Protein AF-0000000076349095 (afdb_homodimer)

Sequence (798 aa):
MYQVDDKGFFGKFGGAYVPEILYKCVTELQQAYKPIIESEEFKKEYHQLLRDYVGRPSPLYYAKRMSEKYGCQLYLKREDLNHTGAHKINNTIGQILMAKKMGKTRIIAETGAGQHGVATATVCALMDMKCEIFMGATDVERQHTNVERMKMLGAKVNPVRTGNMTLSDACSEAIRDWCCHPQDTFYIVGSTMGPHPYPDIVAKMQSVISEELKWQLQEKVGRDYPDYLIACVGGGSNAAGTIYHYIDDERVQIYLAEAAGHGIDTNYTAATMHCGTEGIIHGARTLVMQTEDGQIEEAFTISAGLDYPGIGPMHADLATRGRSHVLAIKDDEAIYAGYELTRMEGIIPAIESAHAVAALKKMKFKKDDVVVLTVSGRGDKDVETYLSHKEMAKEYGNFMYQVDDKGFFGKFGGAYVPEILYKCVTELQQAYKPIIESEEFKKEYHQLLRDYVGRPSPLYYAKRMSEKYGCQLYLKREDLNHTGAHKINNTIGQILMAKKMGKTRIIAETGAGQHGVATATVCALMDMKCEIFMGATDVERQHTNVERMKMLGAKVNPVRTGNMTLSDACSEAIRDWCCHPQDTFYIVGSTMGPHPYPDIVAKMQSVISEELKWQLQEKVGRDYPDYLIACVGGGSNAAGTIYHYIDDERVQIYLAEAAGHGIDTNYTAATMHCGTEGIIHGARTLVMQTEDGQIEEAFTISAGLDYPGIGPMHADLATRGRSHVLAIKDDEAIYAGYELTRMEGIIPAIESAHAVAALKKMKFKKDDVVVLTVSGRGDKDVETYLSHKEMAKEYGNF

InterPro domains:
  IPR001926 Tryptophan synthase beta chain-like, PALP domain [PF00291] (55-377)
  IPR006653 Tryptophan synthase, beta chain, conserved site [PS00168] (81-95)
  IPR006654 Tryptophan synthase, beta chain [TIGR00263] (8-386)
  IPR006654 Tryptophan synthase, beta chain [cd06446] (25-386)
  IPR023026 Tryptophan synthase beta chain/beta chain-like [MF_00133] (3-390)
  IPR023026 Tryptophan synthase beta chain/beta chain-like [PIRSF001413] (11-393)
  IPR023026 Tryptophan synthase beta chain/beta chain-like [PTHR48077] (6-392)
  IPR036052 Tryptophan synthase beta chain-like, PALP domain superfamily [G3DSA:3.40.50.1100] (10-206)
  IPR036052 Tryptophan synthase beta chain-like, PALP domain superfamily [G3DSA:3.40.50.1100] (55-384)
  IPR036052 Tryptophan synthase beta chain-like, PALP domain superfamily [SSF53686] (6-387)

Secondary structure (DSSP, 8-state):
-----TTSEETTEE-----HHHHHHHHHHHHHHHHHHHSHHHHHHHHHHIIIII-PSPPEEE-HHHHHHHTSEEEEE-GGGSGGGBTHHHHHHHHHHHHHHTT--EEEEEESSSHHHHHHHHHHHHHT-EEEEEEEHHHHHHTHHHHHHHHHTTPEEEEE-STT-SHHHHHHHHHHHHHH-TTTEEE---SS-SSTTHHHHHHHHHTHHHHHHHHHHHHHHSSS--SEEEEE-SSSHHHHHHHGGGTT-TTSEEEEEEEEET-TTSSS---HHHH-EEEEETTEEEEE-B-TT-PBPPP--S-GGG--SB--HHHHHHHHTTSEEEEEEEHHHHHHHHHHHHHHHS--B-HHHHHHHHHGGG----TT-EEEEE--BBGGGGHHHHHHTGGGGGGGG--/-----TTSEETTEE-----HHHHHHHHHHHHHHHHHHHSHHHHHHHHHHIIIII-PSPPEEE-HHHHHHHTSEEEEE-GGGSGGGBTHHHHHHHHHHHHHHTT--EEEEEESSSHHHHHHHHHHHHHT-EEEEEEEHHHHHHTHHHHHHHHHTTPEEEEE-STT-SHHHHHHHHHHHHHH-TTTEEE---SS-SSTTHHHHHHHHHTHHHHHHHHHHHHHHSSS--SEEEEE-SSSHHHHHHHGGGTT-TTSEEEEEEEEET-TTSSS---HHHH-EEEEETTEEEEE-B-TT-PBPPP--S-GGG--SB--HHHHHHHHTTSEEEEEEEHHHHHHHHHHHHHHHS--B-HHHHHHHHHGGG----TT-EEEEE--BBGGGGHHHHHHTGGGGGGGG--

Structure (mmCIF, N/CA/C/O backbone):
data_AF-0000000076349095-model_v1
#
loop_
_entity.id
_entity.type
_entity.pdbx_description
1 polymer 'Tryptophan synthase beta chain'
#
loop_
_atom_site.group_PDB
_atom_site.id
_atom_site.type_symbol
_atom_site.label_atom_id
_atom_site.label_alt_id
_atom_site.label_comp_id
_atom_site.label_asym_id
_atom_site.label_entity_id
_atom_site.label_seq_id
_atom_site.pdbx_PDB_ins_code
_atom_site.Cartn_x
_atom_site.Cartn_y
_atom_site.Cartn_z
_atom_site.occupancy
_atom_site.B_iso_or_equiv
_atom_site.auth_seq_id
_atom_site.auth_comp_id
_atom_site.auth_asym_id
_atom_site.auth_atom_id
_atom_site.pdbx_PDB_model_num
ATOM 1 N N . MET A 1 1 ? -1.872 -17.422 -30.031 1 79.12 1 MET A N 1
ATOM 2 C CA . MET A 1 1 ? -1.549 -17.078 -28.641 1 79.12 1 MET A CA 1
ATOM 3 C C . MET A 1 1 ? -1.496 -18.328 -27.781 1 79.12 1 MET A C 1
ATOM 5 O O . MET A 1 1 ? -2.334 -19.219 -27.922 1 79.12 1 MET A O 1
ATOM 9 N N . TYR A 1 2 ? -0.405 -18.5 -27.062 1 90.69 2 TYR A N 1
ATOM 10 C CA . TYR A 1 2 ? -0.243 -19.609 -26.125 1 90.69 2 TYR A CA 1
ATOM 11 C C . TYR A 1 2 ? -1.417 -19.672 -25.156 1 90.69 2 TYR A C 1
ATOM 13 O O . TYR A 1 2 ? -1.713 -18.703 -24.469 1 90.69 2 TYR A O 1
ATOM 21 N N . GLN A 1 3 ? -2.137 -20.797 -25.234 1 91.94 3 GLN A N 1
ATOM 22 C CA . GLN A 1 3 ? -3.303 -20.969 -24.391 1 91.94 3 GLN A CA 1
ATOM 23 C C . GLN A 1 3 ? -3.447 -22.422 -23.953 1 91.94 3 GLN A C 1
ATOM 25 O O . GLN A 1 3 ? -2.893 -23.328 -24.594 1 91.94 3 GLN A O 1
ATOM 30 N N . VAL A 1 4 ? -4.176 -22.531 -22.938 1 95.19 4 VAL A N 1
ATOM 31 C CA . VAL A 1 4 ? -4.543 -23.875 -22.484 1 95.19 4 VAL A CA 1
ATOM 32 C C . VAL A 1 4 ? -5.48 -24.531 -23.5 1 95.19 4 VAL A C 1
ATOM 34 O O . VAL A 1 4 ? -6.289 -23.844 -24.141 1 95.19 4 VAL A O 1
ATOM 37 N N . ASP A 1 5 ? -5.359 -25.844 -23.719 1 95.5 5 ASP A N 1
ATOM 38 C CA . ASP A 1 5 ? -6.258 -26.516 -24.656 1 95.5 5 ASP A CA 1
ATOM 39 C C . ASP A 1 5 ? -7.594 -26.844 -24 1 95.5 5 ASP A C 1
ATOM 41 O O . ASP A 1 5 ? -7.816 -26.516 -22.828 1 95.5 5 ASP A O 1
ATOM 45 N N . ASP A 1 6 ? -8.5 -27.406 -24.672 1 92.75 6 ASP A N 1
ATOM 46 C CA . ASP A 1 6 ? -9.867 -27.625 -24.219 1 92.75 6 ASP A CA 1
ATOM 47 C C . ASP A 1 6 ? -9.914 -28.625 -23.062 1 92.75 6 ASP A C 1
ATOM 49 O O . ASP A 1 6 ? -10.875 -28.641 -22.281 1 92.75 6 ASP A O 1
ATOM 53 N N . LYS A 1 7 ? -8.875 -29.438 -22.969 1 94.12 7 LYS A N 1
ATOM 54 C CA . LYS A 1 7 ? -8.828 -30.438 -21.906 1 94.12 7 LYS A CA 1
ATOM 55 C C . LYS A 1 7 ? -8.055 -29.922 -20.688 1 94.12 7 LYS A C 1
ATOM 57 O O . LYS A 1 7 ? -7.887 -30.625 -19.703 1 94.12 7 LYS A O 1
ATOM 62 N N . GLY A 1 8 ? -7.57 -28.688 -20.781 1 96.38 8 GLY A N 1
ATOM 63 C CA . GLY A 1 8 ? -6.934 -28.047 -19.656 1 96.38 8 GLY A CA 1
ATOM 64 C C . GLY A 1 8 ? -5.438 -28.297 -19.594 1 96.38 8 GLY A C 1
ATOM 65 O O . GLY A 1 8 ? -4.836 -28.234 -18.516 1 96.38 8 GLY A O 1
ATOM 66 N N . PHE A 1 9 ? -4.84 -28.578 -20.75 1 97.75 9 PHE A N 1
ATOM 67 C CA . PHE A 1 9 ? -3.422 -28.922 -20.734 1 97.75 9 PHE A CA 1
ATOM 68 C C . PHE A 1 9 ? -2.596 -27.844 -21.406 1 97.75 9 PHE A C 1
ATOM 70 O O . PHE A 1 9 ? -3.002 -27.281 -22.438 1 97.75 9 PHE A O 1
ATOM 77 N N . PHE A 1 10 ? -1.54 -27.469 -20.766 1 97.88 10 PHE A N 1
ATOM 78 C CA . PHE A 1 10 ? -0.397 -26.781 -21.344 1 97.88 10 PHE A CA 1
ATOM 79 C C . PHE A 1 10 ? 0.678 -27.766 -21.781 1 97.88 10 PHE A C 1
ATOM 81 O O . PHE A 1 10 ? 1.476 -28.219 -20.953 1 97.88 10 PHE A O 1
ATOM 88 N N . GLY A 1 11 ? 0.688 -28.047 -23.047 1 96.69 11 GLY A N 1
ATOM 89 C CA . GLY A 1 11 ? 1.479 -29.219 -23.406 1 96.69 11 GLY A CA 1
ATOM 90 C C . GLY A 1 11 ? 1.032 -30.484 -22.688 1 96.69 11 GLY A C 1
ATOM 91 O O . GLY A 1 11 ? -0.142 -30.844 -22.75 1 96.69 11 GLY A O 1
ATOM 92 N N . LYS A 1 12 ? 1.898 -31.125 -21.953 1 97.25 12 LYS A N 1
ATOM 93 C CA . LYS A 1 12 ? 1.544 -32.344 -21.234 1 97.25 12 LYS A CA 1
ATOM 94 C C . LYS A 1 12 ? 1.128 -32.062 -19.797 1 97.25 12 LYS A C 1
ATOM 96 O O . LYS A 1 12 ? 0.716 -32.969 -19.078 1 97.25 12 LYS A O 1
ATOM 101 N N . PHE A 1 13 ? 1.267 -30.828 -19.406 1 98.5 13 PHE A N 1
ATOM 102 C CA . PHE A 1 13 ? 0.995 -30.453 -18.031 1 98.5 13 PHE A CA 1
ATOM 103 C C . PHE A 1 13 ? -0.41 -29.891 -17.891 1 98.5 13 PHE A C 1
ATOM 105 O O . PHE A 1 13 ? -0.925 -29.266 -18.828 1 98.5 13 PHE A O 1
ATOM 112 N N . GLY A 1 14 ? -1.011 -30.016 -16.75 1 98.06 14 GLY A N 1
ATOM 113 C CA . GLY A 1 14 ? -2.348 -29.5 -16.5 1 98.06 14 GLY A CA 1
ATOM 114 C C . GLY A 1 14 ? -3.373 -30.594 -16.25 1 98.06 14 GLY A C 1
ATOM 115 O O . GLY A 1 14 ? -3.098 -31.562 -15.547 1 98.06 14 GLY A O 1
ATOM 116 N N . GLY A 1 15 ? -4.531 -30.406 -16.766 1 96.94 15 GLY A N 1
ATOM 117 C CA . GLY A 1 15 ? -5.629 -31.328 -16.547 1 96.94 15 GLY A CA 1
ATOM 118 C C . GLY A 1 15 ? -6.387 -31.078 -15.258 1 96.94 15 GLY A C 1
ATOM 119 O O . GLY A 1 15 ? -6.203 -30.031 -14.617 1 96.94 15 GLY A O 1
ATOM 120 N N . ALA A 1 16 ? -7.363 -31.922 -15.008 1 96.12 16 ALA A N 1
ATOM 121 C CA . ALA A 1 16 ? -8.18 -31.859 -13.797 1 96.12 16 ALA A CA 1
ATOM 122 C C . ALA A 1 16 ? -8.273 -33.219 -13.125 1 96.12 16 ALA A C 1
ATOM 124 O O . ALA A 1 16 ? -9.172 -34.031 -13.43 1 96.12 16 ALA A O 1
ATOM 125 N N . TYR A 1 17 ? -7.395 -33.406 -12.211 1 95.44 17 TYR A N 1
ATOM 126 C CA . TYR A 1 17 ? -7.344 -34.656 -11.469 1 95.44 17 TYR A CA 1
ATOM 127 C C . TYR A 1 17 ? -7.984 -34.5 -10.094 1 95.44 17 TYR A C 1
ATOM 129 O O . TYR A 1 17 ? -7.289 -34.25 -9.109 1 95.44 17 TYR A O 1
ATOM 137 N N . VAL A 1 18 ? -9.297 -34.688 -10.055 1 92.06 18 VAL A N 1
ATOM 138 C CA . VAL A 1 18 ? -10.047 -34.406 -8.828 1 92.06 18 VAL A CA 1
ATOM 139 C C . VAL A 1 18 ? -10.859 -35.656 -8.453 1 92.06 18 VAL A C 1
ATOM 141 O O . VAL A 1 18 ? -11.164 -36.5 -9.312 1 92.06 18 VAL A O 1
ATOM 144 N N . PRO A 1 19 ? -11.18 -35.75 -7.176 1 90.19 19 PRO A N 1
ATOM 145 C CA . PRO A 1 19 ? -12.102 -36.812 -6.785 1 90.19 19 PRO A CA 1
ATOM 146 C C . PRO A 1 19 ? -13.469 -36.688 -7.457 1 90.19 19 PRO A C 1
ATOM 148 O O . PRO A 1 19 ? -13.867 -35.594 -7.863 1 90.19 19 PRO A O 1
ATOM 151 N N . GLU A 1 20 ? -14.172 -37.75 -7.445 1 90.12 20 GLU A N 1
ATOM 152 C CA . GLU A 1 20 ? -15.477 -37.812 -8.109 1 90.12 20 GLU A CA 1
ATOM 153 C C . GLU A 1 20 ? -16.453 -36.781 -7.52 1 90.12 20 GLU A C 1
ATOM 155 O O . GLU A 1 20 ? -17.234 -36.188 -8.25 1 90.12 20 GLU A O 1
ATOM 160 N N . ILE A 1 21 ? -16.297 -36.594 -6.332 1 88.62 21 ILE A N 1
ATOM 161 C CA . ILE A 1 21 ? -17.234 -35.75 -5.605 1 88.62 21 ILE A CA 1
ATOM 162 C C . ILE A 1 21 ? -17.109 -34.312 -6.09 1 88.62 21 ILE A C 1
ATOM 164 O O . ILE A 1 21 ? -18.062 -33.531 -6 1 88.62 21 ILE A O 1
ATOM 168 N N . LEU A 1 22 ? -15.938 -33.906 -6.637 1 90.94 22 LEU A N 1
ATOM 169 C CA . LEU A 1 22 ? -15.711 -32.531 -7.086 1 90.94 22 LEU A CA 1
ATOM 170 C C . LEU A 1 22 ? -15.906 -32.406 -8.594 1 90.94 22 LEU A C 1
ATOM 172 O O . LEU A 1 22 ? -15.812 -31.328 -9.148 1 90.94 22 LEU A O 1
ATOM 176 N N . TYR A 1 23 ? -16.203 -33.5 -9.18 1 91.5 23 TYR A N 1
ATOM 177 C CA . TYR A 1 23 ? -16.266 -33.531 -10.633 1 91.5 23 TYR A CA 1
ATOM 178 C C . TYR A 1 23 ? -17.312 -32.531 -11.156 1 91.5 23 TYR A C 1
ATOM 180 O O . TYR A 1 23 ? -17.047 -31.781 -12.086 1 91.5 23 TYR A O 1
ATOM 188 N N . LYS A 1 24 ? -18.422 -32.625 -10.562 1 90.88 24 LYS A N 1
ATOM 189 C CA . LYS A 1 24 ? -19.484 -31.734 -11 1 90.88 24 LYS A CA 1
ATOM 190 C C . LYS A 1 24 ? -19.109 -30.281 -10.805 1 90.88 24 LYS A C 1
ATOM 192 O O . LYS A 1 24 ? -19.312 -29.453 -11.688 1 90.88 24 LYS A O 1
ATOM 197 N N . CYS A 1 25 ? -18.547 -29.969 -9.648 1 90.69 25 CYS A N 1
ATOM 198 C CA . CYS A 1 25 ? -18.156 -28.594 -9.336 1 90.69 25 CYS A CA 1
ATOM 199 C C . CYS A 1 25 ? -17.109 -28.094 -10.32 1 90.69 25 CYS A C 1
ATOM 201 O O . CYS A 1 25 ? -17.219 -26.969 -10.82 1 90.69 25 CYS A O 1
ATOM 203 N N . VAL A 1 26 ? -16.188 -28.906 -10.602 1 93.69 26 VAL A N 1
ATOM 204 C CA . VAL A 1 26 ? -15.086 -28.547 -11.492 1 93.69 26 VAL A CA 1
ATOM 205 C C . VAL A 1 26 ? -15.602 -28.406 -12.922 1 93.69 26 VAL A C 1
ATOM 207 O O . VAL A 1 26 ? -15.234 -27.469 -13.633 1 93.69 26 VAL A O 1
ATOM 210 N N . THR A 1 27 ? -16.453 -29.297 -13.305 1 94.75 27 THR A N 1
ATOM 211 C CA . THR A 1 27 ? -17.016 -29.25 -14.656 1 94.75 27 THR A CA 1
ATOM 212 C C . THR A 1 27 ? -17.875 -28.016 -14.844 1 94.75 27 THR A C 1
ATOM 214 O O . THR A 1 27 ? -17.844 -27.375 -15.898 1 94.75 27 THR A O 1
ATOM 217 N N . GLU A 1 28 ? -18.625 -27.703 -13.859 1 94.5 28 GLU A N 1
ATOM 218 C CA . GLU A 1 28 ? -19.453 -26.5 -13.922 1 94.5 28 GLU A CA 1
ATOM 219 C C . GLU A 1 28 ? -18.594 -25.25 -14.062 1 94.5 28 GLU A C 1
ATOM 221 O O . GLU A 1 28 ? -18.938 -24.344 -14.82 1 94.5 28 GLU A O 1
ATOM 226 N N . LEU A 1 29 ? -17.516 -25.234 -13.305 1 96.12 29 LEU A N 1
ATOM 227 C CA . LEU A 1 29 ? -16.594 -24.094 -13.398 1 96.12 29 LEU A CA 1
ATOM 228 C C . LEU A 1 29 ? -15.969 -24.031 -14.781 1 96.12 29 LEU A C 1
ATOM 230 O O . LEU A 1 29 ? -15.836 -22.938 -15.352 1 96.12 29 LEU A O 1
ATOM 234 N N . GLN A 1 30 ? -15.586 -25.172 -15.328 1 96.69 30 GLN A N 1
ATOM 235 C CA . GLN A 1 30 ? -14.992 -25.234 -16.656 1 96.69 30 GLN A CA 1
ATOM 236 C C . GLN A 1 30 ? -15.93 -24.672 -17.719 1 96.69 30 GLN A C 1
ATOM 238 O O . GLN A 1 30 ? -15.492 -23.984 -18.641 1 96.69 30 GLN A O 1
ATOM 243 N N . GLN A 1 31 ? -17.156 -24.922 -17.562 1 96.38 31 GLN A N 1
ATOM 244 C CA . GLN A 1 31 ? -18.141 -24.5 -18.547 1 96.38 31 GLN A CA 1
ATOM 245 C C . GLN A 1 31 ? -18.5 -23.031 -18.359 1 96.38 31 GLN A C 1
ATOM 247 O O . GLN A 1 31 ? -18.797 -22.344 -19.344 1 96.38 31 GLN A O 1
ATOM 252 N N . ALA A 1 32 ? -18.344 -22.562 -17.172 1 96.62 32 ALA A N 1
ATOM 253 C CA . ALA A 1 32 ? -18.906 -21.25 -16.844 1 96.62 32 ALA A CA 1
ATOM 254 C C . ALA A 1 32 ? -17.859 -20.156 -17 1 96.62 32 ALA A C 1
ATOM 256 O O . ALA A 1 32 ? -18.203 -19 -17.281 1 96.62 32 ALA A O 1
ATOM 257 N N . TYR A 1 33 ? -16.562 -20.453 -16.75 1 97.12 33 TYR A N 1
ATOM 258 C CA . TYR A 1 33 ? -15.617 -19.375 -16.484 1 97.12 33 TYR A CA 1
ATOM 259 C C . TYR A 1 33 ? -15.391 -18.531 -17.719 1 97.12 33 TYR A C 1
ATOM 261 O O . TYR A 1 33 ? -15.375 -17.297 -17.641 1 97.12 33 TYR A O 1
ATOM 269 N N . LYS A 1 34 ? -15.281 -19.109 -18.938 1 96.94 34 LYS A N 1
ATOM 270 C CA . LYS A 1 34 ? -14.977 -18.328 -20.141 1 96.94 34 LYS A CA 1
ATOM 271 C C . LYS A 1 34 ? -16.141 -17.422 -20.5 1 96.94 34 LYS A C 1
ATOM 273 O O . LYS A 1 34 ? -15.953 -16.219 -20.734 1 96.94 34 LYS A O 1
ATOM 278 N N . PRO A 1 35 ? -17.391 -18 -20.578 1 97.75 35 PRO A N 1
ATOM 279 C CA . PRO A 1 35 ? -18.531 -17.125 -20.844 1 97.75 35 PRO A CA 1
ATOM 280 C C . PRO A 1 35 ? -18.641 -15.969 -19.859 1 97.75 35 PRO A C 1
ATOM 282 O O . PRO A 1 35 ? -19.016 -14.859 -20.234 1 97.75 35 PRO A O 1
ATOM 285 N N . ILE A 1 36 ? -18.297 -16.188 -18.641 1 98.19 36 ILE A N 1
ATOM 286 C CA . ILE A 1 36 ? -18.422 -15.164 -17.625 1 98.19 36 ILE A CA 1
ATOM 287 C C . ILE A 1 36 ? -17.328 -14.102 -17.828 1 98.19 36 ILE A C 1
ATOM 289 O O . ILE A 1 36 ? -17.641 -12.922 -17.984 1 98.19 36 ILE A O 1
ATOM 293 N N . ILE A 1 37 ? -16.047 -14.508 -17.938 1 97.81 37 ILE A N 1
ATOM 294 C CA . ILE A 1 37 ? -14.953 -13.547 -17.891 1 97.81 37 ILE A CA 1
ATOM 295 C C . ILE A 1 37 ? -14.852 -12.82 -19.234 1 97.81 37 ILE A C 1
ATOM 297 O O . ILE A 1 37 ? -14.25 -11.75 -19.312 1 97.81 37 ILE A O 1
ATOM 301 N N . GLU A 1 38 ? -15.469 -13.359 -20.281 1 97.38 38 GLU A N 1
ATOM 302 C CA . GLU A 1 38 ? -15.438 -12.719 -21.594 1 97.38 38 GLU A CA 1
ATOM 303 C C . GLU A 1 38 ? -16.656 -11.828 -21.812 1 97.38 38 GLU A C 1
ATOM 305 O O . GLU A 1 38 ? -16.703 -11.039 -22.766 1 97.38 38 GLU A O 1
ATOM 310 N N . SER A 1 39 ? -17.641 -11.875 -20.953 1 98.19 39 SER A N 1
ATOM 311 C CA . SER A 1 39 ? -18.828 -11.031 -21.078 1 98.19 39 SER A CA 1
ATOM 312 C C . SER A 1 39 ? -18.5 -9.562 -20.828 1 98.19 39 SER A C 1
ATOM 314 O O . SER A 1 39 ? -17.594 -9.25 -20.047 1 98.19 39 SER A O 1
ATOM 316 N N . GLU A 1 40 ? -19.234 -8.688 -21.453 1 98.19 40 GLU A N 1
ATOM 317 C CA . GLU A 1 40 ? -19.031 -7.25 -21.297 1 98.19 40 GLU A CA 1
ATOM 318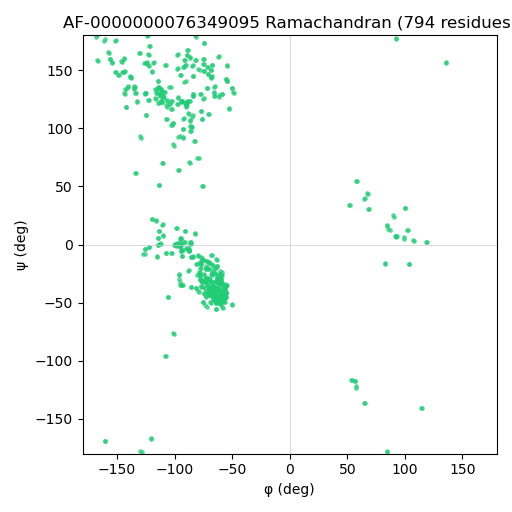 C C . GLU A 1 40 ? -19.344 -6.801 -19.875 1 98.19 40 GLU A C 1
ATOM 320 O O . GLU A 1 40 ? -18.688 -5.914 -19.328 1 98.19 40 GLU A O 1
ATOM 325 N N . GLU A 1 41 ? -20.359 -7.395 -19.344 1 97.75 41 GLU A N 1
ATOM 326 C CA . GLU A 1 41 ? -20.75 -7.062 -17.984 1 97.75 41 GLU A CA 1
ATOM 327 C C . GLU A 1 41 ? -19.625 -7.355 -16.984 1 97.75 41 GLU A C 1
ATOM 329 O O . GLU A 1 41 ? -19.312 -6.516 -16.156 1 97.75 41 GLU A O 1
ATOM 334 N N . PHE A 1 42 ? -19.031 -8.508 -17.141 1 98.06 42 PHE A N 1
ATOM 335 C CA . PHE A 1 42 ? -17.922 -8.883 -16.266 1 98.06 42 PHE A CA 1
ATOM 336 C C . PHE A 1 42 ? -16.734 -7.941 -16.469 1 98.06 42 PHE A C 1
ATOM 338 O O . PHE A 1 42 ? -16.172 -7.434 -15.5 1 98.06 42 PHE A O 1
ATOM 345 N N . LYS A 1 43 ? -16.375 -7.719 -17.688 1 98.31 43 LYS A N 1
ATOM 346 C CA . LYS A 1 43 ? -15.219 -6.883 -17.984 1 98.31 43 LYS A CA 1
ATOM 347 C C . LYS A 1 43 ? -15.391 -5.473 -17.438 1 98.31 43 LYS A C 1
ATOM 349 O O . LYS A 1 43 ? -14.453 -4.898 -16.875 1 98.31 43 LYS A O 1
ATOM 354 N N . LYS A 1 44 ? -16.547 -4.969 -17.562 1 98.19 44 LYS A N 1
ATOM 355 C CA . LYS A 1 44 ? -16.828 -3.621 -17.078 1 98.19 44 LYS A CA 1
ATOM 356 C C . LYS A 1 44 ? -16.672 -3.535 -15.562 1 98.19 44 LYS A C 1
ATOM 358 O O . LYS A 1 44 ? -15.992 -2.646 -15.055 1 98.19 44 LYS A O 1
ATOM 363 N N . GLU A 1 45 ? -17.281 -4.445 -14.836 1 98.12 45 GLU A N 1
ATOM 364 C CA . GLU A 1 45 ? -17.219 -4.445 -13.383 1 98.12 45 GLU A CA 1
ATOM 365 C C . GLU A 1 45 ? -15.805 -4.73 -12.883 1 98.12 45 GLU A C 1
ATOM 367 O O . GLU A 1 45 ? -15.336 -4.102 -11.93 1 98.12 45 GLU A O 1
ATOM 372 N N . TYR A 1 46 ? -15.18 -5.648 -13.547 1 98.5 46 TYR A N 1
ATOM 373 C CA . TYR A 1 46 ? -13.812 -6.023 -13.195 1 98.5 46 TYR A CA 1
ATOM 374 C C . TYR A 1 46 ? -12.867 -4.84 -13.336 1 98.5 46 TYR A C 1
ATOM 376 O O . TYR A 1 46 ? -12.133 -4.508 -12.406 1 98.5 46 TYR A O 1
ATOM 384 N N . HIS A 1 47 ? -12.938 -4.141 -14.453 1 98.06 47 HIS A N 1
ATOM 385 C CA . HIS A 1 47 ? -12.016 -3.039 -14.727 1 98.06 47 HIS A CA 1
ATOM 386 C C . HIS A 1 47 ? -12.336 -1.827 -13.859 1 98.06 47 HIS A C 1
ATOM 388 O O . HIS A 1 47 ? -11.438 -1.085 -13.461 1 98.06 47 HIS A O 1
ATOM 394 N N . GLN A 1 48 ? -13.602 -1.67 -13.547 1 97.94 48 GLN A N 1
ATOM 395 C CA . GLN A 1 48 ? -13.969 -0.595 -12.633 1 97.94 48 GLN A CA 1
ATOM 396 C C . GLN A 1 48 ? -13.375 -0.824 -11.25 1 97.94 48 GLN A C 1
ATOM 398 O O . GLN A 1 48 ? -12.867 0.108 -10.625 1 97.94 48 GLN A O 1
ATOM 403 N N . LEU A 1 49 ? -13.43 -2.051 -10.727 1 98.69 49 LEU A N 1
ATOM 404 C CA . LEU A 1 49 ? -12.883 -2.377 -9.422 1 98.69 49 LEU A CA 1
ATOM 405 C C . LEU A 1 49 ? -11.359 -2.285 -9.43 1 98.69 49 LEU A C 1
ATOM 407 O O . LEU A 1 49 ? -10.758 -1.826 -8.461 1 98.69 49 LEU A O 1
ATOM 411 N N . LEU A 1 50 ? -10.75 -2.717 -10.539 1 98.75 50 LEU A N 1
ATOM 412 C CA . LEU A 1 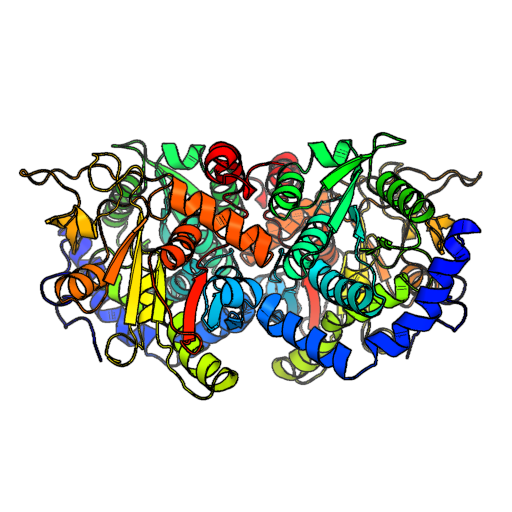50 ? -9.305 -2.578 -10.648 1 98.75 50 LEU A CA 1
ATOM 413 C C . LEU A 1 50 ? -8.891 -1.112 -10.57 1 98.75 50 LEU A C 1
ATOM 415 O O . LEU A 1 50 ? -7.938 -0.768 -9.867 1 98.75 50 LEU A O 1
ATOM 419 N N . ARG A 1 51 ? -9.633 -0.242 -11.211 1 98 51 ARG A N 1
ATOM 420 C CA . ARG A 1 51 ? -9.289 1.175 -11.281 1 98 51 ARG A CA 1
ATOM 421 C C . ARG A 1 51 ? -9.586 1.88 -9.961 1 98 51 ARG A C 1
ATOM 423 O O . ARG A 1 51 ? -8.719 2.555 -9.406 1 98 51 ARG A O 1
ATOM 430 N N . ASP A 1 52 ? -10.781 1.695 -9.422 1 97.94 52 ASP A N 1
ATOM 431 C CA . ASP A 1 52 ? -11.273 2.551 -8.344 1 97.94 52 ASP A CA 1
ATOM 432 C C . ASP A 1 52 ? -11.016 1.92 -6.977 1 97.94 52 ASP A C 1
ATOM 434 O O . ASP A 1 52 ? -10.953 2.623 -5.969 1 97.94 52 ASP A O 1
ATOM 438 N N . TYR A 1 53 ? -10.922 0.624 -6.949 1 98.69 53 TYR A N 1
ATOM 439 C CA . TYR A 1 53 ? -10.797 -0.074 -5.676 1 98.69 53 TYR A CA 1
ATOM 440 C C . TYR A 1 53 ? -9.375 -0.569 -5.457 1 98.69 53 TYR A C 1
ATOM 442 O O . TYR A 1 53 ? -8.797 -0.359 -4.391 1 98.69 53 TYR A O 1
ATOM 450 N N . VAL A 1 54 ? -8.773 -1.148 -6.445 1 98.75 54 VAL A N 1
ATOM 451 C CA . VAL A 1 54 ? -7.438 -1.723 -6.355 1 98.75 54 VAL A CA 1
ATOM 452 C C . VAL A 1 54 ? -6.391 -0.621 -6.504 1 98.75 54 VAL A C 1
ATOM 454 O O . VAL A 1 54 ? -5.348 -0.654 -5.848 1 98.75 54 VAL A O 1
ATOM 457 N N . GLY A 1 55 ? -6.629 0.348 -7.352 1 98.5 55 GLY A N 1
ATOM 458 C CA . GLY A 1 55 ? -5.707 1.45 -7.578 1 98.5 55 GLY A CA 1
ATOM 459 C C . GLY A 1 55 ? -4.871 1.279 -8.828 1 98.5 55 GLY A C 1
ATOM 460 O O . GLY A 1 55 ? -3.73 1.747 -8.891 1 98.5 55 GLY A O 1
ATOM 461 N N . ARG A 1 56 ? -5.395 0.616 -9.891 1 98.5 56 ARG A N 1
ATOM 462 C CA . ARG A 1 56 ? -4.66 0.438 -11.141 1 98.5 56 ARG A CA 1
ATOM 463 C C . ARG A 1 56 ? -4.922 1.598 -12.094 1 98.5 56 ARG A C 1
ATOM 465 O O . ARG A 1 56 ? -5.91 2.32 -11.953 1 98.5 56 ARG A O 1
ATOM 472 N N . PRO A 1 57 ? -4.02 1.729 -13.148 1 98.5 57 PRO A N 1
ATOM 473 C CA . PRO A 1 57 ? -2.84 0.899 -13.406 1 98.5 57 PRO A CA 1
ATOM 474 C C . PRO A 1 57 ? -1.744 1.086 -12.359 1 98.5 57 PRO A C 1
ATOM 476 O O . PRO A 1 57 ? -1.596 2.176 -11.805 1 98.5 57 PRO A O 1
ATOM 479 N N . SER A 1 58 ? -1.069 0.002 -12.047 1 98.56 58 SER A N 1
ATOM 480 C CA . SER A 1 58 ? 0.138 0.151 -11.234 1 98.56 58 SER A CA 1
ATOM 481 C C . SER A 1 58 ? 1.268 0.784 -12.047 1 98.56 58 SER A C 1
ATOM 483 O O . SER A 1 58 ? 1.338 0.611 -13.266 1 98.56 58 SER A O 1
ATOM 485 N N . PRO A 1 59 ? 2.182 1.466 -11.445 1 98.62 59 PRO A N 1
ATOM 486 C CA . PRO A 1 59 ? 3.209 2.213 -12.18 1 98.62 59 PRO A CA 1
ATOM 487 C C . PRO A 1 59 ? 4.277 1.307 -12.789 1 98.62 59 PRO A C 1
ATOM 489 O O . PRO A 1 59 ? 4.488 0.189 -12.312 1 98.62 59 PRO A O 1
ATOM 492 N N . LEU A 1 60 ? 4.801 1.754 -13.875 1 98.81 60 LEU A N 1
ATOM 493 C CA . LEU A 1 60 ? 6.086 1.305 -14.398 1 98.81 60 LEU A CA 1
ATOM 494 C C . LEU A 1 60 ? 7.18 2.32 -14.086 1 98.81 60 LEU A C 1
ATOM 496 O O . LEU A 1 60 ? 7.273 3.359 -14.75 1 98.81 60 LEU A O 1
ATOM 500 N N . TYR A 1 61 ? 8.031 1.999 -13.102 1 98.81 61 TYR A N 1
ATOM 501 C CA . TYR A 1 61 ? 8.961 2.949 -12.508 1 98.81 61 TYR A CA 1
ATOM 502 C C . TYR A 1 61 ? 10.375 2.729 -13.031 1 98.81 61 TYR A C 1
ATOM 504 O O . TYR A 1 61 ? 10.906 1.62 -12.945 1 98.81 61 TYR A O 1
ATOM 512 N N . TYR A 1 62 ? 10.969 3.777 -13.602 1 98.81 62 TYR A N 1
ATOM 513 C CA . TYR A 1 62 ? 12.367 3.721 -14.016 1 98.81 62 TYR A CA 1
ATOM 514 C C . TYR A 1 62 ? 13.297 3.84 -12.812 1 98.81 62 TYR A C 1
ATOM 516 O O . TYR A 1 62 ? 13.414 4.914 -12.219 1 98.81 62 TYR A O 1
ATOM 524 N N . ALA A 1 63 ? 13.93 2.766 -12.445 1 98.69 63 ALA A N 1
ATOM 525 C CA . ALA A 1 63 ? 14.836 2.732 -11.297 1 98.69 63 ALA A CA 1
ATOM 526 C C . ALA A 1 63 ? 16.219 3.244 -11.688 1 98.69 63 ALA A C 1
ATOM 528 O O . ALA A 1 63 ? 17.125 2.453 -11.953 1 98.69 63 ALA A O 1
ATOM 529 N N . LYS A 1 64 ? 16.422 4.473 -11.586 1 98 64 LYS A N 1
ATOM 530 C CA . LYS A 1 64 ? 17.609 5.148 -12.125 1 98 64 LYS A CA 1
ATOM 531 C C . LYS A 1 64 ? 18.891 4.617 -11.5 1 98 64 LYS A C 1
ATOM 533 O O . LYS A 1 64 ? 19.828 4.27 -12.211 1 98 64 LYS A O 1
ATOM 538 N N . ARG A 1 65 ? 18.969 4.523 -10.18 1 98.19 65 ARG A N 1
ATOM 539 C CA . ARG A 1 65 ? 20.203 4.145 -9.5 1 98.19 65 ARG A CA 1
ATOM 540 C C . ARG A 1 65 ? 20.531 2.678 -9.742 1 98.19 65 ARG A C 1
ATOM 542 O O . ARG A 1 65 ? 21.688 2.328 -9.969 1 98.19 65 ARG A O 1
ATOM 549 N N . MET A 1 66 ? 19.531 1.836 -9.727 1 98.62 66 MET A N 1
ATOM 550 C CA . MET A 1 66 ? 19.766 0.425 -10.031 1 98.62 66 MET A CA 1
ATOM 551 C C . MET A 1 66 ? 20.109 0.231 -11.5 1 98.62 66 MET A C 1
ATOM 553 O O . MET A 1 66 ? 20.891 -0.66 -11.844 1 98.62 66 MET A O 1
ATOM 557 N N . SER A 1 67 ? 19.5 1.037 -12.406 1 98.75 67 SER A N 1
ATOM 558 C CA . SER A 1 67 ? 19.859 1.009 -13.82 1 98.75 67 SER A CA 1
ATOM 559 C C . SER A 1 67 ? 21.344 1.286 -14.016 1 98.75 67 SER A C 1
ATOM 561 O O . SER A 1 67 ? 22.016 0.594 -14.789 1 98.75 67 SER A O 1
ATOM 563 N N . GLU A 1 68 ? 21.781 2.291 -13.32 1 98.38 68 GLU A N 1
ATOM 564 C CA . GLU A 1 68 ? 23.203 2.645 -13.406 1 98.38 68 GLU A CA 1
ATOM 565 C C . GLU A 1 68 ? 24.078 1.518 -12.883 1 98.38 68 GLU A C 1
ATOM 567 O O . GLU A 1 68 ? 25.094 1.17 -13.5 1 98.38 68 GLU A O 1
ATOM 572 N N . LYS A 1 69 ? 23.719 0.951 -11.828 1 98.12 69 LYS A N 1
ATOM 573 C CA . LYS A 1 69 ? 24.531 -0.096 -11.195 1 98.12 69 LYS A CA 1
ATOM 574 C C . LYS A 1 69 ? 24.625 -1.325 -12.094 1 98.12 69 LYS A C 1
ATOM 576 O O . LYS A 1 69 ? 25.703 -1.916 -12.234 1 98.12 69 LYS A O 1
ATOM 581 N N . TYR A 1 70 ? 23.5 -1.73 -12.68 1 98.56 70 TYR A N 1
ATOM 582 C CA . TYR A 1 70 ? 23.453 -2.99 -13.414 1 98.56 70 TYR A CA 1
ATOM 583 C C . TYR A 1 70 ? 23.672 -2.76 -14.906 1 98.56 70 TYR A C 1
ATOM 585 O O . TYR A 1 70 ? 23.75 -3.715 -15.68 1 98.56 70 TYR A O 1
ATOM 593 N N . GLY A 1 71 ? 23.844 -1.543 -15.344 1 98.31 71 GLY A N 1
ATOM 594 C CA . GLY A 1 71 ? 24.203 -1.211 -16.719 1 98.31 71 GLY A CA 1
ATOM 595 C C . GLY A 1 71 ? 23.109 -1.531 -17.703 1 98.31 71 GLY A C 1
ATOM 596 O O . GLY A 1 71 ? 23.359 -2.152 -18.75 1 98.31 71 GLY A O 1
ATOM 597 N N . CYS A 1 72 ? 21.844 -1.197 -17.391 1 98.75 72 CYS A N 1
ATOM 598 C CA . CYS A 1 72 ? 20.672 -1.378 -18.234 1 98.75 72 CYS A CA 1
ATOM 599 C C . CYS A 1 72 ? 19.609 -0.333 -17.922 1 98.75 72 CYS A C 1
ATOM 601 O O . CYS A 1 72 ? 19.828 0.568 -17.109 1 98.75 72 CYS A O 1
ATOM 603 N N . GLN A 1 73 ? 18.531 -0.3 -18.656 1 98.81 73 GLN A N 1
ATOM 604 C CA . GLN A 1 73 ? 17.328 0.469 -18.312 1 98.81 73 GLN A CA 1
ATOM 605 C C . GLN A 1 73 ? 16.328 -0.383 -17.531 1 98.81 73 GLN A C 1
ATOM 607 O O . GLN A 1 73 ? 15.469 -1.031 -18.125 1 98.81 73 GLN A O 1
ATOM 612 N N . LEU A 1 74 ? 16.469 -0.315 -16.25 1 98.88 74 LEU A N 1
ATOM 613 C CA . LEU A 1 74 ? 15.664 -1.165 -15.375 1 98.88 74 LEU A CA 1
ATOM 614 C C . LEU A 1 74 ? 14.352 -0.475 -15.008 1 98.88 74 LEU A C 1
ATOM 616 O O . LEU A 1 74 ? 14.367 0.623 -14.445 1 98.88 74 LEU A O 1
ATOM 620 N N . TYR A 1 75 ? 13.273 -1.085 -15.352 1 98.94 75 TYR A N 1
ATOM 621 C CA . TYR A 1 75 ? 11.938 -0.644 -14.969 1 98.94 75 TYR A CA 1
ATOM 622 C C . TYR A 1 75 ? 11.297 -1.624 -13.984 1 98.94 75 TYR A C 1
ATOM 624 O O . TYR A 1 75 ? 11.422 -2.84 -14.148 1 98.94 75 TYR A O 1
ATOM 632 N N . LEU A 1 76 ? 10.727 -1.1 -12.945 1 98.94 76 LEU A N 1
ATOM 633 C CA . LEU A 1 76 ? 9.992 -1.9 -11.969 1 98.94 76 LEU A CA 1
ATOM 634 C C . LEU A 1 76 ? 8.492 -1.765 -12.172 1 98.94 76 LEU A C 1
ATOM 636 O O . LEU A 1 76 ? 7.949 -0.656 -12.148 1 98.94 76 LEU A O 1
ATOM 640 N N . LYS A 1 77 ? 7.793 -2.877 -12.516 1 98.94 77 LYS A N 1
ATOM 641 C CA . LYS A 1 77 ? 6.332 -2.908 -12.484 1 98.94 77 LYS A CA 1
ATOM 642 C C . LYS A 1 77 ? 5.812 -3.047 -11.055 1 98.94 77 LYS A C 1
ATOM 644 O O . LYS A 1 77 ? 5.984 -4.094 -10.43 1 98.94 77 LYS A O 1
ATOM 649 N N . ARG A 1 78 ? 5.102 -2.047 -10.508 1 98.81 78 ARG A N 1
ATOM 650 C CA . ARG A 1 78 ? 4.91 -1.821 -9.078 1 98.81 78 ARG A CA 1
ATOM 651 C C . ARG A 1 78 ? 3.588 -2.41 -8.602 1 98.81 78 ARG A C 1
ATOM 653 O O . ARG A 1 78 ? 2.762 -1.705 -8.023 1 98.81 78 ARG A O 1
ATOM 660 N N . GLU A 1 79 ? 3.461 -3.725 -8.695 1 98.75 79 GLU A N 1
ATOM 661 C CA . GLU A 1 79 ? 2.268 -4.414 -8.211 1 98.75 79 GLU A CA 1
ATOM 662 C C . GLU A 1 79 ? 2.156 -4.328 -6.695 1 98.75 79 GLU A C 1
ATOM 664 O O . GLU A 1 79 ? 1.088 -4.574 -6.129 1 98.75 79 GLU A O 1
ATOM 669 N N . ASP A 1 80 ? 3.273 -3.994 -6.012 1 98.31 80 ASP A N 1
ATOM 670 C CA . ASP A 1 80 ? 3.297 -3.797 -4.566 1 98.31 80 ASP A CA 1
ATOM 671 C C . ASP A 1 80 ? 2.416 -2.617 -4.156 1 98.31 80 ASP A C 1
ATOM 673 O O . ASP A 1 80 ? 2.064 -2.475 -2.984 1 98.31 80 ASP A O 1
ATOM 677 N N . LEU A 1 81 ? 1.987 -1.797 -5.102 1 98.38 81 LEU A N 1
ATOM 678 C CA . LEU A 1 81 ? 1.231 -0.591 -4.781 1 98.38 81 LEU A CA 1
ATOM 679 C C . LEU A 1 81 ? -0.269 -0.846 -4.883 1 98.38 81 LEU A C 1
ATOM 681 O O . LEU A 1 81 ? -1.075 0.026 -4.551 1 98.38 81 LEU A O 1
ATOM 685 N N . ASN A 1 82 ? -0.661 -2.061 -5.27 1 98.56 82 ASN A N 1
ATOM 686 C CA . ASN A 1 82 ? -2.08 -2.395 -5.309 1 98.56 82 ASN A CA 1
ATOM 687 C C . ASN A 1 82 ? -2.688 -2.438 -3.91 1 98.56 82 ASN A C 1
ATOM 689 O O . ASN A 1 82 ? -1.978 -2.65 -2.928 1 98.56 82 ASN A O 1
ATOM 693 N N . HIS A 1 83 ? -4.027 -2.203 -3.865 1 98.44 83 HIS A N 1
ATOM 694 C CA . HIS A 1 83 ? -4.738 -2.475 -2.621 1 98.44 83 HIS A CA 1
ATOM 695 C C . HIS A 1 83 ? -4.418 -3.871 -2.096 1 98.44 83 HIS A C 1
ATOM 697 O O . HIS A 1 83 ? -4.25 -4.809 -2.879 1 98.44 83 HIS A O 1
ATOM 703 N N . THR A 1 84 ? -4.16 -3.975 -0.838 1 97.12 84 THR A N 1
ATOM 704 C CA . THR A 1 84 ? -3.746 -5.156 -0.089 1 97.12 84 THR A CA 1
ATOM 705 C C . THR A 1 84 ? -2.24 -5.371 -0.209 1 97.12 84 THR A C 1
ATOM 707 O O . THR A 1 84 ? -1.664 -6.184 0.517 1 97.12 84 THR A O 1
ATOM 710 N N . GLY A 1 85 ? -1.546 -4.738 -1.206 1 97.06 85 GLY A N 1
ATOM 711 C CA . GLY A 1 85 ? -0.094 -4.672 -1.177 1 97.06 85 GLY A CA 1
ATOM 712 C C . GLY A 1 85 ? 0.567 -5.66 -2.119 1 97.06 85 GLY A C 1
ATOM 713 O O . GLY A 1 85 ? 1.776 -5.887 -2.041 1 97.06 85 GLY A O 1
ATOM 714 N N . ALA A 1 86 ? -0.227 -6.285 -3.053 1 97.75 86 ALA A N 1
ATOM 715 C CA . ALA A 1 86 ? 0.37 -7.277 -3.939 1 97.75 86 ALA A CA 1
ATOM 716 C C . ALA A 1 86 ? -0.504 -7.516 -5.168 1 97.75 86 ALA A C 1
ATOM 718 O O . ALA A 1 86 ? -1.58 -6.926 -5.293 1 97.75 86 ALA A O 1
ATOM 719 N N . HIS A 1 87 ? -0.012 -8.312 -6.062 1 98.38 87 HIS A N 1
ATOM 720 C CA . HIS A 1 87 ? -0.718 -8.672 -7.289 1 98.38 87 HIS A CA 1
ATOM 721 C C . HIS A 1 87 ? -1.908 -9.578 -7 1 98.38 87 HIS A C 1
ATOM 723 O O . HIS A 1 87 ? -2.789 -9.742 -7.844 1 98.38 87 HIS A O 1
ATOM 729 N N . LYS A 1 88 ? -2.02 -10.203 -5.773 1 98.06 88 LYS A N 1
ATOM 730 C CA . LYS A 1 88 ? -3.025 -11.211 -5.465 1 98.06 88 LYS A CA 1
ATOM 731 C C . LYS A 1 88 ? -4.438 -10.656 -5.617 1 98.06 88 LYS A C 1
ATOM 733 O O . LYS A 1 88 ? -5.363 -11.383 -5.984 1 98.06 88 LYS A O 1
ATOM 738 N N . ILE A 1 89 ? -4.566 -9.375 -5.41 1 98.69 89 ILE A N 1
ATOM 739 C CA . ILE A 1 89 ? -5.883 -8.75 -5.391 1 98.69 89 ILE A CA 1
ATOM 740 C C . ILE A 1 89 ? -6.469 -8.734 -6.801 1 98.69 89 ILE A C 1
ATOM 742 O O . ILE A 1 89 ? -7.688 -8.797 -6.973 1 98.69 89 ILE A O 1
ATOM 746 N N . ASN A 1 90 ? -5.613 -8.688 -7.91 1 98.62 90 ASN A N 1
ATOM 747 C CA . ASN A 1 90 ? -6.113 -8.758 -9.281 1 98.62 90 ASN A CA 1
ATOM 748 C C . ASN A 1 90 ? -6.957 -10.008 -9.508 1 98.62 90 ASN A C 1
ATOM 750 O O . ASN A 1 90 ? -8.039 -9.938 -10.086 1 98.62 90 ASN A O 1
ATOM 754 N N . ASN A 1 91 ? -6.43 -11.062 -9.016 1 98.5 91 ASN A N 1
ATOM 755 C CA . ASN A 1 91 ? -7.031 -12.391 -9.164 1 98.5 91 ASN A CA 1
ATOM 756 C C . ASN A 1 91 ? -8.273 -12.539 -8.297 1 98.5 91 ASN A C 1
ATOM 758 O O . ASN A 1 91 ? -9.305 -13.031 -8.766 1 98.5 91 ASN A O 1
ATOM 762 N N . THR A 1 92 ? -8.211 -12.109 -7.059 1 98.81 92 THR A N 1
ATOM 763 C CA . THR A 1 92 ? -9.32 -12.32 -6.129 1 98.81 92 THR A CA 1
ATOM 764 C C . THR A 1 92 ? -10.523 -11.469 -6.523 1 98.81 92 THR A C 1
ATOM 766 O O . THR A 1 92 ? -11.672 -11.883 -6.324 1 98.81 92 THR A O 1
ATOM 769 N N . ILE A 1 93 ? -10.312 -10.273 -7.129 1 98.81 93 ILE A N 1
ATOM 770 C CA . ILE A 1 93 ? -11.414 -9.469 -7.645 1 98.81 93 ILE A CA 1
ATOM 771 C C . ILE A 1 93 ? -12.156 -10.242 -8.734 1 98.81 93 ILE A C 1
ATOM 773 O O . ILE A 1 93 ? -13.383 -10.312 -8.727 1 98.81 93 ILE A O 1
ATOM 777 N N . GLY A 1 94 ? -11.375 -10.82 -9.688 1 98.75 94 GLY A N 1
ATOM 778 C CA . GLY A 1 94 ? -11.992 -11.578 -10.758 1 98.75 94 GLY A CA 1
ATOM 779 C C . GLY A 1 94 ? -12.773 -12.781 -10.266 1 98.75 94 GLY A C 1
ATOM 780 O O . GLY A 1 94 ? -13.914 -13 -10.664 1 98.75 94 GLY A O 1
ATOM 781 N N . GLN A 1 95 ? -12.18 -13.547 -9.375 1 98.75 95 GLN A N 1
ATOM 782 C CA . GLN A 1 95 ? -12.789 -14.805 -8.953 1 98.75 95 GLN A CA 1
ATOM 783 C C . GLN A 1 95 ? -13.992 -14.555 -8.047 1 98.75 95 GLN A C 1
ATOM 785 O O . GLN A 1 95 ? -14.961 -15.32 -8.062 1 98.75 95 GLN A O 1
ATOM 790 N N . ILE A 1 96 ? -13.992 -13.484 -7.234 1 98.75 96 ILE A N 1
ATOM 791 C CA . ILE A 1 96 ? -15.156 -13.203 -6.395 1 98.75 96 ILE A CA 1
ATOM 792 C C . ILE A 1 96 ? -16.344 -12.812 -7.273 1 98.75 96 ILE A C 1
ATOM 794 O O . ILE A 1 96 ? -17.484 -13.133 -6.953 1 98.75 96 ILE A O 1
ATOM 798 N N . LEU A 1 97 ? -16.078 -12.031 -8.375 1 98.62 97 LEU A N 1
ATOM 799 C CA . LEU A 1 97 ? -17.141 -11.688 -9.312 1 98.62 97 LEU A CA 1
ATOM 800 C C . LEU A 1 97 ? -17.703 -12.938 -9.984 1 98.62 97 LEU A C 1
ATOM 802 O O . LEU A 1 97 ? -18.906 -13.039 -10.195 1 98.62 97 LEU A O 1
ATOM 806 N N . MET A 1 98 ? -16.797 -13.922 -10.312 1 98.38 98 MET A N 1
ATOM 807 C CA . MET A 1 98 ? -17.234 -15.188 -10.867 1 98.38 98 MET A CA 1
ATOM 808 C C . MET A 1 98 ? -18.109 -15.945 -9.875 1 98.38 98 MET A C 1
ATOM 810 O O . MET A 1 98 ? -19.156 -16.484 -10.242 1 98.38 98 MET A O 1
ATOM 814 N N . ALA A 1 99 ? -17.641 -15.969 -8.625 1 98 99 ALA A N 1
ATOM 815 C CA . ALA A 1 99 ? -18.406 -16.641 -7.574 1 98 99 ALA A CA 1
ATOM 816 C C . ALA A 1 99 ? -19.812 -16.062 -7.457 1 98 99 ALA A C 1
ATOM 818 O O . ALA A 1 99 ? -20.781 -16.797 -7.391 1 98 99 ALA A O 1
ATOM 819 N N . LYS A 1 100 ? -19.891 -14.734 -7.453 1 97.12 100 LYS A N 1
ATOM 820 C CA . LYS A 1 100 ? -21.172 -14.055 -7.367 1 97.12 100 LYS A CA 1
ATOM 821 C C . LYS A 1 100 ? -22.062 -14.414 -8.555 1 97.12 100 LYS A C 1
ATOM 823 O O . LYS A 1 100 ? -23.25 -14.719 -8.375 1 97.12 100 LYS A O 1
ATOM 828 N N . LYS A 1 101 ? -21.531 -14.367 -9.773 1 97.25 101 LYS A N 1
ATOM 829 C CA . LYS A 1 101 ? -22.281 -14.672 -10.984 1 97.25 101 LYS A CA 1
ATOM 830 C C . LYS A 1 101 ? -22.766 -16.125 -10.984 1 97.25 101 LYS A C 1
ATOM 832 O O . LYS A 1 101 ? -23.828 -16.438 -11.547 1 97.25 101 LYS A O 1
ATOM 837 N N . MET A 1 102 ? -22.047 -17.016 -10.352 1 96.5 102 MET A N 1
ATOM 838 C CA . MET A 1 102 ? -22.391 -18.438 -10.305 1 96.5 102 MET A CA 1
ATOM 839 C C . MET A 1 102 ? -23.328 -18.719 -9.141 1 96.5 102 MET A C 1
ATOM 841 O O . MET A 1 102 ? -23.719 -19.875 -8.93 1 96.5 102 MET A O 1
ATOM 845 N N . GLY A 1 103 ? -23.609 -17.719 -8.352 1 95.5 103 GLY A N 1
ATOM 846 C CA . GLY A 1 103 ? -24.609 -17.844 -7.297 1 95.5 103 GLY A CA 1
ATOM 847 C C . GLY A 1 103 ? -24.047 -18.453 -6.02 1 95.5 103 GLY A C 1
ATOM 848 O O . GLY A 1 103 ? -24.812 -18.922 -5.168 1 95.5 103 GLY A O 1
ATOM 849 N N . LYS A 1 104 ? -22.734 -18.453 -5.91 1 96.56 104 LYS A N 1
ATOM 850 C CA . LYS A 1 104 ? -22.109 -18.984 -4.699 1 96.56 104 LYS A CA 1
ATOM 851 C C . LYS A 1 104 ? -22.156 -17.969 -3.568 1 96.56 104 LYS A C 1
ATOM 853 O O . LYS A 1 104 ? -22.125 -16.766 -3.812 1 96.56 104 LYS A O 1
ATOM 858 N N . THR A 1 105 ? -22.188 -18.438 -2.279 1 96.38 105 THR A N 1
ATOM 859 C CA . THR A 1 105 ? -22.375 -17.531 -1.15 1 96.38 105 THR A CA 1
ATOM 860 C C . THR A 1 105 ? -21.281 -17.734 -0.109 1 96.38 105 THR A C 1
ATOM 862 O O . THR A 1 105 ? -21.156 -16.969 0.841 1 96.38 105 THR A O 1
ATOM 865 N N . ARG A 1 106 ? -20.5 -18.766 -0.313 1 97.88 106 ARG A N 1
ATOM 866 C CA . ARG A 1 106 ? -19.406 -19.109 0.589 1 97.88 106 ARG A CA 1
ATOM 867 C C . ARG A 1 106 ? -18.078 -19.234 -0.169 1 97.88 106 ARG A C 1
ATOM 869 O O . ARG A 1 106 ? -18.016 -19.891 -1.212 1 97.88 106 ARG A O 1
ATOM 876 N N . ILE A 1 107 ? -17.109 -18.531 0.4 1 98.5 107 ILE A N 1
ATOM 877 C CA . ILE A 1 107 ? -15.797 -18.531 -0.246 1 98.5 107 ILE A CA 1
ATOM 878 C C . ILE A 1 107 ? -14.773 -19.234 0.653 1 98.5 107 ILE A C 1
ATOM 880 O O . ILE A 1 107 ? -14.742 -19 1.863 1 98.5 107 ILE A O 1
ATOM 884 N N . ILE A 1 108 ? -13.992 -20.078 0.057 1 98.12 108 ILE A N 1
ATOM 885 C CA . ILE A 1 108 ? -12.852 -20.641 0.766 1 98.12 108 ILE A CA 1
ATOM 886 C C . ILE A 1 108 ? -11.562 -20.344 -0.001 1 98.12 108 ILE A C 1
ATOM 888 O O . ILE A 1 108 ? -11.594 -20.094 -1.208 1 98.12 108 ILE A O 1
ATOM 892 N N . ALA A 1 109 ? -10.469 -20.312 0.694 1 97.56 109 ALA A N 1
ATOM 893 C CA . ALA A 1 109 ? -9.141 -20.156 0.111 1 97.56 109 ALA A CA 1
ATOM 894 C C . ALA A 1 109 ? -8.07 -20.719 1.044 1 97.56 109 ALA A C 1
ATOM 896 O O . ALA A 1 109 ? -8.344 -21 2.213 1 97.56 109 ALA A O 1
ATOM 897 N N . GLU A 1 110 ? -6.996 -21 0.521 1 93.88 110 GLU A N 1
ATOM 898 C CA . GLU A 1 110 ? -5.793 -21.344 1.277 1 93.88 110 GLU A CA 1
ATOM 899 C C . GLU A 1 110 ? -4.762 -20.219 1.202 1 93.88 110 GLU A C 1
ATOM 901 O O . GLU A 1 110 ? -4.82 -19.375 0.307 1 93.88 110 GLU A O 1
ATOM 906 N N . THR A 1 111 ? -3.934 -20.188 2.232 1 90.25 111 THR A N 1
ATOM 907 C CA . THR A 1 111 ? -2.859 -19.203 2.15 1 90.25 111 THR A CA 1
ATOM 908 C C . THR A 1 111 ? -1.632 -19.688 2.922 1 90.25 111 THR A C 1
ATOM 910 O O . THR A 1 111 ? -1.745 -20.5 3.842 1 90.25 111 THR A O 1
ATOM 913 N N . GLY A 1 112 ? -0.515 -19.281 2.414 1 85.12 112 GLY A N 1
ATOM 914 C CA . GLY A 1 112 ? 0.754 -19.469 3.102 1 85.12 112 GLY A CA 1
ATOM 915 C C . GLY A 1 112 ? 1.24 -18.219 3.799 1 85.12 112 GLY A C 1
ATOM 916 O O . GLY A 1 112 ? 0.982 -18.016 4.988 1 85.12 112 GLY A O 1
ATOM 917 N N . ALA A 1 113 ? 1.764 -17.281 2.982 1 77 113 ALA A N 1
ATOM 918 C CA . ALA A 1 113 ? 2.314 -16.031 3.49 1 77 113 ALA A CA 1
ATOM 919 C C . ALA A 1 113 ? 1.209 -15.117 4.027 1 77 113 ALA A C 1
ATOM 921 O O . ALA A 1 113 ? 1.484 -14.148 4.734 1 77 113 ALA A O 1
ATOM 922 N N . GLY A 1 114 ? 0.076 -15.398 3.691 1 87.44 114 GLY A N 1
ATOM 923 C CA . GLY A 1 114 ? -1.04 -14.617 4.203 1 87.44 114 GLY A CA 1
ATOM 924 C C . GLY A 1 114 ? -1.598 -13.641 3.188 1 87.44 114 GLY A C 1
ATOM 925 O O . GLY A 1 114 ? -2.74 -13.188 3.311 1 87.44 114 GLY A O 1
ATOM 926 N N . GLN A 1 115 ? -0.874 -13.336 2.131 1 92.88 115 GLN A N 1
ATOM 927 C CA . GLN A 1 115 ? -1.292 -12.289 1.211 1 92.88 115 GLN A CA 1
ATOM 928 C C . GLN A 1 115 ? -2.518 -12.711 0.409 1 92.88 115 GLN A C 1
ATOM 930 O O . GLN A 1 115 ? -3.447 -11.922 0.217 1 92.88 115 GLN A O 1
ATOM 935 N N . HIS A 1 116 ? -2.545 -13.914 -0.084 1 96.25 116 HIS A N 1
ATOM 936 C CA . HIS A 1 116 ? -3.727 -14.383 -0.798 1 96.25 116 HIS A CA 1
ATOM 937 C C . HIS A 1 116 ? -4.945 -14.43 0.121 1 96.25 116 HIS A C 1
ATOM 939 O O . HIS A 1 116 ? -6.059 -14.109 -0.299 1 96.25 116 HIS A O 1
ATOM 945 N N . GLY A 1 117 ? -4.742 -14.914 1.336 1 97.25 117 GLY A N 1
ATOM 946 C CA . GLY A 1 117 ? -5.816 -14.922 2.314 1 97.25 117 GLY A CA 1
ATOM 947 C C . GLY A 1 117 ? -6.391 -13.547 2.586 1 97.25 117 GLY A C 1
ATOM 948 O O . GLY A 1 117 ? -7.609 -13.367 2.605 1 97.25 117 GLY A O 1
ATOM 949 N N . VAL A 1 118 ? -5.484 -12.602 2.781 1 97.56 118 VAL A N 1
ATOM 950 C CA . VAL A 1 118 ? -5.906 -11.227 3.041 1 97.56 118 VAL A CA 1
ATOM 951 C C . VAL A 1 118 ? -6.66 -10.68 1.83 1 97.56 118 VAL A C 1
ATOM 953 O O . VAL A 1 118 ? -7.695 -10.023 1.979 1 97.56 118 VAL A O 1
ATOM 956 N N . ALA A 1 119 ? -6.148 -10.914 0.63 1 98.56 119 ALA A N 1
ATOM 957 C CA . ALA A 1 119 ? -6.816 -10.461 -0.587 1 98.56 119 ALA A CA 1
ATOM 958 C C . ALA A 1 119 ? -8.203 -11.086 -0.712 1 98.56 119 ALA A C 1
ATOM 960 O O . ALA A 1 119 ? -9.164 -10.398 -1.082 1 98.56 119 ALA A O 1
ATOM 961 N N . THR A 1 120 ? -8.305 -12.375 -0.406 1 98.75 120 THR A N 1
ATOM 962 C CA . THR A 1 120 ? -9.594 -13.062 -0.468 1 98.75 120 THR A CA 1
ATOM 963 C C . THR A 1 120 ? -10.555 -12.5 0.572 1 98.75 120 THR A C 1
ATOM 965 O O . THR A 1 120 ? -11.719 -12.219 0.262 1 98.75 120 THR A O 1
ATOM 968 N N . ALA A 1 121 ? -10.07 -12.359 1.782 1 98.75 121 ALA A N 1
ATOM 969 C CA . ALA A 1 121 ? -10.891 -11.773 2.84 1 98.75 121 ALA A CA 1
ATOM 970 C C . ALA A 1 121 ? -11.367 -10.375 2.451 1 98.75 121 ALA A C 1
ATOM 972 O O . ALA A 1 121 ? -12.508 -10.008 2.74 1 98.75 121 ALA A O 1
ATOM 973 N N . THR A 1 122 ? -10.539 -9.633 1.839 1 98.81 122 THR A N 1
ATOM 974 C CA . THR A 1 122 ? -10.836 -8.266 1.414 1 98.81 122 THR A CA 1
ATOM 975 C C . THR A 1 122 ? -12 -8.242 0.433 1 98.81 122 THR A C 1
ATOM 977 O O . THR A 1 122 ? -12.953 -7.48 0.615 1 98.81 122 THR A O 1
ATOM 980 N N . VAL A 1 123 ? -11.93 -9.07 -0.591 1 98.81 123 VAL A N 1
ATOM 981 C CA . VAL A 1 123 ? -12.977 -9.023 -1.613 1 98.81 123 VAL A CA 1
ATOM 982 C C . VAL A 1 123 ? -14.258 -9.641 -1.068 1 98.81 123 VAL A C 1
ATOM 984 O O . VAL A 1 123 ? -15.359 -9.258 -1.475 1 98.81 123 VAL A O 1
ATOM 987 N N . CYS A 1 124 ? -14.133 -10.609 -0.143 1 98.75 124 CYS A N 1
ATOM 988 C CA . CYS A 1 124 ? -15.328 -11.148 0.503 1 98.75 124 CYS A CA 1
ATOM 989 C C . CYS A 1 124 ? -16.031 -10.078 1.333 1 98.75 124 CYS A C 1
ATOM 991 O O . CYS A 1 124 ? -17.25 -9.977 1.319 1 98.75 124 CYS A O 1
ATOM 993 N N . ALA A 1 125 ? -15.258 -9.305 2.094 1 98.44 125 ALA A N 1
ATOM 994 C CA . ALA A 1 125 ? -15.828 -8.18 2.824 1 98.44 125 ALA A CA 1
ATOM 995 C C . ALA A 1 125 ? -16.516 -7.199 1.876 1 98.44 125 ALA A C 1
ATOM 997 O O . ALA A 1 125 ? -17.656 -6.793 2.113 1 98.44 125 ALA A O 1
ATOM 998 N N . LEU A 1 126 ? -15.844 -6.867 0.789 1 98.38 126 LEU A N 1
ATOM 999 C CA . LEU A 1 126 ? -16.359 -5.945 -0.216 1 98.38 126 LEU A CA 1
ATOM 1000 C C . LEU A 1 126 ? -17.703 -6.418 -0.748 1 98.38 126 LEU A C 1
ATOM 1002 O O . LEU A 1 126 ? -18.609 -5.613 -0.955 1 98.38 126 LEU A O 1
ATOM 1006 N N . MET A 1 127 ? -17.828 -7.77 -0.977 1 97.94 127 MET A N 1
ATOM 1007 C CA . MET A 1 127 ? -19.016 -8.328 -1.621 1 97.94 127 MET A CA 1
ATOM 1008 C C . MET A 1 127 ? -19.984 -8.867 -0.584 1 97.94 127 MET A C 1
ATOM 1010 O O . MET A 1 127 ? -21.062 -9.367 -0.936 1 97.94 127 MET A O 1
ATOM 1014 N N . ASP A 1 128 ? -19.656 -8.75 0.68 1 97.12 128 ASP A N 1
ATOM 1015 C CA . ASP A 1 128 ? -20.484 -9.25 1.773 1 97.12 128 ASP A CA 1
ATOM 1016 C C . ASP A 1 128 ? -20.734 -10.75 1.631 1 97.12 128 ASP A C 1
ATOM 1018 O O . ASP A 1 128 ? -21.875 -11.195 1.622 1 97.12 128 ASP A O 1
ATOM 1022 N N . MET A 1 129 ? -19.641 -11.508 1.529 1 97.69 129 MET A N 1
ATOM 1023 C CA . MET A 1 129 ? -19.703 -12.961 1.405 1 97.69 129 MET A CA 1
ATOM 1024 C C . MET A 1 129 ? -18.984 -13.633 2.566 1 97.69 129 MET A C 1
ATOM 1026 O O . MET A 1 129 ? -18 -13.102 3.09 1 97.69 129 MET A O 1
ATOM 1030 N N . LYS A 1 130 ? -19.5 -14.828 2.918 1 97.88 130 LYS A N 1
ATOM 1031 C CA . LYS A 1 130 ? -18.828 -15.633 3.934 1 97.88 130 LYS A CA 1
ATOM 1032 C C . LYS A 1 130 ? -17.453 -16.094 3.449 1 97.88 130 LYS A C 1
ATOM 1034 O O . LYS A 1 130 ? -17.297 -16.469 2.289 1 97.88 130 LYS A O 1
ATOM 1039 N N . CYS A 1 131 ? -16.453 -15.984 4.336 1 98.25 131 CYS A N 1
ATOM 1040 C CA . CYS A 1 131 ? -15.078 -16.266 3.939 1 98.25 131 CYS A CA 1
ATOM 1041 C C . CYS A 1 131 ? -14.391 -17.172 4.953 1 98.25 131 CYS A C 1
ATOM 1043 O O . CYS A 1 131 ? -14.32 -16.844 6.141 1 98.25 131 CYS A O 1
ATOM 1045 N N . GLU A 1 132 ? -13.906 -18.281 4.512 1 98.06 132 GLU A N 1
ATOM 1046 C CA . GLU A 1 132 ? -13.102 -19.188 5.316 1 98.06 132 GLU A CA 1
ATOM 1047 C C . GLU A 1 132 ? -11.734 -19.422 4.684 1 98.06 132 GLU A C 1
ATOM 1049 O O . GLU A 1 132 ? -11.648 -19.875 3.537 1 98.06 132 GLU A O 1
ATOM 1054 N N . ILE A 1 133 ? -10.719 -19.156 5.469 1 98 133 ILE A N 1
ATOM 1055 C CA . ILE A 1 133 ? -9.352 -19.281 4.969 1 98 133 ILE A CA 1
ATOM 1056 C C . ILE A 1 133 ? -8.641 -20.422 5.688 1 98 133 ILE A C 1
ATOM 1058 O O . ILE A 1 133 ? -8.609 -20.484 6.918 1 98 133 ILE A O 1
ATOM 1062 N N . PHE A 1 134 ? -8.07 -21.297 4.914 1 96.19 134 PHE A N 1
ATOM 1063 C CA . PHE A 1 134 ? -7.266 -22.391 5.453 1 96.19 1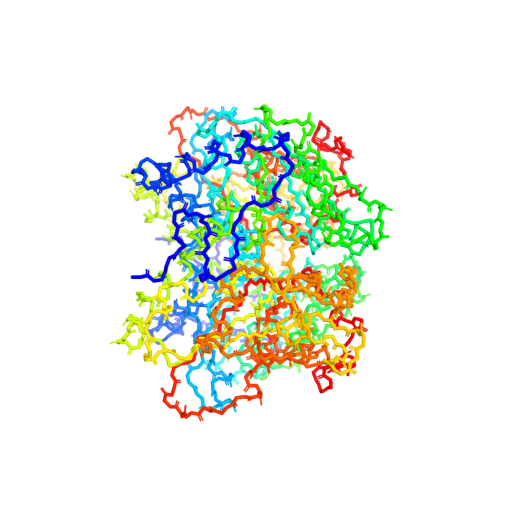34 PHE A CA 1
ATOM 1064 C C . PHE A 1 134 ? -5.785 -22.031 5.414 1 96.19 134 PHE A C 1
ATOM 1066 O O . PHE A 1 134 ? -5.262 -21.656 4.363 1 96.19 134 PHE A O 1
ATOM 1073 N N . MET A 1 135 ? -5.16 -22.156 6.531 1 92.94 135 MET A N 1
ATOM 1074 C CA . MET A 1 135 ? -3.754 -21.781 6.656 1 92.94 135 MET A CA 1
ATOM 1075 C C . MET A 1 135 ? -3.01 -22.781 7.543 1 92.94 135 MET A C 1
ATOM 1077 O O . MET A 1 135 ? -3.545 -23.234 8.555 1 92.94 135 MET A O 1
ATOM 1081 N N . GLY A 1 136 ? -1.795 -23.188 7.09 1 90.31 136 GLY A N 1
ATOM 1082 C CA . GLY A 1 136 ? -1.003 -24.062 7.941 1 90.31 136 GLY A CA 1
ATOM 1083 C C . GLY A 1 136 ? -0.761 -23.484 9.328 1 90.31 136 GLY A C 1
ATOM 1084 O O . GLY A 1 136 ? -0.501 -22.281 9.469 1 90.31 136 GLY A O 1
ATOM 1085 N N . ALA A 1 137 ? -0.783 -24.312 10.312 1 90.25 137 ALA A N 1
ATOM 1086 C CA . ALA A 1 137 ? -0.658 -23.859 11.695 1 90.25 137 ALA A CA 1
ATOM 1087 C C . ALA A 1 137 ? 0.683 -23.156 11.922 1 90.25 137 ALA A C 1
ATOM 1089 O O . ALA A 1 137 ? 0.767 -22.203 12.688 1 90.25 137 ALA A O 1
ATOM 1090 N N . THR A 1 138 ? 1.73 -23.625 11.336 1 86.31 138 THR A N 1
ATOM 1091 C CA . THR A 1 138 ? 3.043 -23 11.422 1 86.31 138 THR A CA 1
ATOM 1092 C C . THR A 1 138 ? 3.01 -21.594 10.82 1 86.31 138 THR A C 1
ATOM 1094 O O . THR A 1 138 ? 3.582 -20.656 11.375 1 86.31 138 THR A O 1
ATOM 1097 N N . ASP A 1 139 ? 2.316 -21.5 9.781 1 83.31 139 ASP A N 1
ATOM 1098 C CA . ASP A 1 139 ? 2.203 -20.219 9.102 1 83.31 139 ASP A CA 1
ATOM 1099 C C . ASP A 1 139 ? 1.33 -19.25 9.898 1 83.31 139 ASP A C 1
ATOM 1101 O O . ASP A 1 139 ? 1.562 -18.031 9.891 1 83.31 139 ASP A O 1
ATOM 1105 N N . VAL A 1 140 ? 0.319 -19.766 10.555 1 87.94 140 VAL A N 1
ATOM 1106 C CA . VAL A 1 140 ? -0.545 -18.953 11.398 1 87.94 140 VAL A CA 1
ATOM 1107 C C . VAL A 1 140 ? 0.288 -18.25 12.477 1 87.94 140 VAL A C 1
ATOM 1109 O O . VAL A 1 140 ? 0.09 -17.062 12.758 1 87.94 140 VAL A O 1
ATOM 1112 N N . GLU A 1 141 ? 1.207 -18.953 13.008 1 84.62 141 GLU A N 1
ATOM 1113 C CA . GLU A 1 141 ? 2.055 -18.406 14.062 1 84.62 141 GLU A CA 1
ATOM 1114 C C . GLU A 1 141 ? 3.037 -17.375 13.5 1 84.62 141 GLU A C 1
ATOM 1116 O O . GLU A 1 141 ? 3.223 -16.312 14.078 1 84.62 141 GLU A O 1
ATOM 1121 N N . ARG A 1 142 ? 3.549 -17.703 12.367 1 78.62 142 ARG A N 1
ATOM 1122 C CA . ARG A 1 142 ? 4.602 -16.891 11.773 1 78.62 142 ARG A CA 1
ATOM 1123 C C . ARG A 1 142 ? 4.02 -15.617 11.148 1 78.62 142 ARG A C 1
ATOM 1125 O O . ARG A 1 142 ? 4.711 -14.602 11.047 1 78.62 142 ARG A O 1
ATOM 1132 N N . GLN A 1 143 ? 2.834 -15.75 10.711 1 82.81 143 GLN A N 1
ATOM 1133 C CA . GLN A 1 143 ? 2.205 -14.648 9.992 1 82.81 143 GLN A CA 1
ATOM 1134 C C . GLN A 1 143 ? 1.026 -14.078 10.781 1 82.81 143 GLN A C 1
ATOM 1136 O O . GLN A 1 143 ? -0.065 -13.906 10.234 1 82.81 143 GLN A O 1
ATOM 1141 N N . HIS A 1 144 ? 1.244 -13.766 11.969 1 84.88 144 HIS A N 1
ATOM 1142 C CA . HIS A 1 144 ? 0.204 -13.367 12.906 1 84.88 144 HIS A CA 1
ATOM 1143 C C . HIS A 1 144 ? -0.509 -12.102 12.438 1 84.88 144 HIS A C 1
ATOM 1145 O O . HIS A 1 144 ? -1.735 -12.008 12.531 1 84.88 144 HIS A O 1
ATOM 1151 N N . THR A 1 145 ? 0.19 -11.148 11.945 1 86.06 145 THR A N 1
ATOM 1152 C CA . THR A 1 145 ? -0.393 -9.883 11.516 1 86.06 145 THR A CA 1
ATOM 1153 C C . THR A 1 145 ? -1.389 -10.102 10.383 1 86.06 145 THR A C 1
ATOM 1155 O O . THR A 1 145 ? -2.486 -9.539 10.398 1 86.06 145 THR A O 1
ATOM 1158 N N . ASN A 1 146 ? -1.03 -10.906 9.414 1 89.75 146 ASN A N 1
ATOM 1159 C CA . ASN A 1 146 ? -1.926 -11.195 8.297 1 89.75 146 ASN A CA 1
ATOM 1160 C C . ASN A 1 146 ? -3.146 -11.992 8.75 1 89.75 146 ASN A C 1
ATOM 1162 O O . ASN A 1 146 ? -4.246 -11.805 8.219 1 89.75 146 ASN A O 1
ATOM 1166 N N . VAL A 1 147 ? -2.957 -12.883 9.703 1 92.88 147 VAL A N 1
ATOM 1167 C CA . VAL A 1 147 ? -4.062 -13.664 10.258 1 92.88 147 VAL A CA 1
ATOM 1168 C C . VAL A 1 147 ? -5.086 -12.727 10.898 1 92.88 147 VAL A C 1
ATOM 1170 O O . VAL A 1 147 ? -6.289 -12.852 10.656 1 92.88 147 VAL A O 1
ATOM 1173 N N . GLU A 1 148 ? -4.586 -11.828 11.664 1 93.38 148 GLU A N 1
ATOM 1174 C CA . GLU A 1 148 ? -5.469 -10.883 12.344 1 93.38 148 GLU A CA 1
ATOM 1175 C C . GLU A 1 148 ? -6.164 -9.961 11.352 1 93.38 148 GLU A C 1
ATOM 1177 O O . GLU A 1 148 ? -7.336 -9.617 11.531 1 93.38 148 GLU A O 1
ATOM 1182 N N . ARG A 1 149 ? -5.469 -9.555 10.336 1 95.44 149 ARG A N 1
ATOM 1183 C CA . ARG A 1 149 ? -6.082 -8.75 9.289 1 95.44 149 ARG A CA 1
ATOM 1184 C C . ARG A 1 149 ? -7.238 -9.492 8.633 1 95.44 149 ARG A C 1
ATOM 1186 O O . ARG A 1 149 ? -8.289 -8.906 8.367 1 95.44 149 ARG A O 1
ATOM 1193 N N . MET A 1 150 ? -7.023 -10.781 8.328 1 97.56 150 MET A N 1
ATOM 1194 C CA . MET A 1 150 ? -8.086 -11.586 7.742 1 97.56 150 MET A CA 1
ATOM 1195 C C . MET A 1 150 ? -9.305 -11.625 8.656 1 97.56 150 MET A C 1
ATOM 1197 O O . MET A 1 150 ? -10.438 -11.453 8.188 1 97.56 150 MET A O 1
ATOM 1201 N N . LYS A 1 151 ? -9.039 -11.773 9.922 1 96.88 151 LYS A N 1
ATOM 1202 C CA . LYS A 1 151 ? -10.133 -11.812 10.891 1 96.88 151 LYS A CA 1
ATOM 1203 C C . LYS A 1 151 ? -10.844 -10.469 10.969 1 96.88 151 LYS A C 1
ATOM 1205 O O . LYS A 1 151 ? -12.078 -10.414 11.039 1 96.88 151 LYS A O 1
ATOM 1210 N N . MET A 1 152 ? -10.086 -9.383 10.984 1 97.44 152 MET A N 1
ATOM 1211 C CA . MET A 1 152 ? -10.664 -8.039 10.984 1 97.44 152 MET A CA 1
ATOM 1212 C C . MET A 1 152 ? -11.594 -7.852 9.789 1 97.44 152 MET A C 1
ATOM 1214 O O . MET A 1 152 ? -12.617 -7.172 9.898 1 97.44 152 MET A O 1
ATOM 1218 N N . LEU A 1 153 ? -11.242 -8.469 8.703 1 98.12 153 LEU A N 1
ATOM 1219 C CA . LEU A 1 153 ? -12 -8.352 7.461 1 98.12 153 LEU A CA 1
ATOM 1220 C C . LEU A 1 153 ? -13.227 -9.258 7.48 1 98.12 153 LEU A C 1
ATOM 1222 O O . LEU A 1 153 ? -14.062 -9.203 6.574 1 98.12 153 LEU A O 1
ATOM 1226 N N . GLY A 1 154 ? -13.336 -10.109 8.453 1 97.5 154 GLY A N 1
ATOM 1227 C CA . GLY A 1 154 ? -14.531 -10.922 8.625 1 97.5 154 GLY A CA 1
ATOM 1228 C C . GLY A 1 154 ? -14.312 -12.383 8.266 1 97.5 154 GLY A C 1
ATOM 1229 O O . GLY A 1 154 ? -15.25 -13.18 8.305 1 97.5 154 GLY A O 1
ATOM 1230 N N . ALA A 1 155 ? -13.102 -12.727 7.926 1 98.12 155 ALA A N 1
ATOM 1231 C CA . ALA A 1 155 ? -12.82 -14.102 7.523 1 98.12 155 ALA A CA 1
ATOM 1232 C C . ALA A 1 155 ? -12.57 -14.992 8.742 1 98.12 155 ALA A C 1
ATOM 1234 O O . ALA A 1 155 ? -12.062 -14.531 9.758 1 98.12 155 ALA A O 1
ATOM 1235 N N . LYS A 1 156 ? -12.992 -16.219 8.656 1 97.5 156 LYS A N 1
ATOM 1236 C CA . LYS A 1 156 ? -12.586 -17.25 9.602 1 97.5 156 LYS A CA 1
ATOM 1237 C C . LYS A 1 156 ? -11.312 -17.953 9.141 1 97.5 156 LYS A C 1
ATOM 1239 O O . LYS A 1 156 ? -11.242 -18.438 8.016 1 97.5 156 LYS A O 1
ATOM 1244 N N . VAL A 1 157 ? -10.305 -17.922 9.969 1 96.75 157 VAL A N 1
ATOM 1245 C CA . VAL A 1 157 ? -9.047 -18.594 9.641 1 96.75 157 VAL A CA 1
ATOM 1246 C C . VAL A 1 157 ? -9.016 -19.969 10.297 1 96.75 157 VAL A C 1
ATOM 1248 O O . VAL A 1 157 ? -9.164 -20.094 11.516 1 96.75 157 VAL A O 1
ATOM 1251 N N . ASN A 1 158 ? -8.891 -20.969 9.516 1 96.12 158 ASN A N 1
ATOM 1252 C CA . ASN A 1 158 ? -8.812 -22.344 9.977 1 96.12 158 ASN A CA 1
ATOM 1253 C C . ASN A 1 158 ? -7.379 -22.875 9.945 1 96.12 158 ASN A C 1
ATOM 1255 O O . ASN A 1 158 ? -6.883 -23.25 8.883 1 96.12 158 ASN A O 1
ATOM 1259 N N . PRO A 1 159 ? -6.75 -22.938 11.109 1 94.88 159 PRO A N 1
ATOM 1260 C CA . PRO A 1 159 ? -5.406 -23.516 11.117 1 94.88 159 PRO A CA 1
ATOM 1261 C C . PRO A 1 159 ? -5.398 -25 10.75 1 94.88 159 PRO A C 1
ATOM 1263 O O . PRO A 1 159 ? -6.18 -25.781 11.305 1 94.88 159 PRO A O 1
ATOM 1266 N N . VAL A 1 160 ? -4.578 -25.328 9.797 1 93.31 160 VAL A N 1
ATOM 1267 C CA . VAL A 1 160 ? -4.43 -26.703 9.367 1 93.31 160 VAL A CA 1
ATOM 1268 C C . VAL A 1 160 ? -3.268 -27.359 10.117 1 93.31 160 VAL A C 1
ATOM 1270 O O . VAL A 1 160 ? -2.129 -26.891 10.031 1 93.31 160 VAL A O 1
ATOM 1273 N N . ARG A 1 161 ? -3.529 -28.422 10.766 1 91.62 161 ARG A N 1
ATOM 1274 C CA . ARG A 1 161 ? -2.525 -29.016 11.641 1 91.62 161 ARG A CA 1
ATOM 1275 C C . ARG A 1 161 ? -2.074 -30.359 11.117 1 91.62 161 ARG A C 1
ATOM 1277 O O . ARG A 1 161 ? -1.389 -31.109 11.812 1 91.62 161 ARG A O 1
ATOM 1284 N N . THR A 1 162 ? -2.393 -30.688 9.992 1 85.56 162 THR A N 1
ATOM 1285 C CA . THR A 1 162 ? -1.968 -31.938 9.391 1 85.56 162 THR A CA 1
ATOM 1286 C C . THR A 1 162 ? -0.667 -31.75 8.609 1 85.56 162 THR A C 1
ATOM 1288 O O . THR A 1 162 ? -0.311 -30.625 8.242 1 85.56 162 THR A O 1
ATOM 1291 N N . GLY A 1 163 ? 0.096 -32.812 8.492 1 83 163 GLY A N 1
ATOM 1292 C CA . GLY A 1 163 ? 1.32 -32.75 7.707 1 83 163 GLY A CA 1
ATOM 1293 C C . GLY A 1 163 ? 2.357 -31.812 8.281 1 83 163 GLY A C 1
ATOM 1294 O O . GLY A 1 163 ? 2.652 -31.859 9.477 1 83 163 GLY A O 1
ATOM 1295 N N . ASN A 1 164 ? 2.961 -31.031 7.34 1 78.38 164 ASN A N 1
ATOM 1296 C CA . ASN A 1 164 ? 3.984 -30.078 7.762 1 78.38 164 ASN A CA 1
ATOM 1297 C C . ASN A 1 164 ? 3.375 -28.734 8.164 1 78.38 164 ASN A C 1
ATOM 1299 O O . ASN A 1 164 ? 4.094 -27.812 8.547 1 78.38 164 ASN A O 1
ATOM 1303 N N . MET A 1 165 ? 2.084 -28.609 7.988 1 86.12 165 MET A N 1
ATOM 1304 C CA . MET A 1 165 ? 1.338 -27.453 8.453 1 86.12 165 MET A CA 1
ATOM 1305 C C . MET A 1 165 ? 1.764 -26.188 7.707 1 86.12 165 MET A C 1
ATOM 1307 O O . MET A 1 165 ? 1.989 -25.156 8.32 1 86.12 165 MET A O 1
ATOM 1311 N N . THR A 1 166 ? 1.986 -26.406 6.352 1 82.75 166 THR A N 1
ATOM 1312 C CA . THR A 1 166 ? 2.381 -25.312 5.469 1 82.75 166 THR A CA 1
ATOM 1313 C C . THR A 1 166 ? 1.36 -25.125 4.352 1 82.75 166 THR A C 1
ATOM 1315 O O . THR A 1 166 ? 0.231 -25.609 4.445 1 82.75 166 THR A O 1
ATOM 1318 N N . LEU A 1 167 ? 1.75 -24.359 3.348 1 81.31 167 LEU A N 1
ATOM 1319 C CA . LEU A 1 167 ? 0.854 -24.016 2.246 1 81.31 167 LEU A CA 1
ATOM 1320 C C . LEU A 1 167 ? 0.306 -25.281 1.587 1 81.31 167 LEU A C 1
ATOM 1322 O O . LEU A 1 167 ? -0.877 -25.344 1.245 1 81.31 167 LEU A O 1
ATOM 1326 N N . SER A 1 168 ? 1.119 -26.266 1.397 1 82 168 SER A N 1
ATOM 1327 C CA . SER A 1 168 ? 0.702 -27.5 0.75 1 82 168 SER A CA 1
ATOM 1328 C C . SER A 1 168 ? -0.444 -28.156 1.509 1 82 168 SER A C 1
ATOM 1330 O O . SER A 1 168 ? -1.428 -28.594 0.905 1 82 168 SER A O 1
ATOM 1332 N N . ASP A 1 169 ? -0.347 -28.219 2.787 1 87.06 169 ASP A N 1
ATOM 1333 C CA . ASP A 1 169 ? -1.378 -28.828 3.629 1 87.06 169 ASP A CA 1
ATOM 1334 C C . ASP A 1 169 ? -2.652 -27.984 3.619 1 87.06 169 ASP A C 1
ATOM 1336 O O . ASP A 1 169 ? -3.76 -28.531 3.635 1 87.06 169 ASP A O 1
ATOM 1340 N N . ALA A 1 170 ? -2.424 -26.703 3.615 1 88.56 170 ALA A N 1
ATOM 1341 C CA . ALA A 1 170 ? -3.568 -25.797 3.547 1 88.56 170 ALA A CA 1
ATOM 1342 C C . ALA A 1 170 ? -4.359 -26.016 2.26 1 88.56 170 ALA A C 1
ATOM 1344 O O . ALA A 1 170 ? -5.594 -25.984 2.27 1 88.56 170 ALA A O 1
ATOM 1345 N N . CYS A 1 171 ? -3.689 -26.188 1.178 1 87.69 171 CYS A N 1
ATOM 1346 C CA . CYS A 1 171 ? -4.328 -26.453 -0.106 1 87.69 171 CYS A CA 1
ATOM 1347 C C . CYS A 1 171 ? -5.16 -27.734 -0.044 1 87.69 171 CYS A C 1
ATOM 1349 O O . CYS A 1 171 ? -6.316 -27.75 -0.475 1 87.69 171 CYS A O 1
ATOM 1351 N N . SER A 1 172 ? -4.598 -28.75 0.511 1 88.38 172 SER A N 1
ATOM 1352 C CA . SER A 1 172 ? -5.289 -30.031 0.63 1 88.38 172 SER A CA 1
ATOM 1353 C C . SER A 1 172 ? -6.551 -29.891 1.475 1 88.38 172 SER A C 1
ATOM 1355 O O . SER A 1 172 ? -7.598 -30.453 1.126 1 88.38 172 SER A O 1
ATOM 1357 N N . GLU A 1 173 ? -6.414 -29.156 2.516 1 91.56 173 GLU A N 1
ATOM 1358 C CA . GLU A 1 173 ? -7.562 -28.984 3.398 1 91.56 173 GLU A CA 1
ATOM 1359 C C . GLU A 1 173 ? -8.656 -28.156 2.727 1 91.56 173 GLU A C 1
ATOM 1361 O O . GLU A 1 173 ? -9.844 -28.406 2.926 1 91.56 173 GLU A O 1
ATOM 1366 N N . ALA A 1 174 ? -8.25 -27.125 2.037 1 92.5 174 ALA A N 1
ATOM 1367 C CA . ALA A 1 174 ? -9.227 -26.328 1.305 1 92.5 174 ALA A CA 1
ATOM 1368 C C . ALA A 1 174 ? -9.992 -27.172 0.297 1 92.5 174 ALA A C 1
ATOM 1370 O O . ALA A 1 174 ? -11.219 -27.062 0.187 1 92.5 174 ALA A O 1
ATOM 1371 N N . ILE A 1 175 ? -9.32 -28.031 -0.419 1 89.44 175 ILE A N 1
ATOM 1372 C CA . ILE A 1 175 ? -9.945 -28.906 -1.411 1 89.44 175 ILE A CA 1
ATOM 1373 C C . ILE A 1 175 ? -10.875 -29.891 -0.717 1 89.44 175 ILE A C 1
ATOM 1375 O O . ILE A 1 175 ? -11.984 -30.141 -1.191 1 89.44 175 ILE A O 1
ATOM 1379 N N . ARG A 1 176 ? -10.422 -30.406 0.366 1 90.25 176 ARG A N 1
ATOM 1380 C CA . ARG A 1 176 ? -11.258 -31.312 1.139 1 90.25 176 ARG A CA 1
ATOM 1381 C C . ARG A 1 176 ? -12.547 -30.625 1.574 1 90.25 176 ARG A C 1
ATOM 1383 O O . ARG A 1 176 ? -13.633 -31.219 1.483 1 90.25 176 ARG A O 1
ATOM 1390 N N . ASP A 1 177 ? -12.406 -29.438 2.09 1 93.19 177 ASP A N 1
ATOM 1391 C CA . ASP A 1 177 ? -13.586 -28.672 2.502 1 93.19 177 ASP A CA 1
ATOM 1392 C C . ASP A 1 177 ? -14.523 -28.438 1.322 1 93.19 177 ASP A C 1
ATOM 1394 O O . ASP A 1 177 ? -15.742 -28.562 1.457 1 93.19 177 ASP A O 1
ATOM 1398 N N . TRP A 1 178 ? -13.938 -28.094 0.242 1 92.4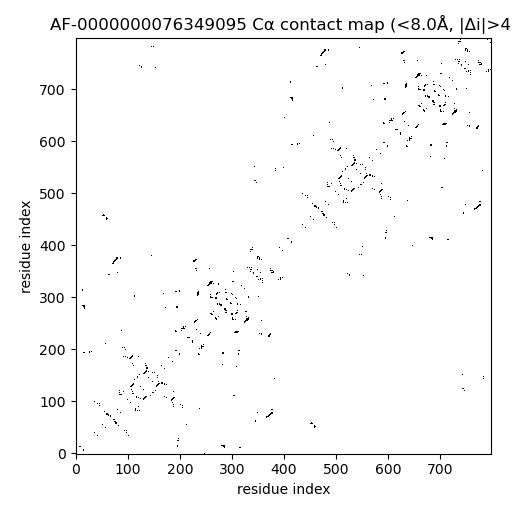4 178 TRP A N 1
ATOM 1399 C CA . TRP A 1 178 ? -14.719 -27.891 -0.974 1 92.44 178 TRP A CA 1
ATOM 1400 C C . TRP A 1 178 ? -15.508 -29.156 -1.325 1 92.44 178 TRP A C 1
ATOM 1402 O O . TRP A 1 178 ? -16.672 -29.062 -1.734 1 92.44 178 TRP A O 1
ATOM 1412 N N . CYS A 1 179 ? -14.953 -30.312 -1.166 1 89.69 179 CYS A N 1
ATOM 1413 C CA . CYS A 1 179 ? -15.594 -31.594 -1.419 1 89.69 179 CYS A CA 1
ATOM 1414 C C . CYS A 1 179 ? -16.797 -31.781 -0.511 1 89.69 179 CYS A C 1
ATOM 1416 O O . CYS A 1 179 ? -17.797 -32.406 -0.913 1 89.69 179 CYS A O 1
ATOM 1418 N N . CYS A 1 180 ? -16.734 -31.203 0.626 1 90.88 180 CYS A N 1
ATOM 1419 C CA . CYS A 1 180 ? -17.781 -31.406 1.623 1 90.88 180 CYS A CA 1
ATOM 1420 C C . CYS A 1 180 ? -18.922 -30.406 1.434 1 90.88 180 CYS A C 1
ATOM 1422 O O . CYS A 1 180 ? -20.047 -30.641 1.896 1 90.88 180 CYS A O 1
ATOM 1424 N N . HIS A 1 181 ? -18.625 -29.281 0.772 1 90.81 181 HIS A N 1
ATOM 1425 C CA . HIS A 1 181 ? -19.625 -28.234 0.594 1 90.81 181 HIS A CA 1
ATOM 1426 C C . HIS A 1 181 ? -19.641 -27.719 -0.843 1 90.81 181 HIS A C 1
ATOM 1428 O O . HIS A 1 181 ? -19.562 -26.516 -1.079 1 90.81 181 HIS A O 1
ATOM 1434 N N . PRO A 1 182 ? -19.938 -28.578 -1.743 1 86.75 182 PRO A N 1
ATOM 1435 C CA . PRO A 1 182 ? -19.766 -28.203 -3.148 1 86.75 182 PRO A CA 1
ATOM 1436 C C . PRO A 1 182 ? -20.875 -27.297 -3.658 1 86.75 182 PRO A C 1
ATOM 1438 O O . PRO A 1 182 ? -20.688 -26.562 -4.629 1 86.75 182 PRO A O 1
ATOM 1441 N N . GLN A 1 183 ? -22 -27.234 -3.076 1 87.94 183 GLN A N 1
ATOM 1442 C CA . GLN A 1 183 ? -23.172 -26.562 -3.635 1 87.94 183 GLN A CA 1
ATOM 1443 C C . GLN A 1 183 ? -23.078 -25.047 -3.441 1 87.94 183 GLN A C 1
ATOM 1445 O O . GLN A 1 183 ? -23.328 -24.281 -4.371 1 87.94 183 GLN A O 1
ATOM 1450 N N . ASP A 1 184 ? -22.625 -24.609 -2.322 1 93.62 184 ASP A N 1
ATOM 1451 C CA . ASP A 1 184 ? -22.703 -23.188 -2.029 1 93.62 184 ASP A CA 1
ATOM 1452 C C . ASP A 1 184 ? -21.312 -22.562 -1.993 1 93.62 184 ASP A C 1
ATOM 1454 O O . ASP A 1 184 ? -21.172 -21.344 -1.849 1 93.62 184 ASP A O 1
ATOM 1458 N N . THR A 1 185 ? -20.25 -23.359 -2.227 1 96.38 185 THR A N 1
ATOM 1459 C CA . THR A 1 185 ? -18.891 -22.938 -1.957 1 96.38 185 THR A CA 1
ATOM 1460 C C . THR A 1 185 ? -18.141 -22.672 -3.26 1 96.38 185 THR A C 1
ATOM 1462 O O . THR A 1 185 ? -18.266 -23.438 -4.219 1 96.38 185 THR A O 1
ATOM 1465 N N . PHE A 1 186 ? -17.469 -21.562 -3.383 1 97.38 186 PHE A N 1
ATOM 1466 C CA . PHE A 1 186 ? -16.5 -21.266 -4.426 1 97.38 186 PHE A CA 1
ATOM 1467 C C . PHE A 1 186 ? -15.086 -21.203 -3.848 1 97.38 186 PHE A C 1
ATOM 1469 O O . PHE A 1 186 ? -14.852 -20.547 -2.838 1 97.38 186 PHE A O 1
ATOM 1476 N N . TYR A 1 187 ? -14.164 -21.953 -4.441 1 97.25 187 TYR A N 1
ATOM 1477 C CA . TYR A 1 187 ? -12.766 -21.969 -4.039 1 97.25 187 TYR A CA 1
ATOM 1478 C C . TYR A 1 187 ? -11.953 -20.953 -4.832 1 97.25 187 TYR A C 1
ATOM 1480 O O . TYR A 1 187 ? -11.758 -21.109 -6.039 1 97.25 187 TYR A O 1
ATOM 1488 N N . ILE A 1 188 ? -11.523 -19.859 -4.152 1 98.19 188 ILE A N 1
ATOM 1489 C CA . ILE A 1 188 ? -10.648 -18.891 -4.805 1 98.19 188 ILE A CA 1
ATOM 1490 C C . ILE A 1 188 ? -9.195 -19.344 -4.695 1 98.19 188 ILE A C 1
ATOM 1492 O O . ILE A 1 188 ? -8.602 -19.281 -3.619 1 98.19 188 ILE A O 1
ATOM 1496 N N . VAL A 1 189 ? -8.641 -19.734 -5.801 1 96.12 189 VAL A N 1
ATOM 1497 C CA . VAL A 1 189 ? -7.258 -20.203 -5.855 1 96.12 189 VAL A CA 1
ATOM 1498 C C . VAL A 1 189 ? -6.324 -19.016 -6.125 1 96.12 189 VAL A C 1
ATOM 1500 O O . VAL A 1 189 ? -6.648 -18.125 -6.918 1 96.12 189 VAL A O 1
ATOM 1503 N N . GLY A 1 190 ? -5.172 -19.047 -5.453 1 95 190 GLY A N 1
ATOM 1504 C CA . GLY A 1 190 ? -4.309 -17.875 -5.484 1 95 190 GLY A CA 1
ATOM 1505 C C . GLY A 1 190 ? -3.117 -18.031 -6.406 1 95 190 GLY A C 1
ATOM 1506 O O . GLY A 1 190 ? -2.357 -17.094 -6.621 1 95 190 GLY A O 1
ATOM 1507 N N . SER A 1 191 ? -2.885 -19.172 -6.957 1 95.25 191 SER A N 1
ATOM 1508 C CA . SER A 1 191 ? -1.762 -19.484 -7.836 1 95.25 191 SER A CA 1
ATOM 1509 C C . SER A 1 191 ? -2.229 -20.172 -9.109 1 95.25 191 SER A C 1
ATOM 1511 O O . SER A 1 191 ? -3.391 -20.578 -9.211 1 95.25 191 SER A O 1
ATOM 1513 N N . THR A 1 192 ? -1.35 -20.219 -10.109 1 97.06 192 THR A N 1
ATOM 1514 C CA . THR A 1 192 ? -1.693 -20.922 -11.336 1 97.06 192 THR A CA 1
ATOM 1515 C C . THR A 1 192 ? -1.602 -22.438 -11.141 1 97.06 192 THR A C 1
ATOM 1517 O O . THR A 1 192 ? -0.981 -23.141 -11.938 1 97.06 192 THR A O 1
ATOM 1520 N N . MET A 1 193 ? -2.256 -22.891 -10.062 1 93.88 193 MET A N 1
ATOM 1521 C CA . MET A 1 193 ? -2.303 -24.312 -9.703 1 93.88 193 MET A CA 1
ATOM 1522 C C . MET A 1 193 ? -3.742 -24.797 -9.594 1 93.88 193 MET A C 1
ATOM 1524 O O . MET A 1 193 ? -4.68 -24.047 -9.867 1 93.88 193 MET A O 1
ATOM 1528 N N . GLY A 1 194 ? -3.871 -26.078 -9.273 1 93.88 194 GLY A N 1
ATOM 1529 C CA . GLY A 1 194 ? -5.199 -26.656 -9.141 1 93.88 194 GLY A CA 1
ATOM 1530 C C . GLY A 1 194 ? -5.719 -27.281 -10.422 1 93.88 194 GLY A C 1
ATOM 1531 O O . GLY A 1 194 ? -5.035 -27.25 -11.453 1 93.88 194 GLY A O 1
ATOM 1532 N N . PRO A 1 195 ? -6.879 -27.844 -10.312 1 96.19 195 PRO A N 1
ATOM 1533 C CA . PRO A 1 195 ? -7.484 -28.438 -11.508 1 96.19 195 PRO A CA 1
ATOM 1534 C C . PRO A 1 195 ? -7.961 -27.391 -12.508 1 96.19 195 PRO A C 1
ATOM 1536 O O . PRO A 1 195 ? -8.383 -26.297 -12.117 1 96.19 195 PRO A O 1
ATOM 1539 N N . HIS A 1 196 ? -7.844 -27.781 -13.773 1 97.25 196 HIS A N 1
ATOM 1540 C CA . HIS A 1 196 ? -8.5 -26.938 -14.766 1 97.25 196 HIS A CA 1
ATOM 1541 C C . HIS A 1 196 ? -9.93 -26.625 -14.359 1 97.25 196 HIS A C 1
ATOM 1543 O O . HIS A 1 196 ? -10.688 -27.516 -13.961 1 97.25 196 HIS A O 1
ATOM 1549 N N . PRO A 1 197 ? -10.266 -25.344 -14.414 1 97.94 197 PRO A N 1
ATOM 1550 C CA . PRO A 1 197 ? -9.68 -24.266 -15.203 1 97.94 197 PRO A CA 1
ATOM 1551 C C . PRO A 1 197 ? -8.93 -23.25 -14.336 1 97.94 197 PRO A C 1
ATOM 1553 O O . PRO A 1 197 ? -8.617 -22.141 -14.797 1 97.94 197 PRO A O 1
ATOM 1556 N N . TYR A 1 198 ? -8.602 -23.594 -13.141 1 97.62 198 TYR A N 1
ATOM 1557 C CA . TYR A 1 198 ? -8.055 -22.625 -12.188 1 97.62 198 TYR A CA 1
ATOM 1558 C C . TYR A 1 198 ? -6.742 -22.047 -12.695 1 97.62 198 TYR A C 1
ATOM 1560 O O . TYR A 1 198 ? -6.551 -20.828 -12.68 1 97.62 198 TYR A O 1
ATOM 1568 N N . PRO A 1 199 ? -5.797 -22.875 -13.219 1 98.31 199 PRO A N 1
ATOM 1569 C CA . PRO A 1 199 ? -4.555 -22.281 -13.711 1 98.31 199 PRO A CA 1
ATOM 1570 C C . PRO A 1 199 ? -4.801 -21.219 -14.789 1 98.31 199 PRO A C 1
ATOM 1572 O O . PRO A 1 199 ? -4.133 -20.188 -14.805 1 98.31 199 PRO A O 1
ATOM 1575 N N . ASP A 1 200 ? -5.766 -21.469 -15.578 1 98.38 200 ASP A N 1
ATOM 1576 C CA . ASP A 1 200 ? -6.074 -20.531 -16.656 1 98.38 200 ASP A CA 1
ATOM 1577 C C . ASP A 1 200 ? -6.766 -19.281 -16.109 1 98.38 200 ASP A C 1
ATOM 1579 O O . ASP A 1 200 ? -6.473 -18.172 -16.547 1 98.38 200 ASP A O 1
ATOM 1583 N N . ILE A 1 201 ? -7.695 -19.484 -15.172 1 98.44 201 ILE A N 1
ATOM 1584 C CA . ILE A 1 201 ? -8.414 -18.375 -14.57 1 98.44 201 ILE A CA 1
ATOM 1585 C C . ILE A 1 201 ? -7.422 -17.406 -13.914 1 98.44 201 ILE A C 1
ATOM 1587 O O . ILE A 1 201 ? -7.453 -16.203 -14.164 1 98.44 201 ILE A O 1
ATOM 1591 N N . VAL A 1 202 ? -6.535 -17.969 -13.141 1 98.5 202 VAL A N 1
ATOM 1592 C CA . VAL A 1 202 ? -5.582 -17.156 -12.391 1 98.5 202 VAL A CA 1
ATOM 1593 C C . VAL A 1 202 ? -4.652 -16.438 -13.359 1 98.5 202 VAL A C 1
ATOM 1595 O O . VAL A 1 202 ? -4.371 -15.242 -13.188 1 98.5 202 VAL A O 1
ATOM 1598 N N . ALA A 1 203 ? -4.18 -17.125 -14.398 1 98.62 203 ALA A N 1
ATOM 1599 C CA . ALA A 1 203 ? -3.301 -16.5 -15.383 1 98.62 203 ALA A CA 1
ATOM 1600 C C . ALA A 1 203 ? -3.994 -15.344 -16.078 1 98.62 203 ALA A C 1
ATOM 1602 O O . ALA A 1 203 ? -3.408 -14.266 -16.25 1 98.62 203 ALA A O 1
ATOM 1603 N N . LYS A 1 204 ? -5.191 -15.539 -16.469 1 98.31 204 LYS A N 1
ATOM 1604 C CA . LYS A 1 204 ? -5.945 -14.523 -17.188 1 98.31 204 LYS A CA 1
ATOM 1605 C C . LYS A 1 204 ? -6.238 -13.32 -16.281 1 98.31 204 LYS A C 1
ATOM 1607 O O . LYS A 1 204 ? -6.152 -12.172 -16.734 1 98.31 204 LYS A O 1
ATOM 1612 N N . MET A 1 205 ? -6.586 -13.578 -15.031 1 98.62 205 MET A N 1
ATOM 1613 C CA . MET A 1 205 ? -6.883 -12.484 -14.109 1 98.62 205 MET A CA 1
ATOM 1614 C C . MET A 1 205 ? -5.629 -11.664 -13.812 1 98.62 205 MET A C 1
ATOM 1616 O O . MET A 1 205 ? -5.707 -10.453 -13.609 1 98.62 205 MET A O 1
ATOM 1620 N N . GLN A 1 206 ? -4.5 -12.312 -13.805 1 98.69 206 GLN A N 1
ATOM 1621 C CA . GLN A 1 206 ? -3.25 -11.625 -13.516 1 98.69 206 GLN A CA 1
ATOM 1622 C C . GLN A 1 206 ? -2.688 -10.953 -14.766 1 98.69 206 GLN A C 1
ATOM 1624 O O . GLN A 1 206 ? -1.797 -10.109 -14.672 1 98.69 206 GLN A O 1
ATOM 1629 N N . SER A 1 207 ? -3.217 -11.211 -15.945 1 98.62 207 SER A N 1
ATOM 1630 C CA . SER A 1 207 ? -2.666 -10.758 -17.219 1 98.62 207 SER A CA 1
ATOM 1631 C C . SER A 1 207 ? -2.779 -9.242 -17.375 1 98.62 207 SER A C 1
ATOM 1633 O O . SER A 1 207 ? -2.15 -8.648 -18.25 1 98.62 207 SER A O 1
ATOM 1635 N N . VAL A 1 208 ? -3.523 -8.602 -16.438 1 98.75 208 VAL A N 1
ATOM 1636 C CA . VAL A 1 208 ? -3.607 -7.145 -16.438 1 98.75 208 VAL A CA 1
ATOM 1637 C C . VAL A 1 208 ? -2.213 -6.547 -16.281 1 98.75 208 VAL A C 1
ATOM 1639 O O . VAL A 1 208 ? -1.931 -5.465 -16.797 1 98.75 208 VAL A O 1
ATOM 1642 N N . ILE A 1 209 ? -1.309 -7.273 -15.672 1 98.88 209 ILE A N 1
ATOM 1643 C CA . ILE A 1 209 ? 0.061 -6.824 -15.453 1 98.88 209 ILE A CA 1
ATOM 1644 C C . ILE A 1 209 ? 0.767 -6.637 -16.797 1 98.88 209 ILE A C 1
ATOM 1646 O O . ILE A 1 209 ? 1.223 -5.539 -17.109 1 98.88 209 ILE A O 1
ATOM 1650 N N . SER A 1 210 ? 0.79 -7.676 -17.625 1 98.81 210 SER A N 1
ATOM 1651 C CA . SER A 1 210 ? 1.476 -7.605 -18.906 1 98.81 210 SER A CA 1
ATOM 1652 C C . SER A 1 210 ? 0.712 -6.723 -19.891 1 98.81 210 SER A C 1
ATOM 1654 O O . SER A 1 210 ? 1.312 -6.109 -20.781 1 98.81 210 SER A O 1
ATOM 1656 N N . GLU A 1 211 ? -0.601 -6.672 -19.719 1 98.75 211 GLU A N 1
ATOM 1657 C CA . GLU A 1 211 ? -1.381 -5.754 -20.547 1 98.75 211 GLU A CA 1
ATOM 1658 C C . GLU A 1 211 ? -0.948 -4.309 -20.328 1 98.75 211 GLU A C 1
ATOM 1660 O O . GLU A 1 211 ? -0.723 -3.566 -21.281 1 98.75 211 GLU A O 1
ATOM 1665 N N . GLU A 1 212 ? -0.837 -3.918 -19.109 1 98.88 212 GLU A N 1
ATOM 1666 C CA . GLU A 1 212 ? -0.399 -2.566 -18.766 1 98.88 212 GLU A CA 1
ATOM 1667 C C . GLU A 1 212 ? 1.039 -2.324 -19.219 1 98.88 212 GLU A C 1
ATOM 1669 O O . GLU A 1 212 ? 1.374 -1.231 -19.672 1 98.88 212 GLU A O 1
ATOM 1674 N N . LEU A 1 213 ? 1.88 -3.355 -19.047 1 98.88 213 LEU A N 1
ATOM 1675 C CA . LEU A 1 213 ? 3.273 -3.227 -19.453 1 98.88 213 LEU A CA 1
ATOM 1676 C C . LEU A 1 213 ? 3.375 -2.818 -20.922 1 98.88 213 LEU A C 1
ATOM 1678 O O . LEU A 1 213 ? 4.207 -1.981 -21.281 1 98.88 213 LEU A O 1
ATOM 1682 N N . LYS A 1 214 ? 2.555 -3.395 -21.75 1 98.81 214 LYS A N 1
ATOM 1683 C CA . LYS A 1 214 ? 2.619 -3.133 -23.172 1 98.81 214 LYS A CA 1
ATOM 1684 C C . LYS A 1 214 ? 2.434 -1.647 -23.469 1 98.81 214 LYS A C 1
ATOM 1686 O O . LYS A 1 214 ? 3.289 -1.025 -24.109 1 98.81 214 LYS A O 1
ATOM 1691 N N . TRP A 1 215 ? 1.347 -1.059 -22.984 1 98.69 215 TRP A N 1
ATOM 1692 C CA . TRP A 1 215 ? 1.097 0.333 -23.344 1 98.69 215 TRP A CA 1
ATOM 1693 C C . TRP A 1 215 ? 1.974 1.274 -22.531 1 98.69 215 TRP A C 1
ATOM 1695 O O . TRP A 1 215 ? 2.332 2.359 -23 1 98.69 215 TRP A O 1
ATOM 1705 N N . GLN A 1 216 ? 2.426 0.918 -21.328 1 98.81 216 GLN A N 1
ATOM 1706 C CA . GLN A 1 216 ? 3.33 1.75 -20.547 1 98.81 216 GLN A CA 1
ATOM 1707 C C . GLN A 1 216 ? 4.711 1.827 -21.188 1 98.81 216 GLN A C 1
ATOM 1709 O O . GLN A 1 216 ? 5.336 2.889 -21.203 1 98.81 216 GLN A O 1
ATOM 1714 N N . LEU A 1 217 ? 5.184 0.669 -21.656 1 98.88 217 LEU A N 1
ATOM 1715 C CA . LEU A 1 217 ? 6.461 0.652 -22.359 1 98.88 217 LEU A CA 1
ATOM 1716 C C . LEU A 1 217 ? 6.383 1.481 -23.641 1 98.88 217 LEU A C 1
ATOM 1718 O O . LEU A 1 217 ? 7.316 2.223 -23.953 1 98.88 217 LEU A O 1
ATOM 1722 N N . GLN A 1 218 ? 5.266 1.334 -24.359 1 98.81 218 GLN A N 1
ATOM 1723 C CA . GLN A 1 218 ? 5.07 2.158 -25.547 1 98.81 218 GLN A CA 1
ATOM 1724 C C . GLN A 1 218 ? 5.184 3.643 -25.219 1 98.81 218 GLN A C 1
ATOM 1726 O O . GLN A 1 218 ? 5.816 4.402 -25.953 1 98.81 218 GLN A O 1
ATOM 1731 N N . GLU A 1 219 ? 4.641 4.035 -24.141 1 98.31 219 GLU A N 1
ATOM 1732 C CA . GLU A 1 219 ? 4.637 5.434 -23.703 1 98.31 219 GLU A CA 1
ATOM 1733 C C . GLU A 1 219 ? 6.031 5.883 -23.281 1 98.31 219 GLU A C 1
ATOM 1735 O O . GLU A 1 219 ? 6.457 6.992 -23.609 1 98.31 219 GLU A O 1
ATOM 1740 N N . LYS A 1 220 ? 6.77 5.039 -22.656 1 98 220 LYS A N 1
ATOM 1741 C CA . LYS A 1 220 ? 7.988 5.469 -21.984 1 98 220 LYS A CA 1
ATOM 1742 C C . LYS A 1 220 ? 9.211 5.273 -22.875 1 98 220 LYS A C 1
ATOM 1744 O O . LYS A 1 220 ? 10.18 6.035 -22.797 1 98 220 LYS A O 1
ATOM 1749 N N . VAL A 1 221 ? 9.164 4.184 -23.672 1 98 221 VAL A N 1
ATOM 1750 C CA . VAL A 1 221 ? 10.398 3.891 -24.391 1 98 221 VAL A CA 1
ATOM 1751 C C . VAL A 1 221 ? 10.117 3.779 -25.875 1 98 221 VAL A C 1
ATOM 1753 O O . VAL A 1 221 ? 11.031 3.551 -26.672 1 98 221 VAL A O 1
ATOM 1756 N N . GLY A 1 222 ? 8.867 3.863 -26.406 1 98.38 222 GLY A N 1
ATOM 1757 C CA . GLY A 1 222 ? 8.531 3.941 -27.828 1 98.38 222 GLY A CA 1
ATOM 1758 C C . GLY A 1 222 ? 8.281 2.584 -28.453 1 98.38 222 GLY A C 1
ATOM 1759 O O . GLY A 1 222 ? 8.172 2.473 -29.672 1 98.38 222 GLY A O 1
ATOM 1760 N N . ARG A 1 223 ? 8.258 1.563 -27.578 1 98.38 223 ARG A N 1
ATOM 1761 C CA . ARG A 1 223 ? 7.898 0.221 -28.031 1 98.38 223 ARG A CA 1
ATOM 1762 C C . ARG A 1 223 ? 7.152 -0.539 -26.938 1 98.38 223 ARG A C 1
ATOM 1764 O O . ARG A 1 223 ? 7.27 -0.213 -25.75 1 98.38 223 ARG A O 1
ATOM 1771 N N . ASP A 1 224 ? 6.383 -1.553 -27.328 1 98.75 224 ASP A N 1
ATOM 1772 C CA . ASP A 1 224 ? 5.453 -2.203 -26.422 1 98.75 224 ASP A CA 1
ATOM 1773 C C . ASP A 1 224 ? 6.043 -3.49 -25.844 1 98.75 224 ASP A C 1
ATOM 1775 O O . ASP A 1 224 ? 5.312 -4.359 -25.375 1 98.75 224 ASP A O 1
ATOM 1779 N N . TYR A 1 225 ? 7.387 -3.689 -26 1 98.81 225 TYR A N 1
ATOM 1780 C CA . TYR A 1 225 ? 8.031 -4.891 -25.469 1 98.81 225 TYR A CA 1
ATOM 1781 C C . TYR A 1 225 ? 9.367 -4.555 -24.828 1 98.81 225 TYR A C 1
ATOM 1783 O O . TYR A 1 225 ? 10.07 -3.643 -25.281 1 98.81 225 TYR A O 1
ATOM 1791 N N . PRO A 1 226 ? 9.75 -5.223 -23.75 1 98.94 226 PRO A N 1
ATOM 1792 C CA . PRO A 1 226 ? 11.102 -5.141 -23.188 1 98.94 226 PRO A CA 1
ATOM 1793 C C . PRO A 1 226 ? 12.055 -6.16 -23.797 1 98.94 226 PRO A C 1
ATOM 1795 O O . PRO A 1 226 ? 11.633 -7.023 -24.578 1 98.94 226 PRO A O 1
ATOM 1798 N N . ASP A 1 227 ? 13.336 -5.938 -23.516 1 98.88 227 ASP A N 1
ATOM 1799 C CA . ASP A 1 227 ? 14.297 -6.977 -23.891 1 98.88 227 ASP A CA 1
ATOM 1800 C C . ASP A 1 227 ? 14.242 -8.148 -22.906 1 98.88 227 ASP A C 1
ATOM 1802 O O . ASP A 1 227 ? 14.398 -9.305 -23.312 1 98.88 227 ASP A O 1
ATOM 1806 N N . TYR A 1 228 ? 14.023 -7.867 -21.672 1 98.94 228 TYR A N 1
ATOM 1807 C CA . TYR A 1 228 ? 13.984 -8.875 -20.609 1 98.94 228 TYR A CA 1
ATOM 1808 C C . TYR A 1 228 ? 12.789 -8.656 -19.688 1 98.94 228 TYR A C 1
ATOM 1810 O O . TYR A 1 228 ? 12.469 -7.512 -19.344 1 98.94 228 TYR A O 1
ATOM 1818 N N . LEU A 1 229 ? 12.102 -9.734 -19.359 1 98.88 229 LEU A N 1
ATOM 1819 C CA . LEU A 1 229 ? 11.125 -9.781 -18.281 1 98.88 229 LEU A CA 1
ATOM 1820 C C . LEU A 1 229 ? 11.617 -10.656 -17.125 1 98.88 229 LEU A C 1
ATOM 1822 O O . LEU A 1 229 ? 12.086 -11.773 -17.359 1 98.88 229 LEU A O 1
ATOM 1826 N N . ILE A 1 230 ? 11.539 -10.109 -15.945 1 98.94 230 ILE A N 1
ATOM 1827 C CA . ILE A 1 230 ? 11.984 -10.844 -14.773 1 98.94 230 ILE A CA 1
ATOM 1828 C C . ILE A 1 230 ? 10.859 -10.898 -13.742 1 98.94 230 ILE A C 1
ATOM 1830 O O . ILE A 1 230 ? 10.25 -9.883 -13.422 1 98.94 230 ILE A O 1
ATOM 1834 N N . ALA A 1 231 ? 10.547 -12.055 -13.211 1 98.88 231 ALA A N 1
ATOM 1835 C CA . ALA A 1 231 ? 9.547 -12.227 -12.156 1 98.88 231 ALA A CA 1
ATOM 1836 C C . ALA A 1 231 ? 9.898 -13.398 -11.25 1 98.88 231 ALA A C 1
ATOM 1838 O O . ALA A 1 231 ? 10.523 -14.367 -11.688 1 98.88 231 ALA A O 1
ATOM 1839 N N . CYS A 1 232 ? 9.57 -13.25 -9.992 1 98.69 232 CYS A N 1
ATOM 1840 C CA . CYS A 1 232 ? 9.68 -14.414 -9.125 1 98.69 232 CYS A CA 1
ATOM 1841 C C . CYS A 1 232 ? 8.547 -15.398 -9.383 1 98.69 232 CYS A C 1
ATOM 1843 O O . CYS A 1 232 ? 7.496 -15.016 -9.914 1 98.69 232 CYS A O 1
ATOM 1845 N N . VAL A 1 233 ? 8.797 -16.672 -9.062 1 97.94 233 VAL A N 1
ATOM 1846 C CA . VAL A 1 233 ? 7.789 -17.672 -9.367 1 97.94 233 VAL A CA 1
ATOM 1847 C C . VAL A 1 233 ? 7.734 -18.703 -8.234 1 97.94 233 VAL A C 1
ATOM 1849 O O . VAL A 1 233 ? 8.758 -19.266 -7.844 1 97.94 233 VAL A O 1
ATOM 1852 N N . GLY A 1 234 ? 6.621 -18.812 -7.59 1 93.44 234 GLY A N 1
ATOM 1853 C CA . GLY A 1 234 ? 6.227 -19.875 -6.691 1 93.44 234 GLY A CA 1
ATOM 1854 C C . GLY A 1 234 ? 5.164 -20.797 -7.277 1 93.44 234 GLY A C 1
ATOM 1855 O O . GLY A 1 234 ? 5.457 -21.625 -8.141 1 93.44 234 GLY A O 1
ATOM 1856 N N . GLY A 1 235 ? 3.865 -20.453 -6.895 1 91.38 235 GLY A N 1
ATOM 1857 C CA . GLY A 1 235 ? 2.773 -21.109 -7.59 1 91.38 235 GLY A CA 1
ATOM 1858 C C . GLY A 1 235 ? 2.559 -20.594 -9 1 91.38 235 GLY A C 1
ATOM 1859 O O . GLY A 1 235 ? 1.944 -21.266 -9.828 1 91.38 235 GLY A O 1
ATOM 1860 N N . GLY A 1 236 ? 2.953 -19.375 -9.219 1 96.56 236 GLY A N 1
ATOM 1861 C CA . GLY A 1 236 ? 3.139 -18.922 -10.594 1 96.56 236 GLY A CA 1
ATOM 1862 C C . GLY A 1 236 ? 2.236 -17.766 -10.969 1 96.56 236 GLY A C 1
ATOM 1863 O O . GLY A 1 236 ? 2.312 -17.25 -12.094 1 96.56 236 GLY A O 1
ATOM 1864 N N . SER A 1 237 ? 1.389 -17.234 -10.023 1 97.62 237 SER A N 1
ATOM 1865 C CA . SER A 1 237 ? 0.404 -16.234 -10.406 1 97.62 237 SER A CA 1
ATOM 1866 C C . SER A 1 237 ? 1.079 -14.938 -10.852 1 97.62 237 SER A C 1
ATOM 1868 O O . SER A 1 237 ? 0.753 -14.398 -11.914 1 97.62 237 SER A O 1
ATOM 1870 N N . ASN A 1 238 ? 2.072 -14.445 -10.078 1 98.19 238 ASN A N 1
ATOM 1871 C CA . ASN A 1 238 ? 2.807 -13.242 -10.438 1 98.19 238 ASN A CA 1
ATOM 1872 C C . ASN A 1 238 ? 3.539 -13.398 -11.766 1 98.19 238 ASN A C 1
ATOM 1874 O O . ASN A 1 238 ? 3.461 -12.531 -12.633 1 98.19 238 ASN A O 1
ATOM 1878 N N . ALA A 1 239 ? 4.199 -14.484 -11.922 1 98.81 239 ALA A N 1
ATOM 1879 C CA . ALA A 1 239 ? 4.953 -14.742 -13.141 1 98.81 239 ALA A CA 1
ATOM 1880 C C . ALA A 1 239 ? 4.027 -14.844 -14.352 1 98.81 239 ALA A C 1
ATOM 1882 O O . ALA A 1 239 ? 4.316 -14.281 -15.414 1 98.81 239 ALA A O 1
ATOM 1883 N N . ALA A 1 240 ? 2.953 -15.562 -14.172 1 98.81 240 ALA A N 1
ATOM 1884 C CA . ALA A 1 240 ? 1.994 -15.703 -15.266 1 98.81 240 ALA A CA 1
ATOM 1885 C C . ALA A 1 240 ? 1.483 -14.336 -15.727 1 98.81 240 ALA A C 1
ATOM 1887 O O . ALA A 1 240 ? 1.426 -14.062 -16.922 1 98.81 240 ALA A O 1
ATOM 1888 N N . GLY A 1 241 ? 1.133 -13.484 -14.773 1 98.81 241 GLY A N 1
ATOM 1889 C CA . GLY A 1 241 ? 0.657 -12.148 -15.117 1 98.81 241 GLY A CA 1
ATOM 1890 C C . GLY A 1 241 ? 1.702 -11.312 -15.828 1 98.81 241 GLY A C 1
ATOM 1891 O O . GLY A 1 241 ? 1.381 -10.555 -16.75 1 98.81 241 GLY A O 1
ATOM 1892 N N . THR A 1 242 ? 2.918 -11.453 -15.422 1 98.88 242 THR A N 1
ATOM 1893 C CA . THR A 1 242 ? 4.023 -10.672 -15.953 1 98.88 242 THR A CA 1
ATOM 1894 C C . THR A 1 242 ? 4.305 -11.039 -17.406 1 98.88 242 THR A C 1
ATOM 1896 O O . THR A 1 242 ? 4.562 -10.172 -18.234 1 98.88 242 THR A O 1
ATOM 1899 N N . ILE A 1 243 ? 4.156 -12.328 -17.766 1 98.81 243 ILE A N 1
ATOM 1900 C CA . ILE A 1 243 ? 4.688 -12.766 -19.062 1 98.81 243 ILE A CA 1
ATOM 1901 C C . ILE A 1 243 ? 3.537 -13.016 -20.031 1 98.81 243 ILE A C 1
ATOM 1903 O O . ILE A 1 243 ? 3.758 -13.188 -21.234 1 98.81 243 ILE A O 1
ATOM 1907 N N . TYR A 1 244 ? 2.289 -12.961 -19.594 1 98.75 244 TYR A N 1
ATOM 1908 C CA . TYR A 1 244 ? 1.13 -13.508 -20.281 1 98.75 244 TYR A CA 1
ATOM 1909 C C . TYR A 1 244 ? 1.095 -13.047 -21.734 1 98.75 244 TYR A C 1
ATOM 1911 O O . TYR A 1 244 ? 1.037 -13.867 -22.656 1 98.75 244 TYR A O 1
ATOM 1919 N N . HIS A 1 245 ? 1.195 -11.766 -22.047 1 98.69 245 HIS A N 1
ATOM 1920 C CA . HIS A 1 245 ? 1.044 -11.219 -23.391 1 98.69 245 HIS A CA 1
ATOM 1921 C C . HIS A 1 245 ? 2.361 -11.273 -24.156 1 98.69 245 HIS A C 1
ATOM 1923 O O . HIS A 1 245 ? 2.418 -10.891 -25.328 1 98.69 245 HIS A O 1
ATOM 1929 N N . TYR A 1 246 ? 3.402 -11.797 -23.5 1 98.75 246 TYR A N 1
ATOM 1930 C CA . TYR A 1 246 ? 4.719 -11.805 -24.141 1 98.75 246 TYR A CA 1
ATOM 1931 C C . TYR A 1 246 ? 5.176 -13.234 -24.422 1 98.75 246 TYR A C 1
ATOM 1933 O O . TYR A 1 246 ? 6.242 -13.445 -25 1 98.75 246 TYR A O 1
ATOM 1941 N N . ILE A 1 247 ? 4.387 -14.195 -24.062 1 98.62 247 ILE A N 1
ATOM 1942 C CA . ILE A 1 247 ? 4.793 -15.594 -24.125 1 98.62 247 ILE A CA 1
ATOM 1943 C C . ILE A 1 247 ? 5.203 -15.953 -25.562 1 98.62 247 ILE A C 1
ATOM 1945 O O . ILE A 1 247 ? 6.211 -16.625 -25.766 1 98.62 247 ILE A O 1
ATOM 1949 N N . ASP A 1 248 ? 4.473 -15.43 -26.562 1 98.19 248 ASP A N 1
ATOM 1950 C CA . ASP A 1 248 ? 4.73 -15.789 -27.953 1 98.19 248 ASP A CA 1
ATOM 1951 C C . ASP A 1 248 ? 5.68 -14.789 -28.609 1 98.19 248 ASP A C 1
ATOM 1953 O O . ASP A 1 248 ? 6.016 -14.922 -29.781 1 98.19 248 ASP A O 1
ATOM 1957 N N . ASP A 1 249 ? 6.055 -13.734 -27.922 1 98.38 249 ASP A N 1
ATOM 1958 C CA . ASP A 1 249 ? 6.938 -12.703 -28.469 1 98.38 249 ASP A CA 1
ATOM 1959 C C . ASP A 1 249 ? 8.406 -13.094 -28.297 1 98.38 249 ASP A C 1
ATOM 1961 O O . ASP A 1 249 ? 9 -12.82 -27.25 1 98.38 249 ASP A O 1
ATOM 1965 N N . GLU A 1 250 ? 9.016 -13.562 -29.281 1 97.19 250 GLU A N 1
ATOM 1966 C CA . GLU A 1 250 ? 10.375 -14.094 -29.219 1 97.19 250 GLU A CA 1
ATOM 1967 C C . GLU A 1 250 ? 11.398 -12.984 -29 1 97.19 250 GLU A C 1
ATOM 1969 O O . GLU A 1 250 ? 12.547 -13.25 -28.656 1 97.19 250 GLU A O 1
ATOM 1974 N N . ARG A 1 251 ? 11.039 -11.734 -29.312 1 98 251 ARG A N 1
ATOM 1975 C CA . ARG A 1 251 ? 11.93 -10.609 -29.062 1 98 251 ARG A CA 1
ATOM 1976 C C . ARG A 1 251 ? 12.203 -10.438 -27.578 1 98 251 ARG A C 1
ATOM 1978 O O . ARG A 1 251 ? 13.188 -9.797 -27.188 1 98 251 ARG A O 1
ATOM 1985 N N . VAL A 1 252 ? 11.312 -11.047 -26.609 1 98.88 252 VAL A N 1
ATOM 1986 C CA . VAL A 1 252 ? 11.375 -10.836 -25.172 1 98.88 252 VAL A CA 1
ATOM 1987 C C . VAL A 1 252 ? 11.969 -12.062 -24.484 1 98.88 252 VAL A C 1
ATOM 1989 O O . VAL A 1 252 ? 11.469 -13.18 -24.656 1 98.88 252 VAL A O 1
ATOM 1992 N N . GLN A 1 253 ? 13.055 -11.867 -23.781 1 98.75 253 GLN A N 1
ATOM 1993 C CA . GLN A 1 253 ? 13.609 -12.93 -22.953 1 98.75 253 GLN A CA 1
ATOM 1994 C C . GLN A 1 253 ? 12.922 -12.984 -21.594 1 98.75 253 GLN A C 1
ATOM 1996 O O . GLN A 1 253 ? 12.805 -11.969 -20.906 1 98.75 253 GLN A O 1
ATOM 2001 N N . ILE A 1 254 ? 12.453 -14.18 -21.234 1 98.88 254 ILE A N 1
ATOM 2002 C CA . ILE A 1 254 ? 11.688 -14.344 -20 1 98.88 254 ILE A CA 1
ATOM 2003 C C . ILE A 1 254 ? 12.539 -15.062 -18.953 1 98.88 254 ILE A C 1
ATOM 2005 O O . ILE A 1 254 ? 12.992 -16.188 -19.188 1 98.88 254 ILE A O 1
ATOM 2009 N N . TYR A 1 255 ? 12.797 -14.414 -17.859 1 98.88 255 TYR A N 1
ATOM 2010 C CA . TYR A 1 255 ? 13.531 -14.984 -16.734 1 98.88 255 TYR A CA 1
ATOM 2011 C C . TYR A 1 255 ? 12.656 -15.086 -15.492 1 98.88 255 TYR A C 1
ATOM 2013 O O . TYR A 1 255 ? 12.016 -14.109 -15.094 1 98.88 255 TYR A O 1
ATOM 2021 N N . LEU A 1 256 ? 12.586 -16.281 -14.953 1 98.81 256 LEU A N 1
ATOM 2022 C CA . LEU A 1 256 ? 11.844 -16.531 -13.727 1 98.81 256 LEU A CA 1
ATOM 2023 C C . LEU A 1 256 ? 12.781 -16.922 -12.586 1 98.81 256 LEU A C 1
ATOM 2025 O O . LEU A 1 256 ? 13.75 -17.656 -12.805 1 98.81 256 LEU A O 1
ATOM 2029 N N . ALA A 1 257 ? 12.547 -16.328 -11.422 1 98.81 257 ALA A N 1
ATOM 2030 C CA . ALA A 1 257 ? 13.367 -16.625 -10.25 1 98.81 257 ALA A CA 1
ATOM 2031 C C . ALA A 1 257 ? 12.594 -17.469 -9.242 1 98.81 257 ALA A C 1
ATOM 2033 O O . ALA A 1 257 ? 11.633 -17 -8.633 1 98.81 257 ALA A O 1
ATOM 2034 N N . GLU A 1 258 ? 12.891 -18.719 -9.078 1 98.5 258 GLU A N 1
ATOM 2035 C CA . GLU A 1 258 ? 12.289 -19.547 -8.031 1 98.5 258 GLU A CA 1
ATOM 2036 C C . GLU A 1 258 ? 13.195 -19.625 -6.812 1 98.5 258 GLU A C 1
ATOM 2038 O O . GLU A 1 258 ? 14.367 -19.25 -6.875 1 98.5 258 GLU A O 1
ATOM 2043 N N . ALA A 1 259 ? 12.68 -20.047 -5.691 1 98.25 259 ALA A N 1
ATOM 2044 C CA . ALA A 1 259 ? 13.383 -20.016 -4.414 1 98.25 259 ALA A CA 1
ATOM 2045 C C . ALA A 1 259 ? 14.219 -21.281 -4.223 1 98.25 259 ALA A C 1
ATOM 2047 O O . ALA A 1 259 ? 13.68 -22.375 -4.176 1 98.25 259 ALA A O 1
ATOM 2048 N N . ALA A 1 260 ? 15.5 -21.047 -4.008 1 98.5 260 ALA A N 1
ATOM 2049 C CA . ALA A 1 260 ? 16.406 -22.172 -3.867 1 98.5 260 ALA A CA 1
ATOM 2050 C C . ALA A 1 260 ? 16.719 -22.469 -2.398 1 98.5 260 ALA A C 1
ATOM 2052 O O . ALA A 1 260 ? 17.453 -23.391 -2.078 1 98.5 260 ALA A O 1
ATOM 2053 N N . GLY A 1 261 ? 16.109 -21.641 -1.487 1 98.06 261 GLY A N 1
ATOM 2054 C CA . GLY A 1 261 ? 16.406 -21.859 -0.079 1 98.06 261 GLY A CA 1
ATOM 2055 C C . GLY A 1 261 ? 17.891 -21.859 0.225 1 98.06 261 GLY A C 1
ATOM 2056 O O . GLY A 1 261 ? 18.578 -20.875 -0.042 1 98.06 261 GLY A O 1
ATOM 2057 N N . HIS A 1 262 ? 18.359 -23.031 0.683 1 98.12 262 HIS A N 1
ATOM 2058 C CA . HIS A 1 262 ? 19.781 -23.172 0.981 1 98.12 262 HIS A CA 1
ATOM 2059 C C . HIS A 1 262 ? 20.562 -23.594 -0.256 1 98.12 262 HIS A C 1
ATOM 2061 O O . HIS A 1 262 ? 21.797 -23.656 -0.224 1 98.12 262 HIS A O 1
ATOM 2067 N N . GLY A 1 263 ? 19.922 -23.875 -1.303 1 98 263 GLY A N 1
ATOM 2068 C CA . GLY A 1 263 ? 20.578 -24.297 -2.537 1 98 263 GLY A CA 1
ATOM 2069 C C . GLY A 1 263 ? 19.875 -25.484 -3.199 1 98 263 GLY A C 1
ATOM 2070 O O . GLY A 1 263 ? 19.266 -26.297 -2.525 1 98 263 GLY A O 1
ATOM 2071 N N . ILE A 1 264 ? 20.047 -25.672 -4.48 1 97.62 264 ILE A N 1
ATOM 2072 C CA . ILE A 1 264 ? 19.375 -26.719 -5.234 1 97.62 264 ILE A CA 1
ATOM 2073 C C . ILE A 1 264 ? 20.062 -28.062 -4.984 1 97.62 264 ILE A C 1
ATOM 2075 O O . ILE A 1 264 ? 19.516 -29.109 -5.316 1 97.62 264 ILE A O 1
ATOM 2079 N N . ASP A 1 265 ? 21.25 -27.969 -4.449 1 96.88 265 ASP A N 1
ATOM 2080 C CA . ASP A 1 265 ? 22 -29.172 -4.16 1 96.88 265 ASP A CA 1
ATOM 2081 C C . ASP A 1 265 ? 21.734 -29.672 -2.742 1 96.88 265 ASP A C 1
ATOM 2083 O O . ASP A 1 265 ? 22.406 -30.578 -2.256 1 96.88 265 ASP A O 1
ATOM 2087 N N . THR A 1 266 ? 20.719 -29.125 -2.082 1 95.5 266 THR A N 1
ATOM 2088 C CA . THR A 1 266 ? 20.344 -29.531 -0.731 1 95.5 266 THR A CA 1
ATOM 2089 C C . THR A 1 266 ? 18.891 -30 -0.694 1 95.5 266 THR A C 1
ATOM 2091 O O . THR A 1 266 ? 18.172 -29.859 -1.682 1 95.5 266 THR A O 1
ATOM 2094 N N . ASN A 1 267 ? 18.516 -30.562 0.442 1 92.38 267 ASN A N 1
ATOM 2095 C CA . ASN A 1 267 ? 17.109 -30.953 0.637 1 92.38 267 ASN A CA 1
ATOM 2096 C C . ASN A 1 267 ? 16.281 -29.781 1.151 1 92.38 267 ASN A C 1
ATOM 2098 O O . ASN A 1 267 ? 15.086 -29.938 1.423 1 92.38 267 ASN A O 1
ATOM 2102 N N . TYR A 1 268 ? 16.859 -28.625 1.309 1 95.62 268 TYR A N 1
ATOM 2103 C CA . TYR A 1 268 ? 16.203 -27.422 1.798 1 95.62 268 TYR A CA 1
ATOM 2104 C C . TYR A 1 268 ? 16.047 -26.391 0.687 1 95.62 268 TYR A C 1
ATOM 2106 O O . TYR A 1 268 ? 16.734 -25.359 0.692 1 95.62 268 TYR A O 1
ATOM 2114 N N . THR A 1 269 ? 15.156 -26.766 -0.224 1 96.94 269 THR A N 1
ATOM 211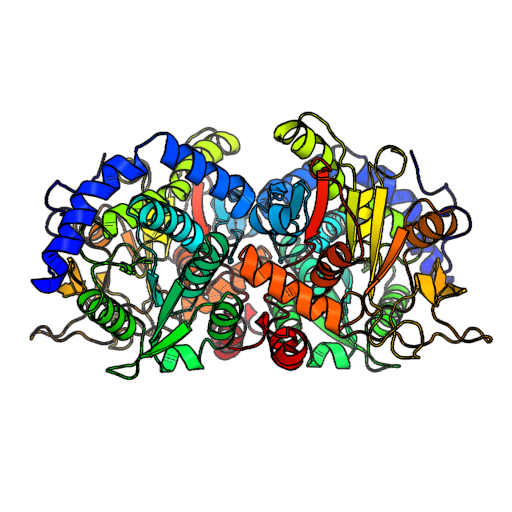5 C CA . THR A 1 269 ? 14.961 -25.953 -1.417 1 96.94 269 THR A CA 1
ATOM 2116 C C . THR A 1 269 ? 13.492 -25.938 -1.832 1 96.94 269 THR A C 1
ATOM 2118 O O . THR A 1 269 ? 12.719 -26.797 -1.428 1 96.94 269 THR A O 1
ATOM 2121 N N . ALA A 1 270 ? 13.086 -24.844 -2.416 1 96.38 270 ALA A N 1
ATOM 2122 C CA . ALA A 1 270 ? 11.773 -24.75 -3.049 1 96.38 270 ALA A CA 1
ATOM 2123 C C . ALA A 1 270 ? 11.906 -24.516 -4.551 1 96.38 270 ALA A C 1
ATOM 2125 O O . ALA A 1 270 ? 10.992 -23.984 -5.184 1 96.38 270 ALA A O 1
ATOM 2126 N N . ALA A 1 271 ? 13.102 -24.875 -5.105 1 97.94 271 ALA A N 1
ATOM 2127 C CA . ALA A 1 271 ? 13.344 -24.734 -6.539 1 97.94 271 ALA A CA 1
ATOM 2128 C C . ALA A 1 271 ? 12.734 -25.906 -7.312 1 97.94 271 ALA A C 1
ATOM 2130 O O . ALA A 1 271 ? 13.461 -26.734 -7.875 1 97.94 271 ALA A O 1
ATOM 2131 N N . THR A 1 272 ? 11.477 -25.875 -7.43 1 96.94 272 THR A N 1
ATOM 2132 C CA . THR A 1 272 ? 10.695 -27 -7.949 1 96.94 272 THR A CA 1
ATOM 2133 C C . THR A 1 272 ? 11.055 -27.281 -9.406 1 96.94 272 THR A C 1
ATOM 2135 O O . THR A 1 272 ? 11.117 -28.438 -9.82 1 96.94 272 THR A O 1
ATOM 2138 N N . MET A 1 273 ? 11.234 -26.281 -10.211 1 97.81 273 MET A N 1
ATOM 2139 C CA . MET A 1 273 ? 11.5 -26.5 -11.633 1 97.81 273 MET A CA 1
ATOM 2140 C C . MET A 1 273 ? 12.914 -27.031 -11.844 1 97.81 273 MET A C 1
ATOM 2142 O O . MET A 1 273 ? 13.188 -27.672 -12.867 1 97.81 273 MET A O 1
ATOM 2146 N N . HIS A 1 274 ? 13.805 -26.812 -10.867 1 97.81 274 HIS A N 1
ATOM 2147 C CA . HIS A 1 274 ? 15.156 -27.359 -10.938 1 97.81 274 HIS A CA 1
ATOM 2148 C C . HIS A 1 274 ? 15.203 -28.797 -10.398 1 97.81 274 HIS A C 1
ATOM 2150 O O . HIS A 1 274 ? 15.922 -29.641 -10.93 1 97.81 274 HIS A O 1
ATOM 2156 N N . CYS A 1 275 ? 14.383 -29.016 -9.352 1 97.12 275 CYS A N 1
ATOM 2157 C CA . CYS A 1 275 ? 14.602 -30.234 -8.586 1 97.12 275 CYS A CA 1
ATOM 2158 C C . CYS A 1 275 ? 13.406 -31.172 -8.695 1 97.12 275 CYS A C 1
ATOM 2160 O O . CYS A 1 275 ? 13.492 -32.344 -8.328 1 97.12 275 CYS A O 1
ATOM 2162 N N . GLY A 1 276 ? 12.312 -30.703 -9.25 1 96.75 276 GLY A N 1
ATOM 2163 C CA . GLY A 1 276 ? 11.094 -31.484 -9.289 1 96.75 276 GLY A CA 1
ATOM 2164 C C . GLY A 1 276 ? 11.023 -32.406 -10.5 1 96.75 276 GLY A C 1
ATOM 2165 O O . GLY A 1 276 ? 11.797 -32.25 -11.445 1 96.75 276 GLY A O 1
ATOM 2166 N N . THR A 1 277 ? 10.148 -33.438 -10.391 1 97.44 277 THR A N 1
ATOM 2167 C CA . THR A 1 277 ? 9.828 -34.344 -11.492 1 97.44 277 THR A CA 1
ATOM 2168 C C . THR A 1 277 ? 8.336 -34.344 -11.781 1 97.44 277 THR A C 1
ATOM 2170 O O . THR A 1 277 ? 7.543 -33.812 -11 1 97.44 277 THR A O 1
ATOM 2173 N N . GLU A 1 278 ? 8.039 -34.844 -12.93 1 97.25 278 GLU A N 1
ATOM 2174 C CA . GLU A 1 278 ? 6.641 -34.875 -13.352 1 97.25 278 GLU A CA 1
ATOM 2175 C C . GLU A 1 278 ? 5.781 -35.656 -12.367 1 97.25 278 GLU A C 1
ATOM 2177 O O . GLU A 1 278 ? 6.156 -36.75 -11.945 1 97.25 278 GLU A O 1
ATOM 2182 N N . GLY A 1 279 ? 4.68 -35.094 -11.922 1 96.94 279 GLY A N 1
ATOM 2183 C CA . GLY A 1 279 ? 3.723 -35.688 -11.008 1 96.94 279 GLY A CA 1
ATOM 2184 C C . GLY A 1 279 ? 2.42 -34.938 -10.914 1 96.94 279 GLY A C 1
ATOM 2185 O O . GLY A 1 279 ? 2.184 -34 -11.695 1 96.94 279 GLY A O 1
ATOM 2186 N N . ILE A 1 280 ? 1.542 -35.438 -10.109 1 95.88 280 ILE A N 1
ATOM 2187 C CA . ILE A 1 280 ? 0.248 -34.812 -9.906 1 95.88 280 ILE A CA 1
ATOM 2188 C C . ILE A 1 280 ? 0.179 -34.219 -8.492 1 95.88 280 ILE A C 1
ATOM 2190 O O . ILE A 1 280 ? 0.485 -34.906 -7.516 1 95.88 280 ILE A O 1
ATOM 2194 N N . ILE A 1 281 ? -0.149 -32.969 -8.406 1 94.44 281 ILE A N 1
ATOM 2195 C CA . ILE A 1 281 ? -0.327 -32.344 -7.109 1 94.44 281 ILE A CA 1
ATOM 2196 C C . ILE A 1 281 ? -1.487 -31.344 -7.18 1 94.44 281 ILE A C 1
ATOM 2198 O O . ILE A 1 281 ? -1.629 -30.609 -8.164 1 94.44 281 ILE A O 1
ATOM 2202 N N . HIS A 1 282 ? -2.375 -31.375 -6.211 1 93.56 282 HIS A N 1
ATOM 2203 C CA . HIS A 1 282 ? -3.496 -30.453 -6.039 1 93.56 282 HIS A CA 1
ATOM 2204 C C . HIS A 1 282 ? -4.336 -30.359 -7.309 1 93.56 282 HIS A C 1
ATOM 2206 O O . HIS A 1 282 ? -4.777 -29.281 -7.691 1 93.56 282 HIS A O 1
ATOM 2212 N N . GLY A 1 283 ? -4.441 -31.438 -8.023 1 94.25 283 GLY A N 1
ATOM 2213 C CA . GLY A 1 283 ? -5.441 -31.562 -9.07 1 94.25 283 GLY A CA 1
ATOM 2214 C C . GLY A 1 283 ? -4.887 -31.312 -10.461 1 94.25 283 GLY A C 1
ATOM 2215 O O . GLY A 1 283 ? -5.629 -31.344 -11.445 1 94.25 283 GLY A O 1
ATOM 2216 N N . ALA A 1 284 ? -3.535 -31.109 -10.586 1 96.5 284 ALA A N 1
ATOM 2217 C CA . ALA A 1 284 ? -2.941 -30.875 -11.891 1 96.5 284 ALA A CA 1
ATOM 2218 C C . ALA A 1 284 ? -1.638 -31.641 -12.062 1 96.5 284 ALA A C 1
ATOM 2220 O O . ALA A 1 284 ? -0.883 -31.812 -11.102 1 96.5 284 ALA A O 1
ATOM 2221 N N . ARG A 1 285 ? -1.432 -32.125 -13.273 1 98 285 ARG A N 1
ATOM 2222 C CA . ARG A 1 285 ? -0.133 -32.688 -13.648 1 98 285 ARG A CA 1
ATOM 2223 C C . ARG A 1 285 ? 0.89 -31.562 -13.859 1 98 285 ARG A C 1
ATOM 2225 O O . ARG A 1 285 ? 0.63 -30.609 -14.594 1 98 285 ARG A O 1
ATOM 2232 N N . THR A 1 286 ? 2.045 -31.703 -13.117 1 98.19 286 THR A N 1
ATOM 2233 C CA . THR A 1 286 ? 3.068 -30.656 -13.203 1 98.19 286 THR A CA 1
ATOM 2234 C C . THR A 1 286 ? 4.414 -31.188 -12.719 1 98.19 286 THR A C 1
ATOM 2236 O O . THR A 1 286 ? 4.652 -32.406 -12.734 1 98.19 286 THR A O 1
ATOM 2239 N N . LEU A 1 287 ? 5.367 -30.312 -12.539 1 98 287 LEU A N 1
ATOM 2240 C CA . LEU A 1 287 ? 6.602 -30.672 -11.852 1 98 287 LEU A CA 1
ATOM 2241 C C . LEU A 1 287 ? 6.438 -30.562 -10.336 1 98 287 LEU A C 1
ATOM 2243 O O . LEU A 1 287 ? 5.879 -29.578 -9.844 1 98 287 LEU A O 1
ATOM 2247 N N . VAL A 1 288 ? 6.812 -31.594 -9.617 1 96.88 288 VAL A N 1
ATOM 2248 C CA . VAL A 1 288 ? 6.598 -31.703 -8.18 1 96.88 288 VAL A CA 1
ATOM 2249 C C . VAL A 1 288 ? 7.871 -32.219 -7.504 1 96.88 288 VAL A C 1
ATOM 2251 O O . VAL A 1 288 ? 8.539 -33.125 -8.023 1 96.88 288 VAL A O 1
ATOM 2254 N N . MET A 1 289 ? 8.148 -31.531 -6.426 1 96 289 MET A N 1
ATOM 2255 C CA . MET A 1 289 ? 9.188 -32.125 -5.582 1 96 289 MET A CA 1
ATOM 2256 C C . MET A 1 289 ? 8.688 -33.375 -4.898 1 96 289 MET A C 1
ATOM 2258 O O . MET A 1 289 ? 7.84 -33.312 -4.004 1 96 289 MET A O 1
ATOM 2262 N N . GLN A 1 290 ? 9.258 -34.5 -5.293 1 95.12 290 GLN A N 1
ATOM 2263 C CA . GLN A 1 290 ? 8.766 -35.781 -4.789 1 95.12 290 GLN A CA 1
ATOM 2264 C C . GLN A 1 290 ? 9.859 -36.844 -4.82 1 95.12 290 GLN A C 1
ATOM 2266 O O . GLN A 1 290 ? 10.828 -36.719 -5.57 1 95.12 290 GLN A O 1
ATOM 2271 N N . THR A 1 291 ? 9.68 -37.812 -3.99 1 93.5 291 THR A N 1
ATOM 2272 C CA . THR A 1 291 ? 10.578 -38.969 -3.996 1 93.5 291 THR A CA 1
ATOM 2273 C C . THR A 1 291 ? 10.305 -39.875 -5.199 1 93.5 291 THR A C 1
ATOM 2275 O O . THR A 1 291 ? 9.344 -39.656 -5.941 1 93.5 291 THR A O 1
ATOM 2278 N N . GLU A 1 292 ? 11.18 -40.844 -5.324 1 92.12 292 GLU A N 1
ATOM 2279 C CA . GLU A 1 292 ? 11.039 -41.781 -6.441 1 92.12 292 GLU A CA 1
ATOM 2280 C C . GLU A 1 292 ? 9.703 -42.531 -6.379 1 92.12 292 GLU A C 1
ATOM 2282 O O . GLU A 1 292 ? 9.141 -42.875 -7.414 1 92.12 292 GLU A O 1
ATOM 2287 N N . ASP A 1 293 ? 9.188 -42.625 -5.145 1 92.12 293 ASP A N 1
ATOM 2288 C CA . ASP A 1 293 ? 7.945 -43.375 -4.969 1 92.12 293 ASP A CA 1
ATOM 2289 C C . ASP A 1 293 ? 6.738 -42.438 -5.016 1 92.12 293 ASP A C 1
ATOM 2291 O O . ASP A 1 293 ? 5.605 -42.875 -4.773 1 92.12 293 ASP A O 1
ATOM 2295 N N . GLY A 1 294 ? 7.008 -41.188 -5.316 1 90.38 294 GLY A N 1
ATOM 2296 C CA . GLY A 1 294 ? 5.918 -40.25 -5.566 1 90.38 294 GLY A CA 1
ATOM 2297 C C . GLY A 1 294 ? 5.469 -39.5 -4.328 1 90.38 294 GLY A C 1
ATOM 2298 O O . GLY A 1 294 ? 4.445 -38.812 -4.348 1 90.38 294 GLY A O 1
ATOM 2299 N N . GLN A 1 295 ? 6.211 -39.688 -3.275 1 90.62 295 GLN A N 1
ATOM 2300 C CA . GLN A 1 295 ? 5.875 -38.938 -2.062 1 90.62 295 GLN A CA 1
ATOM 2301 C C . GLN A 1 295 ? 6.34 -37.5 -2.156 1 90.62 295 GLN A C 1
ATOM 2303 O O . GLN A 1 295 ? 7.496 -37.219 -2.496 1 90.62 295 GLN A O 1
ATOM 2308 N N . ILE A 1 296 ? 5.449 -36.656 -1.879 1 90.19 296 ILE A N 1
ATOM 2309 C CA . ILE A 1 296 ? 5.754 -35.219 -1.982 1 90.19 296 ILE A CA 1
ATOM 2310 C C . ILE A 1 296 ? 6.793 -34.844 -0.934 1 90.19 296 ILE A C 1
ATOM 2312 O O . ILE A 1 296 ? 6.672 -35.219 0.237 1 90.19 296 ILE A O 1
ATOM 2316 N N . GLU A 1 297 ? 7.805 -34.156 -1.371 1 91.56 297 GLU A N 1
ATOM 2317 C CA . GLU A 1 297 ? 8.828 -33.625 -0.467 1 91.56 297 GLU A CA 1
ATOM 2318 C C . GLU A 1 297 ? 8.531 -32.188 -0.07 1 91.56 297 GLU A C 1
ATOM 2320 O O . GLU A 1 297 ? 8.023 -31.422 -0.877 1 91.56 297 GLU A O 1
ATOM 2325 N N . GLU A 1 298 ? 8.891 -31.922 1.103 1 88.19 298 GLU A N 1
ATOM 2326 C CA . GLU A 1 298 ? 8.633 -30.578 1.613 1 88.19 298 GLU A CA 1
ATOM 2327 C C . GLU A 1 298 ? 9.562 -29.547 0.962 1 88.19 298 GLU A C 1
ATOM 2329 O O . GLU A 1 298 ? 10.75 -29.812 0.78 1 88.19 298 GLU A O 1
ATOM 2334 N N . ALA A 1 299 ? 9.016 -28.469 0.563 1 91.94 299 ALA A N 1
ATOM 2335 C CA . ALA A 1 299 ? 9.805 -27.344 0.058 1 91.94 299 ALA A CA 1
ATOM 2336 C C . ALA A 1 299 ? 10.359 -26.5 1.204 1 91.94 299 ALA A C 1
ATOM 2338 O O . ALA A 1 299 ? 9.867 -26.578 2.332 1 91.94 299 ALA A O 1
ATOM 2339 N N . PHE A 1 300 ? 11.438 -25.75 0.868 1 93.81 300 PHE A N 1
ATOM 2340 C CA . PHE A 1 300 ? 12.016 -24.922 1.911 1 93.81 300 PHE A CA 1
ATOM 2341 C C . PHE A 1 300 ? 12.508 -23.594 1.333 1 93.81 300 PHE A C 1
ATOM 2343 O O . PHE A 1 300 ? 13.234 -23.578 0.342 1 93.81 300 PHE A O 1
ATOM 2350 N N . THR A 1 301 ? 12.125 -22.547 1.914 1 95.38 301 THR A N 1
ATOM 2351 C CA . THR A 1 301 ? 12.648 -21.188 1.762 1 95.38 301 THR A CA 1
ATOM 2352 C C . THR A 1 301 ? 12.133 -20.281 2.871 1 95.38 301 THR A C 1
ATOM 2354 O O . THR A 1 301 ? 11.117 -20.578 3.502 1 95.38 301 THR A O 1
ATOM 2357 N N . ILE A 1 302 ? 12.836 -19.188 3.131 1 93 302 ILE A N 1
ATOM 2358 C CA . ILE A 1 302 ? 12.367 -18.219 4.109 1 93 302 ILE A CA 1
ATOM 2359 C C . ILE A 1 302 ? 11.18 -17.438 3.541 1 93 302 ILE A C 1
ATOM 2361 O O . ILE A 1 302 ? 10.461 -16.766 4.281 1 93 302 ILE A O 1
ATOM 2365 N N . SER A 1 303 ? 11.008 -17.453 2.23 1 92.69 303 SER A N 1
ATOM 2366 C CA . SER A 1 303 ? 9.906 -16.766 1.559 1 92.69 303 SER A CA 1
ATOM 2367 C C . SER A 1 303 ? 8.664 -17.641 1.496 1 92.69 303 SER A C 1
ATOM 2369 O O . SER A 1 303 ? 8.516 -18.453 0.574 1 92.69 303 SER A O 1
ATOM 2371 N N . ALA A 1 304 ? 7.742 -17.422 2.312 1 85.81 304 ALA A N 1
ATOM 2372 C CA . ALA A 1 304 ? 6.566 -18.266 2.475 1 85.81 304 ALA A CA 1
ATOM 2373 C C . ALA A 1 304 ? 5.734 -18.297 1.195 1 85.81 304 ALA A C 1
ATOM 2375 O O . ALA A 1 304 ? 5.105 -19.312 0.884 1 85.81 304 ALA A O 1
ATOM 2376 N N . GLY A 1 305 ? 5.789 -17.234 0.393 1 88.31 305 GLY A N 1
ATOM 2377 C CA . GLY A 1 305 ? 5.008 -17.188 -0.832 1 88.31 305 GLY A CA 1
ATOM 2378 C C . GLY A 1 305 ? 5.602 -18.016 -1.951 1 88.31 305 GLY A C 1
ATOM 2379 O O . GLY A 1 305 ? 4.934 -18.281 -2.957 1 88.31 305 GLY A O 1
ATOM 2380 N N . LEU A 1 306 ? 6.809 -18.453 -1.737 1 93.25 306 LEU A N 1
ATOM 2381 C CA . LEU A 1 306 ? 7.484 -19.25 -2.754 1 93.25 306 LEU A CA 1
ATOM 2382 C C . LEU A 1 306 ? 7.727 -20.672 -2.256 1 93.25 306 LEU A C 1
ATOM 2384 O O . LEU A 1 306 ? 8.32 -21.5 -2.965 1 93.25 306 LEU A O 1
ATOM 2388 N N . ASP A 1 307 ? 7.195 -20.984 -1.06 1 90.5 307 ASP A N 1
ATOM 2389 C CA . ASP A 1 307 ? 7.395 -22.266 -0.398 1 90.5 307 ASP A CA 1
ATOM 2390 C C . ASP A 1 307 ? 6.355 -23.297 -0.853 1 90.5 307 ASP A C 1
ATOM 2392 O O . ASP A 1 307 ? 5.469 -23.672 -0.082 1 90.5 307 ASP A O 1
ATOM 2396 N N . TYR A 1 308 ? 6.438 -23.734 -2.037 1 90.31 308 TYR A N 1
ATOM 2397 C CA . TYR A 1 308 ? 5.488 -24.656 -2.654 1 90.31 308 TYR A CA 1
ATOM 2398 C C . TYR A 1 308 ? 6.215 -25.781 -3.381 1 90.31 308 TYR A C 1
ATOM 2400 O O . TYR A 1 308 ? 7.113 -25.531 -4.188 1 90.31 308 TYR A O 1
ATOM 2408 N N . PRO A 1 309 ? 5.816 -27 -3.121 1 94.5 309 PRO A N 1
ATOM 2409 C CA . PRO A 1 309 ? 6.527 -28.125 -3.729 1 94.5 309 PRO A CA 1
ATOM 2410 C C . PRO A 1 309 ? 6.066 -28.422 -5.156 1 94.5 309 PRO A C 1
ATOM 2412 O O . PRO A 1 309 ? 6.395 -29.469 -5.711 1 94.5 309 PRO A O 1
ATOM 2415 N N . GLY A 1 310 ? 5.289 -27.609 -5.711 1 95.12 310 GLY A N 1
ATOM 2416 C CA . GLY A 1 310 ? 4.82 -27.703 -7.086 1 95.12 310 GLY A CA 1
ATOM 2417 C C . GLY A 1 310 ? 5.016 -26.438 -7.879 1 95.12 310 GLY A C 1
ATOM 2418 O O . GLY A 1 310 ? 5.609 -25.469 -7.383 1 95.12 310 GLY A O 1
ATOM 2419 N N . ILE A 1 311 ? 4.594 -26.453 -9.07 1 97.19 311 ILE A N 1
ATOM 2420 C CA . ILE A 1 311 ? 4.613 -25.281 -9.93 1 97.19 311 ILE A CA 1
ATOM 2421 C C . ILE A 1 311 ? 3.391 -25.281 -10.844 1 97.19 311 ILE A C 1
ATOM 2423 O O . ILE A 1 311 ? 2.834 -26.344 -11.133 1 97.19 311 ILE A O 1
ATOM 2427 N N . GLY A 1 312 ? 2.893 -24.078 -11.188 1 97.5 312 GLY A N 1
ATOM 2428 C CA . GLY A 1 312 ? 1.802 -24.031 -12.148 1 97.5 312 GLY A CA 1
ATOM 2429 C C . GLY A 1 312 ? 2.109 -24.75 -13.445 1 97.5 312 GLY A C 1
ATOM 2430 O O . GLY A 1 312 ? 3.229 -24.672 -13.953 1 97.5 312 GLY A O 1
ATOM 2431 N N . PRO A 1 313 ? 1.142 -25.453 -14 1 98.56 313 PRO A N 1
ATOM 2432 C CA . PRO A 1 313 ? 1.389 -26.25 -15.203 1 98.56 313 PRO A CA 1
ATOM 2433 C C . PRO A 1 313 ? 1.863 -25.391 -16.375 1 98.56 313 PRO A C 1
ATOM 2435 O O . PRO A 1 313 ? 2.658 -25.859 -17.203 1 98.56 313 PRO A O 1
ATOM 2438 N N . MET A 1 314 ? 1.384 -24.172 -16.453 1 98.56 314 MET A N 1
ATOM 2439 C CA . MET A 1 314 ? 1.823 -23.25 -17.5 1 98.56 314 MET A CA 1
ATOM 2440 C C . MET A 1 314 ? 3.332 -23.031 -17.438 1 98.56 314 MET A C 1
ATOM 2442 O O . MET A 1 314 ? 4.012 -23.094 -18.469 1 98.56 314 MET A O 1
ATOM 2446 N N . HIS A 1 315 ? 3.83 -22.844 -16.266 1 98.75 315 HIS A N 1
ATOM 2447 C CA . HIS A 1 315 ? 5.25 -22.562 -16.078 1 98.75 315 HIS A CA 1
ATOM 2448 C C . HIS A 1 315 ? 6.086 -23.828 -16.266 1 98.75 315 HIS A C 1
ATOM 2450 O O . HIS A 1 315 ? 7.211 -23.75 -16.766 1 98.75 315 HIS A O 1
ATOM 2456 N N . ALA A 1 316 ? 5.523 -24.938 -15.82 1 98.62 316 ALA A N 1
ATOM 2457 C CA . ALA A 1 316 ? 6.195 -26.203 -16.094 1 98.62 316 ALA A CA 1
ATOM 2458 C C . ALA A 1 316 ? 6.406 -26.406 -17.594 1 98.62 316 ALA A C 1
ATOM 2460 O O . ALA A 1 316 ? 7.492 -26.781 -18.031 1 98.62 316 ALA A O 1
ATOM 2461 N N . ASP A 1 317 ? 5.414 -26.172 -18.359 1 98.69 317 ASP A N 1
ATOM 2462 C CA . ASP A 1 317 ? 5.473 -26.344 -19.797 1 98.69 317 ASP A CA 1
ATOM 2463 C C . ASP A 1 317 ? 6.477 -25.375 -20.422 1 98.69 317 ASP A C 1
ATOM 2465 O O . ASP A 1 317 ? 7.328 -25.797 -21.219 1 98.69 317 ASP A O 1
ATOM 2469 N N . LEU A 1 318 ? 6.367 -24.078 -20.078 1 98.56 318 LEU A N 1
ATOM 2470 C CA . LEU A 1 318 ? 7.219 -23.047 -20.656 1 98.56 318 LEU A CA 1
ATOM 2471 C C . LEU A 1 318 ? 8.688 -23.312 -20.344 1 98.56 318 LEU A C 1
ATOM 2473 O O . LEU A 1 318 ? 9.562 -23.109 -21.188 1 98.56 318 LEU A O 1
ATOM 2477 N N . ALA A 1 319 ? 8.93 -23.734 -19.125 1 98.31 319 ALA A N 1
ATOM 2478 C CA . ALA A 1 319 ? 10.305 -24.031 -18.734 1 98.31 319 ALA A CA 1
ATOM 2479 C C . ALA A 1 319 ? 10.828 -25.266 -19.469 1 98.31 319 ALA A C 1
ATOM 2481 O O . ALA A 1 319 ? 11.969 -25.266 -19.953 1 98.31 319 ALA A O 1
ATOM 2482 N N . THR A 1 320 ? 10.039 -26.281 -19.562 1 97.44 320 THR A N 1
ATOM 2483 C CA . THR A 1 320 ? 10.43 -27.531 -20.203 1 97.44 320 THR A CA 1
ATOM 2484 C C . THR A 1 320 ? 10.711 -27.312 -21.688 1 97.44 320 THR A C 1
ATOM 2486 O O . THR A 1 320 ? 11.617 -27.922 -22.25 1 97.44 320 THR A O 1
ATOM 2489 N N . ARG A 1 321 ? 10.008 -26.406 -22.25 1 96.69 321 ARG A N 1
ATOM 2490 C CA . ARG A 1 321 ? 10.164 -26.109 -23.672 1 96.69 321 ARG A CA 1
ATOM 2491 C C . ARG A 1 321 ? 11.297 -25.109 -23.906 1 96.69 321 ARG A C 1
ATOM 2493 O O . ARG A 1 321 ? 11.664 -24.844 -25.062 1 96.69 321 ARG A O 1
ATOM 2500 N N . GLY A 1 322 ? 11.758 -24.562 -22.922 1 97.25 322 GLY A N 1
ATOM 2501 C CA . GLY A 1 322 ? 12.875 -23.625 -23.031 1 97.25 322 GLY A CA 1
ATOM 2502 C C . GLY A 1 322 ? 12.445 -22.203 -23.344 1 97.25 322 GLY A C 1
ATOM 2503 O O . GLY A 1 322 ? 13.266 -21.375 -23.719 1 97.25 322 GLY A O 1
ATOM 2504 N N . ARG A 1 323 ? 11.164 -21.891 -23.219 1 98.25 323 ARG A N 1
ATOM 2505 C CA . ARG A 1 323 ? 10.656 -20.547 -23.484 1 98.25 323 ARG A CA 1
ATOM 2506 C C . ARG A 1 323 ? 10.984 -19.594 -22.344 1 98.25 323 ARG A C 1
ATOM 2508 O O . ARG A 1 323 ? 11.211 -18.406 -22.578 1 98.25 323 ARG A O 1
ATOM 2515 N N . SER A 1 324 ? 11.031 -20.125 -21.141 1 98.44 324 SER A N 1
ATOM 2516 C CA . SER A 1 324 ? 11.461 -19.328 -19.984 1 98.44 324 SER A CA 1
ATOM 2517 C C . SER A 1 324 ? 12.766 -19.859 -19.406 1 98.44 324 SER A C 1
ATOM 2519 O O . SER A 1 324 ? 13 -21.078 -19.406 1 98.44 324 SER A O 1
ATOM 2521 N N . HIS A 1 325 ? 13.602 -18.922 -19.016 1 98.56 325 HIS A N 1
ATOM 2522 C CA . HIS A 1 325 ? 14.82 -19.234 -18.281 1 98.56 325 HIS A CA 1
ATOM 2523 C C . HIS A 1 325 ? 14.594 -19.125 -16.766 1 98.56 325 HIS A C 1
ATOM 2525 O O . HIS A 1 325 ? 14.258 -18.062 -16.266 1 98.56 325 HIS A O 1
ATOM 2531 N N . VAL A 1 326 ? 14.875 -20.266 -16.062 1 98.69 326 VAL A N 1
ATOM 2532 C CA . VAL A 1 326 ? 14.57 -20.297 -14.641 1 98.69 326 VAL A CA 1
ATOM 2533 C C . VAL A 1 326 ? 15.859 -20.203 -13.828 1 98.69 326 VAL A C 1
ATOM 2535 O O . VAL A 1 326 ? 16.797 -20.984 -14.055 1 98.69 326 VAL A O 1
ATOM 2538 N N . LEU A 1 327 ? 15.914 -19.219 -12.977 1 98.75 327 LEU A N 1
ATOM 2539 C CA . LEU A 1 327 ? 17.047 -19.031 -12.078 1 98.75 327 LEU A CA 1
ATOM 2540 C C . LEU A 1 327 ? 16.688 -19.484 -10.664 1 98.75 327 LEU A C 1
ATOM 2542 O O . LEU A 1 327 ? 15.57 -19.25 -10.195 1 98.75 327 LEU A O 1
ATOM 2546 N N . ALA A 1 328 ? 17.562 -20.219 -10.008 1 98.75 328 ALA A N 1
ATOM 2547 C CA . ALA A 1 328 ? 17.422 -20.578 -8.594 1 98.75 328 ALA A CA 1
ATOM 2548 C C . ALA A 1 328 ? 18.094 -19.547 -7.699 1 98.75 328 ALA A C 1
ATOM 2550 O O . ALA A 1 328 ? 19.297 -19.281 -7.832 1 98.75 328 ALA A O 1
ATOM 2551 N N . ILE A 1 329 ? 17.359 -18.953 -6.805 1 98.88 329 ILE A N 1
ATOM 2552 C CA . ILE A 1 329 ? 17.859 -17.891 -5.957 1 98.88 329 ILE A CA 1
ATOM 2553 C C . ILE A 1 329 ? 17.891 -18.344 -4.5 1 98.88 329 ILE A C 1
ATOM 2555 O O . ILE A 1 329 ? 16.844 -18.672 -3.936 1 98.88 329 ILE A O 1
ATOM 2559 N N . LYS A 1 330 ? 19.016 -18.328 -3.85 1 98.69 330 LYS A N 1
ATOM 2560 C CA . LYS A 1 330 ? 19.156 -18.719 -2.449 1 98.69 330 LYS A CA 1
ATOM 2561 C C . LYS A 1 330 ? 18.609 -17.641 -1.524 1 98.69 330 LYS A C 1
ATOM 2563 O O . LYS A 1 330 ? 18.484 -16.469 -1.922 1 98.69 330 LYS A O 1
ATOM 2568 N N . ASP A 1 331 ? 18.297 -18.062 -0.301 1 98.56 331 ASP A N 1
ATOM 2569 C CA . ASP A 1 331 ? 17.703 -17.141 0.683 1 98.56 331 ASP A CA 1
ATOM 2570 C C . ASP A 1 331 ? 18.625 -15.953 0.938 1 98.56 331 ASP A C 1
ATOM 2572 O O . ASP A 1 331 ? 18.172 -14.82 1.061 1 98.56 331 ASP A O 1
ATOM 2576 N N . ASP A 1 332 ? 19.891 -16.188 1.058 1 98.62 332 ASP A N 1
ATOM 2577 C CA . ASP A 1 332 ? 20.828 -15.102 1.341 1 98.62 332 ASP A CA 1
ATOM 2578 C C . ASP A 1 332 ? 20.906 -14.117 0.178 1 98.62 332 ASP A C 1
ATOM 2580 O O . ASP A 1 332 ? 21.016 -12.906 0.388 1 98.62 332 ASP A O 1
ATOM 2584 N N . GLU A 1 333 ? 20.812 -14.609 -1.063 1 98.75 333 GLU A N 1
ATOM 2585 C CA . GLU A 1 333 ? 20.781 -13.75 -2.24 1 98.75 333 GLU A CA 1
ATOM 2586 C C . GLU A 1 333 ? 19.547 -12.852 -2.236 1 98.75 333 GLU A C 1
ATOM 2588 O O . GLU A 1 333 ? 19.641 -11.664 -2.549 1 98.75 333 GLU A O 1
ATOM 2593 N N . ALA A 1 334 ? 18.453 -13.453 -1.894 1 98.81 334 ALA A N 1
ATOM 2594 C CA . ALA A 1 334 ? 17.188 -12.719 -1.87 1 98.81 334 ALA A CA 1
ATOM 2595 C C . ALA A 1 334 ? 17.203 -11.625 -0.808 1 98.81 334 ALA A C 1
ATOM 2597 O O . ALA A 1 334 ? 16.781 -10.5 -1.062 1 98.81 334 ALA A O 1
ATOM 2598 N N . ILE A 1 335 ? 17.719 -11.945 0.38 1 98.69 335 ILE A N 1
ATOM 2599 C CA . ILE A 1 335 ? 17.781 -10.977 1.463 1 98.69 335 ILE A CA 1
ATOM 2600 C C . ILE A 1 335 ? 18.672 -9.805 1.056 1 98.69 335 ILE A C 1
ATOM 2602 O O . ILE A 1 335 ? 18.297 -8.641 1.212 1 98.69 335 ILE A O 1
ATOM 2606 N N . TYR A 1 336 ? 19.812 -10.102 0.503 1 98.75 336 TYR A N 1
ATOM 2607 C CA . TYR A 1 336 ? 20.734 -9.062 0.046 1 98.75 336 TYR A CA 1
ATOM 2608 C C . TYR A 1 336 ? 20.047 -8.156 -0.98 1 98.75 336 TYR A C 1
ATOM 2610 O O . TYR A 1 336 ? 20.125 -6.93 -0.877 1 98.75 336 TYR A O 1
ATOM 2618 N N . ALA A 1 337 ? 19.422 -8.766 -1.927 1 98.81 337 ALA A N 1
ATOM 2619 C CA . ALA A 1 337 ? 18.781 -8.023 -3.01 1 98.81 337 ALA A CA 1
ATOM 2620 C C . ALA A 1 337 ? 17.656 -7.152 -2.482 1 98.81 337 ALA A C 1
ATOM 2622 O O . ALA A 1 337 ? 17.422 -6.051 -2.988 1 98.81 337 ALA A O 1
ATOM 2623 N N . GLY A 1 338 ? 16.906 -7.672 -1.481 1 98.69 338 GLY A N 1
ATOM 2624 C CA . GLY A 1 338 ? 15.852 -6.879 -0.865 1 98.69 338 GLY A CA 1
ATOM 2625 C C . GLY A 1 338 ? 16.359 -5.602 -0.225 1 98.69 338 GLY A C 1
ATOM 2626 O O . GLY A 1 338 ? 15.797 -4.527 -0.436 1 98.69 338 GLY A O 1
ATOM 2627 N N . TYR A 1 339 ? 17.453 -5.727 0.503 1 98.62 339 TYR A N 1
ATOM 2628 C CA . TYR A 1 339 ? 18.062 -4.555 1.122 1 98.62 339 TYR A CA 1
ATOM 2629 C C . TYR A 1 339 ? 18.641 -3.617 0.068 1 98.62 339 TYR A C 1
ATOM 2631 O O . TYR A 1 339 ? 18.594 -2.395 0.219 1 98.62 339 TYR A O 1
ATOM 2639 N N . GLU A 1 340 ? 19.188 -4.168 -0.977 1 98.56 340 GLU A N 1
ATOM 2640 C CA . GLU A 1 340 ? 19.766 -3.361 -2.053 1 98.56 340 GLU A CA 1
ATOM 2641 C C . GLU A 1 340 ? 18.703 -2.463 -2.688 1 98.56 340 GLU A C 1
ATOM 2643 O O . GLU A 1 340 ? 18.922 -1.257 -2.832 1 98.56 340 GLU A O 1
ATOM 2648 N N . LEU A 1 341 ? 17.562 -3.084 -3.064 1 98.81 341 LEU A N 1
ATOM 2649 C CA . LEU A 1 341 ? 16.469 -2.297 -3.646 1 98.81 341 LEU A CA 1
ATOM 2650 C C . LEU A 1 341 ? 15.984 -1.237 -2.666 1 98.81 341 LEU A C 1
ATOM 2652 O O . LEU A 1 341 ? 15.703 -0.104 -3.061 1 98.81 341 LEU A O 1
ATOM 2656 N N . THR A 1 342 ? 15.867 -1.57 -1.393 1 98.69 342 THR A N 1
ATOM 2657 C CA . THR A 1 342 ? 15.422 -0.67 -0.338 1 98.69 342 THR A CA 1
ATOM 2658 C C . THR A 1 342 ? 16.344 0.544 -0.234 1 98.69 342 THR A C 1
ATOM 2660 O O . THR A 1 342 ? 15.867 1.685 -0.231 1 98.69 342 THR A O 1
ATOM 2663 N N . ARG A 1 343 ? 17.625 0.323 -0.242 1 98.12 343 ARG A N 1
ATOM 2664 C CA . ARG A 1 343 ? 18.625 1.372 -0.017 1 98.12 343 ARG A CA 1
ATOM 2665 C C . ARG A 1 343 ? 18.812 2.225 -1.267 1 98.12 343 ARG A C 1
ATOM 2667 O O . ARG A 1 343 ? 19.078 3.426 -1.172 1 98.12 343 ARG A O 1
ATOM 2674 N N . MET A 1 344 ? 18.609 1.63 -2.418 1 98.25 344 MET A N 1
ATOM 2675 C CA . MET A 1 344 ? 18.953 2.326 -3.652 1 98.25 344 MET A CA 1
ATOM 2676 C C . MET A 1 344 ? 17.75 3.064 -4.215 1 98.25 344 MET A C 1
ATOM 2678 O O . MET A 1 344 ? 17.891 4.121 -4.836 1 98.25 344 MET A O 1
ATOM 2682 N N . GLU A 1 345 ? 16.562 2.48 -4.039 1 98.75 345 GLU A N 1
ATOM 2683 C CA . GLU A 1 345 ? 15.406 3.061 -4.711 1 98.75 345 GLU A CA 1
ATOM 2684 C C . GLU A 1 345 ? 14.32 3.438 -3.711 1 98.75 345 GLU A C 1
ATOM 2686 O O . GLU A 1 345 ? 13.305 4.031 -4.086 1 98.75 345 GLU A O 1
ATOM 2691 N N . GLY A 1 346 ? 14.531 3.162 -2.414 1 98.56 346 GLY A N 1
ATOM 2692 C CA . GLY A 1 346 ? 13.508 3.465 -1.428 1 98.56 346 GLY A CA 1
ATOM 2693 C C . GLY A 1 346 ? 12.273 2.592 -1.558 1 98.56 346 GLY A C 1
ATOM 2694 O O . GLY A 1 346 ? 11.156 3.039 -1.284 1 98.56 346 GLY A O 1
ATOM 2695 N N . ILE A 1 347 ? 12.445 1.374 -2.018 1 98.75 347 ILE A N 1
ATOM 2696 C CA . ILE A 1 347 ? 11.352 0.423 -2.189 1 98.75 347 ILE A CA 1
ATOM 2697 C C . ILE A 1 347 ? 11.664 -0.86 -1.422 1 98.75 347 ILE A C 1
ATOM 2699 O O . ILE A 1 347 ? 12.625 -1.564 -1.738 1 98.75 347 ILE A O 1
ATOM 2703 N N . ILE A 1 348 ? 10.938 -1.142 -0.373 1 98.31 348 ILE A N 1
ATOM 2704 C CA . ILE A 1 348 ? 11.07 -2.383 0.381 1 98.31 348 ILE A CA 1
ATOM 2705 C C . ILE A 1 348 ? 10.195 -3.467 -0.251 1 98.31 348 ILE A C 1
ATOM 2707 O O . ILE A 1 348 ? 8.977 -3.469 -0.079 1 98.31 348 ILE A O 1
ATOM 2711 N N . PRO A 1 349 ? 10.789 -4.391 -0.899 1 98.5 349 PRO A N 1
ATOM 2712 C CA . PRO A 1 349 ? 10 -5.418 -1.579 1 98.5 349 PRO A CA 1
ATOM 2713 C C . PRO A 1 349 ? 9.617 -6.574 -0.659 1 98.5 349 PRO A C 1
ATOM 2715 O O . PRO A 1 349 ? 10.281 -6.809 0.353 1 98.5 349 PRO A O 1
ATOM 2718 N N . ALA A 1 350 ? 8.5 -7.27 -0.953 1 97.12 350 ALA A N 1
ATOM 2719 C CA . ALA A 1 350 ? 8.297 -8.578 -0.346 1 97.12 350 ALA A CA 1
ATOM 2720 C C . ALA A 1 350 ? 9.484 -9.5 -0.606 1 97.12 350 ALA A C 1
ATOM 2722 O O . ALA A 1 350 ? 10.18 -9.352 -1.612 1 97.12 350 ALA A O 1
ATOM 2723 N N . ILE A 1 351 ? 9.68 -10.406 0.247 1 96.94 351 ILE A N 1
ATOM 2724 C CA . ILE A 1 351 ? 10.805 -11.312 0.078 1 96.94 351 ILE A CA 1
ATOM 2725 C C . ILE A 1 351 ? 10.648 -12.102 -1.222 1 96.94 351 ILE A C 1
ATOM 2727 O O . ILE A 1 351 ? 11.633 -12.398 -1.898 1 96.94 351 ILE A O 1
ATOM 2731 N N . GLU A 1 352 ? 9.422 -12.398 -1.603 1 96.69 352 GLU A N 1
ATOM 2732 C CA . GLU A 1 352 ? 9.18 -13.039 -2.893 1 96.69 352 GLU A CA 1
ATOM 2733 C C . GLU A 1 352 ? 9.75 -12.211 -4.035 1 96.69 352 GLU A C 1
ATOM 2735 O O . GLU A 1 352 ? 10.523 -12.719 -4.855 1 96.69 352 GLU A O 1
ATOM 2740 N N . SER A 1 353 ? 9.453 -10.906 -4.082 1 98.25 353 SER A N 1
ATOM 2741 C CA . SER A 1 353 ? 9.938 -9.992 -5.117 1 98.25 353 SER A CA 1
ATOM 2742 C C . SER A 1 353 ? 11.453 -9.852 -5.066 1 98.25 353 SER A C 1
ATOM 2744 O O . SER A 1 353 ? 12.102 -9.672 -6.102 1 98.25 353 SER A O 1
ATOM 2746 N N . ALA A 1 354 ? 11.984 -9.969 -3.846 1 98.75 354 ALA A N 1
ATOM 2747 C CA . ALA A 1 354 ? 13.43 -9.859 -3.674 1 98.75 354 ALA A CA 1
ATOM 2748 C C . ALA A 1 354 ? 14.156 -10.945 -4.461 1 98.75 354 ALA A C 1
ATOM 2750 O O . ALA A 1 354 ? 15.273 -10.734 -4.934 1 98.75 354 ALA A O 1
ATOM 2751 N N . HIS A 1 355 ? 13.523 -12.086 -4.609 1 98.81 355 HIS A N 1
ATOM 2752 C CA . HIS A 1 355 ? 14.102 -13.141 -5.438 1 98.81 355 HIS A CA 1
ATOM 2753 C C . HIS A 1 355 ? 14.258 -12.68 -6.883 1 98.81 355 HIS A C 1
ATOM 2755 O O . HIS A 1 355 ? 15.266 -12.984 -7.531 1 98.81 355 HIS A O 1
ATOM 2761 N N . ALA A 1 356 ? 13.273 -11.984 -7.41 1 98.88 356 ALA A N 1
ATOM 2762 C CA . ALA A 1 356 ? 13.375 -11.445 -8.758 1 98.88 356 ALA A CA 1
ATOM 2763 C C . ALA A 1 356 ? 14.484 -10.398 -8.852 1 98.88 356 ALA A C 1
ATOM 2765 O O . ALA A 1 356 ? 15.219 -10.352 -9.836 1 98.88 356 ALA A O 1
ATOM 2766 N N . VAL A 1 357 ? 14.609 -9.547 -7.816 1 98.94 357 VAL A N 1
ATOM 2767 C CA . VAL A 1 357 ? 15.664 -8.539 -7.793 1 98.94 357 VAL A CA 1
ATOM 2768 C C . VAL A 1 357 ? 17.031 -9.219 -7.797 1 98.94 357 VAL A C 1
ATOM 2770 O O . VAL A 1 357 ? 17.953 -8.773 -8.492 1 98.94 357 VAL A O 1
ATOM 2773 N N . ALA A 1 358 ? 17.125 -10.289 -7.074 1 98.88 358 ALA A N 1
ATOM 2774 C CA . ALA A 1 358 ? 18.391 -11.008 -6.953 1 98.88 358 ALA A CA 1
ATOM 2775 C C . ALA A 1 358 ? 18.828 -11.594 -8.297 1 98.88 358 ALA A C 1
ATOM 2777 O O . ALA A 1 358 ? 20.016 -11.812 -8.531 1 98.88 358 ALA A O 1
ATOM 2778 N N . ALA A 1 359 ? 17.875 -11.836 -9.195 1 98.81 359 ALA A N 1
ATOM 2779 C CA . ALA A 1 359 ? 18.172 -12.375 -10.523 1 98.81 359 ALA A CA 1
ATOM 2780 C C . ALA A 1 359 ? 19.094 -11.445 -11.297 1 98.81 359 ALA A C 1
ATOM 2782 O O . ALA A 1 359 ? 19.906 -11.898 -12.117 1 98.81 359 ALA A O 1
ATOM 2783 N N . LEU A 1 360 ? 19.016 -10.148 -11.062 1 98.81 360 LEU A N 1
ATOM 2784 C CA . LEU A 1 360 ? 19.781 -9.148 -11.797 1 98.81 360 LEU A CA 1
ATOM 2785 C C . LEU A 1 360 ? 21.281 -9.438 -11.703 1 98.81 360 LEU A C 1
ATOM 2787 O O . LEU A 1 360 ? 22.016 -9.273 -12.68 1 98.81 360 LEU A O 1
ATOM 2791 N N . LYS A 1 361 ? 21.688 -9.898 -10.539 1 98.19 361 LYS A N 1
ATOM 2792 C CA . LYS A 1 361 ? 23.109 -10.133 -10.305 1 98.19 361 LYS A CA 1
ATOM 2793 C C . LYS A 1 361 ? 23.609 -11.344 -11.086 1 98.19 361 LYS A C 1
ATOM 2795 O O . LYS A 1 361 ? 24.812 -11.492 -11.32 1 98.19 361 LYS A O 1
ATOM 2800 N N . LYS A 1 362 ? 22.703 -12.188 -11.484 1 98.19 362 LYS A N 1
ATOM 2801 C CA . LYS A 1 362 ? 23.062 -13.406 -12.195 1 98.19 362 LYS A CA 1
ATOM 2802 C C . LYS A 1 362 ? 22.969 -13.211 -13.703 1 98.19 362 LYS A C 1
ATOM 2804 O O . LYS A 1 362 ? 23.234 -14.133 -14.477 1 98.19 362 LYS A O 1
ATOM 2809 N N . MET A 1 363 ? 22.609 -12.047 -14.172 1 98.31 363 MET A N 1
ATOM 2810 C CA . MET A 1 363 ? 22.391 -11.758 -15.578 1 98.31 363 MET A CA 1
ATOM 2811 C C . MET A 1 363 ? 23.344 -10.672 -16.078 1 98.31 363 MET A C 1
ATOM 2813 O O . MET A 1 363 ? 23.938 -9.945 -15.266 1 98.31 363 MET A O 1
ATOM 2817 N N . LYS A 1 364 ? 23.594 -10.648 -17.328 1 97.44 364 LYS A N 1
ATOM 2818 C CA . LYS A 1 364 ? 24.375 -9.617 -18 1 97.44 364 LYS A CA 1
ATOM 2819 C C . LYS A 1 364 ? 23.531 -8.836 -19 1 97.44 364 LYS A C 1
ATOM 2821 O O . LYS A 1 364 ? 22.734 -9.422 -19.734 1 97.44 364 LYS A O 1
ATOM 2826 N N . PHE A 1 365 ? 23.688 -7.5 -18.906 1 98.5 365 PHE A N 1
ATOM 2827 C CA . PHE A 1 365 ? 22.875 -6.633 -19.75 1 98.5 365 PHE A CA 1
ATOM 2828 C C . PHE A 1 365 ? 23.75 -5.695 -20.578 1 98.5 365 PHE A C 1
ATOM 2830 O O . PHE A 1 365 ? 24.906 -5.469 -20.234 1 98.5 365 PHE A O 1
ATOM 2837 N N . LYS A 1 366 ? 23.188 -5.277 -21.641 1 98.38 366 LYS A N 1
ATOM 2838 C CA . LYS A 1 366 ? 23.734 -4.129 -22.344 1 98.38 366 LYS A CA 1
ATOM 2839 C C . LYS A 1 366 ? 23.094 -2.828 -21.875 1 98.38 366 LYS A C 1
ATOM 2841 O O . LYS A 1 366 ? 21.953 -2.832 -21.375 1 98.38 366 LYS A O 1
ATOM 2846 N N . LYS A 1 367 ? 23.75 -1.735 -22.094 1 97.56 367 LYS A N 1
ATOM 2847 C CA . LYS A 1 367 ? 23.375 -0.428 -21.562 1 97.56 367 LYS A CA 1
ATOM 2848 C C . LYS A 1 367 ? 21.969 -0.029 -22.031 1 97.56 367 LYS A C 1
ATOM 2850 O O . LYS A 1 367 ? 21.203 0.579 -21.281 1 97.56 367 LYS A O 1
ATOM 2855 N N . ASP A 1 368 ? 21.578 -0.439 -23.266 1 97.81 368 ASP A N 1
ATOM 2856 C CA . ASP A 1 368 ? 20.312 0.025 -23.828 1 97.81 368 ASP A CA 1
ATOM 2857 C C . ASP A 1 368 ? 19.203 -1.014 -23.656 1 97.81 368 ASP A C 1
ATOM 2859 O O . ASP A 1 368 ? 18.062 -0.786 -24.047 1 97.81 368 ASP A O 1
ATOM 2863 N N . ASP A 1 369 ? 19.594 -2.113 -23.031 1 98.81 369 ASP A N 1
ATOM 2864 C CA . ASP A 1 369 ? 18.578 -3.129 -22.766 1 98.81 369 ASP A CA 1
ATOM 2865 C C . ASP A 1 369 ? 17.469 -2.588 -21.859 1 98.81 369 ASP A C 1
ATOM 2867 O O . ASP A 1 369 ? 17.75 -1.97 -20.844 1 98.81 369 ASP A O 1
ATOM 2871 N N . VAL A 1 370 ? 16.25 -2.742 -22.312 1 98.94 370 VAL A N 1
ATOM 2872 C CA . VAL A 1 370 ? 15.102 -2.445 -21.469 1 98.94 370 VAL A CA 1
ATOM 2873 C C . VAL A 1 370 ? 14.727 -3.684 -20.656 1 98.94 370 VAL A C 1
ATOM 2875 O O . VAL A 1 370 ? 14.336 -4.707 -21.219 1 98.94 370 VAL A O 1
ATOM 2878 N N . VAL A 1 371 ? 14.906 -3.615 -19.375 1 98.94 371 VAL A N 1
ATOM 2879 C CA . VAL A 1 371 ? 14.633 -4.707 -18.453 1 98.94 371 VAL A CA 1
ATOM 2880 C C . VAL A 1 371 ? 13.438 -4.352 -17.562 1 98.94 371 VAL A C 1
ATOM 2882 O O . VAL A 1 371 ? 13.414 -3.287 -16.938 1 98.94 371 VAL A O 1
ATOM 2885 N N . VAL A 1 372 ? 12.398 -5.188 -17.562 1 98.94 372 VAL A N 1
ATOM 2886 C CA . VAL A 1 372 ? 11.25 -4.984 -16.672 1 98.94 372 VAL A CA 1
ATOM 2887 C C . VAL A 1 372 ? 11.219 -6.074 -15.609 1 98.94 372 VAL A C 1
ATOM 2889 O O . VAL A 1 372 ? 11.289 -7.266 -15.922 1 98.94 372 VAL A O 1
ATOM 2892 N N . LEU A 1 373 ? 11.242 -5.676 -14.43 1 98.88 373 LEU A N 1
ATOM 2893 C CA . LEU A 1 373 ? 11.117 -6.559 -13.273 1 98.88 373 LEU A CA 1
ATOM 2894 C C . LEU A 1 373 ? 9.844 -6.262 -12.492 1 98.88 373 LEU A C 1
ATOM 2896 O O . LEU A 1 373 ? 9.555 -5.102 -12.188 1 98.88 373 LEU A O 1
ATOM 2900 N N . THR A 1 374 ? 9.047 -7.309 -12.18 1 98.88 374 THR A N 1
ATOM 2901 C CA . THR A 1 374 ? 7.805 -7.094 -11.453 1 98.88 374 THR A CA 1
ATOM 2902 C C . THR A 1 374 ? 8.039 -7.168 -9.945 1 98.88 374 THR A C 1
ATOM 2904 O O . THR A 1 374 ? 8.539 -8.18 -9.438 1 98.88 374 THR A O 1
ATOM 2907 N N . VAL A 1 375 ? 7.789 -6.102 -9.219 1 98.81 375 VAL A N 1
ATOM 2908 C CA . VAL A 1 375 ? 7.723 -6.105 -7.762 1 98.81 375 VAL A CA 1
ATOM 2909 C C . VAL A 1 375 ? 6.316 -6.492 -7.312 1 98.81 375 VAL A C 1
ATOM 2911 O O . VAL A 1 375 ? 5.438 -5.633 -7.188 1 98.81 375 VAL A O 1
ATOM 2914 N N . SER A 1 376 ? 6.137 -7.742 -6.98 1 97.88 376 SER A N 1
ATOM 2915 C CA . SER A 1 376 ? 4.812 -8.352 -6.883 1 97.88 376 SER A CA 1
ATOM 2916 C C . SER A 1 376 ? 4.121 -7.965 -5.582 1 97.88 376 SER A C 1
ATOM 2918 O O . SER A 1 376 ? 2.896 -8.047 -5.473 1 97.88 376 SER A O 1
ATOM 2920 N N . GLY A 1 377 ? 4.949 -7.602 -4.578 1 97.06 377 GLY A N 1
ATOM 2921 C CA . GLY A 1 377 ? 4.363 -7.254 -3.293 1 97.06 377 GLY A CA 1
ATOM 2922 C C . GLY A 1 377 ? 5.258 -6.367 -2.449 1 97.06 377 GLY A C 1
ATOM 2923 O O . GLY A 1 377 ? 6.449 -6.223 -2.738 1 97.06 377 GLY A O 1
ATOM 2924 N N . ARG A 1 378 ? 4.684 -5.762 -1.421 1 95.5 378 ARG A N 1
ATOM 2925 C CA . ARG A 1 378 ? 5.418 -4.867 -0.534 1 95.5 378 ARG A CA 1
ATOM 2926 C C . ARG A 1 378 ? 6.031 -5.637 0.634 1 95.5 378 ARG A C 1
ATOM 2928 O O . ARG A 1 378 ? 5.504 -6.672 1.047 1 95.5 378 ARG A O 1
ATOM 2935 N N . GLY A 1 379 ? 7.055 -5.125 1.181 1 94 379 GLY A N 1
ATOM 2936 C CA . GLY A 1 379 ? 7.84 -5.828 2.186 1 94 379 GLY A CA 1
ATOM 2937 C C . GLY A 1 379 ? 7.445 -5.473 3.605 1 94 379 GLY A C 1
ATOM 2938 O O . GLY A 1 379 ? 8.031 -5.98 4.562 1 94 379 GLY A O 1
ATOM 2939 N N . ASP A 1 380 ? 6.387 -4.668 3.822 1 88.88 380 ASP A N 1
ATOM 2940 C CA . ASP A 1 380 ? 5.961 -4.301 5.168 1 88.88 380 ASP A CA 1
ATOM 2941 C C . ASP A 1 380 ? 5.672 -5.543 6.012 1 88.88 380 ASP A C 1
ATOM 2943 O O . ASP A 1 380 ? 5.984 -5.574 7.203 1 88.88 380 ASP A O 1
ATOM 2947 N N . LYS A 1 381 ? 5.152 -6.516 5.367 1 85.38 381 LYS A N 1
ATOM 2948 C CA . LYS A 1 381 ? 4.773 -7.738 6.074 1 85.38 381 LYS A CA 1
ATOM 2949 C C . LYS A 1 381 ? 5.996 -8.586 6.402 1 85.38 381 LYS A C 1
ATOM 2951 O O . LYS A 1 381 ? 5.918 -9.508 7.215 1 85.38 381 LYS A O 1
ATOM 2956 N N . ASP A 1 382 ? 7.117 -8.258 5.789 1 90.75 382 ASP A N 1
ATOM 2957 C CA . ASP A 1 382 ? 8.297 -9.109 5.887 1 90.75 382 ASP A CA 1
ATOM 2958 C C . ASP A 1 382 ? 9.391 -8.445 6.723 1 90.75 382 ASP A C 1
ATOM 2960 O O . ASP A 1 382 ? 10.523 -8.93 6.777 1 90.75 382 ASP A O 1
ATOM 2964 N N . VAL A 1 383 ? 9.102 -7.32 7.355 1 91.56 383 VAL A N 1
ATOM 2965 C CA . VAL A 1 383 ? 10.125 -6.535 8.039 1 91.56 383 VAL A CA 1
ATOM 2966 C C . VAL A 1 383 ? 10.812 -7.395 9.094 1 91.56 383 VAL A C 1
ATOM 2968 O O . VAL A 1 383 ? 12.047 -7.402 9.188 1 91.56 383 VAL A O 1
ATOM 2971 N N . GLU A 1 384 ? 10.062 -8.172 9.828 1 90.25 384 GLU A N 1
ATOM 2972 C CA . GLU A 1 384 ? 10.648 -9.008 10.867 1 90.25 384 GLU A CA 1
ATOM 2973 C C . GLU A 1 384 ? 11.57 -10.07 10.273 1 90.25 384 GLU A C 1
ATOM 2975 O O . GLU A 1 384 ? 12.625 -10.367 10.836 1 90.25 384 GLU A O 1
ATOM 2980 N N . THR A 1 385 ? 11.148 -10.648 9.172 1 92.5 385 THR A N 1
ATOM 2981 C CA . THR A 1 385 ? 11.984 -11.641 8.508 1 92.5 385 THR A CA 1
ATOM 2982 C C . THR A 1 385 ? 13.273 -11.008 7.996 1 92.5 385 THR A C 1
ATOM 2984 O O . THR A 1 385 ? 14.352 -11.586 8.148 1 92.5 385 THR A O 1
ATOM 2987 N N . TYR A 1 386 ? 13.211 -9.836 7.391 1 96.06 386 TYR A N 1
ATOM 2988 C CA . TYR A 1 386 ? 14.406 -9.117 6.945 1 96.06 386 TYR A CA 1
ATOM 2989 C C . TYR A 1 386 ? 15.344 -8.852 8.109 1 96.06 386 TYR A C 1
ATOM 2991 O O . TYR A 1 386 ? 16.547 -9.094 8.008 1 96.06 386 TYR A O 1
ATOM 2999 N N . LEU A 1 387 ? 14.75 -8.43 9.203 1 95.12 387 LEU A N 1
ATOM 3000 C CA . LEU A 1 387 ? 15.547 -8.047 10.359 1 95.12 387 LEU A CA 1
ATOM 3001 C C . LEU A 1 387 ? 16.234 -9.266 10.984 1 95.12 387 LEU A C 1
ATOM 3003 O O . LEU A 1 387 ? 17.391 -9.195 11.375 1 95.12 387 LEU A O 1
ATOM 3007 N N . SER A 1 388 ? 15.492 -10.336 11.047 1 95.44 388 SER A N 1
ATOM 3008 C CA . SER A 1 388 ? 16.031 -11.562 11.633 1 95.44 388 SER A CA 1
ATOM 3009 C C . SER A 1 388 ? 17.188 -12.109 10.805 1 95.44 388 SER A C 1
ATOM 3011 O O . SER A 1 388 ? 17.984 -12.906 11.297 1 95.44 388 SER A O 1
ATOM 3013 N N . HIS A 1 389 ? 17.281 -11.695 9.492 1 97.12 389 HIS A N 1
ATOM 3014 C CA . HIS A 1 389 ? 18.312 -12.219 8.594 1 97.12 389 HIS A CA 1
ATOM 3015 C C . HIS A 1 389 ? 19.203 -11.102 8.07 1 97.12 389 HIS A C 1
ATOM 3017 O O . HIS A 1 389 ? 19.797 -11.227 6.988 1 97.12 389 HIS A O 1
ATOM 3023 N N . LYS A 1 390 ? 19.25 -9.977 8.773 1 96.06 390 LYS A N 1
ATOM 3024 C CA . LYS A 1 390 ? 19.953 -8.789 8.281 1 96.06 390 LYS A CA 1
ATOM 3025 C C . LYS A 1 390 ? 21.422 -9.07 8.031 1 96.06 390 LYS A C 1
ATOM 3027 O O . LYS A 1 390 ? 22.062 -8.398 7.227 1 96.06 390 LYS A O 1
ATOM 3032 N N . GLU A 1 391 ? 22.016 -10.117 8.703 1 96.62 391 GLU A N 1
ATOM 3033 C CA . GLU A 1 391 ? 23.406 -10.484 8.484 1 96.62 391 GLU A CA 1
ATOM 3034 C C . GLU A 1 391 ? 23.641 -10.93 7.047 1 96.62 391 GLU A C 1
ATOM 3036 O O . GLU A 1 391 ? 24.734 -10.758 6.504 1 96.62 391 GLU A O 1
ATOM 3041 N N . MET A 1 392 ? 22.641 -11.43 6.406 1 97.31 392 MET A N 1
ATOM 3042 C CA . MET A 1 392 ? 22.734 -11.906 5.027 1 97.31 392 MET A CA 1
ATOM 3043 C C . MET A 1 392 ? 22.812 -10.734 4.055 1 97.31 392 MET A C 1
ATOM 3045 O O . MET A 1 392 ? 23.172 -10.906 2.889 1 97.31 392 MET A O 1
ATOM 3049 N N . ALA A 1 393 ? 22.516 -9.523 4.523 1 96.88 393 ALA A N 1
ATOM 3050 C CA . ALA A 1 393 ? 22.438 -8.344 3.664 1 96.88 393 ALA A CA 1
ATOM 3051 C C . ALA A 1 393 ? 23.797 -7.652 3.557 1 96.88 393 ALA A C 1
ATOM 3053 O O . ALA A 1 393 ? 23.938 -6.633 2.877 1 96.88 393 ALA A O 1
ATOM 3054 N N . LYS A 1 394 ? 24.859 -8.18 4.312 1 96.31 394 LYS A N 1
ATOM 3055 C CA . LYS A 1 394 ? 26.219 -7.664 4.262 1 96.31 394 LYS A CA 1
ATOM 3056 C C . LYS A 1 394 ? 26.266 -6.176 4.598 1 96.31 394 LYS A C 1
ATOM 3058 O O . LYS A 1 394 ? 25.719 -5.754 5.625 1 96.31 394 LYS A O 1
ATOM 3063 N N . GLU A 1 395 ? 26.672 -5.309 3.725 1 94.5 395 GLU A N 1
ATOM 3064 C CA . GLU A 1 395 ? 26.844 -3.891 4.02 1 94.5 395 GLU A CA 1
ATOM 3065 C C . GLU A 1 395 ? 25.5 -3.211 4.273 1 94.5 395 GLU A C 1
ATOM 3067 O O . GLU A 1 395 ? 25.438 -2.219 5 1 94.5 395 GLU A O 1
ATOM 3072 N N . TYR A 1 396 ? 24.5 -3.789 3.711 1 94.38 396 TYR A N 1
ATOM 3073 C CA . TYR A 1 396 ? 23.188 -3.168 3.855 1 94.38 396 TYR A CA 1
ATOM 3074 C C . TYR A 1 396 ? 22.562 -3.527 5.195 1 94.38 396 TYR A C 1
ATOM 3076 O O . TYR A 1 396 ? 21.594 -2.898 5.621 1 94.38 396 TYR A O 1
ATOM 3084 N N . GLY A 1 397 ? 23.062 -4.527 5.824 1 92.38 397 GLY A N 1
ATOM 3085 C CA . GLY A 1 397 ? 22.469 -5.02 7.055 1 92.38 397 GLY A CA 1
ATOM 3086 C C . GLY A 1 397 ? 23.047 -4.387 8.305 1 92.38 397 GLY A C 1
ATOM 3087 O O . GLY A 1 397 ? 22.594 -4.668 9.414 1 92.38 397 GLY A O 1
ATOM 3088 N N . ASN A 1 398 ? 24.016 -3.404 8.086 1 89.12 398 ASN A N 1
ATOM 3089 C CA . ASN A 1 398 ? 24.703 -2.805 9.227 1 89.12 398 ASN A CA 1
ATOM 3090 C C . ASN A 1 398 ? 24.031 -1.498 9.656 1 89.12 398 ASN A C 1
ATOM 3092 O O . ASN A 1 398 ? 24.328 -0.438 9.094 1 89.12 398 ASN A O 1
ATOM 3096 N N . PHE A 1 399 ? 23.125 -1.64 10.602 1 86.62 399 PHE A N 1
ATOM 3097 C CA . PHE A 1 399 ? 22.5 -0.475 11.203 1 86.62 399 PHE A CA 1
ATOM 3098 C C . PHE A 1 399 ? 21.938 -0.813 12.578 1 86.62 399 PHE A C 1
ATOM 3100 O O . PHE A 1 399 ? 21.734 -1.986 12.906 1 86.62 399 PHE A O 1
ATOM 3107 N N . MET B 1 1 ? -7.945 33.438 -4.117 1 79.75 1 MET B N 1
ATOM 3108 C CA . MET B 1 1 ? -7.66 32.156 -3.492 1 79.75 1 MET B CA 1
ATOM 3109 C C . MET B 1 1 ? -7.039 32.344 -2.111 1 79.75 1 MET B C 1
ATOM 3111 O O . MET B 1 1 ? -6.191 33.219 -1.922 1 79.75 1 MET B O 1
ATOM 3115 N N . TYR B 1 2 ? -7.617 31.703 -1.119 1 90.69 2 TYR B N 1
ATOM 3116 C CA . TYR B 1 2 ? -7.09 31.719 0.241 1 90.69 2 TYR B CA 1
ATOM 3117 C C . TYR B 1 2 ? -5.617 31.312 0.259 1 90.69 2 TYR B C 1
ATOM 3119 O O . TYR B 1 2 ? -5.254 30.234 -0.218 1 90.69 2 TYR B O 1
ATOM 3127 N N . GLN B 1 3 ? -4.801 32.281 0.686 1 92.19 3 GLN B N 1
ATOM 3128 C CA . GLN B 1 3 ? -3.363 32.031 0.735 1 92.19 3 GLN B CA 1
ATOM 3129 C C . GLN B 1 3 ? -2.732 32.719 1.95 1 92.19 3 GLN B C 1
ATOM 3131 O O . GLN B 1 3 ? -3.307 33.625 2.516 1 92.19 3 GLN B O 1
ATOM 3136 N N . VAL B 1 4 ? -1.624 32.188 2.23 1 95.19 4 VAL B N 1
ATOM 3137 C CA . VAL B 1 4 ? -0.815 32.844 3.268 1 95.19 4 VAL B CA 1
ATOM 3138 C C . VAL B 1 4 ? -0.323 34.188 2.781 1 95.19 4 VAL B C 1
ATOM 3140 O O . VAL B 1 4 ? -0.056 34.375 1.591 1 95.19 4 VAL B O 1
ATOM 3143 N N . ASP B 1 5 ? -0.231 35.188 3.688 1 95.5 5 ASP B N 1
ATOM 3144 C CA . ASP B 1 5 ? 0.268 36.5 3.264 1 95.5 5 ASP B CA 1
ATOM 3145 C C . ASP B 1 5 ? 1.795 36.5 3.242 1 95.5 5 ASP B C 1
ATOM 3147 O O . ASP B 1 5 ? 2.439 35.5 3.51 1 95.5 5 ASP B O 1
ATOM 3151 N N . ASP B 1 6 ? 2.391 37.562 2.896 1 92.75 6 ASP B N 1
ATOM 3152 C CA . ASP B 1 6 ? 3.828 37.688 2.67 1 92.75 6 ASP B CA 1
ATOM 3153 C C . ASP B 1 6 ? 4.605 37.5 3.975 1 92.75 6 ASP B C 1
ATOM 3155 O O . ASP B 1 6 ? 5.789 37.188 3.955 1 92.75 6 ASP B O 1
ATOM 3159 N N . LYS B 1 7 ? 3.922 37.75 5.074 1 94.12 7 LYS B N 1
ATOM 3160 C CA . LYS B 1 7 ? 4.578 37.625 6.371 1 94.12 7 LYS B CA 1
ATOM 3161 C C . LYS B 1 7 ? 4.34 36.25 6.98 1 94.12 7 LYS B C 1
ATOM 3163 O O . LYS B 1 7 ? 4.793 35.969 8.094 1 94.12 7 LYS B O 1
ATOM 3168 N N . GLY B 1 8 ? 3.607 35.406 6.266 1 96.44 8 GLY B N 1
ATOM 3169 C CA . GLY B 1 8 ? 3.422 34.031 6.684 1 96.44 8 GLY B CA 1
ATOM 3170 C C . GLY B 1 8 ? 2.207 33.812 7.57 1 96.44 8 GLY B C 1
ATOM 3171 O O . GLY B 1 8 ? 2.156 32.875 8.359 1 96.44 8 GLY B O 1
ATOM 3172 N N . PHE B 1 9 ? 1.231 34.719 7.445 1 97.75 9 PHE B N 1
ATOM 3173 C CA . PHE B 1 9 ? 0.084 34.656 8.336 1 97.75 9 PHE B CA 1
ATOM 3174 C C . PHE B 1 9 ? -1.17 34.25 7.574 1 97.75 9 PHE B C 1
ATOM 3176 O O . PHE B 1 9 ? -1.401 34.688 6.457 1 97.75 9 PHE B O 1
ATOM 3183 N N . PHE B 1 10 ? -1.86 33.312 8.133 1 97.88 10 PHE B N 1
ATOM 3184 C CA . PHE B 1 10 ? -3.26 33 7.84 1 97.88 10 PHE B CA 1
ATOM 3185 C C . PHE B 1 10 ? -4.176 33.75 8.812 1 97.88 10 PHE B C 1
ATOM 3187 O O . PHE B 1 10 ? -4.398 33.281 9.938 1 97.88 10 PHE B O 1
ATOM 3194 N N . GLY B 1 11 ? -4.703 34.844 8.352 1 96.69 11 GLY B N 1
ATOM 3195 C CA . GLY B 1 11 ? -5.301 35.688 9.367 1 96.69 11 GLY B CA 1
ATOM 3196 C C . GLY B 1 11 ? -4.32 36.094 10.445 1 96.69 11 GLY B C 1
ATOM 3197 O O . GLY B 1 11 ? -3.258 36.656 10.148 1 96.69 11 GLY B O 1
ATOM 3198 N N . LYS B 1 12 ? -4.586 35.812 11.711 1 97.25 12 LYS B N 1
ATOM 3199 C CA . LYS B 1 12 ? -3.693 36.188 12.805 1 97.25 12 LYS B CA 1
ATOM 3200 C C . LYS B 1 12 ? -2.744 35.062 13.156 1 97.25 12 LYS B C 1
ATOM 3202 O O . LYS B 1 12 ? -1.859 35.219 14 1 97.25 12 LYS B O 1
ATOM 3207 N N . PHE B 1 13 ? -2.947 33.938 12.531 1 98.5 13 PHE B N 1
ATOM 3208 C CA . PHE B 1 13 ? -2.166 32.75 12.867 1 98.5 13 PHE B CA 1
ATOM 3209 C C . PHE B 1 13 ? -1.01 32.562 11.883 1 98.5 13 PHE B C 1
ATOM 3211 O O . PHE B 1 13 ? -1.119 32.938 10.719 1 98.5 13 PHE B O 1
ATOM 3218 N N . GLY B 1 14 ? 0.055 31.969 12.305 1 98.06 14 GLY B N 1
ATOM 3219 C CA . GLY B 1 14 ? 1.212 31.734 11.453 1 98.06 14 GLY B CA 1
ATOM 3220 C C . GLY B 1 14 ? 2.447 32.5 11.906 1 98.06 14 GLY B C 1
ATOM 3221 O O . GLY B 1 14 ? 2.746 32.562 13.102 1 98.06 14 GLY B O 1
ATOM 3222 N N . GLY B 1 15 ? 3.174 33 10.977 1 96.94 15 GLY B N 1
ATOM 3223 C CA . GLY B 1 15 ? 4.422 33.688 11.266 1 96.94 15 GLY B CA 1
ATOM 3224 C C . GLY B 1 15 ? 5.605 32.75 11.406 1 96.94 15 GLY B C 1
ATOM 3225 O O . GLY B 1 15 ? 5.508 31.562 11.078 1 96.94 15 GLY B O 1
ATOM 3226 N N . ALA B 1 16 ? 6.754 33.312 11.695 1 96.06 16 ALA B N 1
ATOM 3227 C CA . ALA B 1 16 ? 7.996 32.594 11.906 1 96.06 16 ALA B CA 1
ATOM 3228 C C . ALA B 1 16 ? 8.68 33 13.195 1 96.06 16 ALA B C 1
ATOM 3230 O O . ALA B 1 16 ? 9.5 33.938 13.195 1 96.06 16 ALA B O 1
ATOM 3231 N N . TYR B 1 17 ? 8.367 32.281 14.211 1 95.31 17 TYR B N 1
ATOM 3232 C CA . TYR B 1 17 ? 8.938 32.562 15.523 1 95.31 17 TYR B CA 1
ATOM 3233 C C . TYR B 1 17 ? 10.078 31.625 15.844 1 95.31 17 TYR B C 1
ATOM 3235 O O . TYR B 1 17 ? 9.875 30.578 16.484 1 95.31 17 TYR B O 1
ATOM 3243 N N . VAL B 1 18 ? 11.266 31.969 15.383 1 91.88 18 VAL B N 1
ATOM 3244 C CA . VAL B 1 18 ? 12.414 31.078 15.5 1 91.88 18 VAL B CA 1
ATOM 3245 C C . VAL B 1 18 ? 13.555 31.797 16.219 1 91.88 18 VAL B C 1
ATOM 3247 O O . VAL B 1 18 ? 13.609 33.031 16.234 1 91.88 18 VAL B O 1
ATOM 3250 N N . PRO B 1 19 ? 14.438 31 16.797 1 90.06 19 PRO B N 1
ATOM 3251 C CA . PRO B 1 19 ? 15.641 31.625 17.344 1 90.06 19 PRO B CA 1
ATOM 3252 C C . PRO B 1 19 ? 16.484 32.312 16.281 1 90.06 19 PRO B C 1
ATOM 3254 O O . PRO B 1 19 ? 16.406 31.984 15.109 1 90.06 19 PRO B O 1
ATOM 3257 N N . GLU B 1 20 ? 17.312 33.156 16.75 1 89.81 20 GLU B N 1
ATOM 3258 C CA . GLU B 1 20 ? 18.156 33.969 15.859 1 89.81 20 GLU B CA 1
ATOM 3259 C C . GLU B 1 20 ? 19.047 33.094 14.992 1 89.81 20 GLU B C 1
ATOM 3261 O O . GLU B 1 20 ? 19.266 33.375 13.82 1 89.81 20 GLU B O 1
ATOM 3266 N N . ILE B 1 21 ? 19.422 32.062 15.539 1 88.38 21 ILE B N 1
ATOM 3267 C CA . ILE B 1 21 ? 20.375 31.188 14.875 1 88.38 21 ILE B CA 1
ATOM 3268 C C . ILE B 1 21 ? 19.734 30.547 13.641 1 88.38 21 ILE B C 1
ATOM 3270 O O . ILE B 1 21 ? 20.438 30.188 12.695 1 88.38 21 ILE B O 1
ATOM 3274 N N . LEU B 1 22 ? 18.391 30.438 13.609 1 90.81 22 LEU B N 1
ATOM 3275 C CA . LEU B 1 22 ? 17.703 29.812 12.492 1 90.81 22 LEU B CA 1
ATOM 3276 C C . LEU B 1 22 ? 17.141 30.859 11.531 1 90.81 22 LEU B C 1
ATOM 3278 O O . LEU B 1 22 ? 16.578 30.531 10.484 1 90.81 22 LEU B O 1
ATOM 3282 N N . TYR B 1 23 ? 17.375 32.062 11.875 1 91.19 23 TYR B N 1
ATOM 3283 C CA . TYR B 1 23 ? 16.766 33.125 11.109 1 91.19 23 TYR B CA 1
ATOM 3284 C C . TYR B 1 23 ? 17.219 33.094 9.656 1 91.19 23 TYR B C 1
ATOM 3286 O O . TYR B 1 23 ? 16.406 33.219 8.734 1 91.19 23 TYR B O 1
ATOM 3294 N N . LYS B 1 24 ? 18.484 32.969 9.523 1 90.69 24 LYS B N 1
ATOM 3295 C CA . LYS B 1 24 ? 19.016 32.938 8.164 1 90.69 24 LYS B CA 1
ATOM 3296 C C . LYS B 1 24 ? 18.469 31.75 7.383 1 90.69 24 LYS B C 1
ATOM 3298 O O . LYS B 1 24 ? 18.062 31.891 6.227 1 90.69 24 LYS B O 1
ATOM 3303 N N . CYS B 1 25 ? 18.438 30.594 8.008 1 90.5 25 CYS B N 1
ATOM 3304 C CA . CYS B 1 25 ? 17.953 29.375 7.355 1 90.5 25 CYS B CA 1
ATOM 3305 C C . CYS B 1 25 ? 16.484 29.531 6.949 1 90.5 25 CYS B C 1
ATOM 3307 O O . CYS B 1 25 ? 16.109 29.172 5.832 1 90.5 25 CYS B O 1
ATOM 3309 N N . VAL B 1 26 ? 15.734 30.062 7.816 1 93.56 26 VAL B N 1
ATOM 3310 C CA . VAL B 1 26 ? 14.305 30.219 7.586 1 93.56 26 VAL B CA 1
ATOM 3311 C C . VAL B 1 26 ? 14.07 31.266 6.508 1 93.56 26 VAL B C 1
ATOM 3313 O O . VAL B 1 26 ? 13.227 31.094 5.625 1 93.56 26 VAL B O 1
ATOM 3316 N N . THR B 1 27 ? 14.812 32.312 6.566 1 94.62 27 THR B N 1
ATOM 3317 C CA . THR B 1 27 ? 14.68 33.406 5.582 1 94.62 27 THR B CA 1
ATOM 3318 C C . THR B 1 27 ? 15.078 32.906 4.195 1 94.62 27 THR B C 1
ATOM 3320 O O . THR B 1 27 ? 14.43 33.25 3.201 1 94.62 27 THR B O 1
ATOM 3323 N N . GLU B 1 28 ? 16.109 32.156 4.141 1 94.31 28 GLU B N 1
ATOM 3324 C CA . GLU B 1 28 ? 16.531 31.578 2.871 1 94.31 28 GLU B CA 1
ATOM 3325 C C . GLU B 1 28 ? 15.453 30.672 2.277 1 94.31 28 GLU B C 1
ATOM 3327 O O . GLU B 1 28 ? 15.219 30.703 1.067 1 94.31 28 GLU B O 1
ATOM 3332 N N . LEU B 1 29 ? 14.867 29.875 3.146 1 96 29 LEU B N 1
ATOM 3333 C CA . LEU B 1 29 ? 13.789 29 2.699 1 96 29 LEU B CA 1
ATOM 3334 C C . LEU B 1 29 ? 12.594 29.828 2.211 1 96 29 LEU B C 1
ATOM 3336 O O . LEU B 1 29 ? 11.992 29.484 1.188 1 96 29 LEU B O 1
ATOM 3340 N N . GLN B 1 30 ? 12.266 30.891 2.922 1 96.69 30 GLN B N 1
ATOM 3341 C CA . GLN B 1 30 ? 11.156 31.766 2.547 1 96.69 30 GLN B CA 1
ATOM 3342 C C . GLN B 1 30 ? 11.367 32.344 1.157 1 96.69 30 GLN B C 1
ATOM 3344 O O . GLN B 1 30 ? 10.422 32.469 0.375 1 96.69 30 GLN B O 1
ATOM 3349 N N . GLN B 1 31 ? 12.547 32.688 0.879 1 96.31 31 GLN B N 1
ATOM 3350 C CA . GLN B 1 31 ? 12.867 33.312 -0.389 1 96.31 31 GLN B CA 1
ATOM 3351 C C . GLN B 1 31 ? 12.945 32.312 -1.522 1 96.31 31 GLN B C 1
ATOM 3353 O O . GLN B 1 31 ? 12.602 32.625 -2.666 1 96.31 31 GLN B O 1
ATOM 3358 N N . ALA B 1 32 ? 13.258 31.109 -1.172 1 96.5 32 ALA B N 1
ATOM 3359 C CA . ALA B 1 32 ? 13.617 30.141 -2.201 1 96.5 32 ALA B CA 1
ATOM 3360 C C . ALA B 1 32 ? 12.414 29.281 -2.598 1 96.5 32 ALA B C 1
ATOM 3362 O O . ALA B 1 32 ? 12.328 28.797 -3.729 1 96.5 32 ALA B O 1
ATOM 3363 N N . TYR B 1 33 ? 11.461 29.031 -1.663 1 97 33 TYR B N 1
ATOM 3364 C CA . TYR B 1 33 ? 10.539 27.922 -1.869 1 97 33 TYR B CA 1
ATOM 3365 C C . TYR B 1 33 ? 9.586 28.203 -3.023 1 97 33 TYR B C 1
ATOM 3367 O O . TYR B 1 33 ? 9.344 27.328 -3.861 1 97 33 TYR B O 1
ATOM 3375 N N . LYS B 1 34 ? 9.07 29.453 -3.188 1 96.94 34 LYS B N 1
ATOM 3376 C CA . LYS B 1 34 ? 8.094 29.719 -4.238 1 96.94 34 LYS B CA 1
ATOM 3377 C C . LYS B 1 34 ? 8.734 29.641 -5.621 1 96.94 34 LYS B C 1
ATOM 3379 O O . LYS B 1 34 ? 8.211 28.984 -6.516 1 96.94 34 LYS B O 1
ATOM 3384 N N . PRO B 1 35 ? 9.898 30.344 -5.797 1 97.75 35 PRO B N 1
ATOM 3385 C CA . PRO B 1 35 ? 10.57 30.219 -7.094 1 97.75 35 PRO B CA 1
ATOM 3386 C C . PRO B 1 35 ? 10.867 28.766 -7.461 1 97.75 35 PRO B C 1
ATOM 3388 O O . PRO B 1 35 ? 10.781 28.391 -8.633 1 97.75 35 PRO B O 1
ATOM 3391 N N . ILE B 1 36 ? 11.18 27.969 -6.504 1 98.19 36 ILE B N 1
ATOM 3392 C CA . ILE B 1 36 ? 11.516 26.562 -6.766 1 98.19 36 ILE B CA 1
ATOM 3393 C C . ILE B 1 36 ? 10.258 25.797 -7.152 1 98.19 36 ILE B C 1
ATOM 3395 O O . ILE B 1 36 ? 10.195 25.203 -8.227 1 98.19 36 ILE B O 1
ATOM 3399 N N . ILE B 1 37 ? 9.188 25.859 -6.324 1 97.81 37 ILE B N 1
ATOM 3400 C CA . ILE B 1 37 ? 8.055 24.953 -6.5 1 97.81 37 ILE B CA 1
ATOM 3401 C C . ILE B 1 37 ? 7.199 25.422 -7.676 1 97.81 37 ILE B C 1
ATOM 3403 O O . ILE B 1 37 ? 6.406 24.656 -8.219 1 97.81 37 ILE B O 1
ATOM 3407 N N . GLU B 1 38 ? 7.371 26.672 -8.117 1 97.38 38 GLU B N 1
ATOM 3408 C CA . GLU B 1 38 ? 6.609 27.188 -9.25 1 97.38 38 GLU B CA 1
ATOM 3409 C C . GLU B 1 38 ? 7.375 27.016 -10.562 1 97.38 38 GLU B C 1
ATOM 3411 O O . GLU B 1 38 ? 6.816 27.203 -11.641 1 97.38 38 GLU B O 1
ATOM 3416 N N . SER B 1 39 ? 8.633 26.641 -10.531 1 98.19 39 SER B N 1
ATOM 3417 C CA . SER B 1 39 ? 9.43 26.438 -11.734 1 98.19 39 SER B CA 1
ATOM 3418 C C . SER B 1 39 ? 8.93 25.219 -12.516 1 98.19 39 SER B C 1
ATOM 3420 O O . SER B 1 39 ? 8.438 24.25 -11.922 1 98.19 39 SER B O 1
ATOM 3422 N N . GLU B 1 40 ? 9.094 25.25 -13.805 1 98.19 40 GLU B N 1
ATOM 3423 C CA . GLU B 1 40 ? 8.68 24.156 -14.672 1 98.19 40 GLU B CA 1
ATOM 3424 C C . GLU B 1 40 ? 9.508 22.891 -14.398 1 98.19 40 GLU B C 1
ATOM 3426 O O . GLU B 1 40 ? 8.984 21.781 -14.453 1 98.19 40 GLU B O 1
ATOM 3431 N N . GLU B 1 41 ? 10.742 23.125 -14.141 1 97.81 41 GLU B N 1
ATOM 3432 C CA . GLU B 1 41 ? 11.633 22 -13.852 1 97.81 41 GLU B CA 1
ATOM 3433 C C . GLU B 1 41 ? 11.172 21.25 -12.609 1 97.81 41 GLU B C 1
ATOM 3435 O O . GLU B 1 41 ? 11.086 20.016 -12.625 1 97.81 41 GLU B O 1
ATOM 3440 N N . PHE B 1 42 ? 10.836 21.969 -11.586 1 98.06 42 PHE B N 1
ATOM 3441 C CA . PHE B 1 42 ? 10.352 21.359 -10.359 1 98.06 42 PHE B CA 1
ATOM 3442 C C . PHE B 1 42 ? 9.031 20.625 -10.602 1 98.06 42 PHE B C 1
ATOM 3444 O O . PHE B 1 42 ? 8.875 19.469 -10.203 1 98.06 42 PHE B O 1
ATOM 3451 N N . LYS B 1 43 ? 8.125 21.281 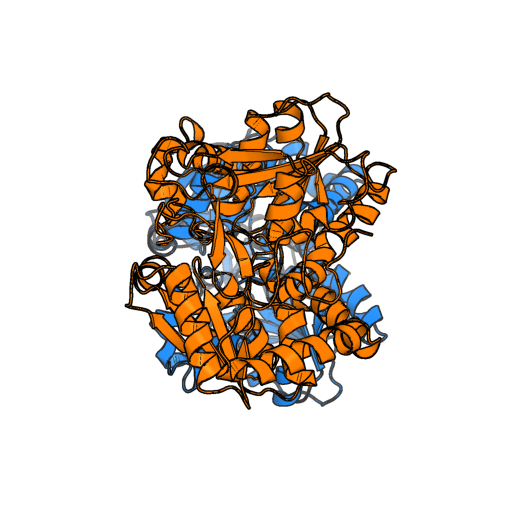-11.234 1 98.31 43 LYS B N 1
ATOM 3452 C CA . LYS B 1 43 ? 6.801 20.703 -11.469 1 98.31 43 LYS B CA 1
ATOM 3453 C C . LYS B 1 43 ? 6.898 19.422 -12.281 1 98.31 43 LYS B C 1
ATOM 3455 O O . LYS B 1 43 ? 6.219 18.438 -11.977 1 98.31 43 LYS B O 1
ATOM 3460 N N . LYS B 1 44 ? 7.727 19.422 -13.242 1 98.19 44 LYS B N 1
ATOM 3461 C CA . LYS B 1 44 ? 7.898 18.25 -14.094 1 98.19 44 LYS B CA 1
ATOM 3462 C C . LYS B 1 44 ? 8.43 17.062 -13.289 1 98.19 44 LYS B C 1
ATOM 3464 O O . LYS B 1 44 ? 7.883 15.969 -13.359 1 98.19 44 LYS B O 1
ATOM 3469 N N . GLU B 1 45 ? 9.484 17.281 -12.531 1 98.12 45 GLU B N 1
ATOM 3470 C CA . GLU B 1 45 ? 10.094 16.203 -11.742 1 98.12 45 GLU B CA 1
ATOM 3471 C C . GLU B 1 45 ? 9.156 15.734 -10.633 1 98.12 45 GLU B C 1
ATOM 3473 O O . GLU B 1 45 ? 9.047 14.531 -10.383 1 98.12 45 GLU B O 1
ATOM 3478 N N . TYR B 1 46 ? 8.508 16.688 -10.031 1 98.5 46 TYR B N 1
ATOM 3479 C CA . TYR B 1 46 ? 7.57 16.375 -8.953 1 98.5 46 TYR B CA 1
ATOM 3480 C C . TYR B 1 46 ? 6.434 15.5 -9.453 1 98.5 46 TYR B C 1
ATOM 3482 O O . TYR B 1 46 ? 6.148 14.445 -8.875 1 98.5 46 TYR B O 1
ATOM 3490 N N . HIS B 1 47 ? 5.844 15.852 -10.578 1 98.06 47 HIS B N 1
ATOM 3491 C CA . HIS B 1 47 ? 4.688 15.125 -11.102 1 98.06 47 HIS B CA 1
ATOM 3492 C C . HIS B 1 47 ? 5.098 13.773 -11.664 1 98.06 47 HIS B C 1
ATOM 3494 O O . HIS B 1 47 ? 4.336 12.805 -11.578 1 98.06 47 HIS B O 1
ATOM 3500 N N . GLN B 1 48 ? 6.301 13.727 -12.188 1 97.94 48 GLN B N 1
ATOM 3501 C CA . GLN B 1 48 ? 6.801 12.438 -12.656 1 97.94 48 GLN B CA 1
ATOM 3502 C C . GLN B 1 48 ? 6.965 11.461 -11.492 1 97.94 48 GLN B C 1
ATOM 3504 O O . GLN B 1 48 ? 6.602 10.289 -11.609 1 97.94 48 GLN B O 1
ATOM 3509 N N . LEU B 1 49 ? 7.512 11.906 -10.375 1 98.69 49 LEU B N 1
ATOM 3510 C CA . LEU B 1 49 ? 7.699 11.055 -9.203 1 98.69 49 LEU B CA 1
ATOM 3511 C C . LEU B 1 49 ? 6.359 10.68 -8.578 1 98.69 49 LEU B C 1
ATOM 3513 O O . LEU B 1 49 ? 6.18 9.547 -8.125 1 98.69 49 LEU B O 1
ATOM 3517 N N . LEU B 1 50 ? 5.422 11.625 -8.57 1 98.75 50 LEU B N 1
ATOM 3518 C CA . LEU B 1 50 ? 4.09 11.305 -8.07 1 98.75 50 LEU B CA 1
ATOM 3519 C C . LEU B 1 50 ? 3.453 10.195 -8.898 1 98.75 50 LEU B C 1
ATOM 3521 O O . LEU B 1 50 ? 2.877 9.258 -8.352 1 98.75 50 LEU B O 1
ATOM 3525 N N . ARG B 1 51 ? 3.609 10.242 -10.203 1 98 51 ARG B N 1
ATOM 3526 C CA . ARG B 1 51 ? 2.977 9.289 -11.102 1 98 51 ARG B CA 1
ATOM 3527 C C . ARG B 1 51 ? 3.684 7.938 -11.055 1 98 51 ARG B C 1
ATOM 3529 O O . ARG B 1 51 ? 3.043 6.902 -10.859 1 98 51 ARG B O 1
ATOM 3536 N N . ASP B 1 52 ? 5.008 7.922 -11.18 1 97.94 52 ASP B N 1
ATOM 3537 C CA . ASP B 1 52 ? 5.742 6.691 -11.461 1 97.94 52 ASP B CA 1
ATOM 3538 C C . ASP B 1 52 ? 6.277 6.066 -10.172 1 97.94 52 ASP B C 1
ATOM 3540 O O . ASP B 1 52 ? 6.531 4.863 -10.117 1 97.94 52 ASP B O 1
ATOM 3544 N N . TYR B 1 53 ? 6.488 6.879 -9.18 1 98.69 53 TYR B N 1
ATOM 3545 C CA . TYR B 1 53 ? 7.113 6.391 -7.953 1 98.69 53 TYR B CA 1
ATOM 3546 C C . TYR B 1 53 ? 6.082 6.254 -6.84 1 98.69 53 TYR B C 1
ATOM 3548 O O . TYR B 1 53 ? 6.016 5.219 -6.172 1 98.69 53 TYR B O 1
ATOM 3556 N N . VAL B 1 54 ? 5.238 7.223 -6.66 1 98.75 54 VAL B N 1
ATOM 3557 C CA . VAL B 1 54 ? 4.25 7.242 -5.59 1 98.75 54 VAL B CA 1
ATOM 3558 C C . VAL B 1 54 ? 3.039 6.398 -5.988 1 98.75 54 VAL B C 1
ATOM 3560 O O . VAL B 1 54 ? 2.443 5.723 -5.148 1 98.75 54 VAL B O 1
ATOM 3563 N N . GLY B 1 55 ? 2.648 6.418 -7.238 1 98.5 55 GLY B N 1
ATOM 3564 C CA . GLY B 1 55 ? 1.513 5.656 -7.734 1 98.5 55 GLY B CA 1
ATOM 3565 C C . GLY B 1 55 ? 0.254 6.492 -7.879 1 98.5 55 GLY B C 1
ATOM 3566 O O . GLY B 1 55 ? -0.856 5.984 -7.719 1 98.5 55 GLY B O 1
ATOM 3567 N N . ARG B 1 56 ? 0.375 7.816 -8.195 1 98.5 56 ARG B N 1
ATOM 3568 C CA . ARG B 1 56 ? -0.789 8.672 -8.383 1 98.5 56 ARG B CA 1
ATOM 3569 C C . ARG B 1 56 ? -1.249 8.656 -9.844 1 98.5 56 ARG B C 1
ATOM 3571 O O . ARG B 1 56 ? -0.486 8.289 -10.734 1 98.5 56 ARG B O 1
ATOM 3578 N N . PRO B 1 57 ? -2.533 9.133 -10.07 1 98.5 57 PRO B N 1
ATOM 3579 C CA . PRO B 1 57 ? -3.488 9.617 -9.07 1 98.5 57 PRO B CA 1
ATOM 3580 C C . PRO B 1 57 ? -4 8.5 -8.156 1 98.5 57 PRO B C 1
ATOM 3582 O O . PRO B 1 57 ? -4.105 7.348 -8.586 1 98.5 57 PRO B O 1
ATOM 3585 N N . SER B 1 58 ? -4.211 8.836 -6.906 1 98.56 58 SER B N 1
ATOM 3586 C CA . SER B 1 58 ? -4.926 7.895 -6.047 1 98.56 58 SER B CA 1
ATOM 3587 C C . SER B 1 58 ? -6.402 7.816 -6.418 1 98.56 58 SER B C 1
ATOM 3589 O O . SER B 1 58 ? -6.98 8.797 -6.898 1 98.56 58 SER B O 1
ATOM 3591 N N . PRO B 1 59 ? -7.059 6.738 -6.184 1 98.62 59 PRO B N 1
ATOM 3592 C CA . PRO B 1 59 ? -8.438 6.551 -6.641 1 98.62 59 PRO B CA 1
ATOM 3593 C C . PRO B 1 59 ? -9.445 7.352 -5.816 1 98.62 59 PRO B C 1
ATOM 3595 O O . PRO B 1 59 ? -9.172 7.695 -4.664 1 98.62 59 PRO B O 1
ATOM 3598 N N . LEU B 1 60 ? -10.492 7.734 -6.473 1 98.81 60 LEU B N 1
ATOM 3599 C CA . LEU B 1 60 ? -11.742 8.133 -5.84 1 98.81 60 LEU B CA 1
ATOM 3600 C C . LEU B 1 60 ? -12.773 7.008 -5.914 1 98.81 60 LEU B C 1
ATOM 3602 O O . LEU B 1 60 ? -13.375 6.781 -6.965 1 98.81 60 LEU B O 1
ATOM 3606 N N . TYR B 1 61 ? -12.984 6.328 -4.781 1 98.81 61 TYR B N 1
ATOM 3607 C CA . TYR B 1 61 ? -13.727 5.07 -4.73 1 98.81 61 TYR B CA 1
ATOM 3608 C C . TYR B 1 61 ? -15.141 5.293 -4.207 1 98.81 61 TYR B C 1
ATOM 3610 O O . TYR B 1 61 ? -15.328 5.855 -3.125 1 98.81 61 TYR B O 1
ATOM 3618 N N . TYR B 1 62 ? -16.141 4.883 -4.984 1 98.81 62 TYR B N 1
ATOM 3619 C CA . TYR B 1 62 ? -17.531 4.914 -4.527 1 98.81 62 TYR B CA 1
ATOM 3620 C C . TYR B 1 62 ? -17.812 3.77 -3.562 1 98.81 62 TYR B C 1
ATOM 3622 O O . TYR B 1 62 ? -17.875 2.607 -3.969 1 98.81 62 TYR B O 1
ATOM 3630 N N . ALA B 1 63 ? -17.969 4.074 -2.311 1 98.69 63 ALA B N 1
ATOM 3631 C CA . ALA B 1 63 ? -18.219 3.076 -1.276 1 98.69 63 ALA B CA 1
ATOM 3632 C C . ALA B 1 63 ? -19.703 2.717 -1.214 1 98.69 63 ALA B C 1
ATOM 3634 O O . ALA B 1 63 ? -20.438 3.234 -0.37 1 98.69 63 ALA B O 1
ATOM 3635 N N . LYS B 1 64 ? -20.094 1.795 -1.947 1 98 64 LYS B N 1
ATOM 3636 C CA . LYS B 1 64 ? -21.5 1.486 -2.189 1 98 64 LYS B CA 1
ATOM 3637 C C . LYS B 1 64 ? -22.219 1.11 -0.894 1 98 64 LYS B C 1
ATOM 3639 O O . LYS B 1 64 ? -23.281 1.646 -0.588 1 98 64 LYS B O 1
ATOM 3644 N N . ARG B 1 65 ? -21.672 0.197 -0.106 1 98.19 65 ARG B N 1
ATOM 3645 C CA . ARG B 1 65 ? -22.344 -0.307 1.084 1 98.19 65 ARG B CA 1
ATOM 3646 C C . ARG B 1 65 ? -22.422 0.769 2.162 1 98.19 65 ARG B C 1
ATOM 3648 O O . ARG B 1 65 ? -23.469 0.913 2.82 1 98.19 65 ARG B O 1
ATOM 3655 N N . MET B 1 66 ? -21.375 1.517 2.332 1 98.62 66 MET B N 1
ATOM 3656 C CA . MET B 1 66 ? -21.406 2.615 3.293 1 98.62 66 MET B CA 1
ATOM 3657 C C . MET B 1 66 ? -22.344 3.729 2.82 1 98.62 66 MET B C 1
ATOM 3659 O O . MET B 1 66 ? -22.969 4.398 3.635 1 98.62 66 MET B O 1
ATOM 3663 N N . SER B 1 67 ? -22.391 3.984 1.489 1 98.75 67 SER B N 1
ATOM 3664 C CA . SER B 1 67 ? -23.344 4.945 0.93 1 98.75 67 SER B CA 1
ATOM 3665 C C . SER B 1 67 ? -24.781 4.59 1.299 1 98.75 67 SER B C 1
ATOM 3667 O O . SER B 1 67 ? -25.547 5.457 1.695 1 98.75 67 SER B O 1
ATOM 3669 N N . GLU B 1 68 ? -25.047 3.328 1.139 1 98.38 68 GLU B N 1
ATOM 3670 C CA . GLU B 1 68 ? -26.391 2.852 1.479 1 98.38 68 GLU B CA 1
ATOM 3671 C C . GLU B 1 68 ? -26.672 3.023 2.969 1 98.38 68 GLU B C 1
ATOM 3673 O O . GLU B 1 68 ? -27.75 3.48 3.352 1 98.38 68 GLU B O 1
ATOM 3678 N N . LYS B 1 69 ? -25.766 2.711 3.768 1 98.12 69 LYS B N 1
ATOM 3679 C CA . LYS B 1 69 ? -25.938 2.775 5.215 1 98.12 69 LYS B CA 1
ATOM 3680 C C . LYS B 1 69 ? -26.172 4.211 5.676 1 98.12 69 LYS B C 1
ATOM 3682 O O . LYS B 1 69 ? -27.047 4.465 6.52 1 98.12 69 LYS B O 1
ATOM 3687 N N . TYR B 1 70 ? -25.375 5.141 5.152 1 98.56 70 TYR B N 1
ATOM 3688 C CA . TYR B 1 70 ? -25.406 6.508 5.656 1 98.56 70 TYR B CA 1
ATOM 3689 C C . TYR B 1 70 ? -26.328 7.383 4.805 1 98.56 70 TYR B C 1
ATOM 3691 O O . TYR B 1 70 ? -26.531 8.562 5.117 1 98.56 70 TYR B O 1
ATOM 3699 N N . GLY B 1 71 ? -26.938 6.867 3.771 1 98.31 71 GLY B N 1
ATOM 3700 C CA . GLY B 1 71 ? -27.938 7.559 2.973 1 98.31 71 GLY B CA 1
ATOM 3701 C C . GLY B 1 71 ? -27.359 8.719 2.178 1 98.31 71 GLY B C 1
ATOM 3702 O O . GLY B 1 71 ? -27.938 9.812 2.172 1 98.31 71 GLY B O 1
ATOM 3703 N N . CYS B 1 72 ? -26.203 8.547 1.55 1 98.75 72 CYS B N 1
ATOM 3704 C CA . CYS B 1 72 ? -25.531 9.523 0.702 1 98.75 72 CYS B CA 1
ATOM 3705 C C . CYS B 1 72 ? -24.688 8.844 -0.367 1 98.75 72 CYS B C 1
ATOM 3707 O O . CYS B 1 72 ? -24.703 7.613 -0.488 1 98.75 72 CYS B O 1
ATOM 3709 N N . GLN B 1 73 ? -24.094 9.57 -1.258 1 98.81 73 GLN B N 1
ATOM 3710 C CA . GLN B 1 73 ? -23.062 9.07 -2.174 1 98.81 73 GLN B CA 1
ATOM 3711 C C . GLN B 1 73 ? -21.672 9.289 -1.611 1 98.81 73 GLN B C 1
ATOM 3713 O O . GLN B 1 73 ? -21.047 10.336 -1.851 1 98.81 73 GLN B O 1
ATOM 3718 N N . LEU B 1 74 ? -21.219 8.289 -0.927 1 98.88 74 LEU B N 1
ATOM 3719 C CA . LEU B 1 74 ? -19.938 8.398 -0.225 1 98.88 74 LEU B CA 1
ATOM 3720 C C . LEU B 1 74 ? -18.797 7.961 -1.119 1 98.88 74 LEU B C 1
ATOM 3722 O O . LEU B 1 74 ? -18.781 6.832 -1.612 1 98.88 74 LEU B O 1
ATOM 3726 N N . TYR B 1 75 ? -17.875 8.852 -1.349 1 98.94 75 TYR B N 1
ATOM 3727 C CA . TYR B 1 75 ? -16.641 8.57 -2.07 1 98.94 75 TYR B CA 1
ATOM 3728 C C . TYR B 1 75 ? -15.438 8.648 -1.141 1 98.94 75 TYR B C 1
ATOM 3730 O O . TYR B 1 75 ? -15.359 9.531 -0.29 1 98.94 75 TYR B O 1
ATOM 3738 N N . LEU B 1 76 ? -14.578 7.668 -1.239 1 98.94 76 LEU B N 1
ATOM 3739 C CA . LEU B 1 76 ? -13.336 7.648 -0.482 1 98.94 76 LEU B CA 1
ATOM 3740 C C . LEU B 1 76 ? -12.148 8.031 -1.369 1 98.94 76 LEU B C 1
ATOM 3742 O O . LEU B 1 76 ? -11.914 7.387 -2.396 1 98.94 76 LEU B O 1
ATOM 3746 N N . LYS B 1 77 ? -11.461 9.148 -1.064 1 98.94 77 LYS B N 1
ATOM 3747 C CA . LYS B 1 77 ? -10.18 9.461 -1.691 1 98.94 77 LYS B CA 1
ATOM 3748 C C . LYS B 1 77 ? -9.055 8.633 -1.082 1 98.94 77 LYS B C 1
ATOM 3750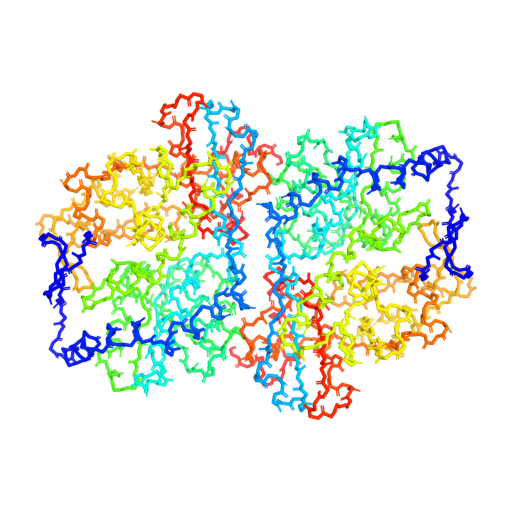 O O . LYS B 1 77 ? -8.688 8.836 0.078 1 98.94 77 LYS B O 1
ATOM 3755 N N . ARG B 1 78 ? -8.414 7.73 -1.84 1 98.81 78 ARG B N 1
ATOM 3756 C CA . ARG B 1 78 ? -7.648 6.59 -1.34 1 98.81 78 ARG B CA 1
ATOM 3757 C C . ARG B 1 78 ? -6.16 6.918 -1.268 1 98.81 78 ARG B C 1
ATOM 3759 O O . ARG B 1 78 ? -5.336 6.211 -1.851 1 98.81 78 ARG B O 1
ATOM 3766 N N . GLU B 1 79 ? -5.805 7.875 -0.422 1 98.69 79 GLU B N 1
ATOM 3767 C CA . GLU B 1 79 ? -4.406 8.234 -0.218 1 98.69 79 GLU B CA 1
ATOM 3768 C C . GLU B 1 79 ? -3.639 7.098 0.458 1 98.69 79 GLU B C 1
ATOM 3770 O O . GLU B 1 79 ? -2.406 7.082 0.449 1 98.69 79 GLU B O 1
ATOM 3775 N N . ASP B 1 80 ? -4.367 6.141 1.076 1 98.31 80 ASP B N 1
ATOM 3776 C CA . ASP B 1 80 ? -3.771 4.961 1.693 1 98.31 80 ASP B CA 1
ATOM 3777 C C . ASP B 1 80 ? -3.082 4.082 0.649 1 98.31 80 ASP B C 1
ATOM 3779 O O . ASP B 1 80 ? -2.275 3.217 0.994 1 98.31 80 ASP B O 1
ATOM 3783 N N . LEU B 1 81 ? -3.322 4.336 -0.625 1 98.38 81 LEU B N 1
ATOM 3784 C CA . LEU B 1 81 ? -2.781 3.48 -1.676 1 98.38 81 LEU B CA 1
ATOM 3785 C C . LEU B 1 81 ? -1.481 4.055 -2.229 1 98.38 81 LEU B C 1
ATOM 3787 O O . LEU B 1 81 ? -0.829 3.43 -3.068 1 98.38 81 LEU B O 1
ATOM 3791 N N . ASN B 1 82 ? -1.048 5.207 -1.724 1 98.56 82 ASN B N 1
ATOM 3792 C CA . ASN B 1 82 ? 0.233 5.766 -2.143 1 98.56 82 ASN B CA 1
ATOM 3793 C C . ASN B 1 82 ? 1.402 4.91 -1.659 1 98.56 82 ASN B C 1
ATOM 3795 O O . ASN B 1 82 ? 1.278 4.184 -0.671 1 98.56 82 ASN B O 1
ATOM 3799 N N . HIS B 1 83 ? 2.531 5.012 -2.408 1 98.44 83 HIS B N 1
ATOM 3800 C CA . HIS B 1 83 ? 3.77 4.445 -1.883 1 98.44 83 HIS B CA 1
ATOM 3801 C C . HIS B 1 83 ? 4.031 4.914 -0.457 1 98.44 83 HIS B C 1
ATOM 3803 O O . HIS B 1 83 ? 3.742 6.066 -0.116 1 98.44 83 HIS B O 1
ATOM 3809 N N . THR B 1 84 ? 4.391 4.027 0.396 1 97.12 84 THR B N 1
ATOM 3810 C CA . THR B 1 84 ? 4.629 4.172 1.828 1 97.12 84 THR B CA 1
ATOM 3811 C C . THR B 1 84 ? 3.316 4.086 2.604 1 97.12 84 THR B C 1
ATOM 3813 O O . THR B 1 84 ? 3.322 3.98 3.832 1 97.12 84 THR B O 1
ATOM 3816 N N . GLY B 1 85 ? 2.127 4.227 1.934 1 97.06 85 GLY B N 1
ATOM 3817 C CA . GLY B 1 85 ? 0.87 3.852 2.559 1 97.06 85 GLY B CA 1
ATOM 3818 C C . GLY B 1 85 ? 0.083 5.039 3.08 1 97.06 85 GLY B C 1
ATOM 3819 O O . GLY B 1 85 ? -0.875 4.871 3.838 1 97.06 85 GLY B O 1
ATOM 3820 N N . ALA B 1 86 ? 0.483 6.285 2.695 1 97.69 86 ALA B N 1
ATOM 3821 C CA . ALA B 1 86 ? -0.224 7.453 3.219 1 97.69 86 ALA B CA 1
ATOM 3822 C C . ALA B 1 86 ? 0.03 8.68 2.35 1 97.69 86 ALA B C 1
ATOM 3824 O O . ALA B 1 86 ? 0.761 8.609 1.359 1 97.69 86 ALA B O 1
ATOM 3825 N N . HIS B 1 87 ? -0.614 9.758 2.693 1 98.38 87 HIS B N 1
ATOM 3826 C CA . HIS B 1 87 ? -0.483 11.023 1.979 1 98.38 87 HIS B CA 1
ATOM 3827 C C . HIS B 1 87 ? 0.873 11.672 2.246 1 98.38 87 HIS B C 1
ATOM 3829 O O . HIS B 1 87 ? 1.283 12.578 1.523 1 98.38 87 HIS B O 1
ATOM 3835 N N . LYS B 1 88 ? 1.668 11.227 3.291 1 98.12 88 LYS B N 1
ATOM 3836 C CA . LYS B 1 88 ? 2.896 11.883 3.725 1 98.12 88 LYS B CA 1
ATOM 3837 C C . LYS B 1 88 ? 3.92 11.93 2.594 1 98.12 88 LYS B C 1
ATOM 3839 O O . LYS B 1 88 ? 4.707 12.875 2.502 1 98.12 88 LYS B O 1
ATOM 3844 N N . ILE B 1 89 ? 3.848 10.961 1.722 1 98.69 89 ILE B N 1
ATOM 3845 C CA . ILE B 1 89 ? 4.855 10.82 0.677 1 98.69 89 ILE B CA 1
ATOM 3846 C C . ILE B 1 89 ? 4.719 11.961 -0.334 1 98.69 89 ILE B C 1
ATOM 3848 O O . ILE B 1 89 ? 5.703 12.383 -0.939 1 98.69 89 ILE B O 1
ATOM 3852 N N . ASN B 1 90 ? 3.471 12.539 -0.562 1 98.62 90 ASN B N 1
ATOM 3853 C CA . ASN B 1 90 ? 3.287 13.68 -1.452 1 98.62 90 ASN B CA 1
ATOM 3854 C C . ASN B 1 90 ? 4.18 14.852 -1.053 1 98.62 90 ASN B C 1
ATOM 3856 O O . ASN B 1 90 ? 4.84 15.453 -1.902 1 98.62 90 ASN B O 1
ATOM 3860 N N . ASN B 1 91 ? 4.18 15.086 0.205 1 98.44 91 ASN B N 1
ATOM 3861 C CA . ASN B 1 91 ? 4.906 16.188 0.808 1 98.44 91 ASN B CA 1
ATOM 3862 C C . ASN B 1 91 ? 6.414 15.938 0.814 1 98.44 91 ASN B C 1
ATOM 3864 O O . ASN B 1 91 ? 7.195 16.828 0.461 1 98.44 91 ASN B O 1
ATOM 3868 N N . THR B 1 92 ? 6.828 14.75 1.18 1 98.81 92 THR B N 1
ATOM 3869 C CA . THR B 1 92 ? 8.25 14.453 1.32 1 98.81 92 THR B CA 1
ATOM 3870 C C . THR B 1 92 ? 8.938 14.438 -0.043 1 98.81 92 THR B C 1
ATOM 3872 O O . THR B 1 92 ? 10.109 14.812 -0.159 1 98.81 92 THR B O 1
ATOM 3875 N N . ILE B 1 93 ? 8.219 14.047 -1.132 1 98.81 93 ILE B N 1
ATOM 3876 C CA . ILE B 1 93 ? 8.773 14.133 -2.48 1 98.81 93 ILE B CA 1
ATOM 3877 C C . ILE B 1 93 ? 9.086 15.586 -2.82 1 98.81 93 ILE B C 1
ATOM 3879 O O . ILE B 1 93 ? 10.164 15.898 -3.322 1 98.81 93 ILE B O 1
ATOM 3883 N N . GLY B 1 94 ? 8.102 16.469 -2.553 1 98.75 94 GLY B N 1
ATOM 3884 C CA . GLY B 1 94 ? 8.305 17.891 -2.842 1 98.75 94 GLY B CA 1
ATOM 3885 C C . GLY B 1 94 ? 9.461 18.484 -2.064 1 98.75 94 GLY B C 1
ATOM 3886 O O . GLY B 1 94 ? 10.312 19.172 -2.641 1 98.75 94 GLY B O 1
ATOM 3887 N N . GLN B 1 95 ? 9.523 18.219 -0.785 1 98.75 95 GLN B N 1
ATOM 3888 C CA . GLN B 1 95 ? 10.516 18.875 0.07 1 98.75 95 GLN B CA 1
ATOM 3889 C C . GLN B 1 95 ? 11.906 18.312 -0.188 1 98.75 95 GLN B C 1
ATOM 3891 O O . GLN B 1 95 ? 12.898 19.031 -0.08 1 98.75 95 GLN B O 1
ATOM 3896 N N . ILE B 1 96 ? 12.047 17.016 -0.543 1 98.75 96 ILE B N 1
ATOM 3897 C CA . ILE B 1 96 ? 13.375 16.484 -0.833 1 98.75 96 ILE B CA 1
ATOM 3898 C C . ILE B 1 96 ? 13.914 17.109 -2.113 1 98.75 96 ILE B C 1
ATOM 3900 O O . ILE B 1 96 ? 15.125 17.344 -2.238 1 98.75 96 ILE B O 1
ATOM 3904 N N . LEU B 1 97 ? 13.016 17.344 -3.123 1 98.62 97 LEU B N 1
ATOM 3905 C CA . LEU B 1 97 ? 13.43 18.016 -4.348 1 98.62 97 LEU B CA 1
ATOM 3906 C C . LEU B 1 97 ? 13.883 19.453 -4.051 1 98.62 97 LEU B C 1
ATOM 3908 O O . LEU B 1 97 ? 14.859 19.922 -4.633 1 98.62 97 LEU B O 1
ATOM 3912 N N . MET B 1 98 ? 13.164 20.125 -3.1 1 98.31 98 MET B N 1
ATOM 3913 C CA . MET B 1 98 ? 13.57 21.469 -2.676 1 98.31 98 MET B CA 1
ATOM 3914 C C . MET B 1 98 ? 14.938 21.438 -2.008 1 98.31 98 MET B C 1
ATOM 3916 O O . MET B 1 98 ? 15.797 22.281 -2.293 1 98.31 98 MET B O 1
ATOM 3920 N N . ALA B 1 99 ? 15.109 20.438 -1.132 1 97.94 99 ALA B N 1
ATOM 3921 C CA . ALA B 1 99 ? 16.391 20.281 -0.445 1 97.94 99 ALA B CA 1
ATOM 3922 C C . ALA B 1 99 ? 17.531 20.125 -1.443 1 97.94 99 ALA B C 1
ATOM 3924 O O . ALA B 1 99 ? 18.578 20.766 -1.317 1 97.94 99 ALA B O 1
ATOM 3925 N N . LYS B 1 100 ? 17.312 19.281 -2.434 1 97.06 100 LYS B N 1
ATOM 3926 C CA . LYS B 1 100 ? 18.312 19.047 -3.471 1 97.06 100 LYS B CA 1
ATOM 3927 C C . LYS B 1 100 ? 18.625 20.328 -4.234 1 97.06 100 LYS B C 1
ATOM 3929 O O . LYS B 1 100 ? 19.797 20.656 -4.461 1 97.06 100 LYS B O 1
ATOM 3934 N N . LYS B 1 101 ? 17.609 21.062 -4.656 1 97.19 101 LYS B N 1
ATOM 3935 C CA . LYS B 1 101 ? 17.766 22.297 -5.41 1 97.19 101 LYS B CA 1
ATOM 3936 C C . LYS B 1 101 ? 18.5 23.359 -4.586 1 97.19 101 LYS B C 1
ATOM 3938 O O . LYS B 1 101 ? 19.219 24.188 -5.137 1 97.19 101 LYS B O 1
ATOM 3943 N N . MET B 1 102 ? 18.359 23.328 -3.281 1 96.44 102 MET B N 1
ATOM 3944 C CA . MET B 1 102 ? 18.984 24.297 -2.385 1 96.44 102 MET B CA 1
ATOM 3945 C C . MET B 1 102 ? 20.391 23.859 -1.994 1 96.44 102 MET B C 1
ATOM 3947 O O . MET B 1 102 ? 21.062 24.531 -1.226 1 96.44 102 MET B O 1
ATOM 3951 N N . GLY B 1 103 ? 20.766 22.672 -2.436 1 95.44 103 GLY B N 1
ATOM 3952 C CA . GLY B 1 103 ? 22.141 22.203 -2.24 1 95.44 103 GLY B CA 1
ATOM 3953 C C . GLY B 1 103 ? 22.359 21.562 -0.885 1 95.44 103 GLY B C 1
ATOM 3954 O O . GLY B 1 103 ? 23.5 21.422 -0.445 1 95.44 103 GLY B O 1
ATOM 3955 N N . LYS B 1 104 ? 21.266 21.219 -0.21 1 96.44 104 LYS B N 1
ATOM 3956 C CA . LYS B 1 104 ? 21.391 20.562 1.087 1 96.44 104 LYS B CA 1
ATOM 3957 C C . LYS B 1 104 ? 21.734 19.078 0.923 1 96.44 104 LYS B C 1
ATOM 3959 O O . LYS B 1 104 ? 21.344 18.453 -0.061 1 96.44 104 LYS B O 1
ATOM 3964 N N . THR B 1 105 ? 22.469 18.469 1.901 1 96.19 105 THR B N 1
ATOM 3965 C CA . THR B 1 105 ? 22.938 17.094 1.761 1 96.19 105 THR B CA 1
ATOM 3966 C C . THR B 1 105 ? 22.5 16.25 2.957 1 96.19 105 THR B C 1
ATOM 3968 O O . THR B 1 105 ? 22.672 15.031 2.951 1 96.19 105 THR B O 1
ATOM 3971 N N . ARG B 1 106 ? 21.953 16.922 3.941 1 97.81 106 ARG B N 1
ATOM 3972 C CA . ARG B 1 106 ? 21.5 16.25 5.16 1 97.81 106 ARG B CA 1
ATOM 3973 C C . ARG B 1 106 ? 20.031 16.594 5.441 1 97.81 106 ARG B C 1
ATOM 3975 O O . ARG B 1 106 ? 19.641 17.766 5.395 1 97.81 106 ARG B O 1
ATOM 3982 N N . ILE B 1 107 ? 19.297 15.5 5.68 1 98.5 107 ILE B N 1
ATOM 3983 C CA . ILE B 1 107 ? 17.875 15.688 5.938 1 98.5 107 ILE B CA 1
ATOM 3984 C C . ILE B 1 107 ? 17.547 15.273 7.375 1 98.5 107 ILE B C 1
ATOM 3986 O O . ILE B 1 107 ? 18.016 14.242 7.852 1 98.5 107 ILE B O 1
ATOM 3990 N N . ILE B 1 108 ? 16.781 16.094 8.031 1 98.06 108 ILE B N 1
ATOM 3991 C CA . ILE B 1 108 ? 16.234 15.719 9.328 1 98.06 108 ILE B CA 1
ATOM 3992 C C . ILE B 1 108 ? 14.719 15.797 9.297 1 98.06 108 ILE B C 1
ATOM 3994 O O . ILE B 1 108 ? 14.141 16.516 8.469 1 98.06 108 ILE B O 1
ATOM 3998 N N . ALA B 1 109 ? 14.078 15.031 10.125 1 97.5 109 ALA B N 1
ATOM 3999 C CA . ALA B 1 109 ? 12.633 15.07 10.32 1 97.5 109 ALA B CA 1
ATOM 4000 C C . ALA B 1 109 ? 12.242 14.531 11.695 1 97.5 109 ALA B C 1
ATOM 4002 O O . ALA B 1 109 ? 13.062 13.938 12.391 1 97.5 109 ALA B O 1
ATOM 4003 N N . GLU B 1 110 ? 11.141 14.867 12.102 1 93.69 110 GLU B N 1
ATOM 4004 C CA . GLU B 1 110 ? 10.508 14.289 13.281 1 93.69 110 GLU B CA 1
ATOM 4005 C C . GLU B 1 110 ? 9.352 13.375 12.898 1 93.69 110 GLU B C 1
ATOM 4007 O O . GLU B 1 110 ? 8.82 13.477 11.797 1 93.69 110 GLU B O 1
ATOM 4012 N N . THR B 1 111 ? 9.094 12.445 13.812 1 90 111 THR B N 1
ATOM 4013 C CA . THR B 1 111 ? 7.914 11.625 13.547 1 90 111 THR B CA 1
ATOM 4014 C C . THR B 1 111 ? 7.305 11.117 14.852 1 90 111 THR B C 1
ATOM 4016 O O . THR B 1 111 ? 7.992 11.016 15.867 1 90 111 THR B O 1
ATOM 4019 N N . GLY B 1 112 ? 6.016 10.977 14.789 1 85.19 112 GLY B N 1
ATOM 4020 C CA . GLY B 1 112 ? 5.266 10.328 15.852 1 85.19 112 GLY B CA 1
ATOM 4021 C C . GLY B 1 112 ? 4.895 8.891 15.531 1 85.19 112 GLY B C 1
ATOM 4022 O O . GLY B 1 112 ? 5.617 7.965 15.898 1 85.19 112 GLY B O 1
ATOM 4023 N N . ALA B 1 113 ? 3.865 8.75 14.68 1 77.06 113 ALA B N 1
ATOM 4024 C CA . ALA B 1 113 ? 3.354 7.438 14.297 1 77.06 113 ALA B CA 1
ATOM 4025 C C . ALA B 1 113 ? 4.355 6.695 13.414 1 77.06 113 ALA B C 1
ATOM 4027 O O . ALA B 1 113 ? 4.242 5.484 13.219 1 77.06 113 ALA B O 1
ATOM 4028 N N . GLY B 1 114 ? 5.23 7.367 12.922 1 87.62 114 GLY B N 1
ATOM 4029 C CA . GLY B 1 114 ? 6.262 6.73 12.117 1 87.62 114 GLY B CA 1
ATOM 4030 C C . GLY B 1 114 ? 6.07 6.945 10.633 1 87.62 114 GLY B C 1
ATOM 4031 O O . GLY B 1 114 ? 7.016 6.809 9.852 1 87.62 114 GLY B O 1
ATOM 4032 N N . GLN B 1 115 ? 4.895 7.355 10.188 1 92.88 115 GLN B N 1
ATOM 4033 C CA . GLN B 1 115 ? 4.613 7.426 8.758 1 92.88 115 GLN B CA 1
ATOM 4034 C C . GLN B 1 115 ? 5.41 8.547 8.094 1 92.88 115 GLN B C 1
ATOM 4036 O O . GLN B 1 115 ? 5.957 8.367 7.008 1 92.88 115 GLN B O 1
ATOM 4041 N N . HIS B 1 116 ? 5.48 9.695 8.703 1 96.25 116 HIS B N 1
ATOM 4042 C CA . HIS B 1 116 ? 6.281 10.773 8.133 1 96.25 116 HIS B CA 1
ATOM 4043 C C . HIS B 1 116 ? 7.762 10.391 8.102 1 96.25 116 HIS B C 1
ATOM 4045 O O . HIS B 1 116 ? 8.461 10.719 7.141 1 96.25 116 HIS B O 1
ATOM 4051 N N . GLY B 1 117 ? 8.242 9.781 9.172 1 97.19 117 GLY B N 1
ATOM 4052 C CA . GLY B 1 117 ? 9.617 9.312 9.203 1 97.19 117 GLY B CA 1
ATOM 4053 C C . GLY B 1 117 ? 9.938 8.336 8.094 1 97.19 117 GLY B C 1
ATOM 4054 O O . GLY B 1 117 ? 10.961 8.461 7.422 1 97.19 117 GLY B O 1
ATOM 4055 N N . VAL B 1 118 ? 9.031 7.379 7.918 1 97.5 118 VAL B N 1
ATOM 4056 C CA . VAL B 1 118 ? 9.219 6.383 6.871 1 97.5 118 VAL B CA 1
ATOM 4057 C C . VAL B 1 118 ? 9.211 7.059 5.5 1 97.5 118 VAL B C 1
ATOM 4059 O O . VAL B 1 118 ? 10.023 6.738 4.637 1 97.5 118 VAL B O 1
ATOM 4062 N N . ALA B 1 119 ? 8.273 7.973 5.277 1 98.56 119 ALA B N 1
ATOM 4063 C CA . ALA B 1 119 ? 8.203 8.695 4.012 1 98.56 119 ALA B CA 1
ATOM 4064 C C . ALA B 1 119 ? 9.477 9.492 3.762 1 98.56 119 ALA B C 1
ATOM 4066 O O . ALA B 1 119 ? 9.992 9.516 2.641 1 98.56 119 ALA B O 1
ATOM 4067 N N . THR B 1 120 ? 9.984 10.148 4.812 1 98.75 120 THR B N 1
ATOM 4068 C CA . THR B 1 120 ? 11.211 10.922 4.695 1 98.75 120 THR B CA 1
ATOM 4069 C C . THR B 1 120 ? 12.398 10.008 4.395 1 98.75 120 THR B C 1
ATOM 4071 O O . THR B 1 120 ? 13.203 10.289 3.504 1 98.75 120 THR B O 1
ATOM 4074 N N . ALA B 1 121 ? 12.5 8.93 5.148 1 98.75 121 ALA B N 1
ATOM 4075 C CA . ALA B 1 121 ? 13.562 7.957 4.906 1 98.75 121 ALA B CA 1
ATOM 4076 C C . ALA B 1 121 ? 13.5 7.422 3.477 1 98.75 121 ALA B C 1
ATOM 4078 O O . ALA B 1 121 ? 14.539 7.211 2.842 1 98.75 121 ALA B O 1
ATOM 4079 N N . THR B 1 122 ? 12.344 7.195 2.992 1 98.81 122 THR B N 1
ATOM 4080 C CA . THR B 1 122 ? 12.109 6.668 1.652 1 98.81 122 THR B CA 1
ATOM 4081 C C . THR B 1 122 ? 12.672 7.609 0.592 1 98.81 122 THR B C 1
ATOM 4083 O O . THR B 1 122 ? 13.414 7.184 -0.294 1 98.81 122 THR B O 1
ATOM 4086 N N . VAL B 1 123 ? 12.32 8.891 0.684 1 98.81 123 VAL B N 1
ATOM 4087 C CA . VAL B 1 123 ? 12.75 9.82 -0.356 1 98.81 123 VAL B CA 1
ATOM 4088 C C . VAL B 1 123 ? 14.242 10.102 -0.212 1 98.81 123 VAL B C 1
ATOM 4090 O O . VAL B 1 123 ? 14.922 10.383 -1.2 1 98.81 123 VAL B O 1
ATOM 4093 N N . CYS B 1 124 ? 14.766 10.039 1.033 1 98.75 124 CYS B N 1
ATOM 4094 C CA . CYS B 1 124 ? 16.203 10.18 1.214 1 98.75 124 CYS B CA 1
ATOM 4095 C C . CYS B 1 124 ? 16.953 9.031 0.558 1 98.75 124 CYS B C 1
ATOM 4097 O O . CYS B 1 124 ? 17.984 9.234 -0.075 1 98.75 124 CYS B O 1
ATOM 4099 N N . ALA B 1 125 ? 16.469 7.805 0.744 1 98.44 125 ALA B N 1
ATOM 4100 C CA . ALA B 1 125 ? 17.047 6.66 0.052 1 98.44 125 ALA B CA 1
ATOM 4101 C C . ALA B 1 125 ? 17 6.852 -1.461 1 98.44 125 ALA B C 1
ATOM 4103 O O . ALA B 1 125 ? 18.016 6.66 -2.148 1 98.44 125 ALA B O 1
ATOM 4104 N N . LEU B 1 126 ? 15.852 7.273 -1.963 1 98.38 126 LEU B N 1
ATOM 4105 C CA . LEU B 1 126 ? 15.641 7.504 -3.389 1 98.38 126 LEU B CA 1
ATOM 4106 C C . LEU B 1 126 ? 16.672 8.492 -3.936 1 98.38 126 LEU B C 1
ATOM 4108 O O . LEU B 1 126 ? 17.188 8.305 -5.039 1 98.38 126 LEU B O 1
ATOM 4112 N N . MET B 1 127 ? 16.953 9.562 -3.131 1 97.94 127 MET B N 1
ATOM 4113 C CA . MET B 1 127 ? 17.812 10.648 -3.604 1 97.94 127 MET B CA 1
ATOM 4114 C C . MET B 1 127 ? 19.25 10.461 -3.119 1 97.94 127 MET B C 1
ATOM 4116 O O . MET B 1 127 ? 20.109 11.273 -3.428 1 97.94 127 MET B O 1
ATOM 4120 N N . ASP B 1 128 ? 19.5 9.406 -2.391 1 97.06 128 ASP B N 1
ATOM 4121 C CA . ASP B 1 128 ? 20.828 9.125 -1.834 1 97.06 128 ASP B CA 1
ATOM 4122 C C . ASP B 1 128 ? 21.297 10.266 -0.938 1 97.06 128 ASP B C 1
ATOM 4124 O O . ASP B 1 128 ? 22.391 10.812 -1.143 1 97.06 128 ASP B O 1
ATOM 4128 N N . MET B 1 129 ? 20.469 10.602 0.048 1 97.62 129 MET B N 1
ATOM 4129 C CA . MET B 1 129 ? 20.781 11.664 1.002 1 97.62 129 MET B CA 1
ATOM 4130 C C . MET B 1 129 ? 20.828 11.117 2.426 1 97.62 129 MET B C 1
ATOM 4132 O O . MET B 1 129 ? 20.109 10.18 2.762 1 97.62 129 MET B O 1
ATOM 4136 N N . LYS B 1 130 ? 21.703 11.758 3.236 1 97.81 130 LYS B N 1
ATOM 4137 C CA . LYS B 1 130 ? 21.75 11.406 4.656 1 97.81 130 LYS B CA 1
ATOM 4138 C C . LYS B 1 130 ? 20.438 11.766 5.355 1 97.81 130 LYS B C 1
ATOM 4140 O O . LYS B 1 130 ? 19.875 12.828 5.102 1 97.81 130 LYS B O 1
ATOM 4145 N N . CYS B 1 131 ? 19.969 10.844 6.191 1 98.19 131 CYS B N 1
ATOM 4146 C CA . CYS B 1 131 ? 18.656 11.016 6.809 1 98.19 131 CYS B CA 1
ATOM 4147 C C . CYS B 1 131 ? 18.719 10.734 8.305 1 98.19 131 CYS B C 1
ATOM 4149 O O . CYS B 1 131 ? 19.109 9.641 8.719 1 98.19 131 CYS B O 1
ATOM 4151 N N . GLU B 1 132 ? 18.328 11.68 9.094 1 98 132 GLU B N 1
ATOM 4152 C CA . GLU B 1 132 ? 18.203 11.523 10.539 1 98 132 GLU B CA 1
ATOM 4153 C C . GLU B 1 132 ? 16.781 11.852 11.008 1 98 132 GLU B C 1
ATOM 4155 O O . GLU B 1 132 ? 16.297 12.953 10.773 1 98 132 GLU B O 1
ATOM 4160 N N . ILE B 1 133 ? 16.203 10.883 11.68 1 97.94 133 ILE B N 1
ATOM 4161 C CA . ILE B 1 133 ? 14.82 11.023 12.133 1 97.94 133 ILE B CA 1
ATOM 4162 C C . ILE B 1 133 ? 14.781 11.109 13.656 1 97.94 133 ILE B C 1
ATOM 4164 O O . ILE B 1 133 ? 15.328 10.25 14.344 1 97.94 133 ILE B O 1
ATOM 4168 N N . PHE B 1 134 ? 14.133 12.117 14.133 1 96 134 PHE B N 1
ATOM 4169 C CA . PHE B 1 134 ? 13.914 12.273 15.562 1 96 134 PHE B CA 1
ATOM 4170 C C . PHE B 1 134 ? 12.539 11.75 15.961 1 96 134 PHE B C 1
ATOM 4172 O O . PHE B 1 134 ? 11.523 12.141 15.367 1 96 134 PHE B O 1
ATOM 4179 N N . MET B 1 135 ? 12.531 10.883 16.906 1 92.75 135 MET B N 1
ATOM 4180 C CA . MET B 1 135 ? 11.289 10.258 17.359 1 92.75 135 MET B CA 1
ATOM 4181 C C . MET B 1 135 ? 11.266 10.109 18.875 1 92.75 135 MET B C 1
ATOM 4183 O O . MET B 1 135 ? 12.281 9.797 19.484 1 92.75 135 MET B O 1
ATOM 4187 N N . GLY B 1 136 ? 10.102 10.445 19.484 1 90.12 136 GLY B N 1
ATOM 4188 C CA . GLY B 1 136 ? 9.984 10.242 20.922 1 90.12 136 GLY B CA 1
ATOM 4189 C C . GLY B 1 136 ? 10.281 8.812 21.328 1 90.12 136 GLY B C 1
ATOM 4190 O O . GLY B 1 136 ? 9.867 7.863 20.656 1 90.12 136 GLY B O 1
ATOM 4191 N N . ALA B 1 137 ? 10.914 8.648 22.438 1 90.31 1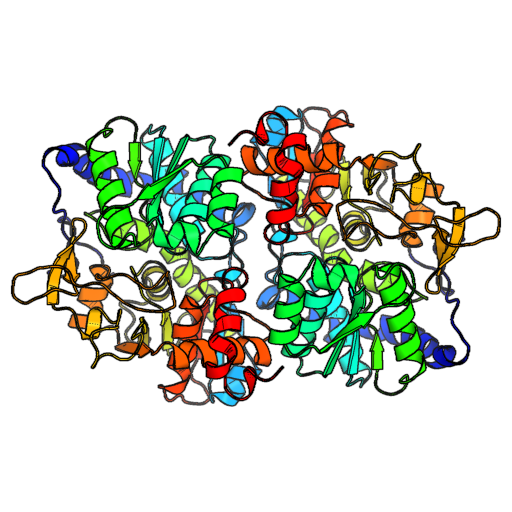37 ALA B N 1
ATOM 4192 C CA . ALA B 1 137 ? 11.336 7.324 22.891 1 90.31 137 ALA B CA 1
ATOM 4193 C C . ALA B 1 137 ? 10.133 6.414 23.125 1 90.31 137 ALA B C 1
ATOM 4195 O O . ALA B 1 137 ? 10.203 5.211 22.875 1 90.31 137 ALA B O 1
ATOM 4196 N N . THR B 1 138 ? 9.062 6.914 23.625 1 86.19 138 THR B N 1
ATOM 4197 C CA . THR B 1 138 ? 7.832 6.156 23.812 1 86.19 138 THR B CA 1
ATOM 4198 C C . THR B 1 138 ? 7.281 5.68 22.469 1 86.19 138 THR B C 1
ATOM 4200 O O . THR B 1 138 ? 6.84 4.535 22.344 1 86.19 138 THR B O 1
ATOM 4203 N N . ASP B 1 139 ? 7.395 6.52 21.547 1 83.38 139 ASP B N 1
ATOM 4204 C CA . ASP B 1 139 ? 6.91 6.184 20.203 1 83.38 139 ASP B CA 1
ATOM 4205 C C . ASP B 1 139 ? 7.82 5.16 19.531 1 83.38 139 ASP B C 1
ATOM 4207 O O . ASP B 1 139 ? 7.352 4.32 18.75 1 83.38 139 ASP B O 1
ATOM 4211 N N . VAL B 1 140 ? 9.102 5.242 19.797 1 87.94 140 VAL B N 1
ATOM 4212 C CA . VAL B 1 140 ? 10.055 4.281 19.25 1 87.94 140 VAL B CA 1
ATOM 4213 C C . VAL B 1 140 ? 9.672 2.869 19.688 1 87.94 140 VAL B C 1
ATOM 4215 O O . VAL B 1 140 ? 9.719 1.929 18.891 1 87.94 140 VAL B O 1
ATOM 4218 N N . GLU B 1 141 ? 9.273 2.75 20.891 1 84.62 141 GLU B N 1
ATOM 4219 C CA . GLU B 1 141 ? 8.906 1.444 21.422 1 84.62 141 GLU B CA 1
ATOM 4220 C C . GLU B 1 141 ? 7.578 0.965 20.844 1 84.62 141 GLU B C 1
ATOM 4222 O O . GLU B 1 141 ? 7.449 -0.198 20.453 1 84.62 141 GLU B O 1
ATOM 4227 N N . ARG B 1 142 ? 6.691 1.89 20.719 1 78.62 142 ARG B N 1
ATOM 4228 C CA . ARG B 1 142 ? 5.336 1.557 20.297 1 78.62 142 ARG B CA 1
ATOM 4229 C C . ARG B 1 142 ? 5.281 1.29 18.797 1 78.62 142 ARG B C 1
ATOM 4231 O O . ARG B 1 142 ? 4.426 0.54 18.312 1 78.62 142 ARG B O 1
ATOM 4238 N N . GLN B 1 143 ? 6.133 1.951 18.125 1 82.69 143 GLN B N 1
ATOM 4239 C CA . GLN B 1 143 ? 6.109 1.879 16.656 1 82.69 143 GLN B CA 1
ATOM 4240 C C . GLN B 1 143 ? 7.363 1.195 16.125 1 82.69 143 GLN B C 1
ATOM 4242 O O . GLN B 1 143 ? 8.016 1.711 15.219 1 82.69 143 GLN B O 1
ATOM 4247 N N . HIS B 1 144 ? 7.652 0.089 16.625 1 84.69 144 HIS B N 1
ATOM 4248 C CA . HIS B 1 144 ? 8.898 -0.624 16.359 1 84.69 144 HIS B CA 1
ATOM 4249 C C . HIS B 1 144 ? 9.023 -0.97 14.883 1 84.69 144 HIS B C 1
ATOM 4251 O O . HIS B 1 144 ? 10.109 -0.838 14.297 1 84.69 144 HIS B O 1
ATOM 4257 N N . THR B 1 145 ? 7.984 -1.397 14.258 1 86 145 THR B N 1
ATOM 4258 C CA . THR B 1 145 ? 8.023 -1.803 12.852 1 86 145 THR B CA 1
ATOM 4259 C C . THR B 1 145 ? 8.422 -0.629 11.961 1 86 145 THR B C 1
ATOM 4261 O O . THR B 1 145 ? 9.25 -0.777 11.062 1 86 145 THR B O 1
ATOM 4264 N N . ASN B 1 146 ? 7.848 0.53 12.195 1 89.56 146 ASN B N 1
ATOM 4265 C CA . ASN B 1 146 ? 8.18 1.715 11.414 1 89.56 146 ASN B CA 1
ATOM 4266 C C . ASN B 1 146 ? 9.609 2.172 11.664 1 89.56 146 ASN B C 1
ATOM 4268 O O . ASN B 1 146 ? 10.281 2.668 10.758 1 89.56 146 ASN B O 1
ATOM 4272 N N . VAL B 1 147 ? 10.07 2.031 12.898 1 92.75 147 VAL B N 1
ATOM 4273 C CA . VAL B 1 147 ? 11.445 2.383 13.242 1 92.75 147 VAL B CA 1
ATOM 4274 C C . VAL B 1 147 ? 12.414 1.521 12.445 1 92.75 147 VAL B C 1
ATOM 4276 O O . VAL B 1 147 ? 13.375 2.033 11.859 1 92.75 147 VAL B O 1
ATOM 4279 N N . GLU B 1 148 ? 12.133 0.27 12.414 1 93.25 148 GLU B N 1
ATOM 4280 C CA . GLU B 1 148 ? 13 -0.655 11.695 1 93.25 148 GLU B CA 1
ATOM 4281 C C . GLU B 1 148 ? 12.953 -0.395 10.188 1 93.25 148 GLU B C 1
ATOM 4283 O O . GLU B 1 148 ? 13.977 -0.497 9.5 1 93.25 148 GLU B O 1
ATOM 4288 N N . ARG B 1 149 ? 11.805 -0.079 9.688 1 95.31 149 ARG B N 1
ATOM 4289 C CA . ARG B 1 149 ? 11.68 0.279 8.273 1 95.31 149 ARG B CA 1
ATOM 4290 C C . ARG B 1 149 ? 12.547 1.491 7.941 1 95.31 149 ARG B C 1
ATOM 4292 O O . ARG B 1 149 ? 13.211 1.52 6.902 1 95.31 149 ARG B O 1
ATOM 4299 N N . MET B 1 150 ? 12.508 2.506 8.805 1 97.5 150 MET B N 1
ATOM 4300 C CA . MET B 1 150 ? 13.336 3.691 8.602 1 97.5 150 MET B CA 1
ATOM 4301 C C . MET B 1 150 ? 14.812 3.32 8.547 1 97.5 150 MET B C 1
ATOM 4303 O O . MET B 1 150 ? 15.539 3.787 7.668 1 97.5 150 MET B O 1
ATOM 4307 N N . LYS B 1 151 ? 15.18 2.439 9.445 1 96.75 151 LYS B N 1
ATOM 4308 C CA . LYS B 1 151 ? 16.578 2.006 9.477 1 96.75 151 LYS B CA 1
ATOM 4309 C C . LYS B 1 151 ? 16.938 1.216 8.227 1 96.75 151 LYS B C 1
ATOM 4311 O O . LYS B 1 151 ? 18.016 1.394 7.66 1 96.75 151 LYS B O 1
ATOM 4316 N N . MET B 1 152 ? 16.047 0.323 7.793 1 97.44 152 MET B N 1
ATOM 4317 C CA . MET B 1 152 ? 16.25 -0.433 6.562 1 97.44 152 MET B CA 1
ATOM 4318 C C . MET B 1 152 ? 16.484 0.504 5.379 1 97.44 152 MET B C 1
ATOM 4320 O O . MET B 1 152 ? 17.266 0.199 4.48 1 97.44 152 MET B O 1
ATOM 4324 N N . LEU B 1 153 ? 15.82 1.627 5.418 1 98.06 153 LEU B N 1
ATOM 4325 C CA . LEU B 1 153 ? 15.883 2.609 4.34 1 98.06 153 LEU B CA 1
ATOM 4326 C C . LEU B 1 153 ? 17.156 3.449 4.449 1 98.06 153 LEU B C 1
ATOM 4328 O O . LEU B 1 153 ? 17.453 4.242 3.555 1 98.06 153 LEU B O 1
ATOM 4332 N N . GLY B 1 154 ? 17.875 3.332 5.523 1 97.44 154 GLY B N 1
ATOM 4333 C CA . GLY B 1 154 ? 19.156 3.996 5.66 1 97.44 154 GLY B CA 1
ATOM 4334 C C . GLY B 1 154 ? 19.125 5.172 6.617 1 97.44 154 GLY B C 1
ATOM 4335 O O . GLY B 1 154 ? 20.125 5.863 6.797 1 97.44 154 GLY B O 1
ATOM 4336 N N . ALA B 1 155 ? 17.984 5.387 7.242 1 98.06 155 ALA B N 1
ATOM 4337 C CA . ALA B 1 155 ? 17.859 6.523 8.148 1 98.06 155 ALA B CA 1
ATOM 4338 C C . ALA B 1 155 ? 18.391 6.18 9.539 1 98.06 155 ALA B C 1
ATOM 4340 O O . ALA B 1 155 ? 18.312 5.027 9.977 1 98.06 155 ALA B O 1
ATOM 4341 N N . LYS B 1 156 ? 18.984 7.137 10.18 1 97.44 156 LYS B N 1
ATOM 4342 C CA . LYS B 1 156 ? 19.281 7.043 11.602 1 97.44 156 LYS B CA 1
ATOM 4343 C C . LYS B 1 156 ? 18.125 7.566 12.445 1 97.44 156 LYS B C 1
ATOM 4345 O O . LYS B 1 156 ? 17.656 8.688 12.242 1 97.44 156 LYS B O 1
ATOM 4350 N N . VAL B 1 157 ? 17.625 6.734 13.328 1 96.62 157 VAL B N 1
ATOM 4351 C CA . VAL B 1 157 ? 16.531 7.141 14.211 1 96.62 157 VAL B CA 1
ATOM 4352 C C . VAL B 1 157 ? 17.109 7.562 15.57 1 96.62 157 VAL B C 1
ATOM 4354 O O . VAL B 1 157 ? 17.812 6.793 16.219 1 96.62 157 VAL B O 1
ATOM 4357 N N . ASN B 1 158 ? 16.859 8.758 15.93 1 96 158 ASN B N 1
ATOM 4358 C CA . ASN B 1 158 ? 17.297 9.32 17.203 1 96 158 ASN B CA 1
ATOM 4359 C C . ASN B 1 158 ? 16.156 9.375 18.219 1 96 158 ASN B C 1
ATOM 4361 O O . ASN B 1 158 ? 15.328 10.289 18.172 1 96 158 ASN B O 1
ATOM 4365 N N . PRO B 1 159 ? 16.156 8.445 19.156 1 94.75 159 PRO B N 1
ATOM 4366 C CA . PRO B 1 159 ? 15.117 8.523 20.188 1 94.75 159 PRO B CA 1
ATOM 4367 C C . PRO B 1 159 ? 15.258 9.766 21.062 1 94.75 159 PRO B C 1
ATOM 4369 O O . PRO B 1 159 ? 16.359 10.039 21.562 1 94.75 159 PRO B O 1
ATOM 4372 N N . VAL B 1 160 ? 14.195 10.492 21.172 1 93.06 160 VAL B N 1
ATOM 4373 C CA . VAL B 1 160 ? 14.164 11.68 22.016 1 93.06 160 VAL B CA 1
ATOM 4374 C C . VAL B 1 160 ? 13.641 11.32 23.406 1 93.06 160 VAL B C 1
ATOM 4376 O O . VAL B 1 160 ? 12.516 10.828 23.547 1 93.06 160 VAL B O 1
ATOM 4379 N N . ARG B 1 161 ? 14.383 11.602 24.391 1 91.44 161 ARG B N 1
ATOM 4380 C CA . ARG B 1 161 ? 14.039 11.141 25.734 1 91.44 161 ARG B CA 1
ATOM 4381 C C . ARG B 1 161 ? 13.695 12.32 26.641 1 91.44 161 ARG B C 1
ATOM 4383 O O . ARG B 1 161 ? 13.555 12.148 27.859 1 91.44 161 ARG B O 1
ATOM 4390 N N . THR B 1 162 ? 13.531 13.406 26.141 1 85.38 162 THR B N 1
ATOM 4391 C CA . THR B 1 162 ? 13.164 14.578 26.922 1 85.38 162 THR B CA 1
ATOM 4392 C C . THR B 1 162 ? 11.641 14.742 26.953 1 85.38 162 THR B C 1
ATOM 4394 O O . THR B 1 162 ? 10.938 14.195 26.109 1 85.38 162 THR B O 1
ATOM 4397 N N . GLY B 1 163 ? 11.148 15.359 28 1 83.06 163 GLY B N 1
ATOM 4398 C CA . GLY B 1 163 ? 9.727 15.625 28.094 1 83.06 163 GLY B CA 1
ATOM 4399 C C . GLY B 1 163 ? 8.883 14.367 28.188 1 83.06 163 GLY B C 1
ATOM 4400 O O . GLY B 1 163 ? 9.18 13.469 28.969 1 83.06 163 GLY B O 1
ATOM 4401 N N . ASN B 1 164 ? 7.773 14.406 27.391 1 77.94 164 ASN B N 1
ATOM 4402 C CA . ASN B 1 164 ? 6.871 13.258 27.391 1 77.94 164 ASN B CA 1
ATOM 4403 C C . ASN B 1 164 ? 7.289 12.219 26.359 1 77.94 164 ASN B C 1
ATOM 4405 O O . ASN B 1 164 ? 6.645 11.172 26.234 1 77.94 164 ASN B O 1
ATOM 4409 N N . MET B 1 165 ? 8.312 12.531 25.609 1 86.19 165 MET B N 1
ATOM 4410 C CA . MET B 1 165 ? 8.914 11.586 24.672 1 86.19 165 MET B CA 1
ATOM 4411 C C . MET B 1 165 ? 7.938 11.203 23.562 1 86.19 165 MET B C 1
ATOM 4413 O O . MET B 1 165 ? 7.793 10.023 23.234 1 86.19 165 MET B O 1
ATOM 4417 N N . THR B 1 166 ? 7.176 12.266 23.109 1 82.94 166 THR B N 1
ATOM 4418 C CA . THR B 1 166 ? 6.199 12.102 22.031 1 82.94 166 THR B CA 1
ATOM 4419 C C . THR B 1 166 ? 6.535 13.016 20.859 1 82.94 166 THR B C 1
ATOM 4421 O O . THR B 1 166 ? 7.656 13.516 20.75 1 82.94 166 THR B O 1
ATOM 4424 N N . LEU B 1 167 ? 5.578 13.148 19.953 1 81.38 167 LEU B N 1
ATOM 4425 C CA . LEU B 1 167 ? 5.781 13.914 18.734 1 81.38 167 LEU B CA 1
ATOM 4426 C C . LEU B 1 167 ? 6.23 15.336 19.047 1 81.38 167 LEU B C 1
ATOM 4428 O O . LEU B 1 167 ? 7.113 15.883 18.391 1 81.38 167 LEU B O 1
ATOM 4432 N N . SER B 1 168 ? 5.645 15.945 20.031 1 81.75 168 SER B N 1
ATOM 4433 C CA . SER B 1 168 ? 5.977 17.312 20.406 1 81.75 168 SER B CA 1
ATOM 4434 C C . SER B 1 168 ? 7.453 17.453 20.75 1 81.75 168 SER B C 1
ATOM 4436 O O . SER B 1 168 ? 8.125 18.391 20.312 1 81.75 168 SER B O 1
ATOM 4438 N N . ASP B 1 169 ? 7.969 16.531 21.5 1 86.81 169 ASP B N 1
ATOM 4439 C CA . ASP B 1 169 ? 9.367 16.547 21.922 1 86.81 169 ASP B CA 1
ATOM 4440 C C . ASP B 1 169 ? 10.289 16.281 20.734 1 86.81 169 ASP B C 1
ATOM 4442 O O . ASP B 1 169 ? 11.375 16.859 20.625 1 86.81 169 ASP B O 1
ATOM 4446 N N . ALA B 1 170 ? 9.812 15.391 19.906 1 88.19 170 ALA B N 1
ATOM 4447 C CA . ALA B 1 170 ? 10.578 15.094 18.688 1 88.19 170 ALA B CA 1
ATOM 4448 C C . ALA B 1 170 ? 10.727 16.328 17.812 1 88.19 170 ALA B C 1
ATOM 4450 O O . ALA B 1 170 ? 11.797 16.578 17.25 1 88.19 170 ALA B O 1
ATOM 4451 N N . CYS B 1 171 ? 9.688 17.078 17.688 1 87.44 171 CYS B N 1
ATOM 4452 C CA . CYS B 1 171 ? 9.719 18.328 16.922 1 87.44 171 CYS B CA 1
ATOM 4453 C C . CYS B 1 171 ? 10.734 19.297 17.5 1 87.44 171 CYS B C 1
ATOM 4455 O O . CYS B 1 171 ? 11.547 19.875 16.766 1 87.44 171 CYS B O 1
ATOM 4457 N N . SER B 1 172 ? 10.719 19.438 18.766 1 88.12 172 SER B N 1
ATOM 4458 C CA . SER B 1 172 ? 11.648 20.344 19.453 1 88.12 172 SER B CA 1
ATOM 4459 C C . SER B 1 172 ? 13.094 19.922 19.219 1 88.12 172 SER B C 1
ATOM 4461 O O . SER B 1 172 ? 13.961 20.766 18.969 1 88.12 172 SER B O 1
ATOM 4463 N N . GLU B 1 173 ? 13.281 18.672 19.297 1 91.12 173 GLU B N 1
ATOM 4464 C CA . GLU B 1 173 ? 14.641 18.156 19.109 1 91.12 173 GLU B CA 1
ATOM 4465 C C . GLU B 1 173 ? 15.109 18.344 17.672 1 91.12 173 GLU B C 1
ATOM 4467 O O . GLU B 1 173 ? 16.281 18.625 17.422 1 91.12 173 GLU B O 1
ATOM 4472 N N . ALA B 1 174 ? 14.234 18.078 16.75 1 92.12 174 ALA B N 1
ATOM 4473 C CA . ALA B 1 174 ? 14.57 18.281 15.352 1 92.12 174 ALA B CA 1
ATOM 4474 C C . ALA B 1 174 ? 14.961 19.734 15.086 1 92.12 174 ALA B C 1
ATOM 4476 O O . ALA B 1 174 ? 15.945 20 14.391 1 92.12 174 ALA B O 1
ATOM 4477 N N . ILE B 1 175 ? 14.242 20.672 15.641 1 88.94 175 ILE B N 1
ATOM 4478 C CA . ILE B 1 175 ? 14.516 22.094 15.469 1 88.94 175 ILE B CA 1
ATOM 4479 C C . ILE B 1 175 ? 15.844 22.438 16.125 1 88.94 175 ILE B C 1
ATOM 4481 O O . ILE B 1 175 ? 16.641 23.188 15.555 1 88.94 175 ILE B O 1
ATOM 4485 N N . ARG B 1 176 ? 16.047 21.891 17.266 1 89.69 176 ARG B N 1
ATOM 4486 C CA . ARG B 1 176 ? 17.328 22.109 17.953 1 89.69 176 ARG B CA 1
ATOM 4487 C C . ARG B 1 176 ? 18.5 21.625 17.094 1 89.69 176 ARG B C 1
ATOM 4489 O O . ARG B 1 176 ? 19.516 22.312 16.984 1 89.69 176 ARG B O 1
ATOM 4496 N N . ASP B 1 177 ? 18.359 20.453 16.562 1 92.88 177 ASP B N 1
ATOM 4497 C CA . ASP B 1 177 ? 19.391 19.906 15.703 1 92.88 177 ASP B CA 1
ATOM 4498 C C . ASP B 1 177 ? 19.625 20.797 14.484 1 92.88 177 ASP B C 1
ATOM 4500 O O . ASP B 1 177 ? 20.766 21.047 14.094 1 92.88 177 ASP B O 1
ATOM 4504 N N . TRP B 1 178 ? 18.547 21.219 13.945 1 92.06 178 TRP B N 1
ATOM 4505 C CA . TRP B 1 178 ? 18.625 22.141 12.812 1 92.06 178 TRP B CA 1
ATOM 4506 C C . TRP B 1 178 ? 19.422 23.391 13.172 1 92.06 178 TRP B C 1
ATOM 4508 O O . TRP B 1 178 ? 20.219 23.875 12.375 1 92.06 178 TRP B O 1
ATOM 4518 N N . CYS B 1 179 ? 19.266 23.906 14.344 1 89.31 179 CYS B N 1
ATOM 4519 C CA . CYS B 1 179 ? 19.969 25.078 14.844 1 89.31 179 CYS B CA 1
ATOM 4520 C C . CYS B 1 179 ? 21.469 24.812 14.906 1 89.31 179 CYS B C 1
ATOM 4522 O O . CYS B 1 179 ? 22.281 25.719 14.688 1 89.31 179 CYS B O 1
ATOM 4524 N N . CYS B 1 180 ? 21.812 23.578 15.094 1 90.44 180 CYS B N 1
ATOM 4525 C CA . CYS B 1 180 ? 23.203 23.219 15.289 1 90.44 180 CYS B CA 1
ATOM 4526 C C . CYS B 1 180 ? 23.891 22.953 13.953 1 90.44 180 CYS B C 1
ATOM 4528 O O . CYS B 1 180 ? 25.125 23.016 13.859 1 90.44 180 CYS B O 1
ATOM 4530 N N . HIS B 1 181 ? 23.094 22.625 12.93 1 90.44 181 HIS B N 1
ATOM 4531 C CA . HIS B 1 181 ? 23.641 22.281 11.625 1 90.44 181 HIS B CA 1
ATOM 4532 C C . HIS B 1 181 ? 22.891 23 10.5 1 90.44 181 HIS B C 1
ATOM 4534 O O . HIS B 1 181 ? 22.453 22.344 9.547 1 90.44 181 HIS B O 1
ATOM 4540 N N . PRO B 1 182 ? 22.938 24.281 10.523 1 86.31 182 PRO B N 1
ATOM 4541 C CA . PRO B 1 182 ? 22.062 25 9.602 1 86.31 182 PRO B CA 1
ATOM 4542 C C . PRO B 1 182 ? 22.594 25.016 8.172 1 86.31 182 PRO B C 1
ATOM 4544 O O . PRO B 1 182 ? 21.828 25.203 7.223 1 86.31 182 PRO B O 1
ATOM 4547 N N . GLN B 1 183 ? 23.812 24.797 7.918 1 87.56 183 GLN B N 1
ATOM 4548 C CA . GLN B 1 183 ? 24.422 25.016 6.605 1 87.56 183 GLN B CA 1
ATOM 4549 C C . GLN B 1 183 ? 24.109 23.859 5.66 1 87.56 183 GLN B C 1
ATOM 4551 O O . GLN B 1 183 ? 23.734 24.078 4.508 1 87.56 183 GLN B O 1
ATOM 4556 N N . ASP B 1 184 ? 24.125 22.672 6.133 1 93.44 184 ASP B N 1
ATOM 4557 C CA . ASP B 1 184 ? 24.016 21.531 5.219 1 93.44 184 ASP B CA 1
ATOM 4558 C C . ASP B 1 184 ? 22.703 20.781 5.426 1 93.44 184 ASP B C 1
ATOM 4560 O O . ASP B 1 184 ? 22.391 19.859 4.688 1 93.44 184 ASP B O 1
ATOM 4564 N N . THR B 1 185 ? 21.859 21.266 6.363 1 96.25 185 THR B N 1
ATOM 4565 C CA . THR B 1 185 ? 20.719 20.484 6.812 1 96.25 185 THR B CA 1
ATOM 4566 C C . THR B 1 185 ? 19.406 21.094 6.289 1 96.25 185 THR B C 1
ATOM 4568 O O . THR B 1 185 ? 19.25 22.312 6.285 1 96.25 185 THR B O 1
ATOM 4571 N N . PHE B 1 186 ? 18.547 20.312 5.719 1 97.31 186 PHE B N 1
ATOM 4572 C CA . PHE B 1 186 ? 17.172 20.656 5.402 1 97.31 186 PHE B CA 1
ATOM 4573 C C . PHE B 1 186 ? 16.203 19.891 6.309 1 97.31 186 PHE B C 1
ATOM 4575 O O . PHE B 1 186 ? 16.312 18.688 6.465 1 97.31 186 PHE B O 1
ATOM 4582 N N . TYR B 1 187 ? 15.289 20.609 6.949 1 97.19 187 TYR B N 1
ATOM 4583 C CA . TYR B 1 187 ? 14.266 20.031 7.809 1 97.19 187 TYR B CA 1
ATOM 4584 C C . TYR B 1 187 ? 12.984 19.75 7.023 1 97.19 187 TYR B C 1
ATOM 4586 O O . TYR B 1 187 ? 12.297 20.688 6.602 1 97.19 187 TYR B O 1
ATOM 4594 N N . ILE B 1 188 ? 12.695 18.453 6.777 1 98.12 188 ILE B N 1
ATOM 4595 C CA . ILE B 1 188 ? 11.438 18.094 6.137 1 98.12 188 ILE B CA 1
ATOM 4596 C C . ILE B 1 188 ? 10.328 18.016 7.188 1 98.12 188 ILE B C 1
ATOM 4598 O O . ILE B 1 188 ? 10.312 17.109 8.016 1 98.12 188 ILE B O 1
ATOM 4602 N N . VAL B 1 189 ? 9.406 18.938 7.109 1 96.12 189 VAL B N 1
ATOM 4603 C CA . VAL B 1 189 ? 8.289 19 8.047 1 96.12 189 VAL B CA 1
ATOM 4604 C C . VAL B 1 189 ? 7.098 18.219 7.492 1 96.12 189 VAL B C 1
ATOM 4606 O O . VAL B 1 189 ? 6.82 18.266 6.293 1 96.12 189 VAL B O 1
ATOM 4609 N N . GLY B 1 190 ? 6.418 17.484 8.383 1 94.94 190 GLY B N 1
ATOM 4610 C CA . GLY B 1 190 ? 5.406 16.562 7.918 1 94.94 190 GLY B CA 1
ATOM 4611 C C . GLY B 1 190 ? 3.99 17.078 8.094 1 94.94 190 GLY B C 1
ATOM 4612 O O . GLY B 1 190 ? 3.031 16.438 7.641 1 94.94 190 GLY B O 1
ATOM 4613 N N . SER B 1 191 ? 3.785 18.172 8.734 1 95.19 191 SER B N 1
ATOM 4614 C CA . SER B 1 191 ? 2.48 18.766 9.008 1 95.19 191 SER B CA 1
ATOM 4615 C C . SER B 1 191 ? 2.459 20.25 8.641 1 95.19 191 SER B C 1
ATOM 4617 O O . SER B 1 191 ? 3.504 20.828 8.352 1 95.19 191 SER B O 1
ATOM 4619 N N . THR B 1 192 ? 1.265 20.812 8.547 1 97 192 THR B N 1
ATOM 4620 C CA . THR B 1 192 ? 1.155 22.234 8.258 1 97 192 THR B CA 1
ATOM 4621 C C . THR B 1 192 ? 1.496 23.062 9.492 1 97 192 THR B C 1
ATOM 4623 O O . THR B 1 192 ? 0.749 23.969 9.867 1 97 192 THR B O 1
ATOM 4626 N N . MET B 1 193 ? 2.65 22.734 10.086 1 93.75 193 MET B N 1
ATOM 4627 C CA . MET B 1 193 ? 3.156 23.406 11.281 1 93.75 193 MET B CA 1
ATOM 4628 C C . MET B 1 193 ? 4.559 23.953 11.039 1 93.75 193 MET B C 1
ATOM 4630 O O . MET B 1 193 ? 5.082 23.859 9.922 1 93.75 193 MET B O 1
ATOM 4634 N N . GLY B 1 194 ? 5.082 24.594 12.07 1 93.88 194 GLY B N 1
ATOM 4635 C CA . GLY B 1 194 ? 6.418 25.172 11.953 1 93.88 194 GLY B CA 1
ATOM 4636 C C . GLY B 1 194 ? 6.414 26.609 11.492 1 93.88 194 GLY B C 1
ATOM 4637 O O . GLY B 1 194 ? 5.355 27.188 11.25 1 93.88 194 GLY B O 1
ATOM 4638 N N . PRO B 1 195 ? 7.586 27.156 11.438 1 96.12 195 PRO B N 1
ATOM 4639 C CA . PRO B 1 195 ? 7.699 28.531 10.969 1 96.12 195 PRO B CA 1
ATOM 4640 C C . PRO B 1 195 ? 7.43 28.672 9.469 1 96.12 195 PRO B C 1
ATOM 4642 O O . PRO B 1 195 ? 7.734 27.766 8.695 1 96.12 195 PRO B O 1
ATOM 4645 N N . HIS B 1 196 ? 6.852 29.828 9.141 1 97.25 196 HIS B N 1
ATOM 4646 C CA . HIS B 1 196 ? 6.781 30.125 7.719 1 97.25 196 HIS B CA 1
ATOM 4647 C C . HIS B 1 196 ? 8.133 29.922 7.047 1 97.25 196 HIS B C 1
ATOM 4649 O O . HIS B 1 196 ? 9.156 30.391 7.555 1 97.25 196 HIS B O 1
ATOM 4655 N N . PRO B 1 197 ? 8.125 29.203 5.949 1 97.94 197 PRO B N 1
ATOM 4656 C CA . PRO B 1 197 ? 7.023 28.938 5.023 1 97.94 197 PRO B CA 1
ATOM 4657 C C . PRO B 1 197 ? 6.547 27.484 5.082 1 97.94 197 PRO B C 1
ATOM 4659 O O . PRO B 1 197 ? 5.836 27.031 4.184 1 97.94 197 PRO B O 1
ATOM 4662 N N . TYR B 1 198 ? 6.871 26.766 6.109 1 97.56 198 TYR B N 1
ATOM 4663 C CA . TYR B 1 198 ? 6.625 25.328 6.156 1 97.56 198 TYR B CA 1
ATOM 4664 C C . TYR B 1 198 ? 5.133 25.031 6.062 1 97.56 198 TYR B C 1
ATOM 4666 O O . TYR B 1 198 ? 4.715 24.172 5.281 1 97.56 198 TYR B O 1
ATOM 4674 N N . PRO B 1 199 ? 4.262 25.75 6.82 1 98.31 199 PRO B N 1
ATOM 4675 C CA . PRO B 1 199 ? 2.834 25.453 6.691 1 98.31 199 PRO B CA 1
ATOM 4676 C C . PRO B 1 199 ? 2.328 25.594 5.258 1 98.31 199 PRO B C 1
ATOM 4678 O O . PRO B 1 199 ? 1.521 24.766 4.805 1 98.31 199 PRO B O 1
ATOM 4681 N N . ASP B 1 200 ? 2.859 26.531 4.59 1 98.31 200 ASP B N 1
ATOM 4682 C CA . ASP B 1 200 ? 2.438 26.766 3.211 1 98.31 200 ASP B CA 1
ATOM 4683 C C . ASP B 1 200 ? 3.012 25.688 2.277 1 98.31 200 ASP B C 1
ATOM 4685 O O . ASP B 1 200 ? 2.322 25.219 1.376 1 98.31 200 ASP B O 1
ATOM 4689 N N . ILE B 1 201 ? 4.289 25.344 2.496 1 98.44 201 ILE B N 1
ATOM 4690 C CA . ILE B 1 201 ? 4.941 24.328 1.679 1 98.44 201 ILE B CA 1
ATOM 4691 C C . ILE B 1 201 ? 4.176 23.016 1.784 1 98.44 201 ILE B C 1
ATOM 4693 O O . ILE B 1 201 ? 3.826 22.406 0.768 1 98.44 201 ILE B O 1
ATOM 4697 N N . VAL B 1 202 ? 3.883 22.625 2.988 1 98.5 202 VAL B N 1
ATOM 4698 C CA . VAL B 1 202 ? 3.221 21.344 3.227 1 98.5 202 VAL B CA 1
ATOM 4699 C C . VAL B 1 202 ? 1.82 21.375 2.619 1 98.5 202 VAL B C 1
ATOM 4701 O O . VAL B 1 202 ? 1.401 20.406 1.975 1 98.5 202 VAL B O 1
ATOM 4704 N N . ALA B 1 203 ? 1.09 22.469 2.795 1 98.62 203 ALA B N 1
ATOM 4705 C CA . ALA B 1 203 ? -0.253 22.594 2.232 1 98.62 203 ALA B CA 1
ATOM 4706 C C . ALA B 1 203 ? -0.221 22.469 0.71 1 98.62 203 ALA B C 1
ATOM 4708 O O . ALA B 1 203 ? -1.031 21.766 0.118 1 98.62 203 ALA B O 1
ATOM 4709 N N . LYS B 1 204 ? 0.688 23.141 0.12 1 98.25 204 LYS B N 1
ATOM 4710 C CA . LYS B 1 204 ? 0.792 23.156 -1.337 1 98.25 204 LYS B CA 1
ATOM 4711 C C . LYS B 1 204 ? 1.194 21.781 -1.869 1 98.25 204 LYS B C 1
ATOM 4713 O O . LYS B 1 204 ? 0.669 21.328 -2.887 1 98.25 204 LYS B O 1
ATOM 4718 N N . MET B 1 205 ? 2.123 21.109 -1.192 1 98.62 205 MET B N 1
ATOM 4719 C CA . MET B 1 205 ? 2.561 19.797 -1.638 1 98.62 205 MET B CA 1
ATOM 4720 C C . MET B 1 205 ? 1.435 18.766 -1.504 1 98.62 205 MET B C 1
ATOM 4722 O O . MET B 1 205 ? 1.327 17.844 -2.314 1 98.62 205 MET B O 1
ATOM 4726 N N . GLN B 1 206 ? 0.6 18.953 -0.51 1 98.69 206 GLN B N 1
ATOM 4727 C CA . GLN B 1 206 ? -0.497 18.016 -0.288 1 98.69 206 GLN B CA 1
ATOM 4728 C C . GLN B 1 206 ? -1.697 18.359 -1.168 1 98.69 206 GLN B C 1
ATOM 4730 O O . GLN B 1 206 ? -2.607 17.531 -1.328 1 98.69 206 GLN B O 1
ATOM 4735 N N . SER B 1 207 ? -1.723 19.5 -1.842 1 98.62 207 SER B N 1
ATOM 4736 C CA . SER B 1 207 ? -2.875 20 -2.584 1 98.62 207 SER B CA 1
ATOM 4737 C C . SER B 1 207 ? -3.168 19.125 -3.805 1 98.62 207 SER B C 1
ATOM 4739 O O . SER B 1 207 ? -4.234 19.234 -4.41 1 98.62 207 SER B O 1
ATOM 4741 N N . VAL B 1 208 ? -2.242 18.188 -4.117 1 98.75 208 VAL B N 1
ATOM 4742 C CA . VAL B 1 208 ? -2.484 17.25 -5.207 1 98.75 208 VAL B CA 1
ATOM 4743 C C . VAL B 1 208 ? -3.744 16.438 -4.922 1 98.75 208 VAL B C 1
ATOM 4745 O O . VAL B 1 208 ? -4.457 16.047 -5.844 1 98.75 208 VAL B O 1
ATOM 4748 N N . ILE B 1 209 ? -4.094 16.281 -3.666 1 98.88 209 ILE B N 1
ATOM 4749 C CA . ILE B 1 209 ? -5.273 15.539 -3.254 1 98.88 209 ILE B CA 1
ATOM 4750 C C . ILE B 1 209 ? -6.531 16.234 -3.77 1 98.88 209 ILE B C 1
ATOM 4752 O O . ILE B 1 209 ? -7.309 15.641 -4.523 1 98.88 209 ILE B O 1
ATOM 4756 N N . SER B 1 210 ? -6.699 17.516 -3.441 1 98.88 210 SER B N 1
ATOM 4757 C CA . SER B 1 210 ? -7.895 18.234 -3.857 1 98.88 210 SER B CA 1
ATOM 4758 C C . SER B 1 210 ? -7.867 18.531 -5.352 1 98.88 210 SER B C 1
ATOM 4760 O O . SER B 1 210 ? -8.922 18.641 -5.988 1 98.88 210 SER B O 1
ATOM 4762 N N . GLU B 1 211 ? -6.672 18.672 -5.902 1 98.75 211 GLU B N 1
ATOM 4763 C CA . GLU B 1 211 ? -6.566 18.828 -7.348 1 98.75 211 GLU B CA 1
ATOM 4764 C C . GLU B 1 211 ? -7.152 17.625 -8.078 1 98.75 211 GLU B C 1
ATOM 4766 O O . GLU B 1 211 ? -7.938 17.781 -9.016 1 98.75 211 GLU B O 1
ATOM 4771 N N . GLU B 1 212 ? -6.781 16.453 -7.672 1 98.88 212 GLU B N 1
ATOM 4772 C CA . GLU B 1 212 ? -7.297 15.227 -8.273 1 98.88 212 GLU B CA 1
ATOM 4773 C C . GLU B 1 212 ? -8.797 15.086 -8.031 1 98.88 212 GLU B C 1
ATOM 4775 O O . GLU B 1 212 ? -9.531 14.617 -8.906 1 98.88 212 GLU B O 1
ATOM 4780 N N . LEU B 1 213 ? -9.219 15.461 -6.809 1 98.88 213 LEU B N 1
ATOM 4781 C CA . LEU B 1 213 ? -10.641 15.367 -6.484 1 98.88 213 LEU B CA 1
ATOM 4782 C C . LEU B 1 213 ? -11.484 16.141 -7.5 1 98.88 213 LEU B C 1
ATOM 4784 O O . LEU B 1 213 ? -12.547 15.664 -7.91 1 98.88 213 LEU B O 1
ATOM 4788 N N . LYS B 1 214 ? -11.023 17.297 -7.883 1 98.81 214 LYS B N 1
ATOM 4789 C CA . LYS B 1 214 ? -11.789 18.141 -8.789 1 98.81 214 LYS B CA 1
ATOM 4790 C C . LYS B 1 214 ? -12.078 17.422 -10.102 1 98.81 214 LYS B C 1
ATOM 4792 O O . LYS B 1 214 ? -13.242 17.281 -10.5 1 98.81 214 LYS B O 1
ATOM 4797 N N . TRP B 1 215 ? -11.039 16.906 -10.773 1 98.69 215 TRP B N 1
ATOM 4798 C CA . TRP B 1 215 ? -11.289 16.312 -12.078 1 98.69 215 TRP B CA 1
ATOM 4799 C C . TRP B 1 215 ? -11.875 14.906 -11.938 1 98.69 215 TRP B C 1
ATOM 4801 O O . TRP B 1 215 ? -12.633 14.453 -12.797 1 98.69 215 TRP B O 1
ATOM 4811 N N . GLN B 1 216 ? -11.648 14.172 -10.852 1 98.81 216 GLN B N 1
ATOM 4812 C CA . GLN B 1 216 ? -12.25 12.859 -10.625 1 98.81 216 GLN B CA 1
ATOM 4813 C C . GLN B 1 216 ? -13.758 12.977 -10.391 1 98.81 216 GLN B C 1
ATOM 4815 O O . GLN B 1 216 ? -14.531 12.156 -10.875 1 98.81 216 GLN B O 1
ATOM 4820 N N . LEU B 1 217 ? -14.125 13.977 -9.578 1 98.88 217 LEU B N 1
ATOM 4821 C CA . LEU B 1 217 ? -15.547 14.219 -9.359 1 98.88 217 LEU B CA 1
ATOM 4822 C C . LEU B 1 217 ? -16.234 14.617 -10.656 1 98.88 217 LEU B C 1
ATOM 4824 O O . LEU B 1 217 ? -17.344 14.148 -10.938 1 98.88 217 LEU B O 1
ATOM 4828 N N . GLN B 1 218 ? -15.57 15.484 -11.438 1 98.81 218 GLN B N 1
ATOM 4829 C CA . GLN B 1 218 ? -16.125 15.844 -12.742 1 98.81 218 GLN B CA 1
ATOM 4830 C C . GLN B 1 218 ? -16.391 14.602 -13.586 1 98.81 218 GLN B C 1
ATOM 4832 O O . GLN B 1 218 ? -17.438 14.492 -14.234 1 98.81 218 GLN B O 1
ATOM 4837 N N . GLU B 1 219 ? -15.516 13.68 -13.562 1 98.31 219 GLU B N 1
ATOM 4838 C CA . GLU B 1 219 ? -15.617 12.461 -14.344 1 98.31 219 GLU B CA 1
ATOM 4839 C C . GLU B 1 219 ? -16.734 11.555 -13.812 1 98.31 219 GLU B C 1
ATOM 4841 O O . GLU B 1 219 ? -17.484 10.969 -14.586 1 98.31 219 GLU B O 1
ATOM 4846 N N . LYS B 1 220 ? -16.891 11.484 -12.547 1 98 220 LYS B N 1
ATOM 4847 C CA . LYS B 1 220 ? -17.734 10.445 -11.945 1 98 220 LYS B CA 1
ATOM 4848 C C . LYS B 1 220 ? -19.141 10.953 -11.711 1 98 220 LYS B C 1
ATOM 4850 O O . LYS B 1 220 ? -20.109 10.188 -11.781 1 98 220 LYS B O 1
ATOM 4855 N N . VAL B 1 221 ? -19.234 12.258 -11.359 1 98 221 VAL B N 1
ATOM 4856 C CA . VAL B 1 221 ? -20.562 12.703 -10.961 1 98 221 VAL B CA 1
ATOM 4857 C C . VAL B 1 221 ? -20.984 13.914 -11.789 1 98 221 VAL B C 1
ATOM 4859 O O . VAL B 1 221 ? -22.078 14.438 -11.625 1 98 221 VAL B O 1
ATOM 4862 N N . GLY B 1 222 ? -20.156 14.508 -12.695 1 98.38 222 GLY B N 1
ATOM 4863 C CA . GLY B 1 222 ? -20.531 15.547 -13.641 1 98.38 222 GLY B CA 1
ATOM 4864 C C . GLY B 1 222 ? -20.312 16.953 -13.102 1 98.38 222 GLY B C 1
ATOM 4865 O O . GLY B 1 222 ? -20.75 17.938 -13.719 1 98.38 222 GLY B O 1
ATOM 4866 N N . ARG B 1 223 ? -19.688 17 -11.922 1 98.38 223 ARG B N 1
ATOM 4867 C CA . ARG B 1 223 ? -19.297 18.281 -11.344 1 98.38 223 ARG B CA 1
ATOM 4868 C C . ARG B 1 223 ? -17.984 18.156 -10.57 1 98.38 223 ARG B C 1
ATOM 4870 O O . ARG B 1 223 ? -17.625 17.062 -10.133 1 98.38 223 ARG B O 1
ATOM 4877 N N . ASP B 1 224 ? -17.281 19.266 -10.398 1 98.75 224 ASP B N 1
ATOM 4878 C CA . ASP B 1 224 ? -15.914 19.234 -9.875 1 98.75 224 ASP B CA 1
ATOM 4879 C C . ASP B 1 224 ? -15.891 19.547 -8.383 1 98.75 224 ASP B C 1
ATOM 4881 O O . ASP B 1 224 ? -14.852 19.938 -7.836 1 98.75 224 ASP B O 1
ATOM 4885 N N . TYR B 1 225 ? -17.078 19.5 -7.707 1 98.81 225 TYR B N 1
ATOM 4886 C CA . TYR B 1 225 ? -17.125 19.781 -6.273 1 98.81 225 TYR B CA 1
ATOM 4887 C C . TYR B 1 225 ? -18.062 18.797 -5.57 1 98.81 225 TYR B C 1
ATOM 4889 O O . TYR B 1 225 ? -19.062 18.375 -6.145 1 98.81 225 TYR B O 1
ATOM 4897 N N . PRO B 1 226 ? -17.766 18.391 -4.352 1 98.94 226 PRO B N 1
ATOM 4898 C CA . PRO B 1 226 ? -18.688 17.641 -3.502 1 98.94 226 PRO B CA 1
ATOM 4899 C C . PRO B 1 226 ? -19.578 18.547 -2.652 1 98.94 226 PRO B C 1
ATOM 4901 O O . PRO B 1 226 ? -19.375 19.766 -2.627 1 98.94 226 PRO B O 1
ATOM 4904 N N . ASP B 1 227 ? -20.594 17.922 -2.078 1 98.88 227 ASP B N 1
ATOM 4905 C CA . ASP B 1 227 ? -21.375 18.656 -1.091 1 98.88 227 ASP B CA 1
ATOM 4906 C C . ASP B 1 227 ? -20.641 18.734 0.243 1 98.88 227 ASP B C 1
ATOM 4908 O O . ASP B 1 227 ? -20.703 19.75 0.939 1 98.88 227 ASP B O 1
ATOM 4912 N N . TYR B 1 228 ? -19.953 17.703 0.584 1 98.88 228 TYR B N 1
ATOM 4913 C CA . TYR B 1 228 ? -19.219 17.625 1.844 1 98.88 228 TYR B CA 1
ATOM 4914 C C . TYR B 1 228 ? -17.812 17.062 1.626 1 98.88 228 TYR B C 1
ATOM 4916 O O . TYR B 1 228 ? -17.625 16.125 0.841 1 98.88 228 TYR B O 1
ATOM 4924 N N . LEU B 1 229 ? -16.844 17.688 2.271 1 98.88 229 LEU B N 1
ATOM 4925 C CA . LEU B 1 229 ? -15.492 17.141 2.418 1 98.88 229 LEU B CA 1
ATOM 4926 C C . LEU B 1 229 ? -15.203 16.797 3.873 1 98.88 229 LEU B C 1
ATOM 4928 O O . LEU B 1 229 ? -15.461 17.594 4.773 1 98.88 229 LEU B O 1
ATOM 4932 N N . ILE B 1 230 ? -14.727 15.594 4.059 1 98.94 230 ILE B N 1
ATOM 4933 C CA . ILE B 1 230 ? -14.422 15.133 5.406 1 98.94 230 ILE B CA 1
ATOM 4934 C C . ILE B 1 230 ? -12.969 14.664 5.48 1 98.94 230 ILE B C 1
ATOM 4936 O O . ILE B 1 230 ? -12.516 13.891 4.629 1 98.94 230 ILE B O 1
ATOM 4940 N N . ALA B 1 231 ? -12.203 15.109 6.445 1 98.88 231 ALA B N 1
ATOM 4941 C CA . ALA B 1 231 ? -10.828 14.68 6.664 1 98.88 231 ALA B CA 1
ATOM 4942 C C . ALA B 1 231 ? -10.469 14.719 8.148 1 98.88 231 ALA B C 1
ATOM 4944 O O . ALA B 1 231 ? -11.008 15.531 8.898 1 98.88 231 ALA B O 1
ATOM 4945 N N . CYS B 1 232 ? -9.648 13.789 8.547 1 98.69 232 CYS B N 1
ATOM 4946 C CA . CYS B 1 232 ? -9.094 13.906 9.891 1 98.69 232 CYS B CA 1
ATOM 4947 C C . CYS B 1 232 ? -8.016 14.977 9.945 1 98.69 232 CYS B C 1
ATOM 4949 O O . CYS B 1 232 ? -7.434 15.336 8.922 1 98.69 232 CYS B O 1
ATOM 4951 N N . VAL B 1 233 ? -7.816 15.523 11.148 1 97.94 233 VAL B N 1
ATOM 4952 C CA . VAL B 1 233 ? -6.863 16.625 11.258 1 97.94 233 VAL B CA 1
ATOM 4953 C C . VAL B 1 233 ? -6.078 16.5 12.562 1 97.94 233 VAL B C 1
ATOM 4955 O O . VAL B 1 233 ? -6.668 16.375 13.641 1 97.94 233 VAL B O 1
ATOM 4958 N N . GLY B 1 234 ? -4.801 16.344 12.477 1 93.44 234 GLY B N 1
ATOM 4959 C CA . GLY B 1 234 ? -3.822 16.469 13.547 1 93.44 234 GLY B CA 1
ATOM 4960 C C . GLY B 1 234 ? -2.969 17.719 13.414 1 93.44 234 GLY B C 1
ATOM 4961 O O . GLY B 1 234 ? -3.432 18.828 13.688 1 93.44 234 GLY B O 1
ATOM 4962 N N . GLY B 1 235 ? -1.748 17.5 12.781 1 91.5 235 GLY B N 1
ATOM 4963 C CA . GLY B 1 235 ? -0.972 18.672 12.398 1 91.5 235 GLY B CA 1
ATOM 4964 C C . GLY B 1 235 ? -1.535 19.391 11.188 1 91.5 235 GLY B C 1
ATOM 4965 O O . GLY B 1 235 ? -1.236 20.562 10.961 1 91.5 235 GLY B O 1
ATOM 4966 N N . GLY B 1 236 ? -2.242 18.672 10.367 1 96.5 236 GLY B N 1
ATOM 4967 C CA . GLY B 1 236 ? -3.117 19.328 9.414 1 96.5 236 GLY B CA 1
ATOM 4968 C C . GLY B 1 236 ? -2.758 19.031 7.969 1 96.5 236 GLY B C 1
ATOM 4969 O O . GLY B 1 236 ? -3.438 19.5 7.051 1 96.5 236 GLY B O 1
ATOM 4970 N N . SER B 1 237 ? -1.716 18.172 7.695 1 97.56 237 SER B N 1
ATOM 4971 C CA . SER B 1 237 ? -1.248 18.016 6.324 1 97.56 237 SER B CA 1
ATOM 4972 C C . SER B 1 237 ? -2.311 17.344 5.457 1 97.56 237 SER B C 1
ATOM 4974 O O . SER B 1 237 ? -2.623 17.828 4.367 1 97.56 237 SER B O 1
ATOM 4976 N N . ASN B 1 238 ? -2.926 16.234 5.938 1 98.12 238 ASN B N 1
ATOM 4977 C CA . ASN B 1 238 ? -3.98 15.555 5.203 1 98.12 238 ASN B CA 1
ATOM 4978 C C . ASN B 1 238 ? -5.18 16.469 4.965 1 98.12 238 ASN B C 1
ATOM 4980 O O . ASN B 1 238 ? -5.695 16.531 3.846 1 98.12 238 ASN B O 1
ATOM 4984 N N . ALA B 1 239 ? -5.598 17.141 5.977 1 98.81 239 ALA B N 1
ATOM 4985 C CA . ALA B 1 239 ? -6.75 18.031 5.879 1 98.81 239 ALA B CA 1
ATOM 4986 C C . ALA B 1 239 ? -6.48 19.172 4.902 1 98.81 239 ALA B C 1
ATOM 4988 O O . ALA B 1 239 ? -7.336 19.516 4.082 1 98.81 239 ALA B O 1
ATOM 4989 N N . ALA B 1 240 ? -5.312 19.75 5.027 1 98.81 240 ALA B N 1
ATOM 4990 C CA . ALA B 1 240 ? -4.953 20.844 4.125 1 98.81 240 ALA B CA 1
ATOM 4991 C C . ALA B 1 240 ? -5.016 20.391 2.668 1 98.81 240 ALA B C 1
ATOM 4993 O O . ALA B 1 240 ? -5.566 21.094 1.817 1 98.81 240 ALA B O 1
ATOM 4994 N N . GLY B 1 241 ? -4.461 19.203 2.379 1 98.81 241 GLY B N 1
ATOM 4995 C CA . GLY B 1 241 ? -4.496 18.688 1.02 1 98.81 241 GLY B CA 1
ATOM 4996 C C . GLY B 1 241 ? -5.902 18.422 0.519 1 98.81 241 GLY B C 1
ATOM 4997 O O . GLY B 1 241 ? -6.207 18.656 -0.652 1 98.81 241 GLY B O 1
ATOM 4998 N N . THR B 1 242 ? -6.734 17.953 1.395 1 98.88 242 THR B N 1
ATOM 4999 C CA . THR B 1 242 ? -8.102 17.578 1.053 1 98.88 242 THR B CA 1
ATOM 5000 C C . THR B 1 242 ? -8.922 18.812 0.69 1 98.88 242 THR B C 1
ATOM 5002 O O . THR B 1 242 ? -9.711 18.781 -0.257 1 98.88 242 THR B O 1
ATOM 5005 N N . ILE B 1 243 ? -8.688 19.953 1.363 1 98.88 243 ILE B N 1
ATOM 5006 C CA . ILE B 1 243 ? -9.633 21.062 1.248 1 98.88 243 ILE B CA 1
ATOM 5007 C C . ILE B 1 243 ? -9.031 22.172 0.4 1 98.88 243 ILE B C 1
ATOM 5009 O O . ILE B 1 243 ? -9.727 23.109 -0.008 1 98.88 243 ILE B O 1
ATOM 5013 N N . TYR B 1 244 ? -7.758 22.094 0.021 1 98.75 244 TYR B N 1
ATOM 5014 C CA . TYR B 1 244 ? -6.953 23.203 -0.474 1 98.75 244 TYR B CA 1
ATOM 5015 C C . TYR B 1 244 ? -7.684 23.953 -1.584 1 98.75 244 TYR B C 1
ATOM 5017 O O . TYR B 1 244 ? -7.871 25.172 -1.503 1 98.75 244 TYR B O 1
ATOM 5025 N N . HIS B 1 245 ? -8.188 23.312 -2.613 1 98.69 245 HIS B N 1
ATOM 5026 C CA . HIS B 1 245 ? -8.781 23.953 -3.781 1 98.69 245 HIS B CA 1
ATOM 5027 C C . HIS B 1 245 ? -10.258 24.25 -3.549 1 98.69 245 HIS B C 1
ATOM 5029 O O . HIS B 1 245 ? -10.922 24.844 -4.41 1 98.69 245 HIS B O 1
ATOM 5035 N N . TYR B 1 246 ? -10.75 23.906 -2.363 1 98.75 246 TYR B N 1
ATOM 5036 C CA . TYR B 1 246 ? -12.172 24.094 -2.088 1 98.75 246 TYR B CA 1
ATOM 5037 C C . TYR B 1 246 ? -12.391 25.125 -0.996 1 98.75 246 TYR B C 1
ATOM 5039 O O . TYR B 1 246 ? -13.531 25.469 -0.667 1 98.75 246 TYR B O 1
ATOM 5047 N N . ILE B 1 247 ? -11.344 25.672 -0.475 1 98.62 247 ILE B N 1
ATOM 5048 C CA . ILE B 1 247 ? -11.43 26.562 0.687 1 98.62 247 ILE B CA 1
ATOM 5049 C C . ILE B 1 247 ? -12.352 27.734 0.38 1 98.62 247 ILE B C 1
ATOM 5051 O O . ILE B 1 247 ? -13.18 28.109 1.214 1 98.62 247 ILE B O 1
ATOM 5055 N N . ASP B 1 248 ? -12.281 28.281 -0.847 1 98.19 248 ASP B N 1
ATOM 5056 C CA . ASP B 1 248 ? -13.055 29.453 -1.201 1 98.19 248 ASP B CA 1
ATOM 5057 C C . ASP B 1 248 ? -14.391 29.078 -1.836 1 98.19 248 ASP B C 1
ATOM 5059 O O . ASP B 1 248 ? -15.188 29.938 -2.197 1 98.19 248 ASP B O 1
ATOM 5063 N N . ASP B 1 249 ? -14.633 27.797 -2.068 1 98.38 249 ASP B N 1
ATOM 5064 C CA . ASP B 1 249 ? -15.859 27.328 -2.695 1 98.38 249 ASP B CA 1
ATOM 5065 C C . ASP B 1 249 ? -16.969 27.141 -1.659 1 98.38 249 ASP B C 1
ATOM 5067 O O . ASP B 1 249 ? -17.062 26.078 -1.039 1 98.38 249 ASP B O 1
ATOM 5071 N N . GLU B 1 250 ? -17.844 28.031 -1.56 1 97.19 250 GLU B N 1
ATOM 5072 C CA . GLU B 1 250 ? -18.875 28.047 -0.52 1 97.19 250 GLU B CA 1
ATOM 5073 C C . GLU B 1 250 ? -19.891 26.938 -0.746 1 97.19 250 GLU B C 1
ATOM 5075 O O . GLU B 1 250 ? -20.672 26.609 0.153 1 97.19 250 GLU B O 1
ATOM 5080 N N . ARG B 1 251 ? -20 26.422 -1.972 1 97.94 251 ARG B N 1
ATOM 5081 C CA . ARG B 1 251 ? -20.906 25.312 -2.25 1 97.94 251 ARG B CA 1
ATOM 5082 C C . ARG B 1 251 ? -20.5 24.062 -1.471 1 97.94 251 ARG B C 1
ATOM 5084 O O . ARG B 1 251 ? -21.297 23.141 -1.284 1 97.94 251 ARG B O 1
ATOM 5091 N N . VAL B 1 252 ? -19.156 23.953 -0.934 1 98.88 252 VAL B N 1
ATOM 5092 C CA . VAL B 1 252 ? -18.594 22.766 -0.305 1 98.88 252 VAL B CA 1
ATOM 5093 C C . VAL B 1 252 ? -18.547 22.953 1.209 1 98.88 252 VAL B C 1
ATOM 5095 O O . VAL B 1 252 ? -17.953 23.906 1.699 1 98.88 252 VAL B O 1
ATOM 5098 N N . GLN B 1 253 ? -19.203 22.078 1.92 1 98.75 253 GLN B N 1
ATOM 5099 C CA . GLN B 1 253 ? -19.078 22.062 3.373 1 98.75 253 GLN B CA 1
ATOM 5100 C C . GLN B 1 253 ? -17.859 21.266 3.811 1 98.75 253 GLN B C 1
ATOM 5102 O O . GLN B 1 253 ? -17.672 20.125 3.395 1 98.75 253 GLN B O 1
ATOM 5107 N N . ILE B 1 254 ? -17.031 21.891 4.645 1 98.88 254 ILE B N 1
ATOM 5108 C CA . ILE B 1 254 ? -15.781 21.266 5.059 1 98.88 254 ILE B CA 1
ATOM 5109 C C . ILE B 1 254 ? -15.891 20.812 6.512 1 98.88 254 ILE B C 1
ATOM 5111 O O . ILE B 1 254 ? -16.141 21.625 7.41 1 98.88 254 ILE B O 1
ATOM 5115 N N . TYR B 1 255 ? -15.734 19.531 6.738 1 98.88 255 TYR B N 1
ATOM 5116 C CA . TYR B 1 255 ? -15.75 18.938 8.07 1 98.88 255 TYR B CA 1
ATOM 5117 C C . TYR B 1 255 ? -14.398 18.297 8.398 1 98.88 255 TYR B C 1
ATOM 5119 O O . TYR B 1 255 ? -13.883 17.5 7.613 1 98.88 255 TYR B O 1
ATOM 5127 N N . LEU B 1 256 ? -13.844 18.703 9.508 1 98.81 256 LEU B N 1
ATOM 5128 C CA . LEU B 1 256 ? -12.586 18.141 9.992 1 98.81 256 LEU B CA 1
ATOM 5129 C C . LEU B 1 256 ? -12.797 17.375 11.297 1 98.81 256 LEU B C 1
ATOM 5131 O O . LEU B 1 256 ? -13.578 17.812 12.148 1 98.81 256 LEU B O 1
ATOM 5135 N N . ALA B 1 257 ? -12.195 16.203 11.367 1 98.81 257 ALA B N 1
ATOM 5136 C CA . ALA B 1 257 ? -12.305 15.375 12.57 1 98.81 257 ALA B CA 1
ATOM 5137 C C . ALA B 1 257 ? -11 15.375 13.359 1 98.81 257 ALA B C 1
ATOM 5139 O O . ALA B 1 257 ? -9.992 14.836 12.898 1 98.81 257 ALA B O 1
ATOM 5140 N N . GLU B 1 258 ? -10.914 16 14.477 1 98.5 258 GLU B N 1
ATOM 5141 C CA . GLU B 1 258 ? -9.742 15.922 15.352 1 98.5 258 GLU B CA 1
ATOM 5142 C C . GLU B 1 258 ? -9.953 14.898 16.469 1 98.5 258 GLU B C 1
ATOM 5144 O O . GLU B 1 258 ? -11.078 14.445 16.688 1 98.5 258 GLU B O 1
ATOM 5149 N N . ALA B 1 259 ? -8.906 14.484 17.109 1 98.25 259 ALA B N 1
ATOM 5150 C CA . ALA B 1 259 ? -8.945 13.391 18.078 1 98.25 259 ALA B CA 1
ATOM 5151 C C . ALA B 1 259 ? -9.312 13.906 19.469 1 98.25 259 ALA B C 1
ATOM 5153 O O . ALA B 1 259 ? -8.594 14.719 20.047 1 98.25 259 ALA B O 1
ATOM 5154 N N . ALA B 1 260 ? -10.367 13.32 20 1 98.5 260 ALA B N 1
ATOM 5155 C CA . ALA B 1 260 ? -10.852 13.766 21.297 1 98.5 260 ALA B CA 1
ATOM 5156 C C . ALA B 1 260 ? -10.383 12.836 22.406 1 98.5 260 ALA B C 1
ATOM 5158 O O . ALA B 1 260 ? -10.688 13.055 23.594 1 98.5 260 ALA B O 1
ATOM 5159 N N . GLY B 1 261 ? -9.617 11.773 22.016 1 98.06 261 GLY B N 1
ATOM 5160 C CA . GLY B 1 261 ? -9.188 10.836 23.047 1 98.06 261 GLY B CA 1
ATOM 5161 C C . GLY B 1 261 ? -10.336 10.297 23.875 1 98.06 261 GLY B C 1
ATOM 5162 O O . GLY B 1 261 ? -11.266 9.688 23.344 1 98.06 261 GLY B O 1
ATOM 5163 N N . HIS B 1 262 ? -10.273 10.633 25.188 1 98.12 262 HIS B N 1
ATOM 5164 C CA . HIS B 1 262 ? -11.344 10.203 26.094 1 98.12 262 HIS B CA 1
ATOM 5165 C C . HIS B 1 262 ? -12.484 11.211 26.109 1 98.12 262 HIS B C 1
ATOM 5167 O O . HIS B 1 262 ? -13.523 10.961 26.719 1 98.12 262 HIS B O 1
ATOM 5173 N N . GLY B 1 263 ? -12.359 12.289 25.469 1 98 263 GLY B N 1
ATOM 5174 C CA . GLY B 1 263 ? -13.383 13.32 25.422 1 98 263 GLY B CA 1
ATOM 5175 C C . GLY B 1 263 ? -12.828 14.719 25.609 1 98 263 GLY B C 1
ATOM 5176 O O . GLY B 1 263 ? -11.812 14.906 26.281 1 98 263 GLY B O 1
ATOM 5177 N N . ILE B 1 264 ? -13.516 15.734 25.141 1 97.62 264 ILE B N 1
ATOM 5178 C CA . ILE B 1 264 ? -13.039 17.109 25.203 1 97.62 264 ILE B CA 1
ATOM 5179 C C . ILE B 1 264 ? -13.227 17.672 26.609 1 97.62 264 ILE B C 1
ATOM 5181 O O . ILE B 1 264 ? -12.672 18.719 26.953 1 97.62 264 ILE B O 1
ATOM 5185 N N . ASP B 1 265 ? -14.031 16.984 27.375 1 96.88 265 ASP B N 1
ATOM 5186 C CA . ASP B 1 265 ? -14.289 17.406 28.734 1 96.88 265 ASP B CA 1
ATOM 5187 C C . ASP B 1 265 ? -13.305 16.766 29.719 1 96.88 265 ASP B C 1
ATOM 5189 O O . ASP B 1 265 ? -13.469 16.859 30.938 1 96.88 265 ASP B O 1
ATOM 5193 N N . THR B 1 266 ? -12.258 16.141 29.219 1 95.38 266 THR B N 1
ATOM 5194 C CA . THR B 1 266 ? -11.227 15.508 30.031 1 95.38 266 THR B CA 1
ATOM 5195 C C . THR B 1 266 ? -9.859 16.109 29.734 1 95.38 266 THR B C 1
ATOM 5197 O O . THR B 1 266 ? -9.703 16.891 28.781 1 95.38 266 THR B O 1
ATOM 5200 N N . ASN B 1 267 ? -8.891 15.727 30.562 1 92.38 267 ASN B N 1
ATOM 5201 C CA . ASN B 1 267 ? -7.512 16.141 30.312 1 92.38 267 ASN B CA 1
ATOM 5202 C C . ASN B 1 267 ? -6.805 15.18 29.359 1 92.38 267 ASN B C 1
ATOM 5204 O O . ASN B 1 267 ? -5.617 15.344 29.062 1 92.38 267 ASN B O 1
ATOM 5208 N N . TYR B 1 268 ? -7.492 14.18 28.859 1 95.62 268 TYR B N 1
ATOM 5209 C CA . TYR B 1 268 ? -6.957 13.172 27.953 1 95.62 268 TYR B CA 1
ATOM 5210 C C . TYR B 1 268 ? -7.559 13.328 26.562 1 95.62 268 TYR B C 1
ATOM 5212 O O . TYR B 1 268 ? -8.367 12.5 26.125 1 95.62 268 TYR B O 1
ATOM 5220 N N . THR B 1 269 ? -7.113 14.43 25.938 1 97 269 THR B N 1
ATOM 5221 C CA . THR B 1 269 ? -7.668 14.797 24.641 1 97 269 THR B CA 1
ATOM 5222 C C . THR B 1 269 ? -6.59 15.398 23.75 1 97 269 THR B C 1
ATOM 5224 O O . THR B 1 269 ? -5.551 15.852 24.234 1 97 269 THR B O 1
ATOM 5227 N N . ALA B 1 270 ? -6.734 15.188 22.469 1 96.44 270 ALA B N 1
ATOM 5228 C CA . ALA B 1 270 ? -5.906 15.867 21.484 1 96.44 270 ALA B CA 1
ATOM 5229 C C . ALA B 1 270 ? -6.746 16.781 20.594 1 96.44 270 ALA B C 1
ATOM 5231 O O . ALA B 1 270 ? -6.355 17.094 19.453 1 96.44 270 ALA B O 1
ATOM 5232 N N . ALA B 1 271 ? -7.965 17.141 21.094 1 98 271 ALA B N 1
ATOM 5233 C CA . ALA B 1 271 ? -8.852 18.047 20.359 1 98 271 ALA B CA 1
ATOM 5234 C C . ALA B 1 271 ? -8.43 19.5 20.516 1 98 271 ALA B C 1
ATOM 5236 O O . ALA B 1 271 ? -9.133 20.281 21.156 1 98 271 ALA B O 1
ATOM 5237 N N . THR B 1 272 ? -7.402 19.844 19.859 1 97 272 THR B N 1
ATOM 5238 C CA . THR B 1 272 ? -6.723 21.109 20.047 1 97 272 THR B CA 1
ATOM 5239 C C . THR B 1 272 ? -7.633 22.281 19.641 1 97 272 THR B C 1
ATOM 5241 O O . THR B 1 272 ? -7.625 23.328 20.297 1 97 272 THR B O 1
ATOM 5244 N N . MET B 1 273 ? -8.367 22.156 18.578 1 97.81 273 MET B N 1
ATOM 5245 C CA . MET B 1 273 ? -9.195 23.266 18.109 1 97.81 273 MET B CA 1
ATOM 5246 C C . MET B 1 273 ? -10.398 23.469 19.031 1 97.81 273 MET B C 1
ATOM 5248 O O . MET B 1 273 ? -10.977 24.547 19.078 1 97.81 273 MET B O 1
ATOM 5252 N N . HIS B 1 274 ? -10.766 22.438 19.797 1 97.81 274 HIS B N 1
ATOM 5253 C CA . HIS B 1 274 ? -11.844 22.562 20.781 1 97.81 274 HIS B CA 1
ATOM 5254 C C . HIS B 1 274 ? -11.328 23.094 22.109 1 97.81 274 HIS B C 1
ATOM 5256 O O . HIS B 1 274 ? -12.016 23.875 22.766 1 97.81 274 HIS B O 1
ATOM 5262 N N . CYS B 1 275 ? -10.109 22.656 22.438 1 97.12 275 CYS B N 1
ATOM 5263 C CA . CYS B 1 275 ? -9.688 22.859 23.828 1 97.12 275 CYS B CA 1
ATOM 5264 C C . CYS B 1 275 ? -8.5 23.812 23.891 1 97.12 275 CYS B C 1
ATOM 5266 O O . CYS B 1 275 ? -8.148 24.297 24.969 1 97.12 275 CYS B O 1
ATOM 5268 N N . GLY B 1 276 ? -7.914 24.125 22.766 1 96.75 276 GLY B N 1
ATOM 5269 C CA . GLY B 1 276 ? -6.707 24.953 22.766 1 96.75 276 GLY B CA 1
ATOM 5270 C C . GLY B 1 276 ? -6.996 26.438 22.75 1 96.75 276 GLY B C 1
ATOM 5271 O O . GLY B 1 276 ? -8.133 26.844 22.5 1 96.75 276 GLY B O 1
ATOM 5272 N N . THR B 1 277 ? -5.969 27.234 23.141 1 97.44 277 THR B N 1
ATOM 5273 C CA . THR B 1 277 ? -6 28.688 23.078 1 97.44 277 THR B CA 1
ATOM 5274 C C . THR B 1 277 ? -4.84 29.219 22.25 1 97.44 277 THR B C 1
ATOM 5276 O O . THR B 1 277 ? -3.92 28.469 21.906 1 97.44 277 THR B O 1
ATOM 5279 N N . GLU B 1 278 ? -5.004 30.438 21.891 1 97.25 278 GLU B N 1
ATOM 5280 C CA . GLU B 1 278 ? -3.98 31.062 21.047 1 97.25 278 GLU B CA 1
ATOM 5281 C C . GLU B 1 278 ? -2.619 31.047 21.734 1 97.25 278 GLU B C 1
ATOM 5283 O O . GLU B 1 278 ? -2.516 31.391 22.922 1 97.25 278 GLU B O 1
ATOM 5288 N N . GLY B 1 279 ? -1.58 30.594 21.062 1 96.88 279 GLY B N 1
ATOM 5289 C CA . GLY B 1 279 ? -0.209 30.531 21.547 1 96.88 279 GLY B CA 1
ATOM 5290 C C . GLY B 1 279 ? 0.794 30.234 20.438 1 96.88 279 GLY B C 1
ATOM 5291 O O . GLY B 1 279 ? 0.448 30.25 19.266 1 96.88 279 GLY B O 1
ATOM 5292 N N . ILE B 1 280 ? 2.033 30.203 20.844 1 95.81 280 ILE B N 1
ATOM 5293 C CA . ILE B 1 280 ? 3.107 29.906 19.906 1 95.81 280 ILE B CA 1
ATOM 5294 C C . ILE B 1 280 ? 3.684 28.516 20.188 1 95.81 280 ILE B C 1
ATOM 5296 O O . ILE B 1 280 ? 4.012 28.203 21.328 1 95.81 280 ILE B O 1
ATOM 5300 N N . ILE B 1 281 ? 3.74 27.719 19.188 1 94.38 281 ILE B N 1
ATOM 5301 C CA . ILE B 1 281 ? 4.344 26.391 19.312 1 94.38 281 ILE B CA 1
ATOM 5302 C C . ILE B 1 281 ? 5.102 26.047 18.047 1 94.38 281 ILE B C 1
ATOM 5304 O O . ILE B 1 281 ? 4.625 26.312 16.938 1 94.38 281 ILE B O 1
ATOM 5308 N N . HIS B 1 282 ? 6.316 25.547 18.156 1 93.56 282 HIS B N 1
ATOM 5309 C CA . HIS B 1 282 ? 7.172 25.062 17.078 1 93.56 282 HIS B CA 1
ATOM 5310 C C . HIS B 1 282 ? 7.301 26.094 15.977 1 93.56 282 HIS B C 1
ATOM 5312 O O . HIS B 1 282 ? 7.277 25.75 14.789 1 93.56 282 HIS B O 1
ATOM 5318 N N . GLY B 1 283 ? 7.297 27.344 16.312 1 94.12 283 GLY B N 1
ATOM 5319 C CA . GLY B 1 283 ? 7.715 28.406 15.414 1 94.12 283 GLY B CA 1
ATOM 5320 C C . GLY B 1 283 ? 6.551 29.109 14.758 1 94.12 283 GLY B C 1
ATOM 5321 O O . GLY B 1 283 ? 6.75 30.016 13.93 1 94.12 283 GLY B O 1
ATOM 5322 N N . ALA B 1 284 ? 5.281 28.781 15.164 1 96.44 284 ALA B N 1
ATOM 5323 C CA . ALA B 1 284 ? 4.121 29.453 14.57 1 96.44 284 ALA B CA 1
ATOM 5324 C C . ALA B 1 284 ? 3.086 29.797 15.641 1 96.44 284 ALA B C 1
ATOM 5326 O O . ALA B 1 284 ? 2.906 29.047 16.609 1 96.44 284 ALA B O 1
ATOM 5327 N N . ARG B 1 285 ? 2.451 30.938 15.445 1 97.94 285 ARG B N 1
ATOM 5328 C CA . ARG B 1 285 ? 1.274 31.297 16.234 1 97.94 285 ARG B CA 1
ATOM 5329 C C . ARG B 1 285 ? 0.055 30.5 15.781 1 97.94 285 ARG B C 1
ATOM 5331 O O . ARG B 1 285 ? -0.258 30.453 14.594 1 97.94 285 ARG B O 1
ATOM 5338 N N . THR B 1 286 ? -0.574 29.797 16.781 1 98.19 286 THR B N 1
ATOM 5339 C CA . THR B 1 286 ? -1.72 28.953 16.453 1 98.19 286 THR B CA 1
ATOM 5340 C C . THR B 1 286 ? -2.549 28.656 17.703 1 98.19 286 THR B C 1
ATOM 5342 O O . THR B 1 286 ? -2.504 29.422 18.688 1 98.19 286 THR B O 1
ATOM 5345 N N . LEU B 1 287 ? -3.475 27.75 17.609 1 98 287 LEU B N 1
ATOM 5346 C CA . LEU B 1 287 ? -4.152 27.219 18.781 1 98 287 LEU B CA 1
ATOM 5347 C C . LEU B 1 287 ? -3.348 26.094 19.422 1 98 287 LEU B C 1
ATOM 5349 O O . LEU B 1 287 ? -2.848 25.203 18.719 1 98 287 LEU B O 1
ATOM 5353 N N . VAL B 1 288 ? -3.121 26.172 20.719 1 96.88 288 VAL B N 1
ATOM 5354 C CA . VAL B 1 288 ? -2.26 25.266 21.453 1 96.88 288 VAL B CA 1
ATOM 5355 C C . VAL B 1 288 ? -2.943 24.844 22.75 1 96.88 288 VAL B C 1
ATOM 5357 O O . VAL B 1 288 ? -3.566 25.656 23.438 1 96.88 288 VAL B O 1
ATOM 5360 N N . MET B 1 289 ? -2.852 23.547 22.953 1 96 289 MET B N 1
ATOM 5361 C CA . MET B 1 289 ? -3.242 23.109 24.281 1 96 289 MET B CA 1
ATOM 5362 C C . MET B 1 289 ? -2.223 23.547 25.328 1 96 289 MET B C 1
ATOM 5364 O O . MET B 1 289 ? -1.103 23.047 25.375 1 96 289 MET B O 1
ATOM 5368 N N . GLN B 1 290 ? -2.658 24.453 26.188 1 95.12 290 GLN B N 1
ATOM 5369 C CA . GLN B 1 290 ? -1.726 25.031 27.141 1 95.12 290 GLN B CA 1
ATOM 5370 C C . GLN B 1 290 ? -2.457 25.531 28.391 1 95.12 290 GLN B C 1
ATOM 5372 O O . GLN B 1 290 ? -3.662 25.781 28.344 1 95.12 290 GLN B O 1
ATOM 5377 N N . THR B 1 291 ? -1.709 25.609 29.438 1 93.56 291 THR B N 1
ATOM 5378 C CA . THR B 1 291 ? -2.238 26.188 30.672 1 93.56 291 THR B CA 1
ATOM 5379 C C . THR B 1 291 ? -2.346 27.703 30.562 1 93.56 291 THR B C 1
ATOM 5381 O O . THR B 1 291 ? -1.904 28.297 29.578 1 93.56 291 THR B O 1
ATOM 5384 N N . GLU B 1 292 ? -2.953 28.266 31.609 1 92.12 292 GLU B N 1
ATOM 5385 C CA . GLU B 1 292 ? -3.135 29.703 31.625 1 92.12 292 GLU B CA 1
ATOM 5386 C C . GLU B 1 292 ? -1.794 30.438 31.578 1 92.12 292 GLU B C 1
ATOM 5388 O O . GLU B 1 292 ? -1.697 31.531 31.031 1 92.12 292 GLU B O 1
ATOM 5393 N N . ASP B 1 293 ? -0.767 29.734 32.062 1 92.06 293 ASP B N 1
ATOM 5394 C CA . ASP B 1 293 ? 0.55 30.375 32.125 1 92.06 293 ASP B CA 1
ATOM 5395 C C . ASP B 1 293 ? 1.366 30.047 30.875 1 92.06 293 ASP B C 1
ATOM 5397 O O . ASP B 1 293 ? 2.547 30.391 30.797 1 92.06 293 ASP B O 1
ATOM 5401 N N . GLY B 1 294 ? 0.724 29.359 29.953 1 90.31 294 GLY B N 1
ATOM 5402 C CA . GLY B 1 294 ? 1.354 29.172 28.656 1 90.31 294 GLY B CA 1
ATOM 5403 C C . GLY B 1 294 ? 2.145 27.875 28.562 1 90.31 294 GLY B C 1
ATOM 5404 O O . GLY B 1 294 ? 2.867 27.656 27.594 1 90.31 294 GLY B O 1
ATOM 5405 N N . GLN B 1 295 ? 2.016 27.078 29.578 1 90.69 295 GLN B N 1
ATOM 5406 C CA . GLN B 1 295 ? 2.697 25.781 29.531 1 90.69 295 GLN B CA 1
ATOM 5407 C C . GLN B 1 295 ? 1.94 24.797 28.656 1 90.69 295 GLN B C 1
ATOM 5409 O O . GLN B 1 295 ? 0.73 24.625 28.812 1 90.69 295 GLN B O 1
ATOM 5414 N N . ILE B 1 296 ? 2.66 24.219 27.781 1 90.25 296 ILE B N 1
ATOM 5415 C CA . ILE B 1 296 ? 2.041 23.281 26.844 1 90.25 296 ILE B CA 1
ATOM 5416 C C . ILE B 1 296 ? 1.536 22.062 27.594 1 90.25 296 ILE B C 1
ATOM 5418 O O . ILE B 1 296 ? 2.256 21.484 28.422 1 90.25 296 ILE B O 1
ATOM 5422 N N . GLU B 1 297 ? 0.318 21.703 27.344 1 91.62 297 GLU B N 1
ATOM 5423 C CA . GLU B 1 297 ? -0.267 20.5 27.906 1 91.62 297 GLU B CA 1
ATOM 5424 C C . GLU B 1 297 ? -0.148 19.312 26.938 1 91.62 297 GLU B C 1
ATOM 5426 O O . GLU B 1 297 ? -0.249 19.5 25.734 1 91.62 297 GLU B O 1
ATOM 5431 N N . GLU B 1 298 ? 0.014 18.203 27.531 1 88.25 298 GLU B N 1
ATOM 5432 C CA . GLU B 1 298 ? 0.176 17.016 26.719 1 88.25 298 GLU B CA 1
ATOM 5433 C C . GLU B 1 298 ? -1.141 16.609 26.047 1 88.25 298 GLU B C 1
ATOM 5435 O O . GLU B 1 298 ? -2.197 16.656 26.688 1 88.25 298 GLU B O 1
ATOM 5440 N N . ALA B 1 299 ? -1.09 16.297 24.812 1 92 299 ALA B N 1
ATOM 5441 C CA . ALA B 1 299 ? -2.242 15.758 24.094 1 92 299 ALA B CA 1
ATOM 5442 C C . ALA B 1 299 ? -2.381 14.258 24.344 1 92 299 ALA B C 1
ATOM 5444 O O . ALA B 1 299 ? -1.43 13.602 24.766 1 92 299 ALA B O 1
ATOM 5445 N N . PHE B 1 300 ? -3.633 13.789 24.109 1 93.81 300 PHE B N 1
ATOM 5446 C CA . PHE B 1 300 ? -3.834 12.359 24.297 1 93.81 300 PHE B CA 1
ATOM 5447 C C . PHE B 1 300 ? -4.809 11.805 23.266 1 93.81 300 PHE B C 1
ATOM 5449 O O . PHE B 1 300 ? -5.895 12.352 23.078 1 93.81 300 PHE B O 1
ATOM 5456 N N . THR B 1 301 ? -4.438 10.766 22.641 1 95.5 301 THR B N 1
ATOM 5457 C CA . THR B 1 301 ? -5.254 9.867 21.844 1 95.5 301 THR B CA 1
ATOM 5458 C C . THR B 1 301 ? -4.496 8.578 21.531 1 95.5 301 THR B C 1
ATOM 5460 O O . THR B 1 301 ? -3.266 8.539 21.609 1 95.5 301 THR B O 1
ATOM 5463 N N . ILE B 1 302 ? -5.219 7.523 21.203 1 93.12 302 ILE B N 1
ATOM 5464 C CA . ILE B 1 302 ? -4.582 6.277 20.797 1 93.12 302 ILE B CA 1
ATOM 5465 C C . ILE B 1 302 ? -3.982 6.43 19.406 1 93.12 302 ILE B C 1
ATOM 5467 O O . ILE B 1 302 ? -3.176 5.602 18.969 1 93.12 302 ILE B O 1
ATOM 5471 N N . SER B 1 303 ? -4.438 7.41 18.641 1 92.75 303 SER B N 1
ATOM 5472 C CA . SER B 1 303 ? -3.939 7.68 17.297 1 92.75 303 SER B CA 1
ATOM 5473 C C . SER B 1 303 ? -2.703 8.57 17.344 1 92.75 303 SER B C 1
ATOM 5475 O O . SER B 1 303 ? -2.816 9.797 17.359 1 92.75 303 SER B O 1
ATOM 5477 N N . ALA B 1 304 ? -1.579 8.039 17.188 1 86 304 ALA B N 1
ATOM 5478 C CA . ALA B 1 304 ? -0.305 8.734 17.344 1 86 304 ALA B CA 1
ATOM 5479 C C . ALA B 1 304 ? -0.158 9.852 16.328 1 86 304 ALA B C 1
ATOM 5481 O O . ALA B 1 304 ? 0.462 10.883 16.609 1 86 304 ALA B O 1
ATOM 5482 N N . GLY B 1 305 ? -0.797 9.703 15.156 1 88.44 305 GLY B N 1
ATOM 5483 C CA . GLY B 1 305 ? -0.686 10.719 14.117 1 88.44 305 GLY B CA 1
ATOM 5484 C C . GLY B 1 305 ? -1.526 11.953 14.398 1 88.44 305 GLY B C 1
ATOM 5485 O O . GLY B 1 305 ? -1.35 12.984 13.758 1 88.44 305 GLY B O 1
ATOM 5486 N N . LEU B 1 306 ? -2.379 11.828 15.375 1 93.38 306 LEU B N 1
ATOM 5487 C CA . LEU B 1 306 ? -3.254 12.945 15.727 1 93.38 306 LEU B CA 1
ATOM 5488 C C . LEU B 1 306 ? -2.936 13.469 17.125 1 93.38 306 LEU B C 1
ATOM 5490 O O . LEU B 1 306 ? -3.59 14.398 17.609 1 93.38 306 LEU B O 1
ATOM 5494 N N . ASP B 1 307 ? -1.862 12.93 17.734 1 90.75 307 ASP B N 1
ATOM 5495 C CA . ASP B 1 307 ? -1.458 13.258 19.094 1 90.75 307 ASP B CA 1
ATOM 5496 C C . ASP B 1 307 ? -0.544 14.484 19.109 1 90.75 307 ASP B C 1
ATOM 5498 O O . ASP B 1 307 ? 0.657 14.359 19.359 1 90.75 307 ASP B O 1
ATOM 5502 N N . TYR B 1 308 ? -1.063 15.609 18.859 1 90.38 308 TYR B N 1
ATOM 5503 C CA . TYR B 1 308 ? -0.326 16.859 18.766 1 90.38 308 TYR B CA 1
ATOM 5504 C C . TYR B 1 308 ? -1.039 17.984 19.531 1 90.38 308 TYR B C 1
ATOM 5506 O O . TYR B 1 308 ? -2.234 18.203 19.328 1 90.38 308 TYR B O 1
ATOM 5514 N N . PRO B 1 309 ? -0.316 18.672 20.359 1 94.62 309 PRO B N 1
ATOM 5515 C CA . PRO B 1 309 ? -0.964 19.703 21.172 1 94.62 309 PRO B CA 1
ATOM 5516 C C . PRO B 1 309 ? -1.147 21.031 20.422 1 94.62 309 PRO B C 1
ATOM 5518 O O . PRO B 1 309 ? -1.441 22.062 21.047 1 94.62 309 PRO B O 1
ATOM 5521 N N . GLY B 1 310 ? -0.919 21.047 19.188 1 95.19 310 GLY B N 1
ATOM 5522 C CA . GLY B 1 310 ? -1.111 22.219 18.328 1 95.19 310 GLY B CA 1
ATOM 5523 C C . GLY B 1 310 ? -1.911 21.906 17.078 1 95.19 310 GLY B C 1
ATOM 5524 O O . GLY B 1 310 ? -2.41 20.781 16.922 1 95.19 310 GLY B O 1
ATOM 5525 N N . ILE B 1 311 ? -2.074 22.859 16.281 1 97.12 311 ILE B N 1
ATOM 5526 C CA . ILE B 1 311 ? -2.73 22.703 14.992 1 97.12 311 ILE B CA 1
ATOM 5527 C C . ILE B 1 311 ? -2.086 23.625 13.969 1 97.12 311 ILE B C 1
ATOM 5529 O O . ILE B 1 311 ? -1.512 24.656 14.336 1 97.12 311 ILE B O 1
ATOM 5533 N N . GLY B 1 312 ? -2.072 23.203 12.695 1 97.5 312 GLY B N 1
ATOM 5534 C CA . GLY B 1 312 ? -1.574 24.094 11.664 1 97.5 312 GLY B CA 1
ATOM 5535 C C . GLY B 1 312 ? -2.273 25.438 11.648 1 97.5 312 GLY B C 1
ATOM 5536 O O . GLY B 1 312 ? -3.492 25.516 11.828 1 97.5 312 GLY B O 1
ATOM 5537 N N . PRO B 1 313 ? -1.538 26.516 11.422 1 98.56 313 PRO B N 1
ATOM 5538 C CA . PRO B 1 313 ? -2.129 27.859 11.477 1 98.56 313 PRO B CA 1
ATOM 5539 C C . PRO B 1 313 ? -3.256 28.047 10.461 1 98.56 313 PRO B C 1
ATOM 5541 O O . PRO B 1 313 ? -4.215 28.766 10.734 1 98.56 313 PRO B O 1
ATOM 5544 N N . MET B 1 314 ? -3.141 27.391 9.32 1 98.56 314 MET B N 1
ATOM 5545 C CA . MET B 1 314 ? -4.195 27.453 8.312 1 98.56 314 MET B CA 1
ATOM 5546 C C . MET B 1 314 ? -5.516 26.938 8.875 1 98.56 314 MET B C 1
ATOM 5548 O O . MET B 1 314 ? -6.559 27.578 8.695 1 98.56 314 MET B O 1
ATOM 5552 N N . HIS B 1 315 ? -5.457 25.859 9.57 1 98.75 315 HIS B N 1
ATOM 5553 C CA . HIS B 1 315 ? -6.656 25.219 10.117 1 98.75 315 HIS B CA 1
ATOM 5554 C C . HIS B 1 315 ? -7.195 26.016 11.305 1 98.75 315 HIS B C 1
ATOM 5556 O O . HIS B 1 315 ? -8.414 26.094 11.5 1 98.75 315 HIS B O 1
ATOM 5562 N N . ALA B 1 316 ? -6.262 26.547 12.094 1 98.62 316 ALA B N 1
ATOM 5563 C CA . ALA B 1 316 ? -6.695 27.438 13.172 1 98.62 316 ALA B CA 1
ATOM 5564 C C . ALA B 1 316 ? -7.512 28.594 12.633 1 98.62 316 ALA B C 1
ATOM 5566 O O . ALA B 1 316 ? -8.57 28.938 13.172 1 98.62 316 ALA B O 1
ATOM 5567 N N . ASP B 1 317 ? -7.055 29.203 11.609 1 98.69 317 ASP B N 1
ATOM 5568 C CA . ASP B 1 317 ? -7.723 30.359 11.008 1 98.69 317 ASP B CA 1
ATOM 5569 C C . ASP B 1 317 ? -9.086 29.953 10.445 1 98.69 317 ASP B C 1
ATOM 5571 O O . ASP B 1 317 ? -10.094 30.625 10.719 1 98.69 317 ASP B O 1
ATOM 5575 N N . LEU B 1 318 ? -9.117 28.875 9.633 1 98.56 318 LEU B N 1
ATOM 5576 C CA . LEU B 1 318 ? -10.344 28.438 8.977 1 98.56 318 LEU B CA 1
ATOM 5577 C C . LEU B 1 318 ? -11.406 28.062 10 1 98.56 318 LEU B C 1
ATOM 5579 O O . LEU B 1 318 ? -12.586 28.359 9.812 1 98.56 318 LEU B O 1
ATOM 5583 N N . ALA B 1 319 ? -10.969 27.406 11.047 1 98.31 319 ALA B N 1
ATOM 5584 C CA . ALA B 1 319 ? -11.906 27.016 12.102 1 98.31 319 ALA B CA 1
ATOM 5585 C C . ALA B 1 319 ? -12.438 28.25 12.836 1 98.31 319 ALA B C 1
ATOM 5587 O O . ALA B 1 319 ? -13.641 28.344 13.109 1 98.31 319 ALA B O 1
ATOM 5588 N N . THR B 1 320 ? -11.57 29.156 13.172 1 97.44 320 THR B N 1
ATOM 5589 C CA . THR B 1 320 ? -11.938 30.359 13.914 1 97.44 320 THR B CA 1
ATOM 5590 C C . THR B 1 320 ? -12.898 31.219 13.102 1 97.44 320 THR B C 1
ATOM 5592 O O . THR B 1 320 ? -13.805 31.844 13.664 1 97.44 320 THR B O 1
ATOM 5595 N N . ARG B 1 321 ? -12.75 31.188 11.828 1 96.69 321 ARG B N 1
ATOM 5596 C CA . ARG B 1 321 ? -13.594 31.984 10.953 1 96.69 321 ARG B CA 1
ATOM 5597 C C . ARG B 1 321 ? -14.891 31.266 10.625 1 96.69 321 ARG B C 1
ATOM 5599 O O . ARG B 1 321 ? -15.781 31.828 9.984 1 96.69 321 ARG B O 1
ATOM 5606 N N . GLY B 1 322 ? -14.961 30.078 10.945 1 97.25 322 GLY B N 1
ATOM 5607 C CA . GLY B 1 322 ? -16.172 29.312 10.727 1 97.25 322 GLY B CA 1
ATOM 5608 C C . GLY B 1 322 ? -16.25 28.688 9.344 1 97.25 322 GLY B C 1
ATOM 5609 O O . GLY B 1 322 ? -17.312 28.234 8.914 1 97.25 322 GLY B O 1
ATOM 5610 N N . ARG B 1 323 ? -15.148 28.672 8.602 1 98.25 323 ARG B N 1
ATOM 5611 C CA . ARG B 1 323 ? -15.125 28.094 7.262 1 98.25 323 ARG B CA 1
ATOM 5612 C C . ARG B 1 323 ? -15.102 26.562 7.32 1 98.25 323 ARG B C 1
ATOM 5614 O O . ARG B 1 323 ? -15.656 25.891 6.445 1 98.25 323 ARG B O 1
ATOM 5621 N N . SER B 1 324 ? -14.484 26.031 8.344 1 98.44 324 SER B N 1
ATOM 5622 C CA . SER B 1 324 ? -14.5 24.594 8.562 1 98.44 324 SER B CA 1
ATOM 5623 C C . SER B 1 324 ? -15.25 24.234 9.844 1 98.44 324 SER B C 1
ATOM 5625 O O . SER B 1 324 ? -15.188 24.969 10.828 1 98.44 324 SER B O 1
ATOM 5627 N N . HIS B 1 325 ? -15.992 23.156 9.75 1 98.56 325 HIS B N 1
ATOM 5628 C CA . HIS B 1 325 ? -16.641 22.578 10.922 1 98.56 325 HIS B CA 1
ATOM 5629 C C . HIS B 1 325 ? -15.789 21.469 11.531 1 98.56 325 HIS B C 1
ATOM 5631 O O . HIS B 1 325 ? -15.492 20.469 10.867 1 98.56 325 HIS B O 1
ATOM 5637 N N . VAL B 1 326 ? -15.469 21.641 12.828 1 98.69 326 VAL B N 1
ATOM 5638 C CA . VAL B 1 326 ? -14.555 20.703 13.461 1 98.69 326 VAL B CA 1
ATOM 5639 C C . VAL B 1 326 ? -15.328 19.781 14.406 1 98.69 326 VAL B C 1
ATOM 5641 O O . VAL B 1 326 ? -16.062 20.25 15.273 1 98.69 326 VAL B O 1
ATOM 5644 N N . LEU B 1 327 ? -15.18 18.516 14.172 1 98.75 327 LEU B N 1
ATOM 5645 C CA . LEU B 1 327 ? -15.789 17.5 15.023 1 98.75 327 LEU B CA 1
ATOM 5646 C C . LEU B 1 327 ? -14.742 16.844 15.922 1 98.75 327 LEU B C 1
ATOM 5648 O O . LEU B 1 327 ? -13.617 16.594 15.484 1 98.75 327 LEU B O 1
ATOM 5652 N N . ALA B 1 328 ? -15.047 16.656 17.188 1 98.75 328 ALA B N 1
ATOM 5653 C CA . ALA B 1 328 ? -14.211 15.906 18.125 1 98.75 328 ALA B CA 1
ATOM 5654 C C . ALA B 1 328 ? -14.609 14.438 18.156 1 98.75 328 ALA B C 1
ATOM 5656 O O . ALA B 1 328 ? -15.766 14.109 18.438 1 98.75 328 ALA B O 1
ATOM 5657 N N . ILE B 1 329 ? -13.695 13.57 17.859 1 98.88 329 ILE B N 1
ATOM 5658 C CA . ILE B 1 329 ? -13.984 12.141 17.766 1 98.88 329 ILE B CA 1
ATOM 5659 C C . ILE B 1 329 ? -13.242 11.391 18.859 1 98.88 329 ILE B C 1
ATOM 5661 O O . ILE B 1 329 ? -12.008 11.422 18.922 1 98.88 329 ILE B O 1
ATOM 5665 N N . LYS B 1 330 ? -13.93 10.672 19.719 1 98.69 330 LYS B N 1
ATOM 5666 C CA . LYS B 1 330 ? -13.328 9.891 20.797 1 98.69 330 LYS B CA 1
ATOM 5667 C C . LYS B 1 330 ? -12.664 8.625 20.25 1 98.69 330 LYS B C 1
ATOM 5669 O O . LYS B 1 330 ? -12.992 8.172 19.141 1 98.69 330 LYS B O 1
ATOM 5674 N N . ASP B 1 331 ? -11.75 8.086 21.047 1 98.56 331 ASP B N 1
ATOM 5675 C CA . ASP B 1 331 ? -11 6.902 20.641 1 98.56 331 ASP B CA 1
ATOM 5676 C C . ASP B 1 331 ? -11.938 5.734 20.328 1 98.56 331 ASP B C 1
ATOM 5678 O O . ASP B 1 331 ? -11.719 4.996 19.375 1 98.56 331 ASP B O 1
ATOM 5682 N N . ASP B 1 332 ? -12.922 5.531 21.141 1 98.62 332 ASP B N 1
ATOM 5683 C CA . ASP B 1 332 ? -13.836 4.414 20.938 1 98.62 332 ASP B CA 1
ATOM 5684 C C . ASP B 1 332 ? -14.633 4.59 19.641 1 98.62 332 ASP B C 1
ATOM 5686 O O . ASP B 1 332 ? -14.891 3.615 18.938 1 98.62 332 ASP B O 1
ATOM 5690 N N . GLU B 1 333 ? -15.023 5.824 19.312 1 98.75 333 GLU B N 1
ATOM 5691 C CA . GLU B 1 333 ? -15.711 6.109 18.062 1 98.75 333 GLU B CA 1
ATOM 5692 C C . GLU B 1 333 ? -14.836 5.781 16.859 1 98.75 333 GLU B C 1
ATOM 5694 O O . GLU B 1 333 ? -15.305 5.203 15.875 1 98.75 333 GLU B O 1
ATOM 5699 N N . ALA B 1 334 ? -13.602 6.164 16.969 1 98.75 334 ALA B N 1
ATOM 5700 C CA . ALA B 1 334 ? -12.656 5.934 15.875 1 98.75 334 ALA B CA 1
ATOM 5701 C C . ALA B 1 334 ? -12.43 4.441 15.656 1 98.75 334 ALA B C 1
ATOM 5703 O O . ALA B 1 334 ? -12.414 3.975 14.516 1 98.75 334 ALA B O 1
ATOM 5704 N N . ILE B 1 335 ? -12.258 3.695 16.75 1 98.69 335 ILE B N 1
ATOM 5705 C CA . ILE B 1 335 ? -12.031 2.26 16.641 1 98.69 335 ILE B CA 1
ATOM 5706 C C . ILE B 1 335 ? -13.234 1.591 15.984 1 98.69 335 ILE B C 1
ATOM 5708 O O . ILE B 1 335 ? -13.086 0.792 15.055 1 98.69 335 ILE B O 1
ATOM 5712 N N . TYR B 1 336 ? -14.406 1.939 16.422 1 98.75 336 TYR B N 1
ATOM 5713 C CA . TYR B 1 336 ? -15.625 1.387 15.852 1 98.75 336 TYR B CA 1
ATOM 5714 C C . TYR B 1 336 ? -15.703 1.677 14.352 1 98.75 336 TYR B C 1
ATOM 5716 O O . TYR B 1 336 ? -15.977 0.779 13.555 1 98.75 336 TYR B O 1
ATOM 5724 N N . ALA B 1 337 ? -15.469 2.889 14.016 1 98.81 337 ALA B N 1
ATOM 5725 C CA . ALA B 1 337 ? -15.562 3.32 12.625 1 98.81 337 ALA B CA 1
ATOM 5726 C C . ALA B 1 337 ? -14.531 2.607 11.758 1 98.81 337 ALA B C 1
ATOM 5728 O O . ALA B 1 337 ? -14.797 2.297 10.594 1 98.81 337 ALA B O 1
ATOM 5729 N N . GLY B 1 338 ? -13.32 2.393 12.312 1 98.69 338 GLY B N 1
ATOM 5730 C CA . GLY B 1 338 ? -12.297 1.655 11.586 1 98.69 338 GLY B CA 1
ATOM 5731 C C . GLY B 1 338 ? -12.727 0.244 11.227 1 98.69 338 GLY B C 1
ATOM 5732 O O . GLY B 1 338 ? -12.562 -0.187 10.086 1 98.69 338 GLY B O 1
ATOM 5733 N N . TYR B 1 339 ? -13.305 -0.435 12.195 1 98.62 339 TYR B N 1
ATOM 5734 C CA . TYR B 1 339 ? -13.805 -1.785 11.945 1 98.62 339 TYR B CA 1
ATOM 5735 C C . TYR B 1 339 ? -14.977 -1.765 10.984 1 98.62 339 TYR B C 1
ATOM 5737 O O . TYR B 1 339 ? -15.125 -2.664 10.148 1 98.62 339 TYR B O 1
ATOM 5745 N N . GLU B 1 340 ? -15.812 -0.77 11.086 1 98.56 340 GLU B N 1
ATOM 5746 C CA . GLU B 1 340 ? -16.969 -0.647 10.203 1 98.56 340 GLU B CA 1
ATOM 5747 C C . GLU B 1 340 ? -16.531 -0.552 8.742 1 98.56 340 GLU B C 1
ATOM 5749 O O . GLU B 1 340 ? -17.047 -1.286 7.891 1 98.56 340 GLU B O 1
ATOM 5754 N N . LEU B 1 341 ? -15.586 0.377 8.469 1 98.81 341 LEU B N 1
ATOM 5755 C CA . LEU B 1 341 ? -15.086 0.512 7.105 1 98.81 341 LEU B CA 1
ATOM 5756 C C . LEU B 1 341 ? -14.453 -0.789 6.629 1 98.81 341 LEU B C 1
ATOM 5758 O O . LEU B 1 341 ? -14.633 -1.189 5.477 1 98.81 341 LEU B O 1
ATOM 5762 N N . THR B 1 342 ? -13.695 -1.464 7.488 1 98.62 342 THR B N 1
ATOM 5763 C CA . THR B 1 342 ? -13.016 -2.721 7.184 1 98.62 342 THR B CA 1
ATOM 5764 C C . THR B 1 342 ? -14.023 -3.793 6.777 1 98.62 342 THR B C 1
ATOM 5766 O O . THR B 1 342 ? -13.867 -4.441 5.742 1 98.62 342 THR B O 1
ATOM 5769 N N . ARG B 1 343 ? -15.102 -3.914 7.52 1 98.12 343 ARG B N 1
ATOM 5770 C CA . ARG B 1 343 ? -16.078 -4.98 7.328 1 98.12 343 ARG B CA 1
ATOM 5771 C C . ARG B 1 343 ? -16.984 -4.68 6.145 1 98.12 343 ARG B C 1
ATOM 5773 O O . ARG B 1 343 ? -17.438 -5.598 5.453 1 98.12 343 ARG B O 1
ATOM 5780 N N . MET B 1 344 ? -17.219 -3.422 5.887 1 98.25 344 MET B N 1
ATOM 5781 C CA . MET B 1 344 ? -18.234 -3.066 4.895 1 98.25 344 MET B CA 1
ATOM 5782 C C . MET B 1 344 ? -17.594 -2.885 3.518 1 98.25 344 MET B C 1
ATOM 5784 O O . MET B 1 344 ? -18.234 -3.166 2.498 1 98.25 344 MET B O 1
ATOM 5788 N N . GLU B 1 345 ? -16.375 -2.367 3.488 1 98.75 345 GLU B N 1
ATOM 5789 C CA . GLU B 1 345 ? -15.805 -2.016 2.191 1 98.75 345 GLU B CA 1
ATOM 5790 C C . GLU B 1 345 ? -14.484 -2.752 1.947 1 98.75 345 GLU B C 1
ATOM 5792 O O . GLU B 1 345 ? -13.906 -2.65 0.866 1 98.75 345 GLU B O 1
ATOM 5797 N N . GLY B 1 346 ? -14.023 -3.553 2.924 1 98.56 346 GLY B N 1
ATOM 5798 C CA . GLY B 1 346 ? -12.75 -4.246 2.756 1 98.56 346 GLY B CA 1
ATOM 5799 C C . GLY B 1 346 ? -11.555 -3.311 2.756 1 98.56 346 GLY B C 1
ATOM 5800 O O . GLY B 1 346 ? -10.57 -3.559 2.062 1 98.56 346 GLY B O 1
ATOM 5801 N N . ILE B 1 347 ? -11.648 -2.217 3.471 1 98.75 347 ILE B N 1
ATOM 5802 C CA . ILE B 1 347 ? -10.578 -1.234 3.57 1 98.75 347 ILE B CA 1
ATOM 5803 C C . ILE B 1 347 ? -10.219 -1.009 5.039 1 98.75 347 ILE B C 1
ATOM 5805 O O . ILE B 1 347 ? -11.039 -0.521 5.816 1 98.75 347 ILE B O 1
ATOM 5809 N N . ILE B 1 348 ? -9.055 -1.426 5.457 1 98.31 348 ILE B N 1
ATOM 5810 C CA . ILE B 1 348 ? -8.562 -1.182 6.809 1 98.31 348 ILE B CA 1
ATOM 5811 C C . ILE B 1 348 ? -7.867 0.175 6.871 1 98.31 348 ILE B C 1
ATOM 5813 O O . ILE B 1 348 ? -6.727 0.316 6.414 1 98.31 348 ILE B O 1
ATOM 5817 N N . PRO B 1 349 ? -8.477 1.123 7.457 1 98.5 349 PRO B N 1
ATOM 5818 C CA . PRO B 1 349 ? -7.879 2.461 7.488 1 98.5 349 PRO B CA 1
ATOM 5819 C C . PRO B 1 349 ? -6.879 2.637 8.625 1 98.5 349 PRO B C 1
ATOM 5821 O O . PRO B 1 349 ? -6.934 1.906 9.617 1 98.5 349 PRO B O 1
ATOM 5824 N N . ALA B 1 350 ? -5.902 3.555 8.484 1 97.12 350 ALA B N 1
ATOM 5825 C CA . ALA B 1 350 ? -5.164 4.02 9.656 1 97.12 350 ALA B CA 1
ATOM 5826 C C . ALA B 1 350 ? -6.117 4.543 10.727 1 97.12 350 ALA B C 1
ATOM 5828 O O . ALA B 1 350 ? -7.215 5.008 10.414 1 97.12 350 ALA B O 1
ATOM 5829 N N . ILE B 1 351 ? -5.695 4.492 11.906 1 96.94 351 ILE B N 1
ATOM 5830 C CA . ILE B 1 351 ? -6.555 4.965 12.984 1 96.94 351 ILE B CA 1
ATOM 5831 C C . ILE B 1 351 ? -6.848 6.453 12.797 1 96.94 351 ILE B C 1
ATOM 5833 O O . ILE B 1 351 ? -7.945 6.922 13.109 1 96.94 351 ILE B O 1
ATOM 5837 N N . GLU B 1 352 ? -5.895 7.191 12.266 1 96.69 352 GLU B N 1
ATOM 5838 C CA . GLU B 1 352 ? -6.129 8.594 11.938 1 96.69 352 GLU B CA 1
ATOM 5839 C C . GLU B 1 352 ? -7.324 8.75 11 1 96.69 352 GLU B C 1
ATOM 5841 O O . GLU B 1 352 ? -8.25 9.508 11.289 1 96.69 352 GLU B O 1
ATOM 5846 N N . SER B 1 353 ? -7.367 7.98 9.898 1 98.19 353 SER B N 1
ATOM 5847 C CA . SER B 1 353 ? -8.445 8.023 8.914 1 98.19 353 SER B CA 1
ATOM 5848 C C . SER B 1 353 ? -9.766 7.578 9.531 1 98.19 353 SER B C 1
ATOM 5850 O O . SER B 1 353 ? -10.836 8.07 9.156 1 98.19 353 SER B O 1
ATOM 5852 N N . ALA B 1 354 ? -9.656 6.668 10.5 1 98.75 354 ALA B N 1
ATOM 5853 C CA . ALA B 1 354 ? -10.852 6.164 11.172 1 98.75 354 ALA B CA 1
ATOM 5854 C C . ALA B 1 354 ? -11.602 7.293 11.867 1 98.75 354 ALA B C 1
ATOM 5856 O O . ALA B 1 354 ? -12.828 7.254 11.977 1 98.75 354 ALA B O 1
ATOM 5857 N N . HIS B 1 355 ? -10.867 8.289 12.32 1 98.81 355 HIS B N 1
ATOM 5858 C CA . HIS B 1 355 ? -11.523 9.453 12.906 1 98.81 355 HIS B CA 1
ATOM 5859 C C . HIS B 1 355 ? -12.406 10.156 11.891 1 98.81 355 HIS B C 1
ATOM 5861 O O . HIS B 1 355 ? -13.508 10.609 12.219 1 98.81 355 HIS B O 1
ATOM 5867 N N . ALA B 1 356 ? -11.953 10.289 10.672 1 98.88 356 ALA B N 1
ATOM 5868 C CA . ALA B 1 356 ? -12.766 10.883 9.617 1 98.88 356 ALA B CA 1
ATOM 5869 C C . ALA B 1 356 ? -13.992 10.023 9.32 1 98.88 356 ALA B C 1
ATOM 5871 O O . ALA B 1 356 ? -15.086 10.547 9.109 1 98.88 356 ALA B O 1
ATOM 5872 N N . VAL B 1 357 ? -13.82 8.688 9.305 1 98.94 357 VAL B N 1
ATOM 5873 C CA . VAL B 1 357 ? -14.938 7.777 9.07 1 98.94 357 VAL B CA 1
ATOM 5874 C C . VAL B 1 357 ? -15.977 7.938 10.18 1 98.94 357 VAL B C 1
ATOM 5876 O O . VAL B 1 357 ? -17.188 7.953 9.914 1 98.94 357 VAL B O 1
ATOM 5879 N N . ALA B 1 358 ? -15.508 8.094 11.367 1 98.88 358 ALA B N 1
ATOM 5880 C CA . ALA B 1 358 ? -16.391 8.211 12.531 1 98.88 358 ALA B CA 1
ATOM 5881 C C . ALA B 1 358 ? -17.25 9.477 12.438 1 98.88 358 ALA B C 1
ATOM 5883 O O . ALA B 1 358 ? -18.328 9.531 13.016 1 98.88 358 ALA B O 1
ATOM 5884 N N . ALA B 1 359 ? -16.781 10.492 11.719 1 98.81 359 ALA B N 1
ATOM 5885 C CA . ALA B 1 359 ? -17.516 11.742 11.547 1 98.81 359 ALA B CA 1
ATOM 5886 C C . ALA B 1 359 ? -18.859 11.492 10.891 1 98.81 359 ALA B C 1
ATOM 5888 O O . ALA B 1 359 ? -19.828 12.203 11.156 1 98.81 359 ALA B O 1
ATOM 5889 N N . LEU B 1 360 ? -18.969 10.477 10.039 1 98.81 360 LEU B N 1
ATOM 5890 C CA . LEU B 1 360 ? -20.188 10.188 9.281 1 98.81 360 LEU B CA 1
ATOM 5891 C C . LEU B 1 360 ? -21.375 9.984 10.219 1 98.81 360 LEU B C 1
ATOM 5893 O O . LEU B 1 360 ? -22.484 10.43 9.922 1 98.81 360 LEU B O 1
ATOM 5897 N N . LYS B 1 361 ? -21.094 9.359 11.336 1 98.19 361 LYS B N 1
ATOM 5898 C CA . LYS B 1 361 ? -22.172 9.039 12.273 1 98.19 361 LYS B CA 1
ATOM 5899 C C . LYS B 1 361 ? -22.688 10.297 12.961 1 98.19 361 LYS B C 1
ATOM 5901 O O . LYS B 1 361 ? -23.812 10.305 13.484 1 98.19 361 LYS B O 1
ATOM 5906 N N . LYS B 1 362 ? -21.906 11.328 12.961 1 98.19 362 LYS B N 1
ATOM 5907 C CA . LYS B 1 362 ? -22.266 12.57 13.633 1 98.19 362 LYS B CA 1
ATOM 5908 C C . LYS B 1 362 ? -22.922 13.547 12.656 1 98.19 362 LYS B C 1
ATOM 5910 O O . LYS B 1 362 ? -23.297 14.656 13.039 1 98.19 362 LYS B O 1
ATOM 5915 N N . MET B 1 363 ? -23.062 13.195 11.414 1 98.31 363 MET B N 1
ATOM 5916 C CA . MET B 1 363 ? -23.578 14.07 10.367 1 98.31 363 MET B CA 1
ATOM 5917 C C . MET B 1 363 ? -24.859 13.508 9.766 1 98.31 363 MET B C 1
ATOM 5919 O O . MET B 1 363 ? -25.172 12.32 9.93 1 98.31 363 MET B O 1
ATOM 5923 N N . LYS B 1 364 ? -25.641 14.344 9.188 1 97.44 364 LYS B N 1
ATOM 5924 C CA . LYS B 1 364 ? -26.859 13.977 8.453 1 97.44 364 LYS B CA 1
ATOM 5925 C C . LYS B 1 364 ? -26.734 14.367 6.984 1 97.44 364 LYS B C 1
ATOM 5927 O O . LYS B 1 364 ? -26.25 15.453 6.656 1 97.44 364 LYS B O 1
ATOM 5932 N N . PHE B 1 365 ? -27.125 13.391 6.141 1 98.5 365 PHE B N 1
ATOM 5933 C CA . PHE B 1 365 ? -27 13.609 4.703 1 98.5 365 PHE B CA 1
ATOM 5934 C C . PHE B 1 365 ? -28.328 13.398 3.996 1 98.5 365 PHE B C 1
ATOM 5936 O O . PHE B 1 365 ? -29.234 12.75 4.535 1 98.5 365 PHE B O 1
ATOM 5943 N N . LYS B 1 366 ? -28.406 14.016 2.883 1 98.38 366 LYS B N 1
ATOM 5944 C CA . LYS B 1 366 ? -29.453 13.664 1.929 1 98.38 366 LYS B CA 1
ATOM 5945 C C . LYS B 1 366 ? -28.969 12.594 0.955 1 98.38 366 LYS B C 1
ATOM 5947 O O . LYS B 1 366 ? -27.766 12.469 0.705 1 98.38 366 LYS B O 1
ATOM 5952 N N . LYS B 1 367 ? -29.875 11.891 0.342 1 97.5 367 LYS B N 1
ATOM 5953 C CA . LYS B 1 367 ? -29.594 10.734 -0.499 1 97.5 367 LYS B CA 1
ATOM 5954 C C . LYS B 1 367 ? -28.688 11.109 -1.669 1 97.5 367 LYS B C 1
ATOM 5956 O O . LYS B 1 367 ? -27.812 10.328 -2.064 1 97.5 367 LYS B O 1
ATOM 5961 N N . ASP B 1 368 ? -28.781 12.344 -2.199 1 97.81 368 ASP B N 1
ATOM 5962 C CA . ASP B 1 368 ? -28.062 12.719 -3.406 1 97.81 368 ASP B CA 1
ATOM 5963 C C . ASP B 1 368 ? -26.797 13.508 -3.061 1 97.81 368 ASP B C 1
ATOM 5965 O O . ASP B 1 368 ? -26.031 13.891 -3.951 1 97.81 368 ASP B O 1
ATOM 5969 N N . ASP B 1 369 ? -26.625 13.695 -1.763 1 98.81 369 ASP B N 1
ATOM 5970 C CA . ASP B 1 369 ? -25.406 14.398 -1.358 1 98.81 369 ASP B CA 1
ATOM 5971 C C . ASP B 1 369 ? -24.156 13.625 -1.772 1 98.81 369 ASP B C 1
ATOM 5973 O O . ASP B 1 369 ? -24.062 12.414 -1.554 1 98.81 369 ASP B O 1
ATOM 5977 N N . VAL B 1 370 ? -23.266 14.312 -2.441 1 98.94 370 VAL B N 1
ATOM 5978 C CA . VAL B 1 370 ? -21.953 13.758 -2.732 1 98.94 370 VAL B CA 1
ATOM 5979 C C . VAL B 1 370 ? -21 14.07 -1.587 1 98.94 370 VAL B C 1
ATOM 5981 O O . VAL B 1 370 ? -20.688 15.234 -1.323 1 98.94 370 VAL B O 1
ATOM 5984 N N . VAL B 1 371 ? -20.578 13.055 -0.887 1 98.94 371 VAL B N 1
ATOM 5985 C CA . VAL B 1 371 ? -19.688 13.164 0.264 1 98.94 371 VAL B CA 1
ATOM 5986 C C . VAL B 1 371 ? -18.344 12.555 -0.071 1 98.94 371 VAL B C 1
ATOM 5988 O O . VAL B 1 371 ? -18.266 11.406 -0.521 1 98.94 371 VAL B O 1
ATOM 5991 N N . VAL B 1 372 ? -17.25 13.328 0.062 1 98.94 372 VAL B N 1
ATOM 5992 C CA . VAL B 1 372 ? -15.906 12.805 -0.147 1 98.94 372 VAL B CA 1
ATOM 5993 C C . VAL B 1 372 ? -15.164 12.758 1.185 1 98.94 372 VAL B C 1
ATOM 5995 O O . VAL B 1 372 ? -15.117 13.75 1.917 1 98.94 372 VAL B O 1
ATOM 5998 N N . LEU B 1 373 ? -14.727 11.641 1.522 1 98.88 373 LEU B N 1
ATOM 5999 C CA . LEU B 1 373 ? -13.914 11.414 2.707 1 98.88 373 LEU B CA 1
ATOM 6000 C C . LEU B 1 373 ? -12.516 10.93 2.318 1 98.88 373 LEU B C 1
ATOM 6002 O O . LEU B 1 373 ? -12.375 10.016 1.508 1 98.88 373 LEU B O 1
ATOM 6006 N N . THR B 1 374 ? -11.469 11.562 2.871 1 98.88 374 THR B N 1
ATOM 6007 C CA . THR B 1 374 ? -10.109 11.164 2.533 1 98.88 374 THR B CA 1
ATOM 6008 C C . THR B 1 374 ? -9.609 10.078 3.479 1 98.88 374 THR B C 1
ATOM 6010 O O . THR B 1 374 ? -9.602 10.266 4.695 1 98.88 374 THR B O 1
ATOM 6013 N N . VAL B 1 375 ? -9.273 8.914 2.965 1 98.81 375 VAL B N 1
ATOM 6014 C CA . VAL B 1 375 ? -8.555 7.875 3.695 1 98.81 375 VAL B CA 1
ATOM 6015 C C . VAL B 1 375 ? -7.051 8.109 3.576 1 98.81 375 VAL B C 1
ATOM 6017 O O . VAL B 1 375 ? -6.418 7.648 2.621 1 98.81 375 VAL B O 1
ATOM 6020 N N . SER B 1 376 ? -6.48 8.727 4.578 1 97.75 376 SER B N 1
ATOM 6021 C CA . SER B 1 376 ? -5.164 9.344 4.469 1 97.75 376 SER B CA 1
ATOM 6022 C C . SER B 1 376 ? -4.055 8.297 4.555 1 97.75 376 SER B C 1
ATOM 6024 O O . SER B 1 376 ? -2.938 8.531 4.098 1 97.75 376 SER B O 1
ATOM 6026 N N . GLY B 1 377 ? -4.41 7.16 5.188 1 96.88 377 GLY B N 1
ATOM 6027 C CA . GLY B 1 377 ? -3.396 6.129 5.359 1 96.88 377 GLY B CA 1
ATOM 6028 C C . GLY B 1 377 ? -3.982 4.746 5.574 1 96.88 377 GLY B C 1
ATOM 6029 O O . GLY B 1 377 ? -5.176 4.609 5.84 1 96.88 377 GLY B O 1
ATOM 6030 N N . ARG B 1 378 ? -3.121 3.729 5.438 1 95.25 378 ARG B N 1
ATOM 6031 C CA . ARG B 1 378 ? -3.547 2.342 5.586 1 95.25 378 ARG B CA 1
ATOM 6032 C C . ARG B 1 378 ? -3.393 1.873 7.031 1 95.25 378 ARG B C 1
ATOM 6034 O O . ARG B 1 378 ? -2.537 2.373 7.762 1 95.25 378 ARG B O 1
ATOM 6041 N N . GLY B 1 379 ? -4.141 0.929 7.406 1 93.88 379 GLY B N 1
ATOM 6042 C CA . GLY B 1 379 ? -4.215 0.491 8.789 1 93.88 379 GLY B CA 1
ATOM 6043 C C . GLY B 1 379 ? -3.305 -0.684 9.094 1 93.88 379 GLY B C 1
ATOM 6044 O O . GLY B 1 379 ? -3.256 -1.16 10.234 1 93.88 379 GLY B O 1
ATOM 6045 N N . ASP B 1 380 ? -2.477 -1.153 8.133 1 88.88 380 ASP B N 1
ATOM 6046 C CA . ASP B 1 380 ? -1.573 -2.275 8.375 1 88.88 380 ASP B CA 1
ATOM 6047 C C . ASP B 1 380 ? -0.671 -2.006 9.578 1 88.88 380 ASP B C 1
ATOM 6049 O O . ASP B 1 380 ? -0.387 -2.912 10.359 1 88.88 380 ASP B O 1
ATOM 6053 N N . LYS B 1 381 ? -0.297 -0.789 9.711 1 85.38 381 LYS B N 1
ATOM 6054 C CA . LYS B 1 381 ? 0.619 -0.413 10.789 1 85.38 381 LYS B CA 1
ATOM 6055 C C . LYS B 1 381 ? -0.103 -0.354 12.133 1 85.38 381 LYS B C 1
ATOM 6057 O O . LYS B 1 381 ? 0.536 -0.313 13.18 1 85.38 381 LYS B O 1
ATOM 6062 N N . ASP B 1 382 ? -1.424 -0.368 12.078 1 90.81 382 ASP B N 1
ATOM 6063 C CA . ASP B 1 382 ? -2.213 -0.129 13.289 1 90.81 382 ASP B CA 1
ATOM 6064 C C . ASP B 1 382 ? -2.918 -1.404 13.742 1 90.81 382 ASP B C 1
ATOM 6066 O O . ASP B 1 382 ? -3.766 -1.364 14.641 1 90.81 382 ASP B O 1
ATOM 6070 N N . VAL B 1 383 ? -2.625 -2.541 13.141 1 91.62 383 VAL B N 1
ATOM 6071 C CA . VAL B 1 383 ? -3.363 -3.773 13.398 1 91.62 383 VAL B CA 1
ATOM 6072 C C . VAL B 1 383 ? -3.297 -4.113 14.883 1 91.62 383 VAL B C 1
ATOM 6074 O O . VAL B 1 383 ? -4.316 -4.441 15.5 1 91.62 383 VAL B O 1
ATOM 6077 N N . GLU B 1 384 ? -2.141 -3.963 15.484 1 90.38 384 GLU B N 1
ATOM 6078 C CA . GLU B 1 384 ? -1.994 -4.285 16.906 1 90.38 384 GLU B CA 1
ATOM 6079 C C . GLU B 1 384 ? -2.834 -3.354 17.766 1 90.38 384 GLU B C 1
ATOM 6081 O O . GLU B 1 384 ? -3.422 -3.785 18.766 1 90.38 384 GLU B O 1
ATOM 6086 N N . THR B 1 385 ? -2.844 -2.086 17.422 1 92.56 385 THR B N 1
ATOM 6087 C CA . THR B 1 385 ? -3.656 -1.13 18.156 1 92.56 385 THR B CA 1
ATOM 6088 C C . THR B 1 385 ? -5.141 -1.459 18.031 1 92.56 385 THR B C 1
ATOM 6090 O O . THR B 1 385 ? -5.883 -1.418 19 1 92.56 385 THR B O 1
ATOM 6093 N N . TYR B 1 386 ? -5.617 -1.781 16.844 1 96.06 386 TYR B N 1
ATOM 6094 C CA . TYR B 1 386 ? -7 -2.189 16.625 1 96.06 386 TYR B CA 1
ATOM 6095 C C . TYR B 1 386 ? -7.344 -3.408 17.484 1 96.06 386 TYR B C 1
ATOM 6097 O O . TYR B 1 386 ? -8.375 -3.432 18.156 1 96.06 386 TYR B O 1
ATOM 6105 N N . LEU B 1 387 ? -6.422 -4.348 17.469 1 95.25 387 LEU B N 1
ATOM 6106 C CA . LEU B 1 387 ? -6.668 -5.605 18.172 1 95.25 387 LEU B CA 1
ATOM 6107 C C . LEU B 1 387 ? -6.715 -5.391 19.688 1 95.25 387 LEU B C 1
ATOM 6109 O O . LEU B 1 387 ? -7.559 -5.969 20.375 1 95.25 387 LEU B O 1
ATOM 6113 N N . SER B 1 388 ? -5.816 -4.578 20.156 1 95.5 388 SER B N 1
ATOM 6114 C CA . SER B 1 388 ? -5.754 -4.305 21.578 1 95.5 388 SER B CA 1
ATOM 6115 C C . SER B 1 388 ? -7.012 -3.594 22.078 1 95.5 388 SER B C 1
ATOM 6117 O O . SER B 1 388 ? -7.316 -3.604 23.266 1 95.5 388 SER B O 1
ATOM 6119 N N . HIS B 1 389 ? -7.777 -2.939 21.141 1 97.12 389 HIS B N 1
ATOM 6120 C CA . HIS B 1 389 ? -8.961 -2.17 21.516 1 97.12 389 HIS B CA 1
ATOM 6121 C C . HIS B 1 389 ? -10.211 -2.721 20.844 1 97.12 389 HIS B C 1
ATOM 6123 O O . HIS B 1 389 ? -11.188 -1.989 20.641 1 97.12 389 HIS B O 1
ATOM 6129 N N . LYS B 1 390 ? -10.172 -3.98 20.422 1 96.06 390 LYS B N 1
ATOM 6130 C CA . LYS B 1 390 ? -11.25 -4.551 19.609 1 96.06 390 LYS B CA 1
ATOM 6131 C C . LYS B 1 390 ? -12.578 -4.512 20.359 1 96.06 390 LYS B C 1
ATOM 6133 O O . LYS B 1 390 ? -13.648 -4.508 19.75 1 96.06 390 LYS B O 1
ATOM 6138 N N . GLU B 1 391 ? -12.562 -4.434 21.734 1 96.56 391 GLU B N 1
ATOM 6139 C CA . GLU B 1 391 ? -13.789 -4.336 22.516 1 96.56 391 GLU B CA 1
ATOM 6140 C C . GLU B 1 391 ? -14.555 -3.057 22.188 1 96.56 391 GLU B C 1
ATOM 6142 O O . GLU B 1 391 ? -15.781 -3.023 22.281 1 96.56 391 GLU B O 1
ATOM 6147 N N . MET B 1 392 ? -13.875 -2.053 21.781 1 97.31 392 MET B N 1
ATOM 6148 C CA . MET B 1 392 ? -14.484 -0.77 21.438 1 97.31 392 MET B CA 1
ATOM 6149 C C . MET B 1 392 ? -15.242 -0.859 20.125 1 97.31 392 MET B C 1
ATOM 6151 O O . MET B 1 392 ? -16.047 0.018 19.797 1 97.31 392 MET B O 1
ATOM 6155 N N . ALA B 1 393 ? -15.031 -1.917 19.359 1 96.81 393 ALA B N 1
ATOM 6156 C CA . ALA B 1 393 ? -15.609 -2.057 18.016 1 96.81 393 ALA B CA 1
ATOM 6157 C C . ALA B 1 393 ? -16.984 -2.727 18.078 1 96.81 393 ALA B C 1
ATOM 6159 O O . ALA B 1 393 ? -17.625 -2.938 17.047 1 96.81 393 ALA B O 1
ATOM 6160 N N . LYS B 1 394 ? -17.438 -3.16 19.328 1 96.25 394 LYS B N 1
ATOM 6161 C CA . LYS B 1 394 ? -18.75 -3.762 19.547 1 96.25 394 LYS B CA 1
ATOM 6162 C C . LYS B 1 394 ? -18.953 -4.992 18.672 1 96.25 394 LYS B C 1
ATOM 6164 O O . LYS B 1 394 ? -18.109 -5.895 18.656 1 96.25 394 LYS B O 1
ATOM 6169 N N . GLU B 1 395 ? -19.891 -5.023 17.781 1 94.44 395 GLU B N 1
ATOM 6170 C CA . GLU B 1 395 ? -20.203 -6.211 16.984 1 94.44 395 GLU B CA 1
ATOM 6171 C C . GLU B 1 395 ? -19.078 -6.547 16.031 1 94.44 395 GLU B C 1
ATOM 6173 O O . GLU B 1 395 ? -18.891 -7.711 15.664 1 94.44 395 GLU B O 1
ATOM 6178 N N . TYR B 1 396 ? -18.344 -5.547 15.68 1 94.38 396 TYR B N 1
ATOM 6179 C CA . TYR B 1 396 ? -17.281 -5.773 14.711 1 94.38 396 TYR B CA 1
ATOM 6180 C C . TYR B 1 396 ? -16.047 -6.367 15.391 1 94.38 396 TYR B C 1
ATOM 6182 O O . TYR B 1 396 ? -15.148 -6.879 14.719 1 94.38 396 TYR B O 1
ATOM 6190 N N . GLY B 1 397 ? -15.992 -6.266 16.688 1 92.31 397 GLY B N 1
ATOM 6191 C CA . GLY B 1 397 ? -14.812 -6.699 17.406 1 92.31 397 GLY B CA 1
ATOM 6192 C C . GLY B 1 397 ? -14.883 -8.148 17.859 1 92.31 397 GLY B C 1
ATOM 6193 O O . GLY B 1 397 ? -13.93 -8.672 18.422 1 92.31 397 GLY B O 1
ATOM 6194 N N . ASN B 1 398 ? -16.031 -8.836 17.469 1 89.31 398 ASN B N 1
ATOM 6195 C CA . ASN B 1 398 ? -16.234 -10.203 17.938 1 89.31 398 ASN B CA 1
ATOM 6196 C C . ASN B 1 398 ? -15.773 -11.227 16.891 1 89.31 398 ASN B C 1
ATOM 6198 O O . ASN B 1 398 ? -16.531 -11.578 15.992 1 89.31 398 ASN B O 1
ATOM 6202 N N . PHE B 1 399 ? -14.523 -11.617 17.047 1 86.88 399 PHE B N 1
ATOM 6203 C CA . PHE B 1 399 ? -13.969 -12.672 16.203 1 86.88 399 PHE B CA 1
ATOM 6204 C C . PHE B 1 399 ? -12.797 -13.359 16.906 1 86.88 399 PHE B C 1
ATOM 6206 O O . PHE B 1 399 ? -12.211 -12.797 17.828 1 86.88 399 PHE B O 1
#

pLDDT: mean 95.9, std 4.13, range [77.0, 98.94]

Radius of gyration: 26.01 Å; Cα contacts (8 Å, |Δi|>4): 1933; chains: 2; bounding box: 56×81×61 Å

Organism: NCBI:txid165179

Foldseek 3Di:
DQDADLQQARVPKAHFAADPLCVVLQVVCSVQQCVQCVDPVLVVQLVVCCVPPFPDPFDFAFQPQVLVVLQARETERQQCSTVLRFLLLLLLSSQVSSLVVVPAQEEEEEDAQLSNLLSNLQVCLVVVGAYEYEAFPVRCVVQVVSCVSSVVSPYHYDHFDPDPSGRQSSLVVRSVVCSVPVPRYDYRYRALDAHPPNVVSLLVSLLVSLVVQQVNCCVPPVGRAFQEEFAEFAQCSNVSNRCVVPLPPLSYAYEYEAEQAAHVPDLAGLQQLSQFDFDDGNGMTATFCADPVRHGRWYHHLQSRRRHRTYNSNVRSCVVVPSHHYHYAYNLLLLQQQLVCCVSRVARADSSLSRRSSVSVVDHDHNHGYYYGYRRGGCPSVVVVSLVVLVSNPPSSDD/DQDADLQQANVPKAHFAADPLCVVLQVVCSVQQCVQCVDPVLVVQLVVCCVPPFPDPFDFAFQPQVLVVLQAGETERQQCSTVLRFLLLLLLSSQVSSLVVVQAQEEEEEDAQLSNLLSNLQVCLVVVGAYEYEFFPVRCVVQVVSCVSSVVSPYHYDHQDPDPSGRQSSLVVRSVVCSVPVPRYDYRYRALDAHPPNVVSLLVSLLVSLVVQQVNCCVPPVGRAFQEEFAEFAQCSNVSNRCVVPLPPLSYAYEYEAEQAAHVPDLAGLQQLSQFDFDDGNGMTATFCADPVRHGRWYHHLQSRRRHRTYNSNVRSCVVVPSHHYHYAYRLLLLQQQLVCCVSRVARADSSLSRRSSVSVVDHDHNHGYYYRYRRGGCPSVVVVSLVVLVSNPPSSDD

Nearest PDB structures (foldseek):
  6cut-assembly1_A  TM=9.868E-01  e=3.187E-53  Pyrococcus furiosus DSM 3638
  5kin-assembly1_D  TM=9.700E-01  e=3.850E-54  Streptococcus pneumoniae TIGR4
  6ami-assembly1_B  TM=9.814E-01  e=7.160E-52  Pyrococcus furiosus DSM 3638
  5dw3-assembly2_D  TM=9.673E-01  e=2.157E-50  Pyrococcus furiosus DSM 3638
  2dh5-assembly1_A-2  TM=9.626E-01  e=1.548E-47  Escherichia coli

Solvent-accessible surface area (backbone atoms only — not comparable to full-atom values): 37502 Å² total; per-residue (Å²): 126,92,65,68,46,97,73,31,26,28,81,92,17,24,21,62,58,67,59,76,79,40,43,61,56,39,50,50,47,52,67,43,50,59,67,46,66,69,30,69,69,44,45,52,54,48,51,48,41,38,33,33,64,34,39,43,80,60,25,70,22,75,40,62,61,59,12,62,74,61,34,28,43,36,28,36,37,35,29,26,43,26,42,93,28,22,50,50,35,48,30,32,53,49,46,52,53,49,30,51,76,71,67,33,58,32,37,36,28,40,21,43,56,24,59,45,34,34,27,43,16,26,45,22,11,46,68,72,40,50,33,40,31,22,23,4,40,58,33,48,66,74,30,45,68,42,52,51,50,18,41,56,20,62,23,45,76,41,69,28,79,50,87,86,11,33,35,67,42,5,45,53,49,37,52,52,50,43,55,74,40,54,84,44,44,35,78,53,71,76,26,15,40,40,30,37,49,37,29,56,52,27,28,59,38,24,24,57,50,22,55,48,47,25,59,50,33,31,71,72,73,72,38,56,69,47,45,31,40,34,21,25,37,27,38,27,26,65,30,33,4,58,38,52,82,42,73,79,40,81,80,40,44,40,38,34,19,25,31,6,14,82,24,81,90,47,84,41,20,14,27,18,89,82,68,26,44,84,40,74,55,72,20,16,30,21,31,24,25,47,46,97,88,64,46,74,40,72,41,23,42,88,34,49,67,25,34,32,35,38,37,10,17,62,57,42,37,35,41,73,70,59,67,34,47,77,42,72,34,32,45,50,49,18,43,26,28,25,40,47,41,10,39,45,58,36,42,56,40,14,59,51,22,8,26,25,54,33,45,56,80,79,54,85,63,50,64,82,37,37,32,38,34,42,32,41,22,42,16,79,85,37,48,66,60,50,61,77,43,23,78,49,25,53,82,67,38,71,122,128,93,64,67,45,97,73,30,26,28,83,90,17,25,22,62,59,67,58,75,78,40,43,63,55,40,51,51,47,53,67,44,48,60,66,46,65,69,31,68,69,43,46,51,55,49,52,50,42,38,33,34,64,35,40,45,81,59,25,70,21,74,40,62,60,58,13,62,73,62,35,27,42,36,27,37,36,34,30,26,44,26,43,92,27,23,51,49,34,50,31,34,52,47,47,53,53,50,30,52,75,70,66,35,57,33,37,36,29,38,23,43,56,26,60,44,34,34,27,44,17,26,46,23,11,47,68,71,40,50,31,39,30,21,24,4,40,58,32,48,66,74,30,44,69,41,50,51,51,17,40,56,21,63,23,44,76,42,69,29,80,52,88,85,12,33,35,67,41,6,44,52,49,38,52,52,48,42,55,75,39,56,86,44,46,34,78,52,70,77,26,14,39,38,30,35,49,38,28,56,50,27,27,59,38,24,24,57,51,21,55,50,46,26,59,51,32,32,71,75,73,72,38,55,70,48,45,30,38,34,20,26,37,28,37,27,26,65,30,34,4,56,39,54,81,42,72,78,39,80,78,41,44,39,38,34,19,25,31,6,15,83,25,80,90,48,84,40,20,14,27,19,89,80,68,26,43,81,39,75,54,72,20,16,30,22,30,24,24,49,46,97,87,64,47,75,41,71,40,23,42,88,35,49,67,25,34,31,34,37,41,10,17,61,58,43,37,35,43,74,70,60,67,33,45,77,42,73,34,32,45,51,48,18,44,24,27,25,39,48,42,11,39,45,58,35,43,56,40,13,60,51,22,7,27,24,52,32,45,56,79,78,54,87,63,49,64,81,38,36,33,38,34,43,33,41,21,42,14,79,86,37,47,65,60,50,61,76,44,25,77,49,24,53,81,67,38,72,121